Protein AF-A0A535FH75-F1 (afdb_monomer)

Solvent-accessible surface area (backbone atoms only — not comparable to full-atom values): 68038 Å² total; per-residue (Å²): 132,90,78,90,79,90,79,91,83,93,90,88,87,88,85,88,87,92,83,93,86,90,90,92,91,86,90,87,88,81,90,81,90,87,90,86,85,90,89,88,84,89,89,86,87,82,91,84,80,86,82,83,84,82,94,75,78,88,83,75,84,81,84,81,77,86,76,77,76,86,35,32,24,34,31,15,58,31,32,37,36,22,88,9,90,32,61,72,50,45,47,50,36,40,56,73,52,45,64,36,53,42,72,68,76,60,61,68,44,63,69,55,70,78,72,56,77,70,58,76,78,49,63,74,85,43,76,44,48,26,2,52,64,76,71,63,40,48,46,46,38,64,81,69,33,34,15,56,50,43,46,26,38,30,32,47,54,48,55,55,45,53,54,23,42,53,30,4,39,27,20,35,22,42,15,56,80,79,41,44,71,33,35,35,20,31,25,31,2,37,72,79,62,51,51,70,54,66,57,60,68,67,71,87,50,98,55,84,56,85,64,50,54,45,46,50,66,24,49,46,53,30,43,49,26,42,52,51,32,25,72,41,20,14,36,4,41,53,34,30,32,36,37,52,29,11,9,9,40,45,16,41,36,52,36,52,49,34,48,71,73,61,65,14,73,32,24,37,22,16,16,27,32,64,75,69,42,57,61,69,59,52,54,39,50,66,55,64,46,45,12,68,80,55,50,21,17,36,61,15,60,79,24,61,10,32,22,50,22,21,23,35,36,24,33,28,35,30,46,35,72,62,34,60,67,66,27,44,38,56,58,24,29,39,56,38,63,50,63,25,21,35,27,57,58,97,43,75,69,50,82,38,42,66,38,53,18,50,48,50,44,52,43,34,58,76,48,71,49,63,60,85,57,40,43,37,33,36,40,55,44,49,4,30,77,63,55,31,43,36,50,55,49,14,53,37,62,26,43,56,75,78,38,90,68,47,63,68,19,37,32,38,34,63,28,39,27,29,21,45,16,42,19,16,41,20,44,53,39,49,51,53,51,37,50,25,52,74,71,36,29,43,48,26,28,40,68,60,89,47,73,29,82,83,42,67,46,82,82,20,38,44,37,78,33,66,49,73,37,81,53,71,65,54,99,86,42,68,53,23,31,38,37,38,18,57,12,60,52,30,32,35,27,43,37,34,39,33,51,49,79,87,74,76,76,79,70,93,72,78,87,55,74,47,44,56,41,56,47,51,19,88,40,68,70,34,34,56,51,40,52,59,44,43,48,58,41,47,76,74,55,38,90,79,56,57,63,64,22,53,22,40,19,37,65,62,8,41,64,84,45,67,32,24,37,61,48,74,30,67,44,69,66,53,40,45,51,53,53,52,46,57,74,70,46,94,55,78,87,61,52,39,68,70,56,71,72,59,44,66,69,42,34,80,69,47,45,64,56,51,54,49,52,53,54,51,70,65,64,50,87,84,67,51,63,64,58,48,43,52,55,52,45,53,48,37,53,41,46,24,56,65,45,86,69,79,68,70,69,83,51,66,88,86,71,56,36,30,43,79,48,79,48,84,53,76,79,43,55,82,35,58,75,77,80,91,77,76,89,65,86,50,65,64,57,54,53,48,51,52,51,48,23,56,57,81,65,76,68,81,80,48,88,82,76,70,82,85,77,90,72,81,89,76,68,86,56,51,68,53,41,52,53,50,45,45,46,50,10,57,70,34,54,42,44,58,90,77,63,58,47,83,45,54,45,47,50,57,31,48,32,69,64,51,36,44,52,50,27,49,53,48,22,70,75,56,75,52,89,62,57,51,71,54,45,76,78,31,38,21,49,50,48,37,36,49,51,46,51,73,75,38,36,82,66,45,23,89,80,66,76,54,80,90,81,90,80,83,88,84,90,90,85,84,89,82,88,84,86,89,83,88,86,87,82,86,79,82,80,78,82,77,83,74,70,83,45,34,26,33,32,14,57,29,31,31,33,24,85,11,88,32,61,69,43,43,51,49,35,44,72,70,64,40,70,32,58,42,68,52,52,64,89,48,46,60,49,72,84,35,52,39,63,49,90,46,102,50,56,75,21,23,71,66,53,46,27,6,50,48,80,69,68,87,66,72,67,36,67,84,72,73,42,51,68,76,55,53,73,52,31,34,52,58,39,51,49,47,51,55,31,52,50,47,9,38,51,56,35,70,47,60,66,74,77,43,46,75,31,46,36,22,33,27,31,2,39,65,79,51,49,50,68,62,51,41,54,74,68,68,57,77,90,50,60,59,46,61,64,22,54,43,45,40,33,39,44,26,51,42,30,29,69,44,19,20,32,9,44,52,37,29,27,38,47,54,59,45,6,6,46,50,12,41,43,52,36,51,52,32,41,74,71,63,62,20,63,33,22,38,21,13,12,31,29,60,74,54,49,64,63,67,57,34,28,36,47,73,63,60,47,44,22,73,87,47,52,18,14,32,57,11,63,78,20,56,11,27,22,55,20,19,24,35,23,26,35,28,35,32,43,36,68,63,32,66,70,75,66,52,54,68,65,45,66,51,54,53,66,71,74,56,34,56,24,55,56,89,24,97,86,45,86,37,36,66,40,51,12,54,37,50,47,48,15,40,58,57,35,74,55,66,70,88,56,36,44,34,33,61,45,84,43,50,3,30,72,60,59,29,34,38,51,55,49,5,53,50,54,23,51,48,58,51,49,72,68,41,45,89,78,37,79,70,53,88,67,82,82,89,64,58,65,23,35,35,37,32,64,27,32,31,30,24,44,16,41,24,12,37,33,30,50,38,51,53,50,52,36,50,28,59,72,68,36,32,44,55,37,34,39,73,47,90,48,66,22,88,75,56,81,45,80,100,39,59,45,46,74,31,70,52,71,42,75,48,78,60,56,62,50,80,86,64,49,78,44,74,80,33,73,87

pLDDT: mean 81.41, std 21.82, range [22.55, 98.88]

Sequence (1262 aa):
MAEKSDKCHTIRKRGQPQDTSYVTRKESARMVEFLFPDQDSEQQGMETPMPATTEESSDNYEICRERRSSDVAIIGISGRFAGSANLSTFWSHLQAGESCIEEIQRESWKTSTLADPDLKCVNPTQAKWGGMLQNIDQFDPLFFNISPLEAARMDPQQRLFLEEVYKSVEDAGYATEQLAEKKVGVFVGARAGDYQEQILQRDGTRRLSETDAHLFLGNDMAMLAARISYFLNLKGASLTIDTASSSSLVAIHLACESLRSGESEMALAGGVFVMSSPQYYLMAAKTHMLSPDGTCRTFDKSANGIVLGEGVGALVLKPLDAAIEDGNHIYGIIKGSATNQDGRTKGITAPNMLSQKALLVSLYQKATIDPATVSYIEAHGTGSKLGDPIEVQALTAAFRAFTGKTQFCAIGSHKTNFGHTIMTAGIAGVFKVLLAMKYQQIPPTINVEEANPQIDWQNSPFFINTELREWKSRDGSPRRAGVSSFGLSGTNCHLILEEPPLNKKRADEQTKPAYFFPISAKTKAALSQKVGNLIRWLEKEGGTYSVEDISYTLVQGRSHFAVRSAVVARDIHELKQCLSTIMSQDRSEHEVEKEKGYASQMEPLLRPYGSWLLQELIKGASINQNEFKDRLSILADLYVKGCNLEWDQLFEKGRGHRVPLPTYPFIGESYWIAECGSHLSTREQSESLLKSYAGDLSGLTNPEYESERRQEGRDKLQPLREALTHTVSRLLKVRVGDIDVETELSEYGFDSITFTAFANDLNQAYQLDLTPALFFENSTLERLARYLHETYASVLAPYFSIVSLATDEVPPESSLSQQHSHMRRSAGSLIPEYAEPIAIIGMSGAFPQAPDVQSLWRNLLESRDCIGEIPASRWDWQTYFGNPTTSNPNKTNIKWAGVIESVELFDPLFFGISPREAEQMDPQQRLLMMYVWKAIEDAGYAASSLSGTNTALFVGTASSGYNERLFRANMAIEGHSSTGLTPSVGPNRMSYFLNLHGPSEAIETACSSSLVAIHRGVTAIESGACNMAIVGGVNTLISPELHISYSKAGMLCEDGRCKTFSSRANGYVRGEGVGMLVLKKLAEAEQDGDHIYGVIRGSAENHGGRAASLTAPNPKAQADLLITAYRKAGIDPRTVGYIEAHGTGTALGDPIEINGLKIAFSKLTETGARHSPYGEGAISQAWCGIGSVKSNIGHLELAAGVAGVIKALLQLQHKTLVKGLHCEQINPYIQLESSPFYIVRENQEWEALRDSAGNTLPRRAG

Structure (mmCIF, N/CA/C/O backbone):
data_AF-A0A535FH75-F1
#
_entry.id   AF-A0A535FH75-F1
#
loop_
_atom_site.group_PDB
_atom_site.id
_atom_site.type_symbol
_atom_site.label_atom_id
_atom_site.label_alt_id
_atom_site.label_comp_id
_atom_site.label_asym_id
_atom_site.label_entity_id
_atom_site.label_seq_id
_atom_site.pdbx_PDB_ins_code
_atom_site.Cartn_x
_atom_site.Cartn_y
_atom_site.Cartn_z
_atom_site.occupancy
_atom_site.B_iso_or_equiv
_atom_site.auth_seq_id
_atom_site.auth_comp_id
_atom_site.auth_asym_id
_atom_site.auth_atom_id
_atom_site.pdbx_PDB_model_num
ATOM 1 N N . MET A 1 1 ? -64.926 13.772 -16.533 1.00 30.61 1 MET A N 1
ATOM 2 C CA . MET A 1 1 ? -65.606 13.673 -17.848 1.00 30.61 1 MET A CA 1
ATOM 3 C C . MET A 1 1 ? -65.569 12.212 -18.306 1.00 30.61 1 MET A C 1
ATOM 5 O O . MET A 1 1 ? -64.924 11.421 -17.632 1.00 30.61 1 MET A O 1
ATOM 9 N N . ALA A 1 2 ? -66.320 11.869 -19.357 1.00 31.34 2 ALA A N 1
ATOM 10 C CA . ALA A 1 2 ? -66.490 10.537 -19.971 1.00 31.34 2 ALA A CA 1
ATOM 11 C C . ALA A 1 2 ? -65.196 9.706 -20.181 1.00 31.34 2 ALA A C 1
ATOM 13 O O . ALA A 1 2 ? -64.137 10.304 -20.334 1.00 31.34 2 ALA A O 1
ATOM 14 N N . GLU A 1 3 ? -65.206 8.371 -20.348 1.00 30.12 3 GLU A N 1
ATOM 15 C CA . GLU A 1 3 ? -66.093 7.243 -19.942 1.00 30.12 3 GLU A CA 1
ATOM 16 C C . GLU A 1 3 ? -65.508 5.932 -20.546 1.00 30.12 3 GLU A C 1
ATOM 18 O O . GLU A 1 3 ? -65.063 5.994 -21.686 1.00 30.12 3 GLU A O 1
ATOM 23 N N . LYS A 1 4 ? -65.668 4.760 -19.884 1.00 29.47 4 LYS A N 1
ATOM 24 C CA . LYS A 1 4 ? -65.609 3.374 -20.467 1.00 29.47 4 LYS A CA 1
ATOM 25 C C . LYS A 1 4 ? -64.256 2.919 -21.091 1.00 29.47 4 LYS A C 1
ATOM 27 O O . LYS A 1 4 ? -63.436 3.742 -21.462 1.00 29.47 4 LYS A O 1
ATOM 32 N N . SER A 1 5 ? -63.918 1.629 -21.250 1.00 28.20 5 SER A N 1
ATOM 33 C CA . SER A 1 5 ? -64.360 0.321 -20.689 1.00 28.20 5 SER A CA 1
ATOM 34 C C . SER A 1 5 ? -63.172 -0.681 -20.835 1.00 28.20 5 SER A C 1
ATOM 36 O O . SER A 1 5 ? -62.280 -0.423 -21.634 1.00 28.20 5 SER A O 1
ATOM 38 N N . ASP A 1 6 ? -62.964 -1.749 -20.048 1.00 30.17 6 ASP A N 1
ATOM 39 C CA . ASP A 1 6 ? -63.783 -2.969 -19.832 1.00 30.17 6 ASP A CA 1
ATOM 40 C C . ASP A 1 6 ? -64.131 -3.732 -21.144 1.00 30.17 6 ASP A C 1
ATOM 42 O O . ASP A 1 6 ? -64.517 -3.085 -22.113 1.00 30.17 6 ASP A O 1
ATOM 46 N N . LYS A 1 7 ? -64.096 -5.081 -21.269 1.00 28.39 7 LYS A N 1
ATOM 47 C CA . LYS A 1 7 ? -63.614 -6.223 -20.430 1.00 28.39 7 LYS A CA 1
ATOM 48 C C . LYS A 1 7 ? -63.782 -7.557 -21.236 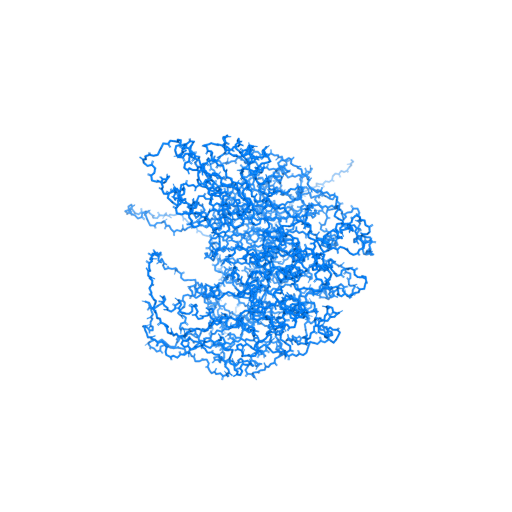1.00 28.39 7 LYS A C 1
ATOM 50 O O . LYS A 1 7 ? -64.666 -7.588 -22.080 1.00 28.39 7 LYS A O 1
ATOM 55 N N . CYS A 1 8 ? -63.124 -8.676 -20.851 1.00 22.94 8 CYS A N 1
ATOM 56 C CA . CYS A 1 8 ? -63.614 -10.092 -21.020 1.00 22.94 8 CYS A CA 1
ATOM 57 C C . CYS A 1 8 ? -63.811 -10.688 -22.462 1.00 22.94 8 CYS A C 1
ATOM 59 O O . CYS A 1 8 ? -63.819 -9.943 -23.429 1.00 22.94 8 CYS A O 1
ATOM 61 N N . HIS A 1 9 ? -64.035 -12.001 -22.737 1.00 25.28 9 HIS A N 1
ATOM 62 C CA . HIS A 1 9 ? -63.545 -13.301 -22.182 1.00 25.28 9 HIS A CA 1
ATOM 63 C C . HIS A 1 9 ? -63.903 -14.518 -23.123 1.00 25.28 9 HIS A C 1
ATOM 65 O O . HIS A 1 9 ? -65.063 -14.660 -23.488 1.00 25.28 9 HIS A O 1
ATOM 71 N N . THR A 1 10 ? -62.970 -15.471 -23.353 1.00 26.55 10 THR A N 1
ATOM 72 C CA . THR A 1 10 ? -63.175 -16.967 -23.443 1.00 26.55 10 THR A CA 1
ATOM 73 C C . THR A 1 10 ? -63.876 -17.675 -24.658 1.00 26.55 10 THR A C 1
ATOM 75 O O . THR A 1 10 ? -64.883 -17.202 -25.160 1.00 26.55 10 THR A O 1
ATOM 78 N N . ILE A 1 11 ? -63.415 -18.916 -25.002 1.00 25.58 11 ILE A N 1
ATOM 79 C CA . ILE A 1 11 ? -64.164 -20.186 -25.369 1.00 25.58 11 ILE A CA 1
ATOM 80 C C . ILE A 1 11 ? -63.634 -21.051 -26.580 1.00 25.58 11 ILE A C 1
ATOM 82 O O . ILE A 1 11 ? -63.986 -20.843 -27.730 1.00 25.58 11 ILE A O 1
ATOM 86 N N . ARG A 1 12 ? -62.883 -22.131 -26.248 1.00 27.84 12 ARG A N 1
ATOM 87 C CA . ARG A 1 12 ? -62.951 -23.590 -26.639 1.00 27.84 12 ARG A CA 1
ATOM 88 C C . ARG A 1 12 ? -63.019 -24.180 -28.101 1.00 27.84 12 ARG A C 1
ATOM 90 O O . ARG A 1 12 ? -64.096 -24.249 -28.676 1.00 27.84 12 ARG A O 1
ATOM 97 N N . LYS A 1 13 ? -61.995 -25.028 -28.397 1.00 30.70 13 LYS A N 1
ATOM 98 C CA . LYS A 1 13 ? -61.991 -26.512 -28.723 1.00 30.70 13 LYS A CA 1
ATOM 99 C C . LYS A 1 13 ? -62.123 -27.133 -30.159 1.00 30.70 13 LYS A C 1
ATOM 101 O O . LYS A 1 13 ? -63.059 -26.841 -30.885 1.00 30.70 13 LYS A O 1
ATOM 106 N N . ARG A 1 14 ? -61.342 -28.241 -30.333 1.00 29.80 14 ARG A N 1
ATOM 107 C CA . ARG A 1 14 ? -61.373 -29.401 -31.305 1.00 29.80 14 ARG A CA 1
ATOM 108 C C . ARG A 1 14 ? -60.830 -29.147 -32.739 1.00 29.80 14 ARG A C 1
ATOM 110 O O . ARG A 1 14 ? -61.016 -28.053 -33.239 1.00 29.80 14 ARG A O 1
ATOM 117 N N . GLY A 1 15 ? -60.169 -30.100 -33.439 1.00 25.89 15 GLY A N 1
ATOM 118 C CA . GLY A 1 15 ? -59.793 -31.509 -33.128 1.00 25.89 15 GLY A CA 1
ATOM 119 C C . GLY A 1 15 ? -58.800 -32.175 -34.141 1.00 25.89 15 GLY A C 1
ATOM 120 O O . GLY A 1 15 ? -58.366 -31.516 -35.075 1.00 25.89 15 GLY A O 1
ATOM 121 N N . GLN A 1 16 ? -58.432 -33.454 -33.915 1.00 28.62 16 GLN A N 1
ATOM 122 C CA . GLN A 1 16 ? -57.481 -34.355 -34.658 1.00 28.62 16 GLN A CA 1
ATOM 123 C C . GLN A 1 16 ? -58.161 -35.135 -35.845 1.00 28.62 16 GLN A C 1
ATOM 125 O O . GLN A 1 16 ? -59.351 -34.842 -36.005 1.00 28.62 16 GLN A O 1
ATOM 130 N N . PRO A 1 17 ? -57.565 -36.100 -36.645 1.00 49.75 17 PRO A N 1
ATOM 131 C CA . PRO A 1 17 ? -56.405 -37.032 -36.400 1.00 49.75 17 PRO A CA 1
ATOM 132 C C . PRO A 1 17 ? -55.494 -37.541 -37.607 1.00 49.75 17 PRO A C 1
ATOM 134 O O . PRO A 1 17 ? -55.788 -37.242 -38.756 1.00 49.75 17 PRO A O 1
ATOM 137 N N . GLN A 1 18 ? -54.476 -38.405 -37.315 1.00 34.06 18 GLN A N 1
ATOM 138 C CA . GLN A 1 18 ? -53.950 -39.615 -38.070 1.00 34.06 18 GLN A CA 1
ATOM 139 C C . GLN A 1 18 ? -53.274 -39.534 -39.495 1.00 34.06 18 GLN A C 1
ATOM 141 O O . GLN A 1 18 ? -53.603 -38.632 -40.251 1.00 34.06 18 GLN A O 1
ATOM 146 N N . ASP A 1 19 ? -52.392 -40.450 -40.005 1.00 36.34 19 ASP A N 1
ATOM 147 C CA . ASP A 1 19 ? -51.435 -41.486 -39.460 1.00 36.34 19 ASP A CA 1
ATOM 148 C C . ASP A 1 19 ? -50.508 -42.161 -40.558 1.00 36.34 19 ASP A C 1
ATOM 150 O O . ASP A 1 19 ? -50.863 -42.133 -41.733 1.00 36.34 19 ASP A O 1
ATOM 154 N N . THR A 1 20 ? -49.431 -42.898 -40.173 1.00 30.30 20 THR A N 1
ATOM 155 C CA . THR A 1 20 ? -48.651 -43.987 -40.897 1.00 30.30 20 THR A CA 1
ATOM 156 C C . THR A 1 20 ? -47.802 -43.709 -42.190 1.00 30.30 20 THR A C 1
ATOM 158 O O . THR A 1 20 ? -48.120 -42.782 -42.920 1.00 30.30 20 THR A O 1
ATOM 161 N N . SER A 1 21 ? -46.769 -44.488 -42.647 1.00 31.05 21 SER A N 1
ATOM 162 C CA . SER A 1 21 ? -45.746 -45.428 -42.053 1.00 31.05 21 SER A CA 1
ATOM 163 C C . SER A 1 21 ? -44.677 -45.984 -43.086 1.00 31.05 21 SER A C 1
ATOM 165 O O . SER A 1 21 ? -44.859 -45.799 -44.284 1.00 31.05 21 SER A O 1
ATOM 167 N N . TYR A 1 22 ? -43.634 -46.728 -42.619 1.00 27.50 22 TYR A N 1
ATOM 168 C CA . TYR A 1 22 ? -42.531 -47.510 -43.305 1.00 27.50 22 TYR A CA 1
ATOM 169 C C . TYR A 1 22 ? -41.322 -46.744 -43.955 1.00 27.50 22 TYR A C 1
ATOM 171 O O . TYR A 1 22 ? -41.559 -45.733 -44.599 1.00 27.50 22 TYR A O 1
ATOM 179 N N . VAL A 1 23 ? -39.993 -47.047 -43.839 1.00 29.11 23 VAL A N 1
ATOM 180 C CA . VAL A 1 23 ? -39.078 -48.202 -43.475 1.00 29.11 23 VAL A CA 1
ATOM 181 C C . VAL A 1 23 ? -38.391 -48.847 -44.720 1.00 29.11 23 VAL A C 1
ATOM 183 O O . VAL A 1 23 ? -39.079 -49.212 -45.663 1.00 29.11 23 VAL A O 1
ATOM 186 N N . THR A 1 24 ? -37.047 -48.983 -44.867 1.00 28.06 24 THR A N 1
ATOM 187 C CA . THR A 1 24 ? -36.109 -49.905 -44.140 1.00 28.06 24 THR A CA 1
ATOM 188 C C . THR A 1 24 ? -34.610 -49.424 -44.069 1.00 28.06 24 THR A C 1
ATOM 190 O O . THR A 1 24 ? -34.393 -48.250 -43.799 1.00 28.06 24 THR A O 1
ATOM 193 N N . ARG A 1 25 ? -33.571 -50.300 -44.185 1.00 30.66 25 ARG A N 1
ATOM 194 C CA . ARG A 1 25 ? -32.175 -50.134 -43.652 1.00 30.66 25 ARG A CA 1
ATOM 195 C C . ARG A 1 25 ? -31.128 -51.114 -44.267 1.00 30.66 25 ARG A C 1
ATOM 197 O O . ARG A 1 25 ? -31.529 -52.248 -44.516 1.00 30.66 25 ARG A O 1
ATOM 204 N N . LYS A 1 26 ? -29.833 -50.720 -44.428 1.00 28.23 26 LYS A N 1
ATOM 205 C CA . LYS A 1 26 ? -28.526 -51.484 -44.310 1.00 28.23 26 LYS A CA 1
ATOM 206 C C . LYS A 1 26 ? -27.324 -50.619 -44.813 1.00 28.23 26 LYS A C 1
ATOM 208 O O . LYS A 1 26 ? -27.531 -49.904 -45.783 1.00 28.23 26 LYS A O 1
ATOM 213 N N . GLU A 1 27 ? -26.122 -50.474 -44.213 1.00 30.83 27 GLU A N 1
ATOM 214 C CA . GLU A 1 27 ? -25.128 -51.341 -43.496 1.00 30.83 27 GLU A CA 1
ATOM 215 C C . GLU A 1 27 ? -24.107 -52.033 -44.428 1.00 30.83 27 GLU A C 1
ATOM 217 O O . GLU A 1 27 ? -24.524 -52.642 -45.408 1.00 30.83 27 GLU A O 1
ATOM 222 N N . SER A 1 28 ? -22.780 -52.055 -44.198 1.00 30.56 28 SER A N 1
ATOM 223 C CA . SER A 1 28 ? -21.846 -51.421 -43.216 1.00 30.56 28 SER A CA 1
ATOM 224 C C . SER A 1 28 ? -20.422 -51.403 -43.862 1.00 30.56 28 SER A C 1
ATOM 226 O O . SER A 1 28 ? -20.317 -51.783 -45.024 1.00 30.56 28 SER A O 1
ATOM 228 N N . ALA A 1 29 ? -19.264 -51.013 -43.295 1.00 28.91 29 ALA A N 1
ATOM 229 C CA . ALA A 1 29 ? -18.730 -50.777 -41.932 1.00 28.91 29 ALA A CA 1
ATOM 230 C C . ALA A 1 29 ? -17.530 -49.757 -42.030 1.00 28.91 29 ALA A C 1
ATOM 232 O O . ALA A 1 29 ? -17.438 -49.097 -43.058 1.00 28.91 29 ALA A O 1
ATOM 233 N N . ARG A 1 30 ? -16.564 -49.542 -41.105 1.00 27.69 30 ARG A N 1
ATOM 234 C CA . ARG A 1 30 ? -16.149 -50.205 -39.842 1.00 27.69 30 ARG A CA 1
ATOM 235 C C . ARG A 1 30 ? -15.340 -49.234 -38.933 1.00 27.69 30 ARG A C 1
ATOM 237 O O . ARG A 1 30 ? -14.280 -48.822 -39.374 1.00 27.69 30 ARG A O 1
ATOM 244 N N . MET A 1 31 ? -15.790 -49.017 -37.680 1.00 24.59 31 MET A N 1
ATOM 245 C CA . MET A 1 31 ? -15.009 -48.711 -36.439 1.00 24.59 31 MET A CA 1
ATOM 246 C C . MET A 1 31 ? -14.098 -47.448 -36.379 1.00 24.59 31 MET A C 1
ATOM 248 O O . MET A 1 31 ? -13.423 -47.137 -37.348 1.00 24.59 31 MET A O 1
ATOM 252 N N . VAL A 1 32 ? -13.941 -46.710 -35.262 1.00 25.64 32 VAL A N 1
ATOM 253 C CA . VAL A 1 32 ? -14.536 -46.696 -33.889 1.00 25.64 32 VAL A CA 1
ATOM 254 C C . VAL A 1 32 ? -14.204 -45.294 -33.291 1.00 25.64 32 VAL A C 1
ATOM 256 O O . VAL A 1 32 ? -13.108 -44.809 -33.553 1.00 25.64 32 VAL A O 1
ATOM 259 N N . GLU A 1 33 ? -15.155 -44.478 -32.799 1.00 26.72 33 GLU A N 1
ATOM 260 C CA . GLU A 1 33 ? -15.673 -44.384 -31.398 1.00 26.72 33 GLU A CA 1
ATOM 261 C C . GLU A 1 33 ? -14.640 -43.830 -30.377 1.00 26.72 33 GLU A C 1
ATOM 263 O O . GLU A 1 33 ? -13.455 -44.097 -30.527 1.00 26.72 33 GLU A O 1
ATOM 268 N N . PHE A 1 34 ? -14.958 -43.067 -29.313 1.00 25.45 34 PHE A N 1
ATOM 269 C CA . PHE A 1 34 ? -16.208 -42.503 -28.730 1.00 25.45 34 PHE A CA 1
ATOM 270 C C . PHE A 1 34 ? -15.808 -41.313 -27.773 1.00 25.45 34 PHE A C 1
ATOM 272 O O . PHE A 1 34 ? -14.643 -40.933 -27.812 1.00 25.45 34 PHE A O 1
ATOM 279 N N . LEU A 1 35 ? -16.600 -40.634 -26.909 1.00 23.31 35 LEU A N 1
ATOM 280 C CA . LEU A 1 35 ? -17.992 -40.748 -26.417 1.00 23.31 35 LEU A CA 1
ATOM 281 C C . LEU A 1 35 ? -18.541 -39.376 -25.907 1.00 23.31 35 LEU A C 1
ATOM 283 O O . LEU A 1 35 ? -17.898 -38.728 -25.092 1.00 23.31 35 LEU A O 1
ATOM 287 N N . PHE A 1 36 ? -19.766 -39.008 -26.295 1.00 31.72 36 PHE A N 1
ATOM 288 C CA . PHE A 1 36 ? -20.797 -38.276 -25.515 1.00 31.72 36 PHE A CA 1
ATOM 289 C C . PHE A 1 36 ? -22.144 -38.853 -26.012 1.00 31.72 36 PHE A C 1
ATOM 291 O O . PHE A 1 36 ? -22.240 -39.058 -27.230 1.00 31.72 36 PHE A O 1
ATOM 298 N N . PRO A 1 37 ? -23.135 -39.208 -25.156 1.00 39.03 37 PRO A N 1
ATOM 299 C CA . PRO A 1 37 ? -24.296 -38.306 -24.963 1.00 39.03 37 PRO A CA 1
ATOM 300 C C . PRO A 1 37 ? -25.152 -38.464 -23.660 1.00 39.03 37 PRO A C 1
ATOM 302 O O . PRO A 1 37 ? -25.445 -39.571 -23.227 1.00 39.03 37 PRO A O 1
ATOM 305 N N . ASP A 1 38 ? -25.595 -37.326 -23.104 1.00 27.61 38 ASP A N 1
ATOM 306 C CA . ASP A 1 38 ? -26.998 -36.818 -23.050 1.00 27.61 38 ASP A CA 1
ATOM 307 C C . ASP A 1 38 ? -28.208 -37.579 -22.397 1.00 27.61 38 ASP A C 1
ATOM 309 O O . ASP A 1 38 ? -28.321 -38.800 -22.456 1.00 27.61 38 ASP A O 1
ATOM 313 N N . GLN A 1 39 ? -29.191 -36.764 -21.947 1.00 30.25 39 GLN A N 1
ATOM 314 C CA . GLN A 1 39 ? -30.653 -36.989 -21.716 1.00 30.25 39 GLN A CA 1
ATOM 315 C C . GLN A 1 39 ? -31.281 -37.281 -20.323 1.00 30.25 39 GLN A C 1
ATOM 317 O O . GLN A 1 39 ? -30.702 -37.890 -19.427 1.00 30.25 39 GLN A O 1
ATOM 322 N N . ASP A 1 40 ? -32.527 -36.785 -20.185 1.00 26.78 40 ASP A N 1
ATOM 323 C CA . ASP A 1 40 ? -33.394 -36.698 -18.992 1.00 26.78 40 ASP A CA 1
ATOM 324 C C . ASP A 1 40 ? -34.248 -37.954 -18.683 1.00 26.78 40 ASP A C 1
ATOM 326 O O . ASP A 1 40 ? -34.559 -38.737 -19.581 1.00 26.78 40 ASP A O 1
ATOM 330 N N . SER A 1 41 ? -34.797 -38.072 -17.454 1.00 26.44 41 SER A N 1
ATOM 331 C CA . SER A 1 41 ? -36.259 -37.889 -17.202 1.00 26.44 41 SER A CA 1
ATOM 332 C C . SER A 1 41 ? -36.799 -38.334 -15.816 1.00 26.44 41 SER A C 1
ATOM 334 O O . SER A 1 41 ? -36.518 -39.420 -15.327 1.00 26.44 41 SER A O 1
ATOM 336 N N . GLU A 1 42 ? -37.667 -37.471 -15.264 1.00 26.89 42 GLU A N 1
ATOM 337 C CA . GLU A 1 42 ? -38.873 -37.704 -14.428 1.00 26.89 42 GLU A CA 1
ATOM 338 C C . GLU A 1 42 ? -38.891 -38.539 -13.114 1.00 26.89 42 GLU A C 1
ATOM 340 O O . GLU A 1 42 ? -37.952 -39.193 -12.677 1.00 26.89 42 GLU A O 1
ATOM 345 N N . GLN A 1 43 ? -40.013 -38.370 -12.399 1.00 29.20 43 GLN A N 1
ATOM 346 C CA . GLN A 1 43 ? -40.229 -38.644 -10.975 1.00 29.20 43 GLN A CA 1
ATOM 347 C C . GLN A 1 43 ? -40.837 -40.026 -10.681 1.00 29.20 43 GLN A C 1
ATOM 349 O O . GLN A 1 43 ? -41.819 -40.427 -11.309 1.00 29.20 43 GLN A O 1
ATOM 354 N N . GLN A 1 44 ? -40.417 -40.632 -9.567 1.00 25.36 44 GLN A N 1
ATOM 355 C CA . GLN A 1 44 ? -41.317 -41.233 -8.566 1.00 25.36 44 GLN A CA 1
ATOM 356 C C . GLN A 1 44 ? -40.552 -41.466 -7.253 1.00 25.36 44 GLN A C 1
ATOM 358 O O . GLN A 1 44 ? -39.327 -41.552 -7.263 1.00 25.36 44 GLN A O 1
ATOM 363 N N . GLY A 1 45 ? -41.245 -41.529 -6.112 1.00 23.17 45 GLY A N 1
ATOM 364 C CA . GLY A 1 45 ? -40.590 -41.639 -4.804 1.00 23.17 45 GLY A CA 1
ATOM 365 C C . GLY A 1 45 ? -41.418 -42.379 -3.758 1.00 23.17 45 GLY A C 1
ATOM 366 O O . GLY A 1 45 ? -42.612 -42.597 -3.949 1.00 23.17 45 GLY A O 1
ATOM 367 N N . MET A 1 46 ? -40.768 -42.741 -2.650 1.00 22.55 46 MET A N 1
ATOM 368 C CA . MET A 1 46 ? -41.385 -43.195 -1.399 1.00 22.55 46 MET A CA 1
ATOM 369 C C . MET A 1 46 ? -40.419 -42.985 -0.222 1.00 22.55 46 MET A C 1
ATOM 371 O O . MET A 1 46 ? -39.207 -42.898 -0.409 1.00 22.55 46 MET A O 1
ATOM 375 N N . GLU A 1 47 ? -40.968 -42.886 0.986 1.00 27.64 47 GLU A N 1
ATOM 376 C CA . GLU A 1 47 ? -40.228 -42.746 2.247 1.00 27.64 47 GLU A CA 1
ATOM 377 C C . GLU A 1 47 ? -39.634 -44.091 2.701 1.00 27.64 47 GLU A C 1
ATOM 379 O O . GLU A 1 47 ? -40.265 -45.122 2.478 1.00 27.64 47 GLU A O 1
ATOM 384 N N . THR A 1 48 ? -38.480 -44.091 3.387 1.00 24.78 48 THR A N 1
ATOM 385 C CA . THR A 1 48 ? -38.061 -44.997 4.500 1.00 24.78 48 THR A CA 1
ATOM 386 C C . THR A 1 48 ? -36.599 -44.681 4.915 1.00 24.78 48 THR A C 1
ATOM 388 O O . THR A 1 48 ? -35.956 -43.891 4.222 1.00 24.78 48 THR A O 1
ATOM 391 N N . PRO A 1 49 ? -36.096 -45.081 6.109 1.00 27.08 49 PRO A N 1
ATOM 392 C CA . PRO A 1 49 ? -35.536 -44.081 7.028 1.00 27.08 49 PRO A CA 1
ATOM 393 C C . PRO A 1 49 ? -34.007 -44.095 7.187 1.00 27.08 49 PRO A C 1
ATOM 395 O O . PRO A 1 49 ? -33.317 -45.025 6.775 1.00 27.08 49 PRO A O 1
ATOM 398 N N . MET A 1 50 ? -33.488 -43.073 7.881 1.00 24.77 50 MET A N 1
ATOM 399 C CA . MET A 1 50 ? -32.104 -43.049 8.368 1.00 24.77 50 MET A CA 1
ATOM 400 C C . MET A 1 50 ? -31.806 -44.247 9.295 1.00 24.77 50 MET A C 1
ATOM 402 O O . MET A 1 50 ? -32.606 -44.522 10.196 1.00 24.77 50 MET A O 1
ATOM 406 N N . PRO A 1 51 ? -30.648 -44.917 9.152 1.00 26.56 51 PRO A N 1
ATOM 407 C CA . PRO A 1 51 ? -30.156 -45.856 10.154 1.00 26.56 51 PRO A CA 1
ATOM 408 C C . PRO A 1 51 ? -29.676 -45.101 11.404 1.00 26.56 51 PRO A C 1
ATOM 410 O O . PRO A 1 51 ? -29.087 -44.025 11.307 1.00 26.56 51 PRO A O 1
ATOM 413 N N . ALA A 1 52 ? -29.921 -45.671 12.585 1.00 25.00 52 ALA A N 1
ATOM 414 C CA . ALA A 1 52 ? -29.492 -45.084 13.852 1.00 25.00 52 ALA A CA 1
ATOM 415 C C . ALA A 1 52 ? -27.980 -45.256 14.078 1.00 25.00 52 ALA A C 1
ATOM 417 O O . ALA A 1 52 ? -27.422 -46.324 13.824 1.00 25.00 52 ALA A O 1
ATOM 418 N N . THR A 1 53 ? -27.332 -44.219 14.607 1.00 26.50 53 THR A N 1
ATOM 419 C CA . THR A 1 53 ? -25.939 -44.263 15.071 1.00 26.50 53 THR A CA 1
ATOM 420 C C . THR A 1 53 ? -25.831 -45.031 16.387 1.00 26.50 53 THR A C 1
ATOM 422 O O . THR A 1 53 ? -26.538 -44.712 17.343 1.00 26.50 53 THR A O 1
ATOM 425 N N . THR A 1 54 ? -24.933 -46.012 16.453 1.00 26.42 54 THR A N 1
ATOM 426 C CA . THR A 1 54 ? -24.581 -46.730 17.687 1.00 26.42 54 THR A CA 1
ATOM 427 C C . THR A 1 54 ? -23.720 -45.875 18.618 1.00 26.42 54 THR A C 1
ATOM 429 O O . THR A 1 54 ? -22.901 -45.083 18.158 1.00 26.42 54 THR A O 1
ATOM 432 N N . GLU A 1 55 ? -23.890 -46.054 19.927 1.00 30.94 55 GLU A N 1
ATOM 433 C CA . GLU A 1 55 ? -23.121 -45.359 20.965 1.00 30.94 55 GLU A CA 1
ATOM 434 C C . GLU A 1 55 ? -21.713 -45.965 21.117 1.00 30.94 55 GLU A C 1
ATOM 436 O O . GLU A 1 55 ? -21.589 -47.115 21.535 1.00 30.94 55 GLU A O 1
ATOM 441 N N . GLU A 1 56 ? -20.649 -45.194 20.861 1.00 25.91 56 GLU A N 1
ATOM 442 C CA . GLU A 1 56 ? -19.278 -45.543 21.272 1.00 25.91 56 GLU A CA 1
ATOM 443 C C . GLU A 1 56 ? -18.519 -44.327 21.841 1.00 25.91 56 GLU A C 1
ATOM 445 O O . GLU A 1 56 ? -18.329 -43.325 21.160 1.00 25.91 56 GLU A O 1
ATOM 450 N N . SER A 1 57 ? -18.048 -44.465 23.089 1.00 25.45 57 SER A N 1
ATOM 451 C CA . SER A 1 57 ? -17.007 -43.675 23.791 1.00 25.45 57 SER A CA 1
ATOM 452 C C . SER A 1 57 ? -17.046 -42.131 23.731 1.00 25.45 57 SER A C 1
ATOM 454 O O . SER A 1 57 ? -16.756 -41.502 22.718 1.00 25.45 57 SER A O 1
ATOM 456 N N . SER A 1 58 ? -17.234 -41.505 24.896 1.00 27.05 58 SER A N 1
ATOM 457 C CA . SER A 1 58 ? -17.274 -40.048 25.122 1.00 27.05 58 SER A CA 1
ATOM 458 C C . SER A 1 58 ? -15.937 -39.291 25.015 1.00 27.05 58 SER A C 1
ATOM 460 O O . SER A 1 58 ? -15.913 -38.074 25.193 1.00 27.05 58 SER A O 1
ATOM 462 N N . ASP A 1 59 ? -14.823 -39.973 24.744 1.00 25.22 59 ASP A N 1
ATOM 463 C CA . ASP A 1 59 ? -13.504 -39.522 25.223 1.00 25.22 59 ASP A CA 1
ATOM 464 C C . ASP A 1 59 ? -12.632 -38.822 24.154 1.00 25.22 59 ASP A C 1
ATOM 466 O O . ASP A 1 59 ? -11.480 -38.485 24.410 1.00 25.22 59 ASP A O 1
ATOM 470 N N . ASN A 1 60 ? -13.175 -38.551 22.960 1.00 23.22 60 ASN A N 1
ATOM 471 C CA . ASN A 1 60 ? -12.451 -37.916 21.841 1.00 23.22 60 ASN A CA 1
ATOM 472 C C . ASN A 1 60 ? -12.653 -36.387 21.714 1.00 23.22 60 ASN A C 1
ATOM 474 O O . ASN A 1 60 ? -12.249 -35.789 20.717 1.00 23.22 60 ASN A O 1
ATOM 478 N N . TYR A 1 61 ? -13.267 -35.723 22.698 1.00 26.27 61 TYR A N 1
ATOM 479 C CA . TYR A 1 61 ? -13.689 -34.315 22.573 1.00 26.27 61 TYR A CA 1
ATOM 480 C C . TYR A 1 61 ? -12.592 -33.248 22.801 1.00 26.27 61 TYR A C 1
ATOM 482 O O . TYR A 1 61 ? -12.904 -32.057 22.826 1.00 26.27 61 TYR A O 1
ATOM 490 N N . GLU A 1 62 ? -11.317 -33.633 22.953 1.00 25.89 62 GLU A N 1
ATOM 491 C CA . GLU A 1 62 ? -10.238 -32.715 23.376 1.00 25.89 62 GLU A CA 1
ATOM 492 C C . GLU A 1 62 ? -9.121 -32.459 22.333 1.00 25.89 62 GLU A C 1
ATOM 494 O O . GLU A 1 62 ? -8.132 -31.797 22.640 1.00 25.89 62 GLU A O 1
ATOM 499 N N . ILE A 1 63 ? -9.290 -32.880 21.068 1.00 26.19 63 ILE A N 1
ATOM 500 C CA . ILE A 1 63 ? -8.359 -32.552 19.960 1.00 26.19 63 ILE A CA 1
ATOM 501 C C . ILE A 1 63 ? -9.056 -31.713 18.871 1.00 26.19 63 ILE A C 1
ATOM 503 O O . ILE A 1 63 ? -9.195 -32.120 17.721 1.00 26.19 63 ILE A O 1
ATOM 507 N N . CYS A 1 64 ? -9.521 -30.516 19.249 1.00 25.62 64 CYS A N 1
ATOM 508 C CA . CYS A 1 64 ? -10.066 -29.490 18.338 1.00 25.62 64 CYS A CA 1
ATOM 509 C C . CYS A 1 64 ? -9.727 -28.051 18.788 1.00 25.62 64 CYS A C 1
ATOM 511 O O . CYS A 1 64 ? -10.525 -27.124 18.648 1.00 25.62 64 CYS A O 1
ATOM 513 N N . ARG A 1 65 ? -8.526 -27.851 19.343 1.00 30.52 65 ARG A N 1
ATOM 514 C CA . ARG A 1 65 ? -7.912 -26.521 19.513 1.00 30.52 65 ARG A CA 1
ATOM 515 C C . ARG A 1 65 ? -6.851 -26.298 18.430 1.00 30.52 65 ARG A C 1
ATOM 517 O O . ARG A 1 65 ? -6.388 -27.252 17.820 1.00 30.52 65 ARG A O 1
ATOM 524 N N . GLU A 1 66 ? -6.485 -25.033 18.219 1.00 31.84 66 GLU A N 1
ATOM 525 C CA . GLU A 1 66 ? -5.441 -24.577 17.280 1.00 31.84 66 GLU A CA 1
ATOM 526 C C . GLU A 1 66 ? -5.789 -24.579 15.773 1.00 31.84 66 GLU A C 1
ATOM 528 O O . GLU A 1 66 ? -4.956 -24.857 14.915 1.00 31.84 66 GLU A O 1
ATOM 533 N N . ARG A 1 67 ? -6.968 -24.046 15.425 1.00 37.66 67 ARG A N 1
ATOM 534 C CA . ARG A 1 67 ? -6.978 -22.970 14.413 1.00 37.66 67 ARG A CA 1
ATOM 535 C C . ARG A 1 67 ? -6.947 -21.631 15.152 1.00 37.66 67 ARG A C 1
ATOM 537 O O . ARG A 1 67 ? -7.789 -21.406 16.018 1.00 37.66 67 ARG A O 1
ATOM 544 N N . ARG A 1 68 ? -5.974 -20.769 14.833 1.00 47.88 68 ARG A N 1
ATOM 545 C CA . ARG A 1 68 ? -5.972 -19.353 15.257 1.00 47.88 68 ARG A CA 1
ATOM 546 C C . ARG A 1 68 ? -7.167 -18.633 14.633 1.00 47.88 68 ARG A C 1
ATOM 548 O O . ARG A 1 68 ? -7.601 -19.033 13.549 1.00 47.88 68 ARG A O 1
ATOM 555 N N . SER A 1 69 ? -7.679 -17.584 15.274 1.00 58.62 69 SER A N 1
ATOM 556 C CA . SER A 1 69 ? -8.764 -16.815 14.662 1.00 58.62 69 SER A CA 1
ATOM 557 C C . SER A 1 69 ? -8.278 -16.079 13.407 1.00 58.62 69 SER A C 1
ATOM 559 O O . SER A 1 69 ? -7.184 -15.515 13.383 1.00 58.62 69 SER A O 1
ATOM 561 N N . SER A 1 70 ? -9.110 -16.057 12.364 1.00 80.44 70 SER A N 1
ATOM 562 C CA . SER A 1 70 ? -8.914 -15.235 11.159 1.00 80.44 70 SER A CA 1
ATOM 563 C C . SER A 1 70 ? -9.292 -13.760 11.362 1.00 80.44 70 SER A C 1
ATOM 565 O O . SER A 1 70 ? -9.170 -12.958 10.430 1.00 80.44 70 SER A O 1
ATOM 567 N N . ASP A 1 71 ? -9.787 -13.423 12.556 1.00 95.50 71 ASP A N 1
ATOM 568 C CA . ASP A 1 71 ? -10.196 -12.085 12.969 1.00 95.50 71 ASP A CA 1
ATOM 569 C C . ASP A 1 71 ? -9.003 -11.135 13.137 1.00 95.50 71 ASP A C 1
ATOM 571 O O . ASP A 1 71 ? -7.977 -11.476 13.735 1.00 95.50 71 ASP A O 1
ATOM 575 N N . VAL A 1 72 ? -9.176 -9.890 12.690 1.00 98.06 72 VAL A N 1
ATOM 576 C CA . VAL A 1 72 ? -8.182 -8.820 12.855 1.00 98.06 72 VAL A CA 1
ATOM 577 C C . VAL A 1 72 ? -8.744 -7.740 13.778 1.00 98.06 72 VAL A C 1
ATOM 579 O O . VAL A 1 72 ? -9.782 -7.149 13.495 1.00 98.06 72 VAL A O 1
ATOM 582 N N . ALA A 1 73 ? -8.052 -7.466 14.880 1.00 98.44 73 ALA A N 1
ATOM 583 C CA . ALA A 1 73 ? -8.357 -6.364 15.782 1.00 98.44 73 ALA A CA 1
ATOM 584 C C . ALA A 1 73 ? -7.854 -5.031 15.209 1.00 98.44 73 ALA A C 1
ATOM 586 O O . ALA A 1 73 ? -6.717 -4.935 14.738 1.00 98.44 73 ALA A O 1
ATOM 587 N N . ILE A 1 74 ? -8.684 -3.992 15.311 1.00 98.81 74 ILE A N 1
ATOM 588 C CA . ILE A 1 74 ? -8.299 -2.599 15.068 1.00 98.81 74 ILE A CA 1
ATOM 589 C C . ILE A 1 74 ? -7.897 -1.998 16.415 1.00 98.81 74 ILE A C 1
ATOM 591 O O . ILE A 1 74 ? -8.752 -1.813 17.284 1.00 98.81 74 ILE A O 1
ATOM 595 N N . ILE A 1 75 ? -6.602 -1.735 16.602 1.00 98.44 75 ILE A N 1
ATOM 596 C CA . ILE A 1 75 ? -6.025 -1.424 17.922 1.00 98.44 75 ILE A CA 1
ATOM 597 C C . ILE A 1 75 ? -5.613 0.040 18.114 1.00 98.44 75 ILE A C 1
ATOM 599 O O . ILE A 1 75 ? -5.467 0.472 19.251 1.00 98.44 75 ILE A O 1
ATOM 603 N N . GLY A 1 76 ? -5.473 0.812 17.033 1.00 98.56 76 GLY A N 1
ATOM 604 C CA . GLY A 1 76 ? -5.196 2.254 17.071 1.00 98.56 76 GLY A CA 1
ATOM 605 C C . GLY A 1 76 ? -5.738 2.961 15.834 1.00 98.56 76 GLY A C 1
ATOM 606 O O . GLY A 1 76 ? -5.780 2.356 14.759 1.00 98.56 76 GLY A O 1
ATOM 607 N N . ILE A 1 77 ? -6.169 4.215 15.979 1.00 98.75 77 ILE A N 1
ATOM 608 C CA . ILE A 1 77 ? -6.805 5.011 14.918 1.00 98.75 77 ILE A CA 1
ATOM 609 C C . ILE A 1 77 ? -6.317 6.468 14.910 1.00 98.75 77 ILE A C 1
ATOM 611 O O . ILE A 1 77 ? -6.017 7.052 15.949 1.00 98.75 77 ILE A O 1
ATOM 615 N N . SER A 1 78 ? -6.262 7.097 13.735 1.00 98.75 78 SER A N 1
ATOM 616 C CA . SER A 1 78 ? -6.114 8.558 13.592 1.00 98.75 78 SER A CA 1
ATOM 617 C C . SER A 1 78 ? -6.576 9.038 12.220 1.00 98.75 78 SER A C 1
ATOM 619 O O . SER A 1 78 ? -6.568 8.273 11.260 1.00 98.75 78 SER A O 1
ATOM 621 N N . GLY A 1 79 ? -7.000 10.297 12.120 1.00 98.19 79 GLY A N 1
ATOM 622 C CA . GLY A 1 79 ? -7.436 10.891 10.862 1.00 98.19 79 GLY A CA 1
ATOM 623 C C . GLY A 1 79 ? -7.952 12.327 10.982 1.00 98.19 79 GLY A C 1
ATOM 624 O O . GLY A 1 79 ? -8.400 12.764 12.049 1.00 98.19 79 GLY A O 1
ATOM 625 N N . ARG A 1 80 ? -7.925 13.037 9.847 1.00 97.94 80 ARG A N 1
ATOM 626 C CA . ARG A 1 80 ? -8.433 14.407 9.656 1.00 97.94 80 ARG A CA 1
ATOM 627 C C . ARG A 1 80 ? -9.369 14.448 8.448 1.00 97.94 80 ARG A C 1
ATOM 629 O O . ARG A 1 80 ? -9.098 13.803 7.436 1.00 97.94 80 ARG A O 1
ATOM 636 N N . PHE A 1 81 ? -10.424 15.249 8.540 1.00 98.00 81 PHE A N 1
ATOM 637 C CA . PHE A 1 81 ? -11.429 15.460 7.489 1.00 98.00 81 PHE A CA 1
ATOM 638 C C . PHE A 1 81 ? -11.867 16.930 7.464 1.00 98.00 81 PHE A C 1
ATOM 640 O O . PHE A 1 81 ? -11.429 17.717 8.305 1.00 98.00 81 PHE A O 1
ATOM 647 N N . ALA A 1 82 ? -12.750 17.307 6.536 1.00 95.94 82 ALA A N 1
ATOM 648 C CA . ALA A 1 82 ? -13.358 18.639 6.501 1.00 95.94 82 ALA A CA 1
ATOM 649 C C . ALA A 1 82 ? -13.931 19.051 7.876 1.00 95.94 82 ALA A C 1
ATOM 651 O O . ALA A 1 82 ? -14.556 18.237 8.563 1.00 95.94 82 ALA A O 1
ATOM 652 N N . GLY A 1 83 ? -13.634 20.278 8.323 1.00 94.50 83 GLY A N 1
ATOM 653 C CA . GLY A 1 83 ? -13.944 20.786 9.675 1.00 94.50 83 GLY A CA 1
ATOM 654 C C . GLY A 1 83 ? -13.269 20.048 10.851 1.00 94.50 83 GLY A C 1
ATOM 655 O O . GLY A 1 83 ? -13.312 20.504 11.991 1.00 94.50 83 GLY A O 1
ATOM 656 N N . SER A 1 84 ? -12.607 18.916 10.598 1.00 96.56 84 SER A N 1
ATOM 657 C CA . SER A 1 84 ? -12.335 17.872 11.585 1.00 96.56 84 SER A CA 1
ATOM 658 C C . SER A 1 84 ? -10.838 17.619 11.744 1.00 96.56 84 SER A C 1
ATOM 660 O O . SER A 1 84 ? -10.285 16.680 11.173 1.00 96.56 84 SER A O 1
ATOM 662 N N . ALA A 1 85 ? -10.177 18.416 12.585 1.00 93.56 85 ALA A N 1
ATOM 663 C CA . ALA A 1 85 ? -8.743 18.276 12.876 1.00 93.56 85 ALA A CA 1
ATOM 664 C C . ALA A 1 85 ? -8.353 16.968 13.611 1.00 93.56 85 ALA A C 1
ATOM 666 O O . ALA A 1 85 ? -7.169 16.709 13.814 1.00 93.56 85 ALA A O 1
ATOM 667 N N . ASN A 1 86 ? -9.331 16.176 14.066 1.00 95.25 86 ASN A N 1
ATOM 668 C CA . ASN A 1 86 ? -9.158 14.862 14.692 1.00 95.25 86 ASN A CA 1
ATOM 669 C C . ASN A 1 86 ? -10.493 14.083 14.709 1.00 95.25 86 ASN A C 1
ATOM 671 O O . ASN A 1 86 ? -11.572 14.663 14.536 1.00 95.25 86 ASN A O 1
ATOM 675 N N . LEU A 1 87 ? -10.430 12.785 15.022 1.00 97.44 87 LEU A N 1
ATOM 676 C CA . LEU A 1 87 ? -11.593 11.889 15.038 1.00 97.44 87 LEU A CA 1
ATOM 677 C C . LEU A 1 87 ? -12.655 12.200 16.117 1.00 97.44 87 LEU A C 1
ATOM 679 O O . LEU A 1 87 ? -13.814 11.826 15.942 1.00 97.44 87 LEU A O 1
ATOM 683 N N . SER A 1 88 ? -12.328 12.922 17.200 1.00 95.12 88 SER A N 1
ATOM 684 C CA . SER A 1 88 ? -13.357 13.375 18.154 1.00 95.12 88 SER A CA 1
ATOM 685 C C . SER A 1 88 ? -14.172 14.552 17.617 1.00 95.12 88 SER A C 1
ATOM 687 O O . SER A 1 88 ? -15.331 14.670 18.002 1.00 95.12 88 SER A O 1
ATOM 689 N N . THR A 1 89 ? -13.603 15.407 16.762 1.00 96.81 89 THR A N 1
ATOM 690 C CA . THR A 1 89 ? -14.350 16.479 16.078 1.00 96.81 89 THR A CA 1
ATOM 691 C C . THR A 1 89 ? -15.202 15.901 14.945 1.00 96.81 89 THR A C 1
ATOM 693 O O . THR A 1 89 ? -16.382 16.220 14.843 1.00 96.81 89 THR A O 1
ATOM 696 N N . PHE A 1 90 ? -14.643 14.957 14.178 1.00 98.25 90 PHE A N 1
ATOM 697 C CA . PHE A 1 90 ? -15.366 14.166 13.172 1.00 98.25 90 PHE A CA 1
ATOM 698 C C . PHE A 1 90 ? -16.607 13.473 13.764 1.00 98.25 90 PHE A C 1
ATOM 700 O O . PHE A 1 90 ? -17.689 13.539 13.180 1.00 98.25 90 PHE A O 1
ATOM 707 N N . TRP A 1 91 ? -16.483 12.866 14.955 1.00 98.31 91 TRP A N 1
ATOM 708 C CA . TRP A 1 91 ? -17.639 12.305 15.659 1.00 98.31 91 TRP A CA 1
ATOM 709 C C . TRP A 1 91 ? -18.681 13.364 16.031 1.00 98.31 91 TRP A C 1
ATOM 711 O O . TRP A 1 91 ? -19.863 13.116 15.822 1.00 98.31 91 TRP A O 1
ATOM 721 N N . SER A 1 92 ? -18.279 14.533 16.545 1.00 98.12 92 SER A N 1
ATOM 722 C CA . SER A 1 92 ? -19.228 15.595 16.914 1.00 98.12 92 SER A CA 1
ATOM 723 C C . SER A 1 92 ? -20.092 16.035 15.729 1.00 98.12 92 SER A C 1
ATOM 725 O O . SER A 1 92 ? -21.312 16.077 15.863 1.00 98.12 92 SER A O 1
ATOM 727 N N . HIS A 1 93 ? -19.490 16.287 14.559 1.00 98.38 93 HIS A N 1
ATOM 728 C CA . HIS A 1 93 ? -20.237 16.677 13.356 1.00 98.38 93 HIS A CA 1
ATOM 729 C C . HIS A 1 93 ? -21.186 15.567 12.874 1.00 98.38 93 HIS A C 1
ATOM 731 O O . HIS A 1 93 ? -22.342 15.837 12.546 1.00 98.38 93 HIS A O 1
ATOM 737 N N . LEU A 1 94 ? -20.742 14.302 12.897 1.00 98.50 94 LEU A N 1
ATOM 738 C CA . LEU A 1 94 ? -21.602 13.150 12.597 1.00 98.50 94 LEU A CA 1
ATOM 739 C C . LEU A 1 94 ? -22.774 13.037 13.581 1.00 98.50 94 LEU A C 1
ATOM 741 O O . LEU A 1 94 ? -23.911 12.855 13.158 1.00 98.50 94 LEU A O 1
ATOM 745 N N . GLN A 1 95 ? -22.506 13.151 14.881 1.00 98.06 95 GLN A N 1
ATOM 746 C CA . GLN A 1 95 ? -23.494 13.024 15.952 1.00 98.06 95 GLN A CA 1
ATOM 747 C C . GLN A 1 95 ? -24.545 14.144 15.903 1.00 98.06 95 GLN A C 1
ATOM 749 O O . GLN A 1 95 ? -25.721 13.883 16.153 1.00 98.06 95 GLN A O 1
ATOM 754 N N . ALA A 1 96 ? -24.132 15.365 15.553 1.00 98.12 96 ALA A N 1
ATOM 755 C CA . ALA A 1 96 ? -25.006 16.524 15.389 1.00 98.12 96 ALA A CA 1
ATOM 756 C C . ALA A 1 96 ? -25.788 16.533 14.060 1.00 98.12 96 ALA A C 1
ATOM 758 O O . ALA A 1 96 ? -26.800 17.224 13.957 1.00 98.12 96 ALA A O 1
ATOM 759 N N . GLY A 1 97 ? -25.352 15.769 13.050 1.00 97.31 97 GLY A N 1
ATOM 760 C CA . GLY A 1 97 ? -25.915 15.837 11.697 1.00 97.31 97 GLY A CA 1
ATOM 761 C C . GLY A 1 97 ? -25.482 17.091 10.933 1.00 97.31 97 GLY A C 1
ATOM 762 O O . GLY A 1 97 ? -26.258 17.656 10.168 1.00 97.31 97 GLY A O 1
ATOM 763 N N . GLU A 1 98 ? -24.249 17.543 11.147 1.00 97.31 98 GLU A N 1
ATOM 764 C CA . GLU A 1 98 ? -23.698 18.732 10.499 1.00 97.31 98 GLU A CA 1
ATOM 765 C C . GLU A 1 98 ? -23.043 18.390 9.153 1.00 97.31 98 GLU A C 1
ATOM 767 O O . GLU A 1 98 ? -22.482 17.305 8.966 1.00 97.31 98 GLU A O 1
ATOM 772 N N . SER A 1 99 ? -23.107 19.335 8.211 1.00 97.06 99 SER A N 1
ATOM 773 C CA . SER A 1 99 ? -22.356 19.288 6.955 1.00 97.06 99 SER A CA 1
ATOM 774 C C . SER A 1 99 ? -21.122 20.180 7.063 1.00 97.06 99 SER A C 1
ATOM 776 O O . SER A 1 99 ? -21.221 21.345 7.439 1.00 97.06 99 SER A O 1
ATOM 778 N N . CYS A 1 100 ? -19.969 19.626 6.703 1.00 96.81 100 CYS A N 1
ATOM 779 C CA . CYS A 1 100 ? -18.671 20.293 6.629 1.00 96.81 100 CYS A CA 1
ATOM 780 C C . CYS A 1 100 ? -18.281 20.614 5.172 1.00 96.81 100 CYS A C 1
ATOM 782 O O . CYS A 1 100 ? -17.102 20.781 4.866 1.00 96.81 100 CYS A O 1
ATOM 784 N N . ILE A 1 101 ? -19.260 20.646 4.261 1.00 95.25 101 ILE A N 1
ATOM 785 C CA . ILE A 1 101 ? -19.091 21.107 2.880 1.00 95.25 101 ILE A CA 1
ATOM 786 C C . ILE A 1 101 ? -19.232 22.633 2.857 1.00 95.25 101 ILE A C 1
ATOM 788 O O . ILE A 1 101 ? -20.252 23.170 3.287 1.00 95.25 101 ILE A O 1
ATOM 792 N N . GLU A 1 102 ? -18.233 23.325 2.313 1.00 92.50 102 GLU A N 1
ATOM 793 C CA . GLU A 1 102 ? -18.197 24.787 2.223 1.00 92.50 102 GLU A CA 1
ATOM 794 C C . GLU A 1 102 ? -17.793 25.278 0.820 1.00 92.50 102 GLU A C 1
ATOM 796 O O . GLU A 1 102 ? -17.501 24.492 -0.086 1.00 92.50 102 GLU A O 1
ATOM 801 N N . GLU A 1 103 ? -17.821 26.597 0.608 1.00 89.31 103 GLU A N 1
ATOM 802 C CA . GLU A 1 103 ? -17.338 27.216 -0.630 1.00 89.31 103 GLU A CA 1
ATOM 803 C C . GLU A 1 103 ? -15.808 27.321 -0.603 1.00 89.31 103 GLU A C 1
ATOM 805 O O . GLU A 1 103 ? -15.247 27.959 0.288 1.00 89.31 103 GLU A O 1
ATOM 810 N N . ILE A 1 104 ? -15.130 26.718 -1.583 1.00 87.62 104 ILE A N 1
ATOM 811 C CA . ILE A 1 104 ? -13.683 26.462 -1.557 1.00 87.62 104 ILE A CA 1
ATOM 812 C C . ILE A 1 104 ? -12.882 27.774 -1.528 1.00 87.62 104 ILE A C 1
ATOM 814 O O . ILE A 1 104 ? -12.758 28.477 -2.531 1.00 87.62 104 ILE A O 1
ATOM 818 N N . GLN A 1 105 ? -12.280 28.090 -0.376 1.00 81.69 105 GLN A N 1
ATOM 819 C CA . GLN A 1 105 ? -11.524 29.335 -0.173 1.00 81.69 105 GLN A CA 1
ATOM 820 C C . GLN A 1 105 ? -10.023 29.262 -0.504 1.00 81.69 105 GLN A C 1
ATOM 822 O O . GLN A 1 105 ? -9.344 30.284 -0.385 1.00 81.69 105 GLN A O 1
ATOM 827 N N . ARG A 1 106 ? -9.499 28.101 -0.918 1.00 81.50 106 ARG A N 1
ATOM 828 C CA . ARG A 1 106 ? -8.057 27.847 -1.102 1.00 81.50 106 ARG A CA 1
ATOM 829 C C . ARG A 1 106 ? -7.407 28.830 -2.090 1.00 81.50 106 ARG A C 1
ATOM 831 O O . ARG A 1 106 ? -7.847 28.965 -3.228 1.00 81.50 106 ARG A O 1
ATOM 838 N N . GLU A 1 107 ? -6.349 29.519 -1.662 1.00 68.44 107 GLU A N 1
ATOM 839 C CA . GLU A 1 107 ? -5.800 30.666 -2.406 1.00 68.44 107 GLU A CA 1
ATOM 840 C C . GLU A 1 107 ? -5.127 30.283 -3.733 1.00 68.44 107 GLU A C 1
ATOM 842 O O . GLU A 1 107 ? -5.343 30.969 -4.731 1.00 68.44 107 GLU A O 1
ATOM 847 N N . SER A 1 108 ? -4.453 29.128 -3.804 1.00 63.66 108 SER A N 1
ATOM 848 C CA . SER A 1 108 ? -3.874 28.588 -5.051 1.00 63.66 108 SER A CA 1
ATOM 849 C C . SER A 1 108 ? -4.916 28.305 -6.149 1.00 63.66 108 SER A C 1
ATOM 851 O O . SER A 1 108 ? -4.581 28.202 -7.332 1.00 63.66 108 SER A O 1
ATOM 853 N N . TRP A 1 109 ? -6.200 28.194 -5.788 1.00 71.88 109 TRP A N 1
ATOM 854 C CA . TRP A 1 109 ? -7.304 28.055 -6.742 1.00 71.88 109 TRP A CA 1
ATOM 855 C C . TRP A 1 109 ? -7.803 29.429 -7.223 1.00 71.88 109 TRP A C 1
ATOM 857 O O . TRP A 1 109 ? -8.304 29.550 -8.338 1.00 71.88 109 TRP A O 1
ATOM 867 N N . LYS A 1 110 ? -7.630 30.490 -6.424 1.00 58.75 110 LYS A N 1
ATOM 868 C CA . LYS A 1 110 ? -8.015 31.874 -6.766 1.00 58.75 110 LYS A CA 1
ATOM 869 C C . LYS A 1 110 ? -7.023 32.531 -7.734 1.00 58.75 110 LYS A C 1
ATOM 871 O O . LYS A 1 110 ? -7.438 33.332 -8.567 1.00 58.75 110 LYS A O 1
ATOM 876 N N . THR A 1 111 ? -5.738 32.172 -7.673 1.00 46.75 111 THR A N 1
ATOM 877 C CA . THR A 1 111 ? -4.720 32.622 -8.642 1.00 46.75 111 THR A CA 1
ATOM 878 C C . THR A 1 111 ? -4.843 31.909 -9.993 1.00 46.75 111 THR A C 1
ATOM 880 O O . THR A 1 111 ? -4.725 32.551 -11.036 1.00 46.75 111 THR A O 1
ATOM 883 N N . SER A 1 112 ? -5.158 30.610 -10.002 1.00 49.09 112 SER A N 1
ATOM 884 C CA . SER A 1 112 ? -5.287 29.806 -11.231 1.00 49.09 112 SER A CA 1
ATOM 885 C C . SER A 1 112 ? -6.607 30.012 -11.996 1.00 49.09 112 SER A C 1
ATOM 887 O O . SER A 1 112 ? -6.607 30.017 -13.228 1.00 49.09 112 SER A O 1
ATOM 889 N N . THR A 1 113 ? -7.732 30.260 -11.313 1.00 41.81 113 THR A N 1
ATOM 890 C CA . THR A 1 113 ? -9.060 30.427 -11.957 1.00 41.81 113 THR A CA 1
ATOM 891 C C . THR A 1 113 ? -9.230 31.693 -12.810 1.00 41.81 113 THR A C 1
ATOM 893 O O . THR A 1 113 ? -10.213 31.805 -13.542 1.00 41.81 113 THR A O 1
ATOM 896 N N . LEU A 1 114 ? -8.287 32.640 -12.766 1.00 36.53 114 LEU A N 1
ATOM 897 C CA . LEU A 1 114 ? -8.363 33.907 -13.508 1.00 36.53 114 LEU A CA 1
ATOM 898 C C . LEU A 1 114 ? -7.716 33.874 -14.907 1.00 36.53 114 LEU A C 1
ATOM 900 O O . LEU A 1 114 ? -7.850 34.851 -15.646 1.00 36.53 114 LEU A O 1
ATOM 904 N N . ALA A 1 115 ? -7.022 32.791 -15.279 1.00 37.47 115 ALA A N 1
ATOM 905 C CA . ALA A 1 115 ? -6.180 32.748 -16.482 1.00 37.47 115 ALA A CA 1
ATOM 906 C C . ALA A 1 115 ? -6.672 31.823 -17.617 1.00 37.47 115 ALA A C 1
ATOM 908 O O . ALA A 1 115 ? -6.324 32.061 -18.774 1.00 37.47 115 ALA A O 1
ATOM 909 N N . ASP A 1 116 ? -7.458 30.784 -17.320 1.00 44.78 116 ASP A N 1
ATOM 910 C CA . ASP A 1 116 ? -7.782 29.719 -18.284 1.00 44.78 116 ASP A CA 1
ATOM 911 C C . ASP A 1 116 ? -9.053 30.017 -19.127 1.00 44.78 116 ASP A C 1
ATOM 913 O O . ASP A 1 116 ? -10.145 30.173 -18.568 1.00 44.78 116 ASP A O 1
ATOM 917 N N . PRO A 1 117 ? -8.968 30.074 -20.476 1.00 42.69 117 PRO A N 1
ATOM 918 C CA . PRO A 1 117 ? -10.134 30.203 -21.351 1.00 42.69 117 PRO A CA 1
ATOM 919 C C . PRO A 1 117 ? -11.143 29.047 -21.261 1.00 42.69 117 PRO A C 1
ATOM 921 O O . PRO A 1 117 ? -12.333 29.288 -21.485 1.00 42.69 117 PRO A O 1
ATOM 924 N N . ASP A 1 118 ? -10.701 27.825 -20.944 1.00 44.19 118 ASP A N 1
ATOM 925 C CA . ASP A 1 118 ? -11.535 26.612 -20.930 1.00 44.19 118 ASP A CA 1
ATOM 926 C C . ASP A 1 118 ? -12.559 26.630 -19.779 1.00 44.19 118 ASP A C 1
ATOM 928 O O . ASP A 1 118 ? -13.648 26.056 -19.893 1.00 44.19 118 ASP A O 1
ATOM 932 N N . LEU A 1 119 ? -12.280 27.392 -18.711 1.00 45.69 119 LEU A N 1
ATOM 933 C CA . LEU A 1 119 ? -13.201 27.635 -17.592 1.00 45.69 119 LEU A CA 1
ATOM 934 C C . LEU A 1 119 ? -14.513 28.314 -18.014 1.00 45.69 119 LEU A C 1
ATOM 936 O O . LEU A 1 119 ? -15.496 28.233 -17.286 1.00 45.69 119 LEU A O 1
ATOM 940 N N . LYS A 1 120 ? -14.588 28.917 -19.209 1.00 42.31 120 LYS A N 1
ATOM 941 C CA . LYS A 1 120 ? -15.853 29.433 -19.769 1.00 42.31 120 LYS A CA 1
ATOM 942 C C . LYS A 1 120 ? -16.858 28.331 -20.126 1.00 42.31 120 LYS A C 1
ATOM 944 O O . LYS A 1 120 ? -18.029 28.640 -20.337 1.00 42.31 120 LYS A O 1
ATOM 949 N N . CYS A 1 121 ? -16.417 27.074 -20.214 1.00 41.28 121 CYS A N 1
ATOM 950 C CA . CYS A 1 121 ? -17.260 25.927 -20.558 1.00 41.28 121 CYS A CA 1
ATOM 951 C C . CYS A 1 121 ? -17.834 25.201 -19.328 1.00 41.28 121 CYS A C 1
ATOM 953 O O . CYS A 1 121 ? -18.783 24.430 -19.466 1.00 41.28 121 CYS A O 1
ATOM 955 N N . VAL A 1 122 ? -17.290 25.445 -18.131 1.00 47.81 122 VAL A N 1
ATOM 956 C CA . VAL A 1 122 ? -17.823 24.940 -16.856 1.00 47.81 122 VAL A CA 1
ATOM 957 C C . VAL A 1 122 ? -18.621 26.067 -16.207 1.00 47.81 122 VAL A C 1
ATOM 959 O O . VAL A 1 122 ? -18.134 27.187 -16.121 1.00 47.81 122 VAL A O 1
ATOM 962 N N . ASN A 1 123 ? -19.847 25.808 -15.745 1.00 46.72 123 ASN A N 1
ATOM 963 C CA . ASN A 1 123 ? -20.639 26.848 -15.086 1.00 46.72 123 ASN A CA 1
ATOM 964 C C . ASN A 1 123 ? -19.986 27.246 -13.739 1.00 46.72 123 ASN A C 1
ATOM 966 O O . ASN A 1 123 ? -19.982 26.417 -12.821 1.00 46.72 123 ASN A O 1
ATOM 970 N N . PRO A 1 124 ? -19.498 28.493 -13.559 1.00 46.62 124 PRO A N 1
ATOM 971 C CA . PRO A 1 124 ? -18.768 28.881 -12.350 1.00 46.62 124 PRO A CA 1
ATOM 972 C C . PRO A 1 124 ? -19.597 28.783 -11.062 1.00 46.62 124 PRO A C 1
ATOM 974 O O . PRO A 1 124 ? -19.034 28.671 -9.978 1.00 46.62 124 PRO A O 1
ATOM 977 N N . THR A 1 125 ? -20.934 28.786 -11.149 1.00 47.88 125 THR A N 1
ATOM 978 C CA . THR A 1 125 ? -21.797 28.641 -9.963 1.00 47.88 125 THR A CA 1
ATOM 979 C C . THR A 1 125 ? -21.894 27.204 -9.444 1.00 47.88 125 THR A C 1
ATOM 981 O O . THR A 1 125 ? -22.369 27.008 -8.329 1.00 47.88 125 THR A O 1
ATOM 984 N N . GLN A 1 126 ? -21.498 26.208 -10.244 1.00 51.62 126 GLN A N 1
ATOM 985 C CA . GLN A 1 126 ? -21.578 24.781 -9.900 1.00 51.62 126 GLN A CA 1
ATOM 986 C C . GLN A 1 126 ? -20.246 24.235 -9.369 1.00 51.62 126 GLN A C 1
ATOM 988 O O . GLN A 1 126 ? -20.239 23.294 -8.583 1.00 51.62 126 GLN A O 1
ATOM 993 N N . ALA A 1 127 ? -19.119 24.828 -9.773 1.00 60.81 127 ALA A N 1
ATOM 994 C CA . ALA A 1 127 ? -17.785 24.282 -9.536 1.00 60.81 127 ALA A CA 1
ATOM 995 C C . ALA A 1 127 ? -17.033 24.966 -8.375 1.00 60.81 127 ALA A C 1
ATOM 997 O O . ALA A 1 127 ? -15.911 25.436 -8.551 1.00 60.81 127 ALA A O 1
ATOM 998 N N . LYS A 1 128 ? -17.678 25.075 -7.204 1.00 78.38 128 LYS A N 1
ATOM 999 C CA . LYS A 1 128 ? -17.174 25.887 -6.076 1.00 78.38 128 LYS A CA 1
ATOM 1000 C C . LYS A 1 128 ? -17.308 25.276 -4.674 1.00 78.38 128 LYS A C 1
ATOM 1002 O O . LYS A 1 128 ? -16.920 25.919 -3.705 1.00 78.38 128 LYS A O 1
ATOM 1007 N N . TRP A 1 129 ? -17.872 24.076 -4.548 1.00 88.81 129 TRP A N 1
ATOM 1008 C CA . TRP A 1 129 ? -18.215 23.456 -3.259 1.00 88.81 129 TRP A CA 1
ATOM 1009 C C . TRP A 1 129 ? -17.308 22.267 -2.945 1.00 88.81 129 TRP A C 1
ATOM 1011 O O . TRP A 1 129 ? -17.079 21.436 -3.827 1.00 88.81 129 TRP A O 1
ATOM 1021 N N . GLY A 1 130 ? -16.829 22.150 -1.706 1.00 93.06 130 GLY A N 1
ATOM 1022 C CA . GLY A 1 130 ? -15.971 21.041 -1.291 1.00 93.06 130 GLY A CA 1
ATOM 1023 C C . GLY A 1 130 ? -15.868 20.872 0.223 1.00 93.06 130 GLY A C 1
ATOM 1024 O O . GLY A 1 130 ? -15.997 21.831 0.979 1.00 93.06 130 GLY A O 1
ATOM 1025 N N . GLY A 1 131 ? -15.623 19.639 0.667 1.00 95.81 131 GLY A N 1
ATOM 1026 C CA . GLY A 1 131 ? -15.232 19.342 2.047 1.00 95.81 131 GLY A CA 1
ATOM 1027 C C . GLY A 1 131 ? -13.712 19.410 2.187 1.00 95.81 131 GLY A C 1
ATOM 1028 O O . GLY A 1 131 ? -13.045 18.391 2.035 1.00 95.81 131 GLY A O 1
ATOM 1029 N N . MET A 1 132 ? -13.155 20.595 2.437 1.00 94.50 132 MET A N 1
ATOM 1030 C CA . MET A 1 132 ? -11.708 20.833 2.331 1.00 94.50 132 MET A CA 1
ATOM 1031 C C . MET A 1 132 ? -10.956 20.599 3.651 1.00 94.50 132 MET A C 1
ATOM 1033 O O . MET A 1 132 ? -11.446 20.921 4.734 1.00 94.50 132 MET A O 1
ATOM 1037 N N . LEU A 1 133 ? -9.721 20.100 3.562 1.00 95.31 133 LEU A N 1
ATOM 1038 C CA . LEU A 1 133 ? -8.758 20.129 4.659 1.00 95.31 133 LEU A CA 1
ATOM 1039 C C . LEU A 1 133 ? -8.130 21.526 4.786 1.00 95.31 133 LEU A C 1
ATOM 1041 O O . LEU A 1 133 ? -7.783 22.187 3.801 1.00 95.31 133 LEU A O 1
ATOM 1045 N N . GLN A 1 134 ? -7.948 21.948 6.034 1.00 90.00 134 GLN A N 1
ATOM 1046 C CA . GLN A 1 134 ? -7.207 23.152 6.404 1.00 90.00 134 GLN A CA 1
ATOM 1047 C C . GLN A 1 134 ? -5.734 22.803 6.660 1.00 90.00 134 GLN A C 1
ATOM 1049 O O . GLN A 1 134 ? -5.417 21.662 6.999 1.00 90.00 134 GLN A O 1
ATOM 1054 N N . ASN A 1 135 ? -4.849 23.792 6.516 1.00 89.88 135 ASN A N 1
ATOM 1055 C CA . ASN A 1 135 ? -3.422 23.703 6.845 1.00 89.88 135 ASN A CA 1
ATOM 1056 C C . ASN A 1 135 ? -2.668 22.542 6.152 1.00 89.88 135 ASN A C 1
ATOM 1058 O O . ASN A 1 135 ? -1.775 21.938 6.743 1.00 89.88 135 ASN A O 1
ATOM 1062 N N . ILE A 1 136 ? -3.024 22.209 4.903 1.00 92.44 136 ILE A N 1
ATOM 1063 C CA . ILE A 1 136 ? -2.369 21.133 4.124 1.00 92.44 136 ILE A CA 1
ATOM 1064 C C . ILE A 1 136 ? -0.895 21.428 3.784 1.00 92.44 136 ILE A C 1
ATOM 1066 O O . ILE A 1 136 ? -0.169 20.559 3.315 1.00 92.44 136 ILE A O 1
ATOM 1070 N N . ASP A 1 137 ? -0.464 22.665 4.005 1.00 90.19 137 ASP A N 1
ATOM 1071 C CA . ASP A 1 137 ? 0.904 23.149 3.896 1.00 90.19 137 ASP A CA 1
ATOM 1072 C C . ASP A 1 137 ? 1.754 22.868 5.148 1.00 90.19 137 ASP A C 1
ATOM 1074 O O . ASP A 1 137 ? 2.980 22.836 5.040 1.00 90.19 137 ASP A O 1
ATOM 1078 N N . GLN A 1 138 ? 1.137 22.648 6.315 1.00 92.44 138 GLN A N 1
ATOM 1079 C CA . GLN A 1 138 ? 1.845 22.494 7.590 1.00 92.44 138 GLN A CA 1
ATOM 1080 C C . GLN A 1 138 ? 2.378 21.072 7.798 1.00 92.44 138 GLN A C 1
ATOM 1082 O O . GLN A 1 138 ? 1.689 20.091 7.519 1.00 92.44 138 GLN A O 1
ATOM 1087 N N . PHE A 1 139 ? 3.611 20.964 8.302 1.00 94.94 139 PHE A N 1
ATOM 1088 C CA . PHE A 1 139 ? 4.276 19.691 8.615 1.00 94.94 139 PHE A CA 1
ATOM 1089 C C . PHE A 1 139 ? 5.425 19.903 9.615 1.00 94.94 139 PHE A C 1
ATOM 1091 O O . PHE A 1 139 ? 6.020 20.977 9.625 1.00 94.94 139 PHE A O 1
ATOM 1098 N N . ASP A 1 140 ? 5.762 18.902 10.432 1.00 93.06 140 ASP A N 1
ATOM 1099 C CA . ASP A 1 140 ? 6.885 18.929 11.396 1.00 93.06 140 ASP A CA 1
ATOM 1100 C C . ASP A 1 140 ? 8.073 18.065 10.892 1.00 93.06 140 ASP A C 1
ATOM 1102 O O . ASP A 1 140 ? 8.246 16.924 11.322 1.00 93.06 140 ASP A O 1
ATOM 1106 N N . PRO A 1 141 ? 8.886 18.532 9.918 1.00 89.25 141 PRO A N 1
ATOM 1107 C CA . PRO A 1 141 ? 9.808 17.660 9.182 1.00 89.25 141 PRO A CA 1
ATOM 1108 C C . PRO A 1 141 ? 10.999 17.165 10.013 1.00 89.25 141 PRO A C 1
ATOM 1110 O O . PRO A 1 141 ? 11.417 16.017 9.856 1.00 89.25 141 PRO A O 1
ATOM 1113 N N . LEU A 1 142 ? 11.501 17.975 10.952 1.00 86.25 142 LEU A N 1
ATOM 1114 C CA . LEU A 1 142 ? 12.610 17.599 11.843 1.00 86.25 142 LEU A CA 1
ATOM 1115 C C . LEU A 1 142 ? 12.198 16.558 12.904 1.00 86.25 142 LEU A C 1
ATOM 1117 O O . LEU A 1 142 ? 13.055 15.916 13.521 1.00 86.25 142 LEU A O 1
ATOM 1121 N N . PHE A 1 143 ? 10.894 16.337 13.107 1.00 91.38 143 PHE A N 1
ATOM 1122 C CA . PHE A 1 143 ? 10.412 15.162 13.827 1.00 91.38 143 PHE A CA 1
ATOM 1123 C C . PHE A 1 143 ? 10.663 13.869 13.034 1.00 91.38 143 PHE A C 1
ATOM 1125 O O . PHE A 1 143 ? 11.070 12.862 13.613 1.00 91.38 143 PHE A O 1
ATOM 1132 N N . PHE A 1 144 ? 10.450 13.909 11.715 1.00 91.94 144 PHE A N 1
ATOM 1133 C CA . PHE A 1 144 ? 10.549 12.762 10.805 1.00 91.94 144 PHE A CA 1
ATOM 1134 C C . PHE A 1 144 ? 11.948 12.543 10.206 1.00 91.94 144 PHE A C 1
ATOM 1136 O O . PHE A 1 144 ? 12.112 11.672 9.352 1.00 91.94 144 PHE A O 1
ATOM 1143 N N . ASN A 1 145 ? 12.952 13.305 10.655 1.00 87.62 145 ASN A N 1
ATOM 1144 C CA . ASN A 1 145 ? 14.301 13.357 10.078 1.00 87.62 145 ASN A CA 1
ATOM 1145 C C . ASN A 1 145 ? 14.283 13.728 8.577 1.00 87.62 145 ASN A C 1
ATOM 1147 O O . ASN A 1 145 ? 14.998 13.141 7.767 1.00 87.62 145 ASN A O 1
ATOM 1151 N N . ILE A 1 146 ? 13.426 14.683 8.212 1.00 87.50 146 ILE A N 1
ATOM 1152 C CA . ILE A 1 146 ? 13.255 15.234 6.861 1.00 87.50 146 ILE A CA 1
ATOM 1153 C C . ILE A 1 146 ? 13.738 16.687 6.876 1.00 87.50 146 ILE A C 1
ATOM 1155 O O . ILE A 1 146 ? 13.533 17.407 7.855 1.00 87.50 146 ILE A O 1
ATOM 1159 N N . SER A 1 147 ? 14.375 17.142 5.796 1.00 82.75 147 SER A N 1
ATOM 1160 C CA . SER A 1 147 ? 14.854 18.525 5.725 1.00 82.75 147 SER A CA 1
ATOM 1161 C C . SER A 1 147 ? 13.731 19.510 5.359 1.00 82.75 147 SER A C 1
ATOM 1163 O O . SER A 1 147 ? 12.825 19.154 4.602 1.00 82.75 147 SER A O 1
ATOM 1165 N N . PRO A 1 148 ? 13.786 20.775 5.814 1.00 83.06 148 PRO A N 1
ATOM 1166 C CA . PRO A 1 148 ? 12.883 21.839 5.362 1.00 83.06 148 PRO A CA 1
ATOM 1167 C C . PRO A 1 148 ? 12.817 22.006 3.832 1.00 83.06 148 PRO A C 1
ATOM 1169 O O . PRO A 1 148 ? 11.747 22.283 3.287 1.00 83.06 148 PRO A O 1
ATOM 1172 N N . LEU A 1 149 ? 13.938 21.795 3.125 1.00 80.06 149 LEU A N 1
ATOM 1173 C CA . LEU A 1 149 ? 13.976 21.781 1.659 1.00 80.06 149 LEU A CA 1
ATOM 1174 C C . LEU A 1 149 ? 13.160 20.622 1.067 1.00 80.06 149 LEU A C 1
ATOM 1176 O O . LEU A 1 149 ? 12.325 20.846 0.190 1.00 80.06 149 LEU A O 1
ATOM 1180 N N . GLU A 1 150 ? 13.381 19.395 1.543 1.00 83.69 150 GLU A N 1
ATOM 1181 C CA . GLU A 1 150 ? 12.645 18.216 1.077 1.00 83.69 150 GLU A CA 1
ATOM 1182 C C . GLU A 1 150 ? 11.149 18.332 1.406 1.00 83.69 150 GLU A C 1
ATOM 1184 O O . GLU A 1 150 ? 10.307 18.109 0.538 1.00 83.69 150 GLU A O 1
ATOM 1189 N N . ALA A 1 151 ? 10.807 18.782 2.616 1.00 87.81 151 ALA A N 1
ATOM 1190 C CA . ALA A 1 151 ? 9.432 18.991 3.064 1.00 87.81 151 ALA A CA 1
ATOM 1191 C C . ALA A 1 151 ? 8.637 19.936 2.148 1.00 87.81 151 ALA A C 1
ATOM 1193 O O . ALA A 1 151 ? 7.468 19.676 1.861 1.00 87.81 151 ALA A O 1
ATOM 1194 N N . ALA A 1 152 ? 9.269 20.997 1.635 1.00 85.38 152 ALA A N 1
ATOM 1195 C CA . ALA A 1 152 ? 8.647 21.902 0.669 1.00 85.38 152 ALA A CA 1
ATOM 1196 C C . ALA A 1 152 ? 8.421 21.249 -0.710 1.00 85.38 152 ALA A C 1
ATOM 1198 O O . ALA A 1 152 ? 7.509 21.655 -1.433 1.00 85.38 152 ALA A O 1
ATOM 1199 N N . ARG A 1 153 ? 9.213 20.233 -1.081 1.00 83.81 153 ARG A N 1
ATOM 1200 C CA . ARG A 1 153 ? 9.058 19.452 -2.322 1.00 83.81 153 ARG A CA 1
ATOM 1201 C C . ARG A 1 153 ? 8.088 18.270 -2.200 1.00 83.81 153 ARG A C 1
ATOM 1203 O O . ARG A 1 153 ? 7.570 17.830 -3.225 1.00 83.81 153 ARG A O 1
ATOM 1210 N N . MET A 1 154 ? 7.818 17.788 -0.987 1.00 89.38 154 MET A N 1
ATOM 1211 C CA . MET A 1 154 ? 6.895 16.679 -0.726 1.00 89.38 154 MET A CA 1
ATOM 1212 C C . MET A 1 154 ? 5.424 17.054 -0.935 1.00 89.38 154 MET A C 1
ATOM 1214 O O . MET A 1 154 ? 4.941 18.048 -0.382 1.00 89.38 154 MET A O 1
ATOM 1218 N N . ASP A 1 155 ? 4.699 16.184 -1.638 1.00 91.81 155 ASP A N 1
ATOM 1219 C CA . ASP A 1 155 ? 3.239 16.172 -1.719 1.00 91.81 155 ASP A CA 1
ATOM 1220 C C . ASP A 1 155 ? 2.635 16.211 -0.293 1.00 91.81 155 ASP A C 1
ATOM 1222 O O . ASP A 1 155 ? 2.996 15.376 0.552 1.00 91.81 155 ASP A O 1
ATOM 1226 N N . PRO A 1 156 ? 1.718 17.157 0.008 1.00 93.75 156 PRO A N 1
ATOM 1227 C CA . PRO A 1 156 ? 0.919 17.173 1.234 1.00 93.75 156 PRO A CA 1
ATOM 1228 C C . PRO A 1 156 ? 0.345 15.813 1.646 1.00 93.75 156 PRO A C 1
ATOM 1230 O O . PRO A 1 156 ? 0.265 15.520 2.839 1.00 93.75 156 PRO A O 1
ATOM 1233 N N . GLN A 1 157 ? -0.010 14.953 0.685 1.00 96.06 157 GLN A N 1
ATOM 1234 C CA . GLN A 1 157 ? -0.510 13.604 0.948 1.00 96.06 157 GLN A CA 1
ATOM 1235 C C . GLN A 1 157 ? 0.512 12.735 1.701 1.00 96.06 157 GLN A C 1
ATOM 1237 O O . GLN A 1 157 ? 0.135 12.057 2.658 1.00 96.06 157 GLN A O 1
ATOM 1242 N N . GLN A 1 158 ? 1.803 12.786 1.336 1.00 95.94 158 GLN A N 1
ATOM 1243 C CA . GLN A 1 158 ? 2.856 12.057 2.059 1.00 95.94 158 GLN A CA 1
ATOM 1244 C C . GLN A 1 158 ? 3.020 12.604 3.486 1.00 95.94 158 GLN A C 1
ATOM 1246 O O . GLN A 1 158 ? 3.073 11.839 4.449 1.00 95.94 158 GLN A O 1
ATOM 1251 N N . ARG A 1 159 ? 3.059 13.936 3.623 1.00 96.06 159 ARG A N 1
ATOM 1252 C CA . ARG A 1 159 ? 3.285 14.645 4.895 1.00 96.06 159 ARG A CA 1
ATOM 1253 C C . ARG A 1 159 ? 2.171 14.396 5.914 1.00 96.06 159 ARG A C 1
ATOM 1255 O O . ARG A 1 159 ? 2.436 13.964 7.034 1.00 96.06 159 ARG A O 1
ATOM 1262 N N . LEU A 1 160 ? 0.917 14.586 5.508 1.00 97.00 160 LEU A N 1
ATOM 1263 C CA . LEU A 1 160 ? -0.247 14.382 6.374 1.00 97.00 160 LEU A CA 1
ATOM 1264 C C . LEU A 1 160 ? -0.424 12.909 6.771 1.00 97.00 160 LEU A C 1
ATOM 1266 O O . LEU A 1 160 ? -0.811 12.625 7.906 1.00 97.00 160 LEU A O 1
ATOM 1270 N N . PHE A 1 161 ? -0.135 11.968 5.865 1.00 97.94 161 PHE A N 1
ATOM 1271 C CA . PHE A 1 161 ? -0.265 10.541 6.159 1.00 97.94 161 PHE A CA 1
ATOM 1272 C C . PHE A 1 161 ? 0.841 10.034 7.103 1.00 97.94 161 PHE A C 1
ATOM 1274 O O . PHE A 1 161 ? 0.538 9.253 8.004 1.00 97.94 161 PHE A O 1
ATOM 1281 N N . LEU A 1 162 ? 2.081 10.539 6.996 1.00 97.38 162 LEU A N 1
ATOM 1282 C CA . LEU A 1 162 ? 3.150 10.294 7.982 1.00 97.38 162 LEU A CA 1
ATOM 1283 C C . LEU A 1 162 ? 2.727 10.707 9.404 1.00 97.38 162 LEU A C 1
ATOM 1285 O O . LEU A 1 162 ? 2.887 9.928 10.349 1.00 97.38 162 LEU A O 1
ATOM 1289 N N . GLU A 1 163 ? 2.134 11.897 9.554 1.00 97.81 163 GLU A N 1
ATOM 1290 C CA . GLU A 1 163 ? 1.653 12.388 10.850 1.00 97.81 163 GLU A CA 1
ATOM 1291 C C . GLU A 1 163 ? 0.512 11.530 11.423 1.00 97.81 163 GLU A C 1
ATOM 1293 O O . GLU A 1 163 ? 0.565 11.148 12.593 1.00 97.81 163 GLU A O 1
ATOM 1298 N N . GLU A 1 164 ? -0.516 11.190 10.637 1.00 98.50 164 GLU A N 1
ATOM 1299 C CA . GLU A 1 164 ? -1.628 10.370 11.146 1.00 98.50 164 GLU A CA 1
ATOM 1300 C C . GLU A 1 164 ? -1.231 8.910 11.404 1.00 98.50 164 GLU A C 1
ATOM 1302 O O . GLU A 1 164 ? -1.742 8.306 12.347 1.00 98.50 164 GLU A O 1
ATOM 1307 N N . VAL A 1 165 ? -0.277 8.351 10.652 1.00 98.56 165 VAL A N 1
ATOM 1308 C CA . VAL A 1 165 ? 0.286 7.027 10.950 1.00 98.56 165 VAL A CA 1
ATOM 1309 C C . VAL A 1 165 ? 1.014 7.032 12.291 1.00 98.56 165 VAL A C 1
ATOM 1311 O O . VAL A 1 165 ? 0.709 6.183 13.132 1.00 98.56 165 VAL A O 1
ATOM 1314 N N . TYR A 1 166 ? 1.902 8.001 12.545 1.00 98.12 166 TYR A N 1
ATOM 1315 C CA . TYR A 1 166 ? 2.581 8.109 13.842 1.00 98.12 166 TYR A CA 1
ATOM 1316 C C . TYR A 1 166 ? 1.573 8.235 14.997 1.00 98.12 166 TYR A C 1
ATOM 1318 O O . TYR A 1 166 ? 1.692 7.545 16.012 1.00 98.12 166 TYR A O 1
ATOM 1326 N N . LYS A 1 167 ? 0.530 9.060 14.833 1.00 98.31 167 LYS A N 1
ATOM 1327 C CA . LYS A 1 167 ? -0.537 9.182 15.837 1.00 98.31 167 LYS A CA 1
ATOM 1328 C C . LYS A 1 167 ? -1.294 7.869 16.037 1.00 98.31 167 LYS A C 1
ATOM 1330 O O . LYS A 1 167 ? -1.530 7.510 17.182 1.00 98.31 167 LYS A O 1
ATOM 1335 N N . SER A 1 168 ? -1.617 7.121 14.979 1.00 98.62 168 SER A N 1
ATOM 1336 C CA . SER A 1 168 ? -2.287 5.817 15.118 1.00 98.62 168 SER A CA 1
ATOM 1337 C C . SER A 1 168 ? -1.443 4.793 15.899 1.00 98.62 168 SER A C 1
ATOM 1339 O O . SER A 1 168 ? -1.992 4.010 16.671 1.00 98.62 168 SER A O 1
ATOM 1341 N N . VAL A 1 169 ? -0.110 4.849 15.773 1.00 98.38 169 VAL A N 1
ATOM 1342 C CA . VAL A 1 169 ? 0.846 4.020 16.531 1.00 98.38 169 VAL A CA 1
ATOM 1343 C C . VAL A 1 169 ? 0.882 4.401 18.018 1.00 98.38 169 VAL A C 1
ATOM 1345 O O . VAL A 1 169 ? 0.818 3.517 18.876 1.00 98.38 169 VAL A O 1
ATOM 1348 N N . GLU A 1 170 ? 0.901 5.699 18.343 1.00 97.69 170 GLU A N 1
ATOM 1349 C CA . GLU A 1 170 ? 0.748 6.156 19.731 1.00 97.69 170 GLU A CA 1
ATOM 1350 C C . GLU A 1 170 ? -0.661 5.856 20.290 1.00 97.69 170 GLU A C 1
ATOM 1352 O O . GLU A 1 170 ? -0.790 5.509 21.464 1.00 97.69 170 GLU A O 1
ATOM 1357 N N . ASP A 1 171 ? -1.724 5.928 19.489 1.00 98.25 171 ASP A N 1
ATOM 1358 C CA . ASP A 1 171 ? -3.093 5.588 19.910 1.00 98.25 171 ASP A CA 1
ATOM 1359 C C . ASP A 1 171 ? -3.248 4.084 20.219 1.00 98.25 171 ASP A C 1
ATOM 1361 O O . ASP A 1 171 ? -3.817 3.721 21.247 1.00 98.25 171 ASP A O 1
ATOM 1365 N N . ALA A 1 172 ? -2.602 3.212 19.431 1.00 98.00 172 ALA A N 1
ATOM 1366 C CA . ALA A 1 172 ? -2.423 1.787 19.753 1.00 98.00 172 ALA A CA 1
ATOM 1367 C C . ALA A 1 172 ? -1.533 1.528 20.988 1.00 98.00 172 ALA A C 1
ATOM 1369 O O . ALA A 1 172 ? -1.406 0.387 21.450 1.00 98.00 172 ALA A O 1
ATOM 1370 N N . GLY A 1 173 ? -0.893 2.575 21.516 1.00 96.44 173 GLY A N 1
ATOM 1371 C CA . GLY A 1 173 ? -0.034 2.521 22.689 1.00 96.44 173 GLY A CA 1
ATOM 1372 C C . GLY A 1 173 ? 1.319 1.856 22.445 1.00 96.44 173 GLY A C 1
ATOM 1373 O O . GLY A 1 173 ? 1.834 1.241 23.377 1.00 96.44 173 GLY A O 1
ATOM 1374 N N . TYR A 1 174 ? 1.896 1.939 21.241 1.00 96.25 174 TYR A N 1
ATOM 1375 C CA . TYR A 1 174 ? 3.266 1.481 20.962 1.00 96.25 174 TYR A CA 1
ATOM 1376 C C . TYR A 1 174 ? 4.229 2.662 20.793 1.00 96.25 174 TYR A C 1
ATOM 1378 O O . TYR A 1 174 ? 3.918 3.649 20.132 1.00 96.25 174 TYR A O 1
ATOM 1386 N N . ALA A 1 175 ? 5.432 2.534 21.356 1.00 93.12 175 ALA A N 1
ATOM 1387 C CA . ALA A 1 175 ? 6.561 3.402 21.024 1.00 93.12 175 ALA A CA 1
ATOM 1388 C C . ALA A 1 175 ? 7.214 2.946 19.701 1.00 93.12 175 ALA A C 1
ATOM 1390 O O . ALA A 1 175 ? 7.170 1.756 19.371 1.00 93.12 175 ALA A O 1
ATOM 1391 N N . THR A 1 176 ? 7.848 3.850 18.946 1.00 88.38 176 THR A N 1
ATOM 1392 C CA . THR A 1 176 ? 8.460 3.507 17.639 1.00 88.38 176 THR A CA 1
ATOM 1393 C C . THR A 1 176 ? 9.548 2.434 17.765 1.00 88.38 176 THR A C 1
ATOM 1395 O O . THR A 1 176 ? 9.651 1.519 16.947 1.00 88.38 176 THR A O 1
ATOM 1398 N N . GLU A 1 177 ? 10.287 2.471 18.870 1.00 89.31 177 GLU A N 1
ATOM 1399 C CA . GLU A 1 177 ? 11.332 1.531 19.258 1.00 89.31 177 GLU A CA 1
ATOM 1400 C C . GLU A 1 177 ? 10.785 0.109 19.489 1.00 89.31 177 GLU A C 1
ATOM 1402 O O . GLU A 1 177 ? 11.521 -0.863 19.337 1.00 89.31 177 GLU A O 1
ATOM 1407 N N . GLN A 1 178 ? 9.487 -0.037 19.797 1.00 92.12 178 GLN A N 1
ATOM 1408 C CA . GLN A 1 178 ? 8.812 -1.337 19.917 1.00 92.12 178 GLN A CA 1
ATOM 1409 C C . GLN A 1 178 ? 8.365 -1.924 18.568 1.00 92.12 178 GLN A C 1
ATOM 1411 O O . GLN A 1 178 ? 7.962 -3.092 18.542 1.00 92.12 178 GLN A O 1
ATOM 1416 N N . LEU A 1 179 ? 8.404 -1.147 17.477 1.00 93.69 179 LEU A N 1
ATOM 1417 C CA . LEU A 1 179 ? 8.053 -1.576 16.112 1.00 93.69 179 LEU A CA 1
ATOM 1418 C C . LEU A 1 179 ? 9.279 -1.768 15.202 1.00 93.69 179 LEU A C 1
ATOM 1420 O O . LEU A 1 179 ? 9.196 -2.482 14.203 1.00 93.69 179 LEU A O 1
ATOM 1424 N N . ALA A 1 180 ? 10.422 -1.182 15.562 1.00 92.69 180 ALA A N 1
ATOM 1425 C CA . ALA A 1 180 ? 11.667 -1.307 14.816 1.00 92.69 180 ALA A CA 1
ATOM 1426 C C . ALA A 1 180 ? 12.086 -2.777 14.590 1.00 92.69 180 ALA A C 1
ATOM 1428 O O . ALA A 1 180 ? 12.029 -3.613 15.488 1.00 92.69 180 ALA A O 1
ATOM 1429 N N . GLU A 1 181 ? 12.531 -3.076 13.368 1.00 91.88 181 GLU A N 1
ATOM 1430 C CA . GLU A 1 181 ? 12.891 -4.408 12.853 1.00 91.88 181 GLU A CA 1
ATOM 1431 C C . GLU A 1 181 ? 11.775 -5.472 12.786 1.00 91.88 181 GLU A C 1
ATOM 1433 O O . GLU A 1 181 ? 12.029 -6.564 12.274 1.00 91.88 181 GLU A O 1
ATOM 1438 N N . LYS A 1 182 ? 10.540 -5.181 13.211 1.00 94.75 182 LYS A N 1
ATOM 1439 C CA . LYS A 1 182 ? 9.421 -6.137 13.130 1.00 94.75 182 LYS A CA 1
ATOM 1440 C C . LYS A 1 182 ? 8.805 -6.239 11.739 1.00 94.75 182 LYS A C 1
ATOM 1442 O O . LYS A 1 182 ? 8.890 -5.312 10.927 1.00 94.75 182 LYS A O 1
ATOM 1447 N N . LYS A 1 183 ? 8.090 -7.343 11.492 1.00 95.50 183 LYS A N 1
ATOM 1448 C CA . LYS A 1 183 ? 7.281 -7.555 10.281 1.00 95.50 183 LYS A CA 1
ATOM 1449 C C . LYS A 1 183 ? 5.968 -6.764 10.326 1.00 95.50 183 LYS A C 1
ATOM 1451 O O . LYS A 1 183 ? 4.883 -7.336 10.262 1.00 95.50 183 LYS A O 1
ATOM 1456 N N . VAL A 1 184 ? 6.055 -5.444 10.467 1.00 98.31 184 VAL A N 1
ATOM 1457 C CA . VAL A 1 184 ? 4.890 -4.561 10.343 1.00 98.31 184 VAL A CA 1
ATOM 1458 C C . VAL A 1 184 ? 4.713 -4.188 8.874 1.00 98.31 184 VAL A C 1
ATOM 1460 O O . VAL A 1 184 ? 5.635 -3.628 8.280 1.00 98.31 184 VAL A O 1
ATOM 1463 N N . GLY A 1 185 ? 3.569 -4.532 8.286 1.00 98.00 185 GLY A N 1
ATOM 1464 C CA . GLY A 1 185 ? 3.221 -4.140 6.917 1.00 98.00 185 GLY A CA 1
ATOM 1465 C C . GLY A 1 185 ? 2.661 -2.715 6.838 1.00 98.00 185 GLY A C 1
ATOM 1466 O O . GLY A 1 185 ? 2.118 -2.215 7.822 1.00 98.00 185 GLY A O 1
ATOM 1467 N N . VAL A 1 186 ? 2.760 -2.066 5.677 1.00 98.50 186 VAL A N 1
ATOM 1468 C CA . VAL A 1 186 ? 2.225 -0.720 5.404 1.00 98.50 186 VAL A CA 1
ATOM 1469 C C . VAL A 1 186 ? 1.432 -0.743 4.098 1.00 98.50 186 VAL A C 1
ATOM 1471 O O . VAL A 1 186 ? 1.976 -1.094 3.055 1.00 98.50 186 VAL A O 1
ATOM 1474 N N . PHE A 1 187 ? 0.155 -0.363 4.152 1.00 98.19 187 PHE A N 1
ATOM 1475 C CA . PHE A 1 187 ? -0.780 -0.421 3.024 1.00 98.19 187 PHE A CA 1
ATOM 1476 C C . PHE A 1 187 ? -1.573 0.886 2.935 1.00 98.19 187 PHE A C 1
ATOM 1478 O O . PHE A 1 187 ? -2.306 1.233 3.867 1.00 98.19 187 PHE A O 1
ATOM 1485 N N . VAL A 1 188 ? -1.449 1.625 1.828 1.00 97.88 188 VAL A N 1
ATOM 1486 C CA . VAL A 1 188 ? -2.033 2.975 1.721 1.00 97.88 188 VAL A CA 1
ATOM 1487 C C . VAL A 1 188 ? -2.846 3.166 0.451 1.00 97.88 188 VAL A C 1
ATOM 1489 O O . VAL A 1 188 ? -2.319 3.072 -0.651 1.00 97.88 188 VAL A O 1
ATOM 1492 N N . GLY A 1 189 ? -4.123 3.513 0.603 1.00 96.75 189 GLY A N 1
ATOM 1493 C CA . GLY A 1 189 ? -4.956 3.971 -0.502 1.00 96.75 189 GLY A CA 1
ATOM 1494 C C . GLY A 1 189 ? -4.675 5.432 -0.857 1.00 96.75 189 GLY A C 1
ATOM 1495 O O . GLY A 1 189 ? -5.049 6.320 -0.091 1.00 96.75 189 GLY A O 1
ATOM 1496 N N . ALA A 1 190 ? -4.050 5.691 -2.005 1.00 93.94 190 ALA A N 1
ATOM 1497 C CA . ALA A 1 190 ? -3.675 7.035 -2.456 1.00 93.94 190 ALA A CA 1
ATOM 1498 C C . ALA A 1 190 ? -3.623 7.121 -3.996 1.00 93.94 190 ALA A C 1
ATOM 1500 O O . ALA A 1 190 ? -3.843 6.134 -4.694 1.00 93.94 190 ALA A O 1
ATOM 1501 N N . ARG A 1 191 ? -3.334 8.310 -4.532 1.00 88.94 191 ARG A N 1
ATOM 1502 C CA . ARG A 1 191 ? -2.949 8.526 -5.939 1.00 88.94 191 ARG A CA 1
ATOM 1503 C C . ARG A 1 191 ? -1.909 9.628 -6.036 1.00 88.94 191 ARG A C 1
ATOM 1505 O O . ARG A 1 191 ? -1.869 10.494 -5.163 1.00 88.94 191 ARG A O 1
ATOM 1512 N N . ALA A 1 192 ? -1.183 9.656 -7.154 1.00 82.56 192 ALA A N 1
ATOM 1513 C CA . ALA A 1 192 ? -0.371 10.803 -7.540 1.00 82.56 192 ALA A CA 1
ATOM 1514 C C . ALA A 1 192 ? -1.186 12.104 -7.414 1.00 82.56 192 ALA A C 1
ATOM 1516 O O . ALA A 1 192 ? -2.279 12.229 -7.993 1.00 82.56 192 ALA A O 1
ATOM 1517 N N . GLY A 1 193 ? -0.668 13.020 -6.593 1.00 80.56 193 GLY A N 1
ATOM 1518 C CA . GLY A 1 193 ? -1.228 14.344 -6.365 1.00 80.56 193 GLY A CA 1
ATOM 1519 C C . GLY A 1 193 ? -0.846 15.330 -7.467 1.00 80.56 193 GLY A C 1
ATOM 1520 O O . GLY A 1 193 ? 0.076 15.114 -8.248 1.00 80.56 193 GLY A O 1
ATOM 1521 N N . ASP A 1 194 ? -1.547 16.456 -7.500 1.00 78.31 194 ASP A N 1
ATOM 1522 C CA . ASP A 1 194 ? -1.354 17.557 -8.451 1.00 78.31 194 ASP A CA 1
ATOM 1523 C C . ASP A 1 194 ? -0.399 18.651 -7.922 1.00 78.31 194 ASP A C 1
ATOM 1525 O O . ASP A 1 194 ? -0.369 19.782 -8.413 1.00 78.31 194 ASP A O 1
ATOM 1529 N N . TYR A 1 195 ? 0.396 18.321 -6.899 1.00 82.94 195 TYR A N 1
ATOM 1530 C CA . TYR A 1 195 ? 1.341 19.231 -6.246 1.00 82.94 195 TYR A CA 1
ATOM 1531 C C . TYR A 1 195 ? 2.533 19.572 -7.160 1.00 82.94 195 TYR A C 1
ATOM 1533 O O . TYR A 1 195 ? 2.846 20.747 -7.365 1.00 82.94 195 TYR A O 1
ATOM 1541 N N . GLN A 1 196 ? 3.133 18.563 -7.804 1.00 71.94 196 GLN A N 1
ATOM 1542 C CA . GLN A 1 196 ? 4.208 18.740 -8.790 1.00 71.94 196 GLN A CA 1
ATOM 1543 C C . GLN A 1 196 ? 3.776 19.582 -10.007 1.00 71.94 196 GLN A C 1
ATOM 1545 O O . GLN A 1 196 ? 4.582 20.321 -10.574 1.00 71.94 196 GLN A O 1
ATOM 1550 N N . GLU A 1 197 ? 2.505 19.538 -10.405 1.00 64.56 197 GLU A N 1
ATOM 1551 C CA . GLU A 1 197 ? 2.013 20.273 -11.579 1.00 64.56 197 GLU A CA 1
ATOM 1552 C C . GLU A 1 197 ? 2.031 21.803 -11.356 1.00 64.56 197 GLU A C 1
ATOM 1554 O O . GLU A 1 197 ? 2.223 22.570 -12.305 1.00 64.56 197 GLU A O 1
ATOM 1559 N N . GLN A 1 198 ? 1.998 22.263 -10.095 1.00 63.38 198 GLN A N 1
ATOM 1560 C CA . GLN A 1 198 ? 2.173 23.679 -9.721 1.00 63.38 198 GLN A CA 1
ATOM 1561 C C . GLN A 1 198 ? 3.580 24.230 -9.996 1.00 63.38 198 GLN A C 1
ATOM 1563 O O . GLN A 1 198 ? 3.792 25.443 -9.926 1.00 63.38 198 GLN A O 1
ATOM 1568 N N . ILE A 1 199 ? 4.561 23.372 -10.292 1.00 56.50 199 ILE A N 1
ATOM 1569 C CA . ILE A 1 199 ? 5.905 23.770 -10.738 1.00 56.50 199 ILE A CA 1
ATOM 1570 C C . ILE A 1 199 ? 5.935 24.011 -12.252 1.00 56.50 199 ILE A C 1
ATOM 1572 O O . ILE A 1 199 ? 6.647 24.907 -12.710 1.00 56.50 199 ILE A O 1
ATOM 1576 N N . LEU A 1 200 ? 5.112 23.285 -13.017 1.00 50.00 200 LEU A N 1
ATOM 1577 C CA . LEU A 1 200 ? 5.069 23.328 -14.483 1.00 50.00 200 LEU A CA 1
ATOM 1578 C C . LEU A 1 200 ? 4.243 24.499 -15.043 1.00 50.00 200 LEU A C 1
ATOM 1580 O O . LEU A 1 200 ? 4.526 24.974 -16.140 1.00 50.00 200 LEU A O 1
ATOM 1584 N N . GLN A 1 201 ? 3.245 24.992 -14.303 1.00 48.34 201 GLN A N 1
ATOM 1585 C CA . GLN A 1 201 ? 2.350 26.072 -14.759 1.00 48.34 201 GLN A CA 1
ATOM 1586 C C . GLN A 1 201 ? 2.941 27.498 -14.630 1.00 48.34 201 GLN A C 1
ATOM 1588 O O . GLN A 1 201 ? 2.318 28.463 -15.066 1.00 48.34 201 GLN A O 1
ATOM 1593 N N . ARG A 1 202 ? 4.131 27.655 -14.032 1.00 52.03 202 ARG A N 1
ATOM 1594 C CA . ARG A 1 202 ? 4.635 28.941 -13.497 1.00 52.03 202 ARG A CA 1
ATOM 1595 C C . ARG A 1 202 ? 5.066 29.981 -14.524 1.00 52.03 202 ARG A C 1
ATOM 1597 O O . ARG A 1 202 ? 4.770 31.159 -14.363 1.00 52.03 202 ARG A O 1
ATOM 1604 N N . ASP A 1 203 ? 5.820 29.563 -15.534 1.00 37.19 203 ASP A N 1
ATOM 1605 C CA . ASP A 1 203 ? 6.680 30.487 -16.286 1.00 37.19 203 ASP A CA 1
ATOM 1606 C C . ASP A 1 203 ? 5.953 31.273 -17.391 1.00 37.19 203 ASP A C 1
ATOM 1608 O O . ASP A 1 203 ? 6.529 32.202 -17.962 1.00 37.19 203 ASP A O 1
ATOM 1612 N N . GLY A 1 204 ? 4.748 30.854 -17.796 1.00 39.66 204 GLY A N 1
ATOM 1613 C CA . GLY A 1 204 ? 4.064 31.310 -19.022 1.00 39.66 204 GLY A CA 1
ATOM 1614 C C . GLY A 1 204 ? 4.774 30.896 -20.326 1.00 39.66 204 GLY A C 1
ATOM 1615 O O . GLY A 1 204 ? 4.135 30.608 -21.337 1.00 39.66 204 GLY A O 1
ATOM 1616 N N . THR A 1 205 ? 6.103 30.782 -20.301 1.00 39.34 205 THR A N 1
ATOM 1617 C CA . THR A 1 205 ? 6.895 30.009 -21.257 1.00 39.34 205 THR A CA 1
ATOM 1618 C C . THR A 1 205 ? 6.861 28.528 -20.872 1.00 39.34 205 THR A C 1
ATOM 1620 O O . THR A 1 205 ? 6.859 28.187 -19.693 1.00 39.34 205 THR A O 1
ATOM 1623 N N . ARG A 1 206 ? 6.877 27.620 -21.856 1.00 44.66 206 ARG A N 1
ATOM 1624 C CA . ARG A 1 206 ? 6.888 26.158 -21.636 1.00 44.66 206 ARG A CA 1
ATOM 1625 C C . ARG A 1 206 ? 8.267 25.634 -21.193 1.00 44.66 206 ARG A C 1
ATOM 1627 O O . ARG A 1 206 ? 8.778 24.673 -21.768 1.00 44.66 206 ARG A O 1
ATOM 1634 N N . ARG A 1 207 ? 8.919 26.303 -20.243 1.00 40.50 207 ARG A N 1
ATOM 1635 C CA . ARG A 1 207 ? 10.223 25.894 -19.713 1.00 40.50 207 ARG A CA 1
ATOM 1636 C C . ARG A 1 207 ? 10.048 25.007 -18.492 1.00 40.50 207 ARG A C 1
ATOM 1638 O O . ARG A 1 207 ? 9.152 25.206 -17.683 1.00 40.50 207 ARG A O 1
ATOM 1645 N N . LEU A 1 208 ? 10.944 24.032 -18.374 1.00 46.72 208 LEU A N 1
ATOM 1646 C CA . LEU A 1 208 ? 11.171 23.353 -17.110 1.00 46.72 208 LEU A CA 1
ATOM 1647 C C . LEU A 1 208 ? 11.756 24.381 -16.138 1.00 46.72 208 LEU A C 1
ATOM 1649 O O . LEU A 1 208 ? 12.838 24.920 -16.385 1.00 46.72 208 LEU A O 1
ATOM 1653 N N . SER A 1 209 ? 11.043 24.621 -15.047 1.00 49.03 209 SER A N 1
ATOM 1654 C CA . SER A 1 209 ? 11.575 25.148 -13.793 1.00 49.03 209 SER A CA 1
ATOM 1655 C C . SER A 1 209 ? 12.452 24.076 -13.119 1.00 49.03 209 SER A C 1
ATOM 1657 O O . SER A 1 209 ? 12.504 22.927 -13.565 1.00 49.03 209 SER A O 1
ATOM 1659 N N . GLU A 1 210 ? 13.257 24.453 -12.125 1.00 55.59 210 GLU A N 1
ATOM 1660 C CA . GLU A 1 210 ? 14.329 23.602 -11.582 1.00 55.59 210 GLU A CA 1
ATOM 1661 C C . GLU A 1 210 ? 13.827 22.234 -11.082 1.00 55.59 210 GLU A C 1
ATOM 1663 O O . GLU A 1 210 ? 13.156 22.134 -10.057 1.00 55.59 210 GLU A O 1
ATOM 1668 N N . THR A 1 211 ? 14.163 21.175 -11.826 1.00 58.31 211 THR A N 1
ATOM 1669 C CA . THR A 1 211 ? 13.770 19.796 -11.512 1.00 58.31 211 THR A CA 1
ATOM 1670 C C . THR A 1 211 ? 14.851 19.168 -10.634 1.00 58.31 211 THR A C 1
ATOM 1672 O O . THR A 1 211 ? 15.902 18.773 -11.141 1.00 58.31 211 THR A O 1
ATOM 1675 N N . ASP A 1 212 ? 14.649 19.139 -9.317 1.00 66.69 212 ASP A N 1
ATOM 1676 C CA . ASP A 1 212 ? 15.559 18.493 -8.358 1.00 66.69 212 ASP A CA 1
ATOM 1677 C C . ASP A 1 212 ? 15.090 17.084 -7.945 1.00 66.69 212 ASP A C 1
ATOM 1679 O O . ASP A 1 212 ? 13.976 16.656 -8.251 1.00 66.69 212 ASP A O 1
ATOM 1683 N N . ALA A 1 213 ? 15.970 16.329 -7.283 1.00 69.81 213 ALA A N 1
ATOM 1684 C CA . ALA A 1 213 ? 15.702 14.937 -6.928 1.00 69.81 213 ALA A CA 1
ATOM 1685 C C . ALA A 1 213 ? 14.770 14.777 -5.706 1.00 69.81 213 ALA A C 1
ATOM 1687 O O . ALA A 1 213 ? 14.100 13.748 -5.596 1.00 69.81 213 ALA A O 1
ATOM 1688 N N . HIS A 1 214 ? 14.649 15.791 -4.837 1.00 75.06 214 HIS A N 1
ATOM 1689 C CA . HIS A 1 214 ? 13.652 15.782 -3.759 1.00 75.06 214 HIS A CA 1
ATOM 1690 C C . HIS A 1 214 ? 12.235 15.956 -4.316 1.00 75.06 214 HIS A C 1
ATOM 1692 O O . HIS A 1 214 ? 11.299 15.375 -3.776 1.00 75.06 214 HIS A O 1
ATOM 1698 N N . LEU A 1 215 ? 12.061 16.683 -5.428 1.00 76.44 215 LEU A N 1
ATOM 1699 C CA . LEU A 1 215 ? 10.775 16.760 -6.123 1.00 76.44 215 LEU A CA 1
ATOM 1700 C C . LEU A 1 215 ? 10.310 15.387 -6.628 1.00 76.44 215 LEU A C 1
ATOM 1702 O O . LEU A 1 215 ? 9.139 15.056 -6.465 1.00 76.44 215 LEU A O 1
ATOM 1706 N N . PHE A 1 216 ? 11.217 14.561 -7.160 1.00 77.31 216 PHE A N 1
ATOM 1707 C CA . PHE A 1 216 ? 10.898 13.175 -7.523 1.00 77.31 216 PHE A CA 1
ATOM 1708 C C . PHE A 1 216 ? 10.507 12.344 -6.285 1.00 77.31 216 PHE A C 1
ATOM 1710 O O . PHE A 1 216 ? 9.374 11.869 -6.194 1.00 77.31 216 PHE A O 1
ATOM 1717 N N . LEU A 1 217 ? 11.395 12.237 -5.288 1.00 82.81 217 LEU A N 1
ATOM 1718 C CA . LEU A 1 217 ? 11.149 11.426 -4.081 1.00 82.81 217 LEU A CA 1
ATOM 1719 C C . LEU A 1 217 ? 9.979 11.937 -3.217 1.00 82.81 217 LEU A C 1
ATOM 1721 O O . LEU A 1 217 ? 9.484 11.217 -2.346 1.00 82.81 217 LEU A O 1
ATOM 1725 N N . GLY A 1 218 ? 9.561 13.187 -3.404 1.00 85.19 218 GLY A N 1
ATOM 1726 C CA . GLY A 1 218 ? 8.450 13.816 -2.698 1.00 85.19 218 GLY A CA 1
ATOM 1727 C C . GLY A 1 218 ? 7.077 13.637 -3.354 1.00 85.19 218 GLY A C 1
ATOM 1728 O O . GLY A 1 218 ? 6.084 13.931 -2.695 1.00 85.19 218 GLY A O 1
ATOM 1729 N N . ASN A 1 219 ? 7.001 13.178 -4.610 1.00 85.62 219 ASN A N 1
ATOM 1730 C CA . ASN A 1 219 ? 5.738 13.052 -5.362 1.00 85.62 219 ASN A CA 1
ATOM 1731 C C . ASN A 1 219 ? 5.510 11.641 -5.950 1.00 85.62 219 ASN A C 1
ATOM 1733 O O . ASN A 1 219 ? 4.374 11.301 -6.277 1.00 85.62 219 ASN A O 1
ATOM 1737 N N . ASP A 1 220 ? 6.547 10.798 -6.024 1.00 84.06 220 ASP A N 1
ATOM 1738 C CA . ASP A 1 220 ? 6.432 9.354 -6.286 1.00 84.06 220 ASP A CA 1
ATOM 1739 C C . ASP A 1 220 ? 5.509 8.661 -5.256 1.00 84.06 220 ASP A C 1
ATOM 1741 O O . ASP A 1 220 ? 5.544 8.967 -4.057 1.00 84.06 220 ASP A O 1
ATOM 1745 N N . MET A 1 221 ? 4.658 7.734 -5.711 1.00 82.50 221 MET A N 1
ATOM 1746 C CA . MET A 1 221 ? 3.657 7.090 -4.852 1.00 82.50 221 MET A CA 1
ATOM 1747 C C . MET A 1 221 ? 4.185 5.894 -4.061 1.00 82.50 221 MET A C 1
ATOM 1749 O O . MET A 1 221 ? 3.713 5.669 -2.943 1.00 82.50 221 MET A O 1
ATOM 1753 N N . ALA A 1 222 ? 5.194 5.170 -4.549 1.00 87.38 222 ALA A N 1
ATOM 1754 C CA . ALA A 1 222 ? 5.849 4.120 -3.768 1.00 87.38 222 ALA A CA 1
ATOM 1755 C C . ALA A 1 222 ? 6.576 4.713 -2.544 1.00 87.38 222 ALA A C 1
ATOM 1757 O O . ALA A 1 222 ? 6.610 4.098 -1.472 1.00 87.38 222 ALA A O 1
ATOM 1758 N N . MET A 1 223 ? 7.094 5.943 -2.665 1.00 90.31 223 MET A N 1
ATOM 1759 C CA . MET A 1 223 ? 7.746 6.654 -1.558 1.00 90.31 223 MET A CA 1
ATOM 1760 C C . MET A 1 223 ? 6.815 6.933 -0.369 1.00 90.31 223 MET A C 1
ATOM 1762 O O . MET A 1 223 ? 7.295 6.992 0.763 1.00 90.31 223 MET A O 1
ATOM 1766 N N . LEU A 1 224 ? 5.497 7.041 -0.577 1.00 92.25 224 LEU A N 1
ATOM 1767 C CA . LEU A 1 224 ? 4.537 7.321 0.497 1.00 92.25 224 LEU A CA 1
ATOM 1768 C C . LEU A 1 224 ? 4.536 6.210 1.564 1.00 92.25 224 LEU A C 1
ATOM 1770 O O . LEU A 1 224 ? 4.713 6.491 2.751 1.00 92.25 224 LEU A O 1
ATOM 1774 N N . ALA A 1 225 ? 4.414 4.945 1.149 1.00 94.12 225 ALA A N 1
ATOM 1775 C CA . ALA A 1 225 ? 4.526 3.801 2.055 1.00 94.12 225 ALA A CA 1
ATOM 1776 C C . ALA A 1 225 ? 5.982 3.570 2.513 1.00 94.12 225 ALA A C 1
ATOM 1778 O O . ALA A 1 225 ? 6.230 3.317 3.696 1.00 94.12 225 ALA A O 1
ATOM 1779 N N . ALA A 1 226 ? 6.960 3.706 1.607 1.00 93.44 226 ALA A N 1
ATOM 1780 C CA . ALA A 1 226 ? 8.369 3.447 1.914 1.00 93.44 226 ALA A CA 1
ATOM 1781 C C . ALA A 1 226 ? 8.936 4.381 3.000 1.00 93.44 226 ALA A C 1
ATOM 1783 O O . ALA A 1 226 ? 9.689 3.921 3.860 1.00 93.44 226 ALA A O 1
ATOM 1784 N N . ARG A 1 227 ? 8.542 5.666 3.034 1.00 93.50 227 ARG A N 1
ATOM 1785 C CA . ARG A 1 227 ? 8.970 6.625 4.075 1.00 93.50 227 ARG A CA 1
ATOM 1786 C C . ARG A 1 227 ? 8.537 6.207 5.481 1.00 93.50 227 ARG A C 1
ATOM 1788 O O . ARG A 1 227 ? 9.336 6.320 6.407 1.00 93.50 227 ARG A O 1
ATOM 1795 N N . ILE A 1 228 ? 7.325 5.670 5.644 1.00 96.31 228 ILE A N 1
ATOM 1796 C CA . ILE A 1 228 ? 6.844 5.125 6.929 1.00 96.31 228 ILE A CA 1
ATOM 1797 C C . ILE A 1 228 ? 7.696 3.927 7.339 1.00 96.31 228 ILE A C 1
ATOM 1799 O O . ILE A 1 228 ? 8.222 3.877 8.453 1.00 96.31 228 ILE A O 1
ATOM 1803 N N . SER A 1 229 ? 7.865 2.980 6.416 1.00 95.94 229 SER A N 1
ATOM 1804 C CA . SER A 1 229 ? 8.640 1.762 6.635 1.00 95.94 229 SER A CA 1
ATOM 1805 C C . SER A 1 229 ? 10.120 2.061 6.922 1.00 95.94 229 SER A C 1
ATOM 1807 O O . SER A 1 229 ? 10.750 1.352 7.704 1.00 95.94 229 SER A O 1
ATOM 1809 N N . TYR A 1 230 ? 10.679 3.130 6.351 1.00 92.75 230 TYR A N 1
ATOM 1810 C CA . TYR A 1 230 ? 12.019 3.639 6.647 1.00 92.75 230 TYR A CA 1
ATOM 1811 C C . TYR A 1 230 ? 12.098 4.295 8.034 1.00 92.75 230 TYR A C 1
ATOM 1813 O O . TYR A 1 230 ? 12.900 3.860 8.862 1.00 92.75 230 TYR A O 1
ATOM 1821 N N . PHE A 1 231 ? 11.244 5.287 8.318 1.00 93.94 231 PHE A N 1
ATOM 1822 C CA . PHE A 1 231 ? 11.263 6.058 9.568 1.00 93.94 231 PHE A CA 1
ATOM 1823 C C . PHE A 1 231 ? 11.038 5.171 10.801 1.00 93.94 231 PHE A C 1
ATOM 1825 O O . PHE A 1 231 ? 11.837 5.188 11.737 1.00 93.94 231 PHE A O 1
ATOM 1832 N N . LEU A 1 232 ? 10.009 4.317 10.766 1.00 95.19 232 LEU A N 1
ATOM 1833 C CA . LEU A 1 232 ? 9.696 3.372 11.844 1.00 95.19 232 LEU A CA 1
ATOM 1834 C C . LEU A 1 232 ? 10.550 2.082 11.790 1.00 95.19 232 LEU A C 1
ATOM 1836 O O . LEU A 1 232 ? 10.406 1.211 12.645 1.00 95.19 232 LEU A O 1
ATOM 1840 N N . ASN A 1 233 ? 11.462 1.950 10.816 1.00 94.44 233 ASN A N 1
ATOM 1841 C CA . ASN A 1 233 ? 12.341 0.790 10.604 1.00 94.44 233 ASN A CA 1
ATOM 1842 C C . ASN A 1 233 ? 11.597 -0.562 10.466 1.00 94.44 233 ASN A C 1
ATOM 1844 O O . ASN A 1 233 ? 12.046 -1.589 10.983 1.00 94.44 233 ASN A O 1
ATOM 1848 N N . LEU A 1 234 ? 10.468 -0.568 9.760 1.00 96.69 234 LEU A N 1
ATOM 1849 C CA . LEU A 1 234 ? 9.595 -1.731 9.570 1.00 96.69 234 LEU A CA 1
ATOM 1850 C C . LEU A 1 234 ? 10.116 -2.664 8.466 1.00 96.69 234 LEU A C 1
ATOM 1852 O O . LEU A 1 234 ? 10.797 -2.227 7.535 1.00 96.69 234 LEU A O 1
ATOM 1856 N N . LYS A 1 235 ? 9.791 -3.957 8.577 1.00 94.44 235 LYS A N 1
ATOM 1857 C CA . LYS A 1 235 ? 10.275 -5.043 7.702 1.00 94.44 235 LYS A CA 1
ATOM 1858 C C . LYS A 1 235 ? 9.145 -5.918 7.128 1.00 94.44 235 LYS A C 1
ATOM 1860 O O . LYS A 1 235 ? 9.418 -7.032 6.689 1.00 94.44 235 LYS A O 1
ATOM 1865 N N . GLY A 1 236 ? 7.887 -5.472 7.180 1.00 95.06 236 GLY A N 1
ATOM 1866 C CA . GLY A 1 236 ? 6.773 -6.122 6.473 1.00 95.06 236 GLY A CA 1
ATOM 1867 C C . GLY A 1 236 ? 6.656 -5.649 5.020 1.00 95.06 236 GLY A C 1
ATOM 1868 O O . GLY A 1 236 ? 7.581 -5.032 4.487 1.00 95.06 236 GLY A O 1
ATOM 1869 N N . ALA A 1 237 ? 5.513 -5.928 4.390 1.00 94.44 237 ALA A N 1
ATOM 1870 C CA . ALA A 1 237 ? 5.125 -5.357 3.097 1.00 94.44 237 ALA A CA 1
ATOM 1871 C C . ALA A 1 237 ? 5.040 -3.816 3.148 1.00 94.44 237 ALA A C 1
ATOM 1873 O O . ALA A 1 237 ? 4.855 -3.242 4.219 1.00 94.44 237 ALA A O 1
ATOM 1874 N N . SER A 1 238 ? 5.155 -3.129 2.008 1.00 95.19 238 SER A N 1
ATOM 1875 C CA . SER A 1 238 ? 5.102 -1.659 1.956 1.00 95.19 238 SER A CA 1
ATOM 1876 C C . SER A 1 238 ? 4.557 -1.188 0.605 1.00 95.19 238 SER A C 1
ATOM 1878 O O . SER A 1 238 ? 5.322 -1.041 -0.346 1.00 95.19 238 SER A O 1
ATOM 1880 N N . LEU A 1 239 ? 3.238 -0.991 0.520 1.00 94.06 239 LEU A N 1
ATOM 1881 C CA . LEU A 1 239 ? 2.482 -0.809 -0.725 1.00 94.06 239 LEU A CA 1
ATOM 1882 C C . LEU A 1 239 ? 1.626 0.470 -0.718 1.00 94.06 239 LEU A C 1
ATOM 1884 O O . LEU A 1 239 ? 0.899 0.739 0.244 1.00 94.06 239 LEU A O 1
ATOM 1888 N N . THR A 1 240 ? 1.629 1.188 -1.842 1.00 93.56 240 THR A N 1
ATOM 1889 C CA . THR A 1 240 ? 0.629 2.217 -2.174 1.00 93.56 240 THR A CA 1
ATOM 1890 C C . THR A 1 240 ? -0.320 1.664 -3.242 1.00 93.56 240 THR A C 1
ATOM 1892 O O . THR A 1 240 ? 0.100 0.907 -4.116 1.00 93.56 240 THR A O 1
ATOM 1895 N N . ILE A 1 241 ? -1.613 1.975 -3.129 1.00 92.31 241 ILE A N 1
ATOM 1896 C CA . ILE A 1 241 ? -2.710 1.282 -3.819 1.00 92.31 241 ILE A CA 1
ATOM 1897 C C . ILE A 1 241 ? -3.664 2.312 -4.437 1.00 92.31 241 ILE A C 1
ATOM 1899 O O . ILE A 1 241 ? -4.255 3.118 -3.713 1.00 92.31 241 ILE A O 1
ATOM 1903 N N . ASP A 1 242 ? -3.868 2.235 -5.756 1.00 92.12 242 ASP A N 1
ATOM 1904 C CA . ASP A 1 242 ? -4.945 2.933 -6.468 1.00 92.12 242 ASP A CA 1
ATOM 1905 C C . ASP A 1 242 ? -5.971 1.923 -7.012 1.00 92.12 242 ASP A C 1
ATOM 1907 O O . ASP A 1 242 ? -5.693 1.137 -7.918 1.00 92.12 242 ASP A O 1
ATOM 1911 N N . THR A 1 243 ? -7.187 1.985 -6.477 1.00 92.94 243 THR A N 1
ATOM 1912 C CA . THR A 1 243 ? -8.406 1.358 -7.009 1.00 92.94 243 THR A CA 1
ATOM 1913 C C . THR A 1 243 ? -9.559 2.378 -7.036 1.00 92.94 243 THR A C 1
ATOM 1915 O O . THR A 1 243 ? -10.734 2.052 -6.804 1.00 92.94 243 THR A O 1
ATOM 1918 N N . ALA A 1 244 ? -9.225 3.650 -7.294 1.00 91.62 244 ALA A N 1
ATOM 1919 C CA . ALA A 1 244 ? -10.103 4.810 -7.165 1.00 91.62 244 ALA A CA 1
ATOM 1920 C C . ALA A 1 244 ? -10.823 4.837 -5.798 1.00 91.62 244 ALA A C 1
ATOM 1922 O O . ALA A 1 244 ? -10.230 4.587 -4.756 1.00 91.62 244 ALA A O 1
ATOM 1923 N N . SER A 1 245 ? -12.123 5.119 -5.753 1.00 94.94 245 SER A N 1
ATOM 1924 C CA . SER A 1 245 ? -12.867 5.307 -4.500 1.00 94.94 245 SER A CA 1
ATOM 1925 C C . SER A 1 245 ? -12.921 4.103 -3.535 1.00 94.94 245 SER A C 1
ATOM 1927 O O . SER A 1 245 ? -13.473 4.228 -2.439 1.00 94.94 245 SER A O 1
ATOM 1929 N N . SER A 1 246 ? -12.359 2.943 -3.896 1.00 96.94 246 SER A N 1
ATOM 1930 C CA . SER A 1 246 ? -12.198 1.794 -2.993 1.00 96.94 246 SER A CA 1
ATOM 1931 C C . SER A 1 246 ? -10.829 1.726 -2.286 1.00 96.94 246 SER A C 1
ATOM 1933 O O . SER A 1 246 ? -10.710 0.962 -1.329 1.00 96.94 246 SER A O 1
ATOM 1935 N N . SER A 1 247 ? -9.835 2.544 -2.667 1.00 97.00 247 SER A N 1
ATOM 1936 C CA . SER A 1 247 ? -8.413 2.373 -2.305 1.00 97.00 247 SER A CA 1
ATOM 1937 C C . SER A 1 247 ? -8.128 2.149 -0.816 1.00 97.00 247 SER A C 1
ATOM 1939 O O . SER A 1 247 ? -7.470 1.172 -0.473 1.00 97.00 247 SER A O 1
ATOM 1941 N N . SER A 1 248 ? -8.634 2.986 0.102 1.00 98.25 248 SER A N 1
ATOM 1942 C CA . SER A 1 248 ? -8.398 2.770 1.548 1.00 98.25 248 SER A CA 1
ATOM 1943 C C . SER A 1 248 ? -9.063 1.507 2.105 1.00 98.25 248 SER A C 1
ATOM 1945 O O . SER A 1 248 ? -8.571 0.934 3.073 1.00 98.25 248 SER A O 1
ATOM 1947 N N . LEU A 1 249 ? -10.160 1.041 1.502 1.00 98.25 249 LEU A N 1
ATOM 1948 C CA . LEU A 1 249 ? -10.828 -0.194 1.915 1.00 98.25 249 LEU A CA 1
ATOM 1949 C C . LEU A 1 249 ? -10.088 -1.430 1.375 1.00 98.25 249 LEU A C 1
ATOM 1951 O O . LEU A 1 249 ? -9.932 -2.409 2.104 1.00 98.25 249 LEU A O 1
ATOM 1955 N N . VAL A 1 250 ? -9.555 -1.343 0.150 1.00 97.94 250 VAL A N 1
ATOM 1956 C CA . VAL A 1 250 ? -8.645 -2.350 -0.423 1.00 97.94 250 VAL A CA 1
ATOM 1957 C C . VAL A 1 250 ? -7.347 -2.420 0.387 1.00 97.94 250 VAL A C 1
ATOM 1959 O O . VAL A 1 250 ? -6.927 -3.513 0.745 1.00 97.94 250 VAL A O 1
ATOM 1962 N N . ALA A 1 251 ? -6.766 -1.286 0.789 1.00 98.31 251 ALA A N 1
ATOM 1963 C CA . ALA A 1 251 ? -5.591 -1.246 1.663 1.00 98.31 251 ALA A CA 1
ATOM 1964 C C . ALA A 1 251 ? -5.820 -1.967 3.005 1.00 98.31 251 ALA A C 1
ATOM 1966 O O . ALA A 1 251 ? -4.970 -2.739 3.446 1.00 98.31 251 ALA A O 1
ATOM 1967 N N . ILE A 1 252 ? -6.994 -1.786 3.623 1.00 98.75 252 ILE A N 1
ATOM 1968 C CA . ILE A 1 252 ? -7.389 -2.525 4.832 1.00 98.75 252 ILE A CA 1
ATOM 1969 C C . ILE A 1 252 ? -7.578 -4.023 4.532 1.00 98.75 252 ILE A C 1
ATOM 1971 O O . ILE A 1 252 ? -7.151 -4.858 5.327 1.00 98.75 252 ILE A O 1
ATOM 1975 N N . HIS A 1 253 ? -8.155 -4.393 3.384 1.00 97.88 253 HIS A N 1
ATOM 1976 C CA . HIS A 1 253 ? -8.259 -5.795 2.968 1.00 97.88 253 HIS A CA 1
ATOM 1977 C C . HIS A 1 253 ? -6.881 -6.454 2.770 1.00 97.88 253 HIS A C 1
ATOM 1979 O O . HIS A 1 253 ? -6.658 -7.525 3.335 1.00 97.88 253 HIS A O 1
ATOM 1985 N N . LEU A 1 254 ? -5.945 -5.810 2.061 1.00 97.25 254 LEU A N 1
ATOM 1986 C CA . LEU A 1 254 ? -4.592 -6.341 1.835 1.00 97.25 254 LEU A CA 1
ATOM 1987 C C . LEU A 1 254 ? -3.795 -6.461 3.139 1.00 97.25 254 LEU A C 1
ATOM 1989 O O . LEU A 1 254 ? -3.121 -7.467 3.359 1.00 97.25 254 LEU A O 1
ATOM 1993 N N . ALA A 1 255 ? -3.943 -5.494 4.047 1.00 98.31 255 ALA A N 1
ATOM 1994 C CA . ALA A 1 255 ? -3.386 -5.584 5.389 1.00 98.31 255 ALA A CA 1
ATOM 1995 C C . ALA A 1 255 ? -3.936 -6.795 6.165 1.00 98.31 255 ALA A C 1
ATOM 1997 O O . ALA A 1 255 ? -3.171 -7.514 6.806 1.00 98.31 255 ALA A O 1
ATOM 1998 N N . CYS A 1 256 ? -5.241 -7.076 6.073 1.00 97.50 256 CYS A N 1
ATOM 1999 C CA . CYS A 1 256 ? -5.824 -8.280 6.666 1.00 97.50 256 CYS A CA 1
ATOM 2000 C C . CYS A 1 256 ? -5.324 -9.580 6.015 1.00 97.50 256 CYS A C 1
ATOM 2002 O O . CYS A 1 256 ? -5.093 -10.545 6.740 1.00 97.50 256 CYS A O 1
ATOM 2004 N N . GLU A 1 257 ? -5.140 -9.627 4.691 1.00 94.25 257 GLU A N 1
ATOM 2005 C CA . GLU A 1 257 ? -4.560 -10.799 4.015 1.00 94.25 257 GLU A CA 1
ATOM 2006 C C . GLU A 1 257 ? -3.113 -11.046 4.468 1.00 94.25 257 GLU A C 1
ATOM 2008 O O . GLU A 1 257 ? -2.789 -12.169 4.841 1.00 94.25 257 GLU A O 1
ATOM 2013 N N . SER A 1 258 ? -2.274 -10.005 4.549 1.00 95.06 258 SER A N 1
ATOM 2014 C CA . SER A 1 258 ? -0.874 -10.123 4.999 1.00 95.06 258 SER A CA 1
ATOM 2015 C C . SER A 1 258 ? -0.739 -10.555 6.471 1.00 95.06 258 SER A C 1
ATOM 2017 O O . SER A 1 258 ? 0.228 -11.218 6.850 1.00 95.06 258 SER A O 1
ATOM 2019 N N . LEU A 1 259 ? -1.728 -10.223 7.311 1.00 95.56 259 LEU A N 1
ATOM 2020 C CA . LEU A 1 259 ? -1.840 -10.751 8.676 1.00 95.56 259 LEU A CA 1
ATOM 2021 C C . LEU A 1 259 ? -2.304 -12.218 8.707 1.00 95.56 259 LEU A C 1
ATOM 2023 O O . LEU A 1 259 ? -1.848 -12.981 9.558 1.00 95.56 259 LEU A O 1
ATOM 2027 N N . ARG A 1 260 ? -3.196 -12.627 7.794 1.00 90.12 260 ARG A N 1
ATOM 2028 C CA . ARG A 1 260 ? -3.690 -14.013 7.686 1.00 90.12 260 ARG A CA 1
ATOM 2029 C C . ARG A 1 260 ? -2.658 -14.972 7.087 1.00 90.12 260 ARG A C 1
ATOM 2031 O O . ARG A 1 260 ? -2.592 -16.117 7.524 1.00 90.12 260 ARG A O 1
ATOM 2038 N N . SER A 1 261 ? -1.841 -14.514 6.140 1.00 86.69 261 SER A N 1
ATOM 2039 C CA . SER A 1 261 ? -0.733 -15.282 5.551 1.00 86.69 261 SER A CA 1
ATOM 2040 C C . SER A 1 261 ? 0.478 -15.419 6.486 1.00 86.69 261 SER A C 1
ATOM 2042 O O . SER A 1 261 ? 1.320 -16.294 6.284 1.00 86.69 261 SER A O 1
ATOM 2044 N N . GLY A 1 262 ? 0.586 -14.560 7.508 1.00 89.00 262 GLY A N 1
ATOM 2045 C CA . GLY A 1 262 ? 1.761 -14.470 8.379 1.00 89.00 262 GLY A CA 1
ATOM 2046 C C . GLY A 1 262 ? 2.964 -13.771 7.731 1.00 89.00 262 GLY A C 1
ATOM 2047 O O . GLY A 1 262 ? 4.082 -13.851 8.250 1.00 89.00 262 GLY A O 1
ATOM 2048 N N . GLU A 1 263 ? 2.759 -13.080 6.605 1.00 90.00 263 GLU A N 1
ATOM 2049 C CA . GLU A 1 263 ? 3.761 -12.193 6.003 1.00 90.00 263 GLU A CA 1
ATOM 2050 C C . GLU A 1 263 ? 4.016 -10.966 6.898 1.00 90.00 263 GLU A C 1
ATOM 2052 O O . GLU A 1 263 ? 5.169 -10.543 7.029 1.00 90.00 263 GLU A O 1
ATOM 2057 N N . SER A 1 264 ? 2.976 -10.488 7.596 1.00 95.00 264 SER A N 1
ATOM 2058 C CA . SER A 1 264 ? 3.030 -9.434 8.616 1.00 95.00 264 SER A CA 1
ATOM 2059 C C . SER A 1 264 ? 2.553 -9.926 9.998 1.00 95.00 264 SER A C 1
ATOM 2061 O O . SER A 1 264 ? 1.628 -10.728 10.098 1.00 95.00 264 SER A O 1
ATOM 2063 N N . GLU A 1 265 ? 3.148 -9.419 11.085 1.00 96.25 265 GLU A N 1
ATOM 2064 C CA . GLU A 1 265 ? 2.723 -9.671 12.484 1.00 96.25 265 GLU A CA 1
ATOM 2065 C C . GLU A 1 265 ? 1.794 -8.570 13.044 1.00 96.25 265 GLU A C 1
ATOM 2067 O O . GLU A 1 265 ? 1.048 -8.777 14.002 1.00 96.25 265 GLU A O 1
ATOM 2072 N N . MET A 1 266 ? 1.842 -7.394 12.417 1.00 97.94 266 MET A N 1
ATOM 2073 C CA . MET A 1 266 ? 1.019 -6.203 12.637 1.00 97.94 266 MET A CA 1
ATOM 2074 C C . MET A 1 266 ? 0.942 -5.463 11.290 1.00 97.94 266 MET A C 1
ATOM 2076 O O . MET A 1 266 ? 1.823 -5.643 10.450 1.00 97.94 266 MET A O 1
ATOM 2080 N N . ALA A 1 267 ? -0.068 -4.635 11.044 1.00 98.56 267 ALA A N 1
ATOM 2081 C CA . ALA A 1 267 ? -0.135 -3.841 9.818 1.00 98.56 267 ALA A CA 1
ATOM 2082 C C . ALA A 1 267 ? -0.648 -2.420 10.068 1.00 98.56 267 ALA A C 1
ATOM 2084 O O . ALA A 1 267 ? -1.520 -2.195 10.904 1.00 98.56 267 ALA A O 1
ATOM 2085 N N . LEU A 1 268 ? -0.108 -1.470 9.312 1.00 98.75 268 LEU A N 1
ATOM 2086 C CA . LEU A 1 268 ? -0.563 -0.091 9.208 1.00 98.75 268 LEU A CA 1
ATOM 2087 C C . LEU A 1 268 ? -1.373 0.024 7.915 1.00 98.75 268 LEU A C 1
ATOM 2089 O O . LEU A 1 268 ? -0.863 -0.292 6.840 1.00 98.75 268 LEU A O 1
ATOM 2093 N N . ALA A 1 269 ? -2.635 0.437 8.013 1.00 98.75 269 ALA A N 1
ATOM 2094 C CA . ALA A 1 269 ? -3.555 0.471 6.876 1.00 98.75 269 ALA A CA 1
ATOM 2095 C C . ALA A 1 269 ? -4.336 1.785 6.833 1.00 98.75 269 ALA A C 1
ATOM 2097 O O . ALA A 1 269 ? -4.815 2.249 7.866 1.00 98.75 269 ALA A O 1
ATOM 2098 N N . GLY A 1 270 ? -4.511 2.387 5.658 1.00 98.25 270 GLY A N 1
ATOM 2099 C CA . GLY A 1 270 ? -5.247 3.647 5.579 1.00 98.25 270 GLY A CA 1
ATOM 2100 C C . GLY A 1 270 ? -5.401 4.231 4.186 1.00 98.25 270 GLY A C 1
ATOM 2101 O O . GLY A 1 270 ? -5.353 3.521 3.184 1.00 98.25 270 GLY A O 1
ATOM 2102 N N . GLY A 1 271 ? -5.599 5.545 4.125 1.00 98.00 271 GLY A N 1
ATOM 2103 C CA . GLY A 1 271 ? -5.572 6.290 2.874 1.00 98.00 271 GLY A CA 1
ATOM 2104 C C . GLY A 1 271 ? -5.550 7.802 3.055 1.00 98.00 271 GLY A C 1
ATOM 2105 O O . GLY A 1 271 ? -5.775 8.325 4.151 1.00 98.00 271 GLY A O 1
ATOM 2106 N N . VAL A 1 272 ? -5.260 8.493 1.957 1.00 98.12 272 VAL A N 1
ATOM 2107 C CA . VAL A 1 272 ? -5.147 9.951 1.895 1.00 98.12 272 VAL A CA 1
ATOM 2108 C C . VAL A 1 272 ? -5.598 10.472 0.530 1.00 98.12 272 VAL A C 1
ATOM 2110 O O . VAL A 1 272 ? -5.365 9.836 -0.498 1.00 98.12 272 VAL A O 1
ATOM 2113 N N . PHE A 1 273 ? -6.260 11.630 0.527 1.00 97.00 273 PHE A N 1
ATOM 2114 C CA . PHE A 1 273 ? -6.612 12.369 -0.681 1.00 97.00 273 PHE A CA 1
ATOM 2115 C C . PHE A 1 273 ? -6.653 13.879 -0.405 1.00 97.00 273 PHE A C 1
ATOM 2117 O O . PHE A 1 273 ? -7.360 14.328 0.505 1.00 97.00 273 PHE A O 1
ATOM 2124 N N . VAL A 1 274 ? -5.900 14.642 -1.204 1.00 94.75 274 VAL A N 1
ATOM 2125 C CA . VAL A 1 274 ? -5.782 16.112 -1.159 1.00 94.75 274 VAL A CA 1
ATOM 2126 C C . VAL A 1 274 ? -5.724 16.655 -2.594 1.00 94.75 274 VAL A C 1
ATOM 2128 O O . VAL A 1 274 ? -5.098 16.050 -3.460 1.00 94.75 274 VAL A O 1
ATOM 2131 N N . MET A 1 275 ? -6.364 17.798 -2.846 1.00 90.69 275 MET A N 1
ATOM 2132 C CA . MET A 1 275 ? -6.417 18.499 -4.134 1.00 90.69 275 MET A CA 1
ATOM 2133 C C . MET A 1 275 ? -5.643 19.823 -4.036 1.00 90.69 275 MET A C 1
ATOM 2135 O O . MET A 1 275 ? -6.188 20.875 -3.678 1.00 90.69 275 MET A O 1
ATOM 2139 N N . SER A 1 276 ? -4.342 19.790 -4.319 1.00 86.75 276 SER A N 1
ATOM 2140 C CA . SER A 1 276 ? -3.480 20.972 -4.191 1.00 86.75 276 SER A CA 1
ATOM 2141 C C . SER A 1 276 ? -3.846 22.049 -5.223 1.00 86.75 276 SER A C 1
ATOM 2143 O O . SER A 1 276 ? -3.751 23.245 -4.926 1.00 86.75 276 SER A O 1
ATOM 2145 N N . SER A 1 277 ? -4.307 21.639 -6.410 1.00 78.94 277 SER A N 1
ATOM 2146 C CA . SER A 1 277 ? -4.776 22.477 -7.524 1.00 78.94 277 SER A CA 1
ATOM 2147 C C . SER A 1 277 ? -6.259 22.188 -7.859 1.00 78.94 277 SER A C 1
ATOM 2149 O O . SER A 1 277 ? -6.828 21.213 -7.364 1.00 78.94 277 SER A O 1
ATOM 2151 N N . PRO A 1 278 ? -6.921 22.991 -8.716 1.00 78.44 278 PRO A N 1
ATOM 2152 C CA . PRO A 1 278 ? -8.294 22.715 -9.144 1.00 78.44 278 PRO A CA 1
ATOM 2153 C C . PRO A 1 278 ? -8.421 21.584 -10.186 1.00 78.44 278 PRO A C 1
ATOM 2155 O O . PRO A 1 278 ? -9.540 21.240 -10.565 1.00 78.44 278 PRO A O 1
ATOM 2158 N N . GLN A 1 279 ? -7.329 20.999 -10.698 1.00 76.44 279 GLN A N 1
ATOM 2159 C CA . GLN A 1 279 ? -7.381 20.136 -11.891 1.00 76.44 279 GLN A CA 1
ATOM 2160 C C . GLN A 1 279 ? -8.258 18.887 -11.724 1.00 76.44 279 GLN A C 1
ATOM 2162 O O . GLN A 1 279 ? -9.129 18.643 -12.561 1.00 76.44 279 GLN A O 1
ATOM 2167 N N . TYR A 1 280 ? -8.110 18.136 -10.626 1.00 81.56 280 TYR A N 1
ATOM 2168 C CA . TYR A 1 280 ? -8.958 16.962 -10.371 1.00 81.56 280 TYR A CA 1
ATOM 2169 C C . TYR A 1 280 ? -10.447 17.342 -10.271 1.00 81.56 280 TYR A C 1
ATOM 2171 O O . TYR A 1 280 ? -11.322 16.641 -10.785 1.00 81.56 280 TYR A O 1
ATOM 2179 N N . TYR A 1 281 ? -10.735 18.504 -9.681 1.00 83.69 281 TYR A N 1
ATOM 2180 C CA . TYR A 1 281 ? -12.084 19.052 -9.567 1.00 83.69 281 TYR A CA 1
ATOM 2181 C C . TYR A 1 281 ? -12.678 19.391 -10.948 1.00 83.69 281 TYR A C 1
ATOM 2183 O O . TYR A 1 281 ? -13.827 19.054 -11.238 1.00 83.69 281 TYR A O 1
ATOM 2191 N N . LEU A 1 282 ? -11.884 19.987 -11.844 1.00 77.25 282 LEU A N 1
ATOM 2192 C CA . LEU A 1 282 ? -12.290 20.283 -13.223 1.00 77.25 282 LEU A CA 1
ATOM 2193 C C . LEU A 1 282 ? -12.517 19.008 -14.053 1.00 77.25 282 LEU A C 1
ATOM 2195 O O . LEU A 1 282 ? -13.461 18.955 -14.844 1.00 77.25 282 LEU A O 1
ATOM 2199 N N . MET A 1 283 ? -11.724 17.954 -13.838 1.00 76.88 283 MET A N 1
ATOM 2200 C CA . MET A 1 283 ? -11.949 16.637 -14.452 1.00 76.88 283 MET A CA 1
ATOM 2201 C C . MET A 1 283 ? -13.263 15.998 -13.965 1.00 76.88 283 MET A C 1
ATOM 2203 O O . MET A 1 283 ? -14.028 15.468 -14.775 1.00 76.88 283 MET A O 1
ATOM 2207 N N . ALA A 1 284 ? -13.579 16.103 -12.669 1.00 81.75 284 ALA A N 1
ATOM 2208 C CA . ALA A 1 284 ? -14.853 15.646 -12.103 1.00 81.75 284 ALA A CA 1
ATOM 2209 C C . ALA A 1 284 ? -16.064 16.460 -12.614 1.00 81.75 284 ALA A C 1
ATOM 2211 O O . ALA A 1 284 ? -17.148 15.911 -12.830 1.00 81.75 284 ALA A O 1
ATOM 2212 N N . ALA A 1 285 ? -15.879 17.760 -12.873 1.00 79.50 285 ALA A N 1
ATOM 2213 C CA . ALA A 1 285 ? -16.894 18.617 -13.486 1.00 79.50 285 ALA A CA 1
ATOM 2214 C C . ALA A 1 285 ? -17.155 18.244 -14.960 1.00 79.50 285 ALA A C 1
ATOM 2216 O O . ALA A 1 285 ? -18.308 18.050 -15.352 1.00 79.50 285 ALA A O 1
ATOM 2217 N N . LYS A 1 286 ? -16.095 18.077 -15.769 1.00 75.75 286 LYS A N 1
ATOM 2218 C CA . LYS A 1 286 ? -16.183 17.691 -17.195 1.00 75.75 286 LYS A CA 1
ATOM 2219 C C . LYS A 1 286 ? -16.715 16.265 -17.425 1.00 75.75 286 LYS A C 1
ATOM 2221 O O . LYS A 1 286 ? -17.142 15.950 -18.530 1.00 75.75 286 LYS A O 1
ATOM 2226 N N . THR A 1 287 ? -16.732 15.419 -16.394 1.00 75.50 287 THR A N 1
ATOM 2227 C CA . THR A 1 287 ? -17.353 14.078 -16.405 1.00 75.50 287 THR A CA 1
ATOM 2228 C C . THR A 1 287 ? -18.780 14.055 -15.837 1.00 75.50 287 THR A C 1
ATOM 2230 O O . THR A 1 287 ? -19.382 12.988 -15.748 1.00 75.50 287 THR A O 1
ATOM 2233 N N . HIS A 1 288 ? -19.343 15.217 -15.477 1.00 79.56 288 HIS A N 1
ATOM 2234 C CA . HIS A 1 288 ? -20.685 15.370 -14.897 1.00 79.56 288 HIS A CA 1
ATOM 2235 C C . HIS A 1 288 ? -20.931 14.552 -13.613 1.00 79.56 288 HIS A C 1
ATOM 2237 O O . HIS A 1 288 ? -22.071 14.205 -13.308 1.00 79.56 288 HIS A O 1
ATOM 2243 N N . MET A 1 289 ? -19.879 14.260 -12.839 1.00 85.50 289 MET A N 1
ATOM 2244 C CA . MET A 1 289 ? -20.015 13.561 -11.555 1.00 85.50 289 MET A CA 1
ATOM 2245 C C . MET A 1 289 ? -20.475 14.488 -10.419 1.00 85.50 289 MET A C 1
ATOM 2247 O O . MET A 1 289 ? -21.060 14.015 -9.445 1.00 85.50 289 MET A O 1
ATOM 2251 N N . LEU A 1 290 ? -20.213 15.795 -10.527 1.00 88.94 290 LEU A N 1
ATOM 2252 C CA . LEU A 1 290 ? -20.466 16.760 -9.455 1.00 88.94 290 LEU A CA 1
ATOM 2253 C C . LEU A 1 290 ? -21.943 17.159 -9.317 1.00 88.94 290 LEU A C 1
ATOM 2255 O O . LEU A 1 290 ? -22.630 17.413 -10.306 1.00 88.94 290 LEU A O 1
ATOM 2259 N N . SER A 1 291 ? -22.395 17.295 -8.070 1.00 90.38 291 SER A N 1
ATOM 2260 C CA . SER A 1 291 ? -23.701 17.842 -7.712 1.00 90.38 291 SER A CA 1
ATOM 2261 C C . SER A 1 291 ? -23.776 19.353 -8.009 1.00 90.38 291 SER A C 1
ATOM 2263 O O . SER A 1 291 ? -22.976 20.120 -7.464 1.00 90.38 291 SER A O 1
ATOM 2265 N N . PRO A 1 292 ? -24.750 19.826 -8.816 1.00 84.19 292 PRO A N 1
ATOM 2266 C CA . PRO A 1 292 ? -24.896 21.247 -9.143 1.00 84.19 292 PRO A CA 1
ATOM 2267 C C . PRO A 1 292 ? -25.233 22.178 -7.971 1.00 84.19 292 PRO A C 1
ATOM 2269 O O . PRO A 1 292 ? -25.068 23.388 -8.117 1.00 84.19 292 PRO A O 1
ATOM 2272 N N . ASP A 1 293 ? -25.757 21.647 -6.859 1.00 86.56 293 ASP A N 1
ATOM 2273 C CA . ASP A 1 293 ? -26.196 22.426 -5.689 1.00 86.56 293 ASP A CA 1
ATOM 2274 C C . ASP A 1 293 ? -25.231 22.337 -4.496 1.00 86.56 293 ASP A C 1
ATOM 2276 O O . ASP A 1 293 ? -25.548 22.832 -3.417 1.00 86.56 293 ASP A O 1
ATOM 2280 N N . GLY A 1 294 ? -24.060 21.715 -4.674 1.00 88.62 294 GLY A N 1
ATOM 2281 C CA . GLY A 1 294 ? -23.081 21.565 -3.597 1.00 88.62 294 GLY A CA 1
ATOM 2282 C C . GLY A 1 294 ? -23.525 20.624 -2.477 1.00 88.62 294 GLY A C 1
ATOM 2283 O O . GLY A 1 294 ? -22.961 20.687 -1.389 1.00 88.62 294 GLY A O 1
ATOM 2284 N N . THR A 1 295 ? -24.512 19.753 -2.717 1.00 92.69 295 THR A N 1
ATOM 2285 C CA . THR A 1 295 ? -25.037 18.825 -1.705 1.00 92.69 295 THR A CA 1
ATOM 2286 C C . THR A 1 295 ? -24.878 17.369 -2.147 1.00 92.69 295 THR A C 1
ATOM 2288 O O . THR A 1 295 ? -25.348 16.981 -3.215 1.00 92.69 295 THR A O 1
ATOM 2291 N N . CYS A 1 296 ? -24.261 16.533 -1.303 1.00 94.81 296 CYS A N 1
ATOM 2292 C CA . CYS A 1 296 ? -24.343 15.073 -1.421 1.00 94.81 296 CYS A CA 1
ATOM 2293 C C . CYS A 1 296 ? -25.709 14.609 -0.897 1.00 94.81 296 CYS A C 1
ATOM 2295 O O . CYS A 1 296 ? -25.960 14.692 0.307 1.00 94.81 296 CYS A O 1
ATOM 2297 N N . ARG A 1 297 ? -26.578 14.119 -1.783 1.00 96.62 297 ARG A N 1
ATOM 2298 C CA . ARG A 1 297 ? -27.971 13.736 -1.478 1.00 96.62 297 ARG A CA 1
ATOM 2299 C C . ARG A 1 297 ? -28.168 12.214 -1.496 1.00 96.62 297 ARG A C 1
ATOM 2301 O O . ARG A 1 297 ? -28.963 11.676 -2.266 1.00 96.62 297 ARG A O 1
ATOM 2308 N N . THR A 1 298 ? -27.369 11.509 -0.695 1.00 96.81 298 THR A N 1
ATOM 2309 C CA . THR A 1 298 ? -27.343 10.038 -0.619 1.00 96.81 298 THR A CA 1
ATOM 2310 C C . THR A 1 298 ? -28.710 9.464 -0.237 1.00 96.81 298 THR A C 1
ATOM 2312 O O . THR A 1 298 ? -29.290 9.867 0.764 1.00 96.81 298 THR A O 1
ATOM 2315 N N . PHE A 1 299 ? -29.209 8.503 -1.019 1.00 97.69 299 PHE A N 1
ATOM 2316 C CA . PHE A 1 299 ? -30.533 7.868 -0.888 1.00 97.69 299 PHE A CA 1
ATOM 2317 C C . PHE A 1 299 ? -31.767 8.774 -1.050 1.00 97.69 299 PHE A C 1
ATOM 2319 O O . PHE A 1 299 ? -32.892 8.277 -0.950 1.00 97.69 299 PHE A O 1
ATOM 2326 N N . ASP A 1 300 ? -31.600 10.058 -1.364 1.00 97.81 300 ASP A N 1
ATOM 2327 C CA . ASP A 1 300 ? -32.706 10.977 -1.630 1.00 97.81 300 ASP A CA 1
ATOM 2328 C C . ASP A 1 300 ? -33.197 10.890 -3.090 1.00 97.81 300 ASP A C 1
ATOM 2330 O O . ASP A 1 300 ? -32.452 10.581 -4.022 1.00 97.81 300 ASP A O 1
ATOM 2334 N N . LYS A 1 301 ? -34.475 11.188 -3.317 1.00 96.44 301 LYS A N 1
ATOM 2335 C CA . LYS A 1 301 ? -35.129 11.266 -4.634 1.00 96.44 301 LYS A CA 1
ATOM 2336 C C . LYS A 1 301 ? -34.517 12.319 -5.564 1.00 96.44 301 LYS A C 1
ATOM 2338 O O . LYS A 1 301 ? -34.594 12.172 -6.785 1.00 96.44 301 LYS A O 1
ATOM 2343 N N . SER A 1 302 ? -33.932 13.375 -5.007 1.00 95.62 302 SER A N 1
ATOM 2344 C CA . SER A 1 302 ? -33.263 14.461 -5.728 1.00 95.62 302 SER A CA 1
ATOM 2345 C C . SER A 1 302 ? -31.753 14.253 -5.915 1.00 95.62 302 SER A C 1
ATOM 2347 O O . SER A 1 302 ? -31.108 15.129 -6.493 1.00 95.62 302 SER A O 1
ATOM 2349 N N . ALA A 1 303 ? -31.215 13.083 -5.525 1.00 94.69 303 ALA A N 1
ATOM 2350 C CA . ALA A 1 303 ? -29.866 12.601 -5.848 1.00 94.69 303 ALA A CA 1
ATOM 2351 C C . ALA A 1 303 ? -29.411 13.047 -7.250 1.00 94.69 303 ALA A C 1
ATOM 2353 O O . ALA A 1 303 ? -30.103 12.823 -8.246 1.00 94.69 303 ALA A O 1
ATOM 2354 N N . ASN A 1 304 ? -28.269 13.725 -7.334 1.00 91.62 304 ASN A N 1
ATOM 2355 C CA . ASN A 1 304 ? -27.854 14.506 -8.502 1.00 91.62 304 ASN A CA 1
ATOM 2356 C C . ASN A 1 304 ? -26.343 14.465 -8.799 1.00 91.62 304 ASN A C 1
ATOM 2358 O O . ASN A 1 304 ? -25.969 14.876 -9.895 1.00 91.62 304 ASN A O 1
ATOM 2362 N N . GLY A 1 305 ? -25.506 13.949 -7.894 1.00 91.31 305 GLY A N 1
ATOM 2363 C CA . GLY A 1 305 ? -24.049 13.896 -8.032 1.00 91.31 305 GLY A CA 1
ATOM 2364 C C . GLY A 1 305 ? -23.332 13.897 -6.677 1.00 91.31 305 GLY A C 1
ATOM 2365 O O . GLY A 1 305 ? -23.969 13.949 -5.626 1.00 91.31 305 GLY A O 1
ATOM 2366 N N . ILE A 1 306 ? -21.999 13.864 -6.710 1.00 93.56 306 ILE A N 1
ATOM 2367 C CA . ILE A 1 306 ? -21.139 13.983 -5.521 1.00 93.56 306 ILE A CA 1
ATOM 2368 C C . ILE A 1 306 ? -20.691 15.428 -5.290 1.00 93.56 306 ILE A C 1
ATOM 2370 O O . ILE A 1 306 ? -20.590 16.227 -6.216 1.00 93.56 306 ILE A O 1
ATOM 2374 N N . VAL A 1 307 ? -20.302 15.739 -4.062 1.00 94.81 307 VAL A N 1
ATOM 2375 C CA . VAL A 1 307 ? -19.375 16.838 -3.762 1.00 94.81 307 VAL A CA 1
ATOM 2376 C C . VAL A 1 307 ? -18.020 16.216 -3.458 1.00 94.81 307 VAL A C 1
ATOM 2378 O O . VAL A 1 307 ? -17.972 15.166 -2.820 1.00 94.81 307 VAL A O 1
ATOM 2381 N N . LEU A 1 308 ? -16.919 16.821 -3.900 1.00 95.00 308 LEU A N 1
ATOM 2382 C CA . LEU A 1 308 ? -15.583 16.329 -3.555 1.00 95.00 308 LEU A CA 1
ATOM 2383 C C . LEU A 1 308 ? -15.214 16.721 -2.122 1.00 95.00 308 LEU A C 1
ATOM 2385 O O . LEU A 1 308 ? -15.494 17.833 -1.676 1.00 95.00 308 LEU A O 1
ATOM 2389 N N . GLY A 1 309 ? -14.582 15.797 -1.407 1.00 95.81 309 GLY A N 1
ATOM 2390 C CA . GLY A 1 309 ? -14.011 16.034 -0.086 1.00 95.81 309 GLY A CA 1
ATOM 2391 C C . GLY A 1 309 ? -12.539 15.645 -0.043 1.00 95.81 309 GLY A C 1
ATOM 2392 O O . GLY A 1 309 ? -12.047 14.932 -0.915 1.00 95.81 309 GLY A O 1
ATOM 2393 N N . GLU A 1 310 ? -11.852 16.076 1.003 1.00 97.69 310 GLU A N 1
ATOM 2394 C CA . GLU A 1 310 ? -10.476 15.714 1.329 1.00 97.69 310 GLU A CA 1
ATOM 2395 C C . GLU A 1 310 ? -10.429 14.985 2.674 1.00 97.69 310 GLU A C 1
ATOM 2397 O O . GLU A 1 310 ? -11.308 15.137 3.530 1.00 97.69 310 GLU A O 1
ATOM 2402 N N . GLY A 1 311 ? -9.394 14.178 2.881 1.00 98.12 311 GLY A N 1
ATOM 2403 C CA . GLY A 1 311 ? -9.232 13.479 4.147 1.00 98.12 311 GLY A CA 1
ATOM 2404 C C . GLY A 1 311 ? -8.002 12.594 4.197 1.00 98.12 311 GLY A C 1
ATOM 2405 O O . GLY A 1 311 ? -7.510 12.120 3.174 1.00 98.12 311 GLY A O 1
ATOM 2406 N N . VAL A 1 312 ? -7.552 12.324 5.415 1.00 98.69 312 VAL A N 1
ATOM 2407 C CA . VAL A 1 312 ? -6.429 11.438 5.731 1.00 98.69 312 VAL A CA 1
ATOM 2408 C C . VAL A 1 312 ? -6.821 10.544 6.904 1.00 98.69 312 VAL A C 1
ATOM 2410 O O . VAL A 1 312 ? -7.471 11.009 7.840 1.00 98.69 312 VAL A O 1
ATOM 2413 N N . GLY A 1 313 ? -6.455 9.263 6.870 1.00 98.50 313 GLY A N 1
ATOM 2414 C CA . GLY A 1 313 ? -6.768 8.334 7.954 1.00 98.50 313 GLY A CA 1
ATOM 2415 C C . GLY A 1 313 ? -5.882 7.097 7.975 1.00 98.50 313 GLY A C 1
ATOM 2416 O O . GLY A 1 313 ? -5.584 6.546 6.918 1.00 98.50 313 GLY A O 1
ATOM 2417 N N . ALA A 1 314 ? -5.517 6.640 9.173 1.00 98.81 314 ALA A N 1
ATOM 2418 C CA . ALA A 1 314 ? -4.697 5.457 9.424 1.00 98.81 314 ALA A CA 1
ATOM 2419 C C . ALA A 1 314 ? -5.269 4.579 10.557 1.00 98.81 314 ALA A C 1
ATOM 2421 O O . ALA A 1 314 ? -5.852 5.079 11.524 1.00 98.81 314 ALA A O 1
ATOM 2422 N N . LEU A 1 315 ? -5.065 3.266 10.427 1.00 98.75 315 LEU A N 1
ATOM 2423 C CA . LEU A 1 315 ? -5.355 2.216 11.403 1.00 98.75 315 LEU A CA 1
ATOM 2424 C C . LEU A 1 315 ? -4.078 1.446 11.745 1.00 98.75 315 LEU A C 1
ATOM 2426 O O . LEU A 1 315 ? -3.263 1.171 10.861 1.00 98.75 315 LEU A O 1
ATOM 2430 N N . VAL A 1 316 ? -3.994 0.973 12.986 1.00 98.81 316 VAL A N 1
ATOM 2431 C CA . VAL A 1 316 ? -3.104 -0.123 13.388 1.00 98.81 316 VAL A CA 1
ATOM 2432 C C . VAL A 1 316 ? -3.934 -1.398 13.532 1.00 98.81 316 VAL A C 1
ATOM 2434 O O . VAL A 1 316 ? -4.936 -1.422 14.251 1.00 98.81 316 VAL A O 1
ATOM 2437 N N . LEU A 1 317 ? -3.513 -2.456 12.842 1.00 98.81 317 LEU A N 1
ATOM 2438 C CA . LEU A 1 317 ? -4.190 -3.746 12.729 1.00 98.81 317 LEU A CA 1
ATOM 2439 C C . LEU A 1 317 ? -3.308 -4.876 13.272 1.00 98.81 317 LEU A C 1
ATOM 2441 O O . LEU A 1 317 ? -2.098 -4.892 13.038 1.00 98.81 317 LEU A O 1
ATOM 2445 N N . LYS A 1 318 ? -3.908 -5.851 13.959 1.00 97.94 318 LYS A N 1
ATOM 2446 C CA . LYS A 1 318 ? -3.200 -7.012 14.529 1.00 97.94 318 LYS A CA 1
ATOM 2447 C C . LYS A 1 318 ? -4.124 -8.241 14.595 1.00 97.94 318 LYS A C 1
ATOM 2449 O O . LYS A 1 318 ? -5.327 -8.047 14.765 1.00 97.94 318 LYS A O 1
ATOM 2454 N N . PRO A 1 319 ? -3.634 -9.492 14.487 1.00 97.81 319 PRO A N 1
ATOM 2455 C CA . PRO A 1 319 ? -4.471 -10.677 14.697 1.00 97.81 319 PRO A CA 1
ATOM 2456 C C . PRO A 1 319 ? -5.122 -10.644 16.087 1.00 97.81 319 PRO A C 1
ATOM 2458 O O . PRO A 1 319 ? -4.444 -10.328 17.067 1.00 97.81 319 PRO A O 1
ATOM 2461 N N . LEU A 1 320 ? -6.423 -10.945 16.178 1.00 96.19 320 LEU A N 1
ATOM 2462 C CA . LEU A 1 320 ? -7.226 -10.712 17.389 1.00 96.19 320 LEU A CA 1
ATOM 2463 C C . LEU A 1 320 ? -6.641 -11.388 18.638 1.00 96.19 320 LEU A C 1
ATOM 2465 O O . LEU A 1 320 ? -6.484 -10.734 19.668 1.00 96.19 320 LEU A O 1
ATOM 2469 N N . ASP A 1 321 ? -6.257 -12.660 18.524 1.00 93.75 321 ASP A N 1
ATOM 2470 C CA . ASP A 1 321 ? -5.689 -13.446 19.627 1.00 93.75 321 ASP A CA 1
ATOM 2471 C C . ASP A 1 321 ? -4.433 -12.762 20.211 1.00 93.75 321 ASP A C 1
ATOM 2473 O O . ASP A 1 321 ? -4.296 -12.604 21.424 1.00 93.75 321 ASP A O 1
ATOM 2477 N N . ALA A 1 322 ? -3.557 -12.255 19.335 1.00 94.31 322 ALA A N 1
ATOM 2478 C CA . ALA A 1 322 ? -2.331 -11.554 19.714 1.00 94.31 322 ALA A CA 1
ATOM 2479 C C . ALA A 1 322 ? -2.580 -10.111 20.195 1.00 94.31 322 ALA A C 1
ATOM 2481 O O . ALA A 1 322 ? -1.751 -9.550 20.910 1.00 94.31 322 ALA A O 1
ATOM 2482 N N . ALA A 1 323 ? -3.691 -9.477 19.809 1.00 94.75 323 ALA A N 1
ATOM 2483 C CA . ALA A 1 323 ? -4.094 -8.179 20.354 1.00 94.75 323 ALA A CA 1
ATOM 2484 C C . ALA A 1 323 ? -4.582 -8.299 21.807 1.00 94.75 323 ALA A C 1
ATOM 2486 O O . ALA A 1 323 ? -4.271 -7.451 22.643 1.00 94.75 323 ALA A O 1
ATOM 2487 N N . ILE A 1 324 ? -5.292 -9.388 22.114 1.00 92.00 324 ILE A N 1
ATOM 2488 C CA . ILE A 1 324 ? -5.721 -9.725 23.475 1.00 92.00 324 ILE A CA 1
ATOM 2489 C C . ILE A 1 324 ? -4.503 -10.088 24.346 1.00 92.00 324 ILE A C 1
ATOM 2491 O O . ILE A 1 324 ? -4.408 -9.609 25.473 1.00 92.00 324 ILE A O 1
ATOM 2495 N N . GLU A 1 325 ? -3.542 -10.864 23.826 1.00 90.94 325 GLU A N 1
ATOM 2496 C CA . GLU A 1 325 ? -2.318 -11.253 24.555 1.00 90.94 325 GLU A CA 1
ATOM 2497 C C . GLU A 1 325 ? -1.416 -10.057 24.934 1.00 90.94 325 GLU A C 1
ATOM 2499 O O . GLU A 1 325 ? -0.903 -9.998 26.050 1.00 90.94 325 GLU A O 1
ATOM 2504 N N . ASP A 1 326 ? -1.261 -9.064 24.048 1.00 90.88 326 ASP A N 1
ATOM 2505 C CA . ASP A 1 326 ? -0.495 -7.827 24.311 1.00 90.88 326 ASP A CA 1
ATOM 2506 C C . ASP A 1 326 ? -1.223 -6.815 25.220 1.00 90.88 326 ASP A C 1
ATOM 2508 O O . ASP A 1 326 ? -0.671 -5.745 25.501 1.00 90.88 326 ASP A O 1
ATOM 2512 N N . GLY A 1 327 ? -2.470 -7.092 25.620 1.00 91.00 327 GLY A N 1
ATOM 2513 C CA . GLY A 1 327 ? -3.310 -6.149 26.360 1.00 91.00 327 GLY A CA 1
ATOM 2514 C C . GLY A 1 327 ? -3.652 -4.883 25.564 1.00 91.00 327 GLY A C 1
ATOM 2515 O O . GLY A 1 327 ? -3.744 -3.800 26.146 1.00 91.00 327 GLY A O 1
ATOM 2516 N N . ASN A 1 328 ? -3.792 -4.976 24.235 1.00 94.19 328 ASN A N 1
ATOM 2517 C CA . ASN A 1 328 ? -4.133 -3.826 23.396 1.00 94.19 328 ASN A CA 1
ATOM 2518 C C . ASN A 1 328 ? -5.553 -3.303 23.694 1.00 94.19 328 ASN A C 1
ATOM 2520 O O . ASN A 1 328 ? -6.474 -4.075 23.970 1.00 94.19 328 ASN A O 1
ATOM 2524 N N . HIS A 1 329 ? -5.760 -1.991 23.543 1.00 94.56 329 HIS A N 1
ATOM 2525 C CA . HIS A 1 329 ? -7.103 -1.471 23.288 1.00 94.56 329 HIS A CA 1
ATOM 2526 C C . HIS A 1 329 ? -7.606 -2.023 21.944 1.00 94.56 329 HIS A C 1
ATOM 2528 O O . HIS A 1 329 ? -6.817 -2.216 21.022 1.00 94.56 329 HIS A O 1
ATOM 2534 N N . ILE A 1 330 ? -8.908 -2.284 21.827 1.00 96.75 330 ILE A N 1
ATOM 2535 C CA . ILE A 1 330 ? -9.531 -2.765 20.589 1.00 96.75 330 ILE A CA 1
ATOM 2536 C C . ILE A 1 330 ? -10.759 -1.894 20.330 1.00 96.75 330 ILE A C 1
ATOM 2538 O O . ILE A 1 330 ? -11.701 -1.904 21.119 1.00 96.75 330 ILE A O 1
ATOM 2542 N N . TYR A 1 331 ? -10.750 -1.155 19.221 1.00 97.31 331 TYR A N 1
ATOM 2543 C CA . TYR A 1 331 ? -11.876 -0.329 18.774 1.00 97.31 331 TYR A CA 1
ATOM 2544 C C . TYR A 1 331 ? -12.984 -1.155 18.110 1.00 97.31 331 TYR A C 1
ATOM 2546 O O . TYR A 1 331 ? -14.151 -0.772 18.140 1.00 97.31 331 TYR A O 1
ATOM 2554 N N . GLY A 1 332 ? -12.611 -2.276 17.493 1.00 97.88 332 GLY A N 1
ATOM 2555 C CA . GLY A 1 332 ? -13.499 -3.196 16.789 1.00 97.88 332 GLY A CA 1
ATOM 2556 C C . GLY A 1 332 ? -12.719 -4.320 16.111 1.00 97.88 332 GLY A C 1
ATOM 2557 O O . GLY A 1 332 ? -11.485 -4.310 16.076 1.00 97.88 332 GLY A O 1
ATOM 2558 N N . ILE A 1 333 ? -13.450 -5.296 15.582 1.00 98.31 333 ILE A N 1
ATOM 2559 C CA . ILE A 1 333 ? -12.920 -6.511 14.960 1.00 98.31 333 ILE A CA 1
ATOM 2560 C C . ILE A 1 333 ? -13.343 -6.545 13.490 1.00 98.31 333 ILE A C 1
ATOM 2562 O O . ILE A 1 333 ? -14.529 -6.435 13.180 1.00 98.31 333 ILE A O 1
ATOM 2566 N N . ILE A 1 334 ? -12.395 -6.756 12.579 1.00 98.56 334 ILE A N 1
ATOM 2567 C CA . ILE A 1 334 ? -12.667 -7.103 11.182 1.00 98.56 334 ILE A CA 1
ATOM 2568 C C . ILE A 1 334 ? -12.904 -8.617 11.125 1.00 98.56 334 ILE A C 1
ATOM 2570 O O . ILE A 1 334 ? -11.957 -9.402 11.215 1.00 98.56 334 ILE A O 1
ATOM 2574 N N . LYS A 1 335 ? -14.172 -9.015 10.976 1.00 97.06 335 LYS A N 1
ATOM 2575 C CA . LYS A 1 335 ? -14.618 -10.420 10.861 1.00 97.06 335 LYS A CA 1
ATOM 2576 C C . LYS A 1 335 ? -14.413 -10.996 9.459 1.00 97.06 335 LYS A C 1
ATOM 2578 O O . LYS A 1 335 ? -14.392 -12.207 9.275 1.00 97.06 335 LYS A O 1
ATOM 2583 N N . GLY A 1 336 ? -14.285 -10.129 8.457 1.00 96.00 336 GLY A N 1
ATOM 2584 C CA . GLY A 1 336 ? -14.057 -10.519 7.071 1.00 96.00 336 GLY A CA 1
ATOM 2585 C C . GLY A 1 336 ? -13.837 -9.313 6.163 1.00 96.00 336 GLY A C 1
ATOM 2586 O O . GLY A 1 336 ? -14.330 -8.217 6.434 1.00 96.00 336 GLY A O 1
ATOM 2587 N N . SER A 1 337 ? -13.095 -9.529 5.078 1.00 97.12 337 SER A N 1
ATOM 2588 C CA . SER A 1 337 ? -12.826 -8.541 4.032 1.00 97.12 337 SER A CA 1
ATOM 2589 C C . SER A 1 337 ? -12.688 -9.237 2.677 1.00 97.12 337 SER A C 1
ATOM 2591 O O . SER A 1 337 ? -12.143 -10.338 2.621 1.00 97.12 337 SER A O 1
ATOM 2593 N N . ALA A 1 338 ? -13.184 -8.623 1.601 1.00 96.06 338 ALA A N 1
ATOM 2594 C CA . ALA A 1 338 ? -13.053 -9.153 0.240 1.00 96.06 338 ALA A CA 1
ATOM 2595 C C . ALA A 1 338 ? -13.106 -8.046 -0.826 1.00 96.06 338 ALA A C 1
ATOM 2597 O O . ALA A 1 338 ? -13.722 -6.997 -0.605 1.00 96.06 338 ALA A O 1
ATOM 2598 N N . THR A 1 339 ? -12.536 -8.334 -2.000 1.00 96.69 339 THR A N 1
ATOM 2599 C CA . THR A 1 339 ? -12.589 -7.511 -3.220 1.00 96.69 339 THR A CA 1
ATOM 2600 C C . THR A 1 339 ? -13.038 -8.323 -4.441 1.00 96.69 339 THR A C 1
ATOM 2602 O O . THR A 1 339 ? -12.909 -9.548 -4.454 1.00 96.69 339 THR A O 1
ATOM 2605 N N . ASN A 1 340 ? -13.597 -7.659 -5.463 1.00 96.50 340 ASN A N 1
ATOM 2606 C CA . ASN A 1 340 ? -13.863 -8.243 -6.790 1.00 96.50 340 ASN A CA 1
ATOM 2607 C C . ASN A 1 340 ? -13.991 -7.159 -7.886 1.00 96.50 340 ASN A C 1
ATOM 2609 O O . ASN A 1 340 ? -13.841 -5.970 -7.594 1.00 96.50 340 ASN A O 1
ATOM 2613 N N . GLN A 1 341 ? -14.283 -7.561 -9.129 1.00 95.12 341 GLN A N 1
ATOM 2614 C CA . GLN A 1 341 ? -14.542 -6.659 -10.261 1.00 95.12 341 GLN A CA 1
ATOM 2615 C C . GLN A 1 341 ? -15.983 -6.708 -10.793 1.00 95.12 341 GLN A C 1
ATOM 2617 O O . GLN A 1 341 ? -16.605 -7.767 -10.933 1.00 95.12 341 GLN A O 1
ATOM 2622 N N . ASP A 1 342 ? -16.477 -5.545 -11.208 1.00 95.25 342 ASP A N 1
ATOM 2623 C CA . ASP A 1 342 ? -17.720 -5.377 -11.962 1.00 95.25 342 ASP A CA 1
ATOM 2624 C C . ASP A 1 342 ? -17.688 -6.031 -13.351 1.00 95.25 342 ASP A C 1
ATOM 2626 O O . ASP A 1 342 ? -18.743 -6.411 -13.868 1.00 95.25 342 ASP A O 1
ATOM 2630 N N . GLY A 1 343 ? -16.501 -6.215 -13.937 1.00 93.25 343 GLY A N 1
ATOM 2631 C CA . GLY A 1 343 ? -16.341 -6.819 -15.259 1.00 93.25 343 GLY A CA 1
ATOM 2632 C C . GLY A 1 343 ? -16.970 -5.955 -16.354 1.00 93.25 343 GLY A C 1
ATOM 2633 O O . GLY A 1 343 ? -16.820 -4.732 -16.366 1.00 93.25 343 GLY A O 1
ATOM 2634 N N . ARG A 1 344 ? -17.665 -6.574 -17.314 1.00 92.25 344 ARG A N 1
ATOM 2635 C CA . ARG A 1 344 ? -18.211 -5.869 -18.479 1.00 92.25 344 ARG A CA 1
ATOM 2636 C C . ARG A 1 344 ? -19.607 -5.316 -18.211 1.00 92.25 344 ARG A C 1
ATOM 2638 O O . ARG A 1 344 ? -20.593 -6.047 -18.153 1.00 92.25 344 ARG A O 1
ATOM 2645 N N . THR A 1 345 ? -19.697 -3.994 -18.134 1.00 90.12 345 THR A N 1
ATOM 2646 C CA . THR A 1 345 ? -20.950 -3.260 -17.903 1.00 90.12 345 THR A CA 1
ATOM 2647 C C . THR A 1 345 ? -21.346 -2.436 -19.141 1.00 90.12 345 THR A C 1
ATOM 2649 O O . THR A 1 345 ? -20.910 -2.724 -20.255 1.00 90.12 345 THR A O 1
ATOM 2652 N N . LYS A 1 346 ? -22.206 -1.414 -18.995 1.00 83.06 346 LYS A N 1
ATOM 2653 C CA . LYS A 1 346 ? -22.614 -0.527 -20.110 1.00 83.06 346 LYS A CA 1
ATOM 2654 C C . LYS A 1 346 ? -21.566 0.534 -20.487 1.00 83.06 346 LYS A C 1
ATOM 2656 O O . LYS A 1 346 ? -21.778 1.279 -21.439 1.00 83.06 346 LYS A O 1
ATOM 2661 N N . GLY A 1 347 ? -20.475 0.613 -19.735 1.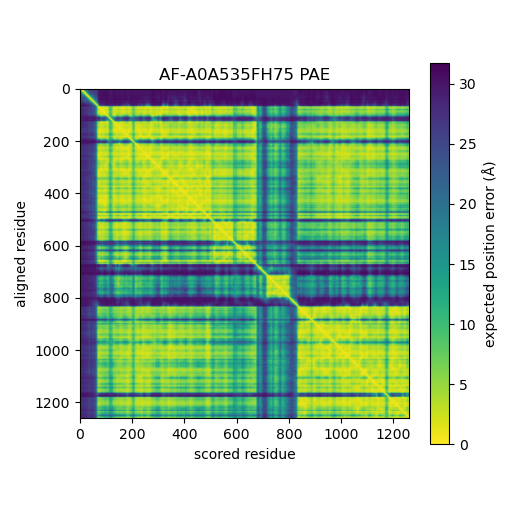00 84.00 347 GLY A N 1
ATOM 2662 C CA . GLY A 1 347 ? -19.359 1.539 -19.907 1.00 84.00 347 GLY A CA 1
ATOM 2663 C C . GLY A 1 347 ? -18.504 1.501 -18.645 1.00 84.00 347 GLY A C 1
ATOM 2664 O O . GLY A 1 347 ? -19.048 1.277 -17.570 1.00 84.00 347 GLY A O 1
ATOM 2665 N N . ILE A 1 348 ? -17.191 1.715 -18.756 1.00 83.69 348 ILE A N 1
ATOM 2666 C CA . ILE A 1 348 ? -16.204 1.417 -17.694 1.00 83.69 348 ILE A CA 1
ATOM 2667 C C . ILE A 1 348 ? -16.473 2.066 -16.316 1.00 83.69 348 ILE A C 1
ATOM 2669 O O . ILE A 1 348 ? -15.925 1.611 -15.320 1.00 83.69 348 ILE A O 1
ATOM 2673 N N . THR A 1 349 ? -17.324 3.097 -16.249 1.00 86.00 349 THR A N 1
ATOM 2674 C CA . THR A 1 349 ? -17.725 3.800 -15.016 1.00 86.00 349 THR A CA 1
ATOM 2675 C C . THR A 1 349 ? -19.127 3.457 -14.489 1.00 86.00 349 THR A C 1
ATOM 2677 O O . THR A 1 349 ? -19.584 4.058 -13.517 1.00 86.00 349 THR A O 1
ATOM 2680 N N . ALA A 1 350 ? -19.844 2.521 -15.119 1.00 86.62 350 ALA A N 1
ATOM 2681 C CA . ALA A 1 350 ? -21.181 2.098 -14.703 1.00 86.62 350 ALA A CA 1
ATOM 2682 C C . ALA A 1 350 ? -21.106 0.850 -13.795 1.00 86.62 350 ALA A C 1
ATOM 2684 O O . ALA A 1 350 ? -20.596 -0.169 -14.266 1.00 86.62 350 ALA A O 1
ATOM 2685 N N . PRO A 1 351 ? -21.639 0.890 -12.555 1.00 91.12 351 PRO A N 1
ATOM 2686 C CA . PRO A 1 351 ? -21.453 -0.181 -11.574 1.00 91.12 351 PRO A CA 1
ATOM 2687 C C . PRO A 1 351 ? -22.296 -1.440 -11.848 1.00 91.12 351 PRO A C 1
ATOM 2689 O O . PRO A 1 351 ? -23.362 -1.358 -12.470 1.00 91.12 351 PRO A O 1
ATOM 2692 N N . ASN A 1 352 ? -21.865 -2.601 -11.338 1.00 92.81 352 ASN A N 1
ATOM 2693 C CA . ASN A 1 352 ? -22.537 -3.891 -11.540 1.00 92.81 352 ASN A CA 1
ATOM 2694 C C . ASN A 1 352 ? -23.184 -4.466 -10.262 1.00 92.81 352 ASN A C 1
ATOM 2696 O O . ASN A 1 352 ? -22.531 -5.046 -9.394 1.00 92.81 352 ASN A O 1
ATOM 2700 N N . MET A 1 353 ? -24.521 -4.419 -10.213 1.00 94.69 353 MET A N 1
ATOM 2701 C CA . MET A 1 353 ? -25.338 -5.012 -9.140 1.00 94.69 353 MET A CA 1
ATOM 2702 C C . MET A 1 353 ? -25.018 -6.498 -8.890 1.00 94.69 353 MET A C 1
ATOM 2704 O O . MET A 1 353 ? -25.003 -6.941 -7.741 1.00 94.69 353 MET A O 1
ATOM 2708 N N . LEU A 1 354 ? -24.742 -7.275 -9.946 1.00 95.38 354 LEU A N 1
ATOM 2709 C CA . LEU A 1 354 ? -24.475 -8.711 -9.826 1.00 95.38 354 LEU A CA 1
ATOM 2710 C C . LEU A 1 354 ? -23.099 -8.990 -9.213 1.00 95.38 354 LEU A C 1
ATOM 2712 O O . LEU A 1 354 ? -23.001 -9.868 -8.358 1.00 95.38 354 LEU A O 1
ATOM 2716 N N . SER A 1 355 ? -22.071 -8.221 -9.579 1.00 95.19 355 SER A N 1
ATOM 2717 C CA . SER A 1 355 ? -20.733 -8.344 -8.988 1.00 95.19 355 SER A CA 1
ATOM 2718 C C . SER A 1 355 ? -20.718 -7.903 -7.529 1.00 95.19 355 SER A C 1
ATOM 2720 O O . SER A 1 355 ? -20.183 -8.624 -6.688 1.00 95.19 355 SER A O 1
ATOM 2722 N N . GLN A 1 356 ? -21.388 -6.796 -7.195 1.00 97.06 356 GLN A N 1
ATOM 2723 C CA . GLN A 1 356 ? -21.563 -6.356 -5.807 1.00 97.06 356 GLN A CA 1
ATOM 2724 C C . GLN A 1 356 ? -22.328 -7.399 -4.976 1.00 97.06 356 GLN A C 1
ATOM 2726 O O . GLN A 1 356 ? -21.911 -7.741 -3.869 1.00 97.06 356 GLN A O 1
ATOM 2731 N N . LYS A 1 357 ? -23.400 -7.995 -5.522 1.00 97.69 357 LYS A N 1
ATOM 2732 C CA . LYS A 1 357 ? -24.107 -9.114 -4.878 1.00 97.69 357 LYS A CA 1
ATOM 2733 C C . LYS A 1 357 ? -23.185 -10.324 -4.672 1.00 97.69 357 LYS A C 1
ATOM 2735 O O . LYS A 1 357 ? -23.198 -10.908 -3.590 1.00 97.69 357 LYS A O 1
ATOM 2740 N N . ALA A 1 358 ? -22.411 -10.715 -5.686 1.00 95.94 358 ALA A N 1
ATOM 2741 C CA . ALA A 1 358 ? -21.512 -11.867 -5.620 1.00 95.94 358 ALA A CA 1
ATOM 2742 C C . ALA A 1 358 ? -20.420 -11.681 -4.554 1.00 95.94 358 ALA A C 1
ATOM 2744 O O . ALA A 1 358 ? -20.184 -12.597 -3.765 1.00 95.94 358 ALA A O 1
ATOM 2745 N N . LEU A 1 359 ? -19.834 -10.479 -4.472 1.00 96.94 359 LEU A N 1
ATOM 2746 C CA . LEU A 1 359 ? -18.886 -10.090 -3.427 1.00 96.94 359 LEU A CA 1
ATOM 2747 C C . LEU A 1 359 ? -19.483 -10.290 -2.031 1.00 96.94 359 LEU A C 1
ATOM 2749 O O . LEU A 1 359 ? -18.902 -10.984 -1.199 1.00 96.94 359 LEU A O 1
ATOM 2753 N N . LEU A 1 360 ? -20.663 -9.712 -1.793 1.00 97.69 360 LEU A N 1
ATOM 2754 C CA . LEU A 1 360 ? -21.345 -9.762 -0.501 1.00 97.69 360 LEU A CA 1
ATOM 2755 C C . LEU A 1 360 ? -21.706 -11.199 -0.099 1.00 97.69 360 LEU A C 1
ATOM 2757 O O . LEU A 1 360 ? -21.404 -11.613 1.017 1.00 97.69 360 LEU A O 1
ATOM 2761 N N . VAL A 1 361 ? -22.320 -11.979 -0.997 1.00 97.25 361 VAL A N 1
ATOM 2762 C CA . VAL A 1 361 ? -22.716 -13.373 -0.712 1.00 97.25 361 VAL A CA 1
ATOM 2763 C C . VAL A 1 361 ? -21.493 -14.243 -0.406 1.00 97.25 361 VAL A C 1
ATOM 2765 O O . VAL A 1 361 ? -21.500 -14.952 0.600 1.00 97.25 361 VAL A O 1
ATOM 2768 N N . SER A 1 362 ? -20.434 -14.139 -1.219 1.00 94.31 362 SER A N 1
ATOM 2769 C CA . SER A 1 362 ? -19.166 -14.851 -1.010 1.00 94.31 362 SER A CA 1
ATOM 2770 C C . SER A 1 362 ? -18.523 -14.479 0.329 1.00 94.31 362 SER A C 1
ATOM 2772 O O . SER A 1 362 ? -18.119 -15.358 1.089 1.00 94.31 362 SER A O 1
ATOM 2774 N N . LEU A 1 363 ? -18.491 -13.188 0.674 1.00 95.62 363 LEU A N 1
ATOM 2775 C CA . LEU A 1 363 ? -17.907 -12.705 1.923 1.00 95.62 363 LEU A CA 1
ATOM 2776 C C . LEU A 1 363 ? -18.692 -13.166 3.162 1.00 95.62 363 LEU A C 1
ATOM 2778 O O . LEU A 1 363 ? -18.078 -13.678 4.095 1.00 95.62 363 LEU A O 1
ATOM 2782 N N . TYR A 1 364 ? -20.025 -13.051 3.180 1.00 96.12 364 TYR A N 1
ATOM 2783 C CA . TYR A 1 364 ? -20.830 -13.526 4.317 1.00 96.12 364 TYR A CA 1
ATOM 2784 C C . TYR A 1 364 ? -20.739 -15.051 4.504 1.00 96.12 364 TYR A C 1
ATOM 2786 O O . TYR A 1 364 ? -20.696 -15.523 5.641 1.00 96.12 364 TYR A O 1
ATOM 2794 N N . GLN A 1 365 ? -20.614 -15.817 3.412 1.00 94.12 365 GLN A N 1
ATOM 2795 C CA . GLN A 1 365 ? -20.332 -17.256 3.461 1.00 94.12 365 GLN A CA 1
ATOM 2796 C C . GLN A 1 365 ? -18.928 -17.551 4.013 1.00 94.12 365 GLN A C 1
ATOM 2798 O O . GLN A 1 365 ? -18.810 -18.288 4.991 1.00 94.12 365 GLN A O 1
ATOM 2803 N N . LYS A 1 366 ? -17.872 -16.952 3.440 1.00 90.00 366 LYS A N 1
ATOM 2804 C CA . LYS A 1 366 ? -16.473 -17.155 3.869 1.00 90.00 366 LYS A CA 1
ATOM 2805 C C . LYS A 1 366 ? -16.232 -16.735 5.326 1.00 90.00 366 LYS A C 1
ATOM 2807 O O . LYS A 1 366 ? -15.482 -17.406 6.026 1.00 90.00 366 LYS A O 1
ATOM 2812 N N . ALA A 1 367 ? -16.875 -15.661 5.788 1.00 91.44 367 ALA A N 1
ATOM 2813 C CA . ALA A 1 367 ? -16.773 -15.162 7.162 1.00 91.44 367 ALA A CA 1
ATOM 2814 C C . ALA A 1 367 ? -17.712 -15.868 8.164 1.00 91.44 367 ALA A C 1
ATOM 2816 O O . ALA A 1 367 ? -17.677 -15.535 9.345 1.00 91.44 367 ALA A O 1
ATOM 2817 N N . THR A 1 368 ? -18.575 -16.783 7.700 1.00 93.38 368 THR A N 1
ATOM 2818 C CA . THR A 1 368 ? -19.600 -17.496 8.494 1.00 93.38 368 THR A CA 1
ATOM 2819 C C . THR A 1 368 ? -20.541 -16.592 9.316 1.00 93.38 368 THR A C 1
ATOM 2821 O O . THR A 1 368 ? -21.063 -16.988 10.360 1.00 93.38 368 THR A O 1
ATOM 2824 N N . ILE A 1 369 ? -20.825 -15.381 8.817 1.00 93.19 369 ILE A N 1
ATOM 2825 C CA . ILE A 1 369 ? -21.718 -14.399 9.456 1.00 93.19 369 ILE A CA 1
ATOM 2826 C C . ILE A 1 369 ? -23.094 -14.402 8.780 1.00 93.19 369 ILE A C 1
ATOM 2828 O O . ILE A 1 369 ? -23.208 -14.072 7.603 1.00 93.19 369 ILE A O 1
ATOM 2832 N N . ASP A 1 370 ? -24.157 -14.673 9.546 1.00 94.06 370 ASP A N 1
ATOM 2833 C CA . ASP A 1 370 ? -25.546 -14.463 9.111 1.00 94.06 370 ASP A CA 1
ATOM 2834 C C . ASP A 1 370 ? -25.854 -12.952 8.967 1.00 94.06 370 ASP A C 1
ATOM 2836 O O . ASP A 1 370 ? -25.825 -12.226 9.975 1.00 94.06 370 ASP A O 1
ATOM 2840 N N . PRO A 1 371 ? -26.214 -12.454 7.763 1.00 95.56 371 PRO A N 1
ATOM 2841 C CA . PRO A 1 371 ? -26.614 -11.063 7.545 1.00 95.56 371 PRO A CA 1
ATOM 2842 C C . PRO A 1 371 ? -27.812 -10.604 8.386 1.00 95.56 371 PRO A C 1
ATOM 2844 O O . PRO A 1 371 ? -27.955 -9.408 8.629 1.00 95.56 371 PRO A O 1
ATOM 2847 N N . ALA A 1 372 ? -28.650 -11.511 8.903 1.00 94.56 372 ALA A N 1
ATOM 2848 C CA . ALA A 1 372 ? -29.724 -11.162 9.836 1.00 94.56 372 ALA A CA 1
ATOM 2849 C C . ALA A 1 372 ? -29.219 -10.642 11.199 1.00 94.56 372 ALA A C 1
ATOM 2851 O O . ALA A 1 372 ? -30.021 -10.111 11.974 1.00 94.56 372 ALA A O 1
ATOM 2852 N N . THR A 1 373 ? -27.917 -10.790 11.486 1.00 94.88 373 THR A N 1
ATOM 2853 C CA . THR A 1 373 ? -27.228 -10.194 12.646 1.00 94.88 373 THR A CA 1
ATOM 2854 C C . THR A 1 373 ? -26.564 -8.848 12.338 1.00 94.88 373 THR A C 1
ATOM 2856 O O . THR A 1 373 ? -26.241 -8.102 13.262 1.00 94.88 373 THR A O 1
ATOM 2859 N N . VAL A 1 374 ? -26.394 -8.490 11.059 1.00 96.75 374 VAL A N 1
ATOM 2860 C CA . VAL A 1 374 ? -25.873 -7.177 10.655 1.00 96.75 374 VAL A CA 1
ATOM 2861 C C . VAL A 1 374 ? -26.964 -6.132 10.869 1.00 96.75 374 VAL A C 1
ATOM 2863 O O . VAL A 1 374 ? -28.105 -6.293 10.440 1.00 96.75 374 VAL A O 1
ATOM 2866 N N . SER A 1 375 ? -26.620 -5.066 11.585 1.00 96.88 375 SER A N 1
ATOM 2867 C CA . SER A 1 375 ? -27.588 -4.089 12.106 1.00 96.88 375 SER A CA 1
ATOM 2868 C C . SER A 1 375 ? -27.382 -2.670 11.577 1.00 96.88 375 SER A C 1
ATOM 2870 O O . SER A 1 375 ? -28.291 -1.845 11.701 1.00 96.88 375 SER A O 1
ATOM 2872 N N . TYR A 1 376 ? -26.237 -2.414 10.941 1.00 98.56 376 TYR A N 1
ATOM 2873 C CA . TYR A 1 376 ? -25.936 -1.183 10.219 1.00 98.56 376 TYR A CA 1
ATOM 2874 C C . TYR A 1 376 ? -25.154 -1.475 8.924 1.00 98.56 376 TYR A C 1
ATOM 2876 O O . TYR A 1 376 ? -24.337 -2.393 8.886 1.00 98.56 376 TYR A O 1
ATOM 2884 N N . ILE A 1 377 ? -25.379 -0.693 7.871 1.00 98.75 377 ILE A N 1
ATOM 2885 C CA . ILE A 1 377 ? -24.524 -0.618 6.682 1.00 98.75 377 ILE A CA 1
ATOM 2886 C C . ILE A 1 377 ? -24.083 0.834 6.493 1.00 98.75 377 ILE A C 1
ATOM 2888 O O . ILE A 1 377 ? -24.910 1.729 6.300 1.00 98.75 377 ILE A O 1
ATOM 2892 N N . GLU A 1 378 ? -22.772 1.050 6.496 1.00 98.81 378 GLU A N 1
ATOM 2893 C CA . GLU A 1 378 ? -22.157 2.263 5.969 1.00 98.81 378 GLU A CA 1
ATOM 2894 C C . GLU A 1 378 ? -21.875 2.031 4.478 1.00 98.81 378 GLU A C 1
ATOM 2896 O O . GLU A 1 378 ? -20.988 1.271 4.085 1.00 98.81 378 GLU A O 1
ATOM 2901 N N . ALA A 1 379 ? -22.715 2.636 3.648 1.00 98.50 379 ALA A N 1
ATOM 2902 C CA . ALA A 1 379 ? -22.770 2.421 2.214 1.00 98.50 379 ALA A CA 1
ATOM 2903 C C . ALA A 1 379 ? -21.768 3.294 1.452 1.00 98.50 379 ALA A C 1
ATOM 2905 O O . ALA A 1 379 ? -21.370 4.382 1.902 1.00 98.50 379 ALA A O 1
ATOM 2906 N N . HIS A 1 380 ? -21.438 2.865 0.233 1.00 97.81 380 HIS A N 1
ATOM 2907 C CA . HIS A 1 380 ? -20.684 3.694 -0.692 1.00 97.81 380 HIS A CA 1
ATOM 2908 C C . HIS A 1 380 ? -21.480 4.966 -1.036 1.00 97.81 380 HIS A C 1
ATOM 2910 O O . HIS A 1 380 ? -20.915 6.052 -0.935 1.00 97.81 380 HIS A O 1
ATOM 2916 N N . GLY A 1 381 ? -22.783 4.852 -1.321 1.00 94.69 381 GLY A N 1
ATOM 2917 C CA . GLY A 1 381 ? -23.804 5.894 -1.151 1.00 94.69 381 GLY A CA 1
ATOM 2918 C C . GLY A 1 381 ? -23.414 7.285 -1.653 1.00 94.69 381 GLY A C 1
ATOM 2919 O O . GLY A 1 381 ? -23.238 8.207 -0.854 1.00 94.69 381 GLY A O 1
ATOM 2920 N N . THR A 1 382 ? -23.258 7.450 -2.964 1.00 91.50 382 THR A N 1
ATOM 2921 C CA . THR A 1 382 ? -22.724 8.683 -3.565 1.00 91.50 382 THR A CA 1
ATOM 2922 C C . THR A 1 382 ? -23.747 9.799 -3.765 1.00 91.50 382 THR A C 1
ATOM 2924 O O . THR A 1 382 ? -23.340 10.908 -4.098 1.00 91.50 382 THR A O 1
ATOM 2927 N N . GLY A 1 383 ? -25.049 9.558 -3.582 1.00 90.38 383 GLY A N 1
ATOM 2928 C CA . GLY A 1 383 ? -26.074 10.523 -3.994 1.00 90.38 383 GLY A CA 1
ATOM 2929 C C . GLY A 1 383 ? -26.210 10.585 -5.513 1.00 90.38 383 GLY A C 1
ATOM 2930 O O . GLY A 1 383 ? -26.543 11.629 -6.076 1.00 90.38 383 GLY A O 1
ATOM 2931 N N . SER A 1 384 ? -25.936 9.466 -6.193 1.00 88.81 384 SER A N 1
ATOM 2932 C CA . SER A 1 384 ? -26.013 9.356 -7.648 1.00 88.81 384 SER A CA 1
ATOM 2933 C C . SER A 1 384 ? -27.289 8.628 -8.081 1.00 88.81 384 SER A C 1
ATOM 2935 O O . SER A 1 384 ? -27.675 7.606 -7.517 1.00 88.81 384 SER A O 1
ATOM 2937 N N . LYS A 1 385 ? -27.938 9.126 -9.143 1.00 87.50 385 LYS A N 1
ATOM 2938 C CA . LYS A 1 385 ? -29.226 8.599 -9.652 1.00 87.50 385 LYS A CA 1
ATOM 2939 C C . LYS A 1 385 ? -29.201 7.119 -10.040 1.00 87.50 385 LYS A C 1
ATOM 2941 O O . LYS A 1 385 ? -30.254 6.500 -10.117 1.00 87.50 385 LYS A O 1
ATOM 2946 N N . LEU A 1 386 ? -28.021 6.578 -10.343 1.00 87.06 386 LEU A N 1
ATOM 2947 C CA . LEU A 1 386 ? -27.841 5.202 -10.803 1.00 87.06 386 LEU A CA 1
ATOM 2948 C C . LEU A 1 386 ? -27.111 4.325 -9.776 1.00 87.06 386 LEU A C 1
ATOM 2950 O O . LEU A 1 386 ? -27.469 3.159 -9.637 1.00 87.06 386 LEU A O 1
ATOM 2954 N N . GLY A 1 387 ? -26.123 4.867 -9.056 1.00 91.56 387 GLY A N 1
ATOM 2955 C CA . GLY A 1 387 ? -25.329 4.107 -8.090 1.00 91.56 387 GLY A CA 1
ATOM 2956 C C . GLY A 1 387 ? -26.118 3.745 -6.836 1.00 91.56 387 GLY A C 1
ATOM 2957 O O . GLY A 1 387 ? -26.153 2.574 -6.469 1.00 91.56 387 GLY A O 1
ATOM 2958 N N . ASP A 1 388 ? -26.812 4.712 -6.228 1.00 95.56 388 ASP A N 1
ATOM 2959 C CA . ASP A 1 388 ? -27.547 4.491 -4.977 1.00 95.56 388 ASP A CA 1
ATOM 2960 C C . ASP A 1 388 ? -28.633 3.392 -5.120 1.00 95.56 388 ASP A C 1
ATOM 2962 O O . ASP A 1 388 ? -28.685 2.503 -4.265 1.00 95.56 388 ASP A O 1
ATOM 2966 N N . PRO A 1 389 ? -29.448 3.338 -6.203 1.00 95.69 389 PRO A N 1
ATOM 2967 C CA . PRO A 1 389 ? -30.356 2.212 -6.425 1.00 95.69 389 PRO A CA 1
ATOM 2968 C C . PRO A 1 389 ? -29.655 0.877 -6.692 1.00 95.69 389 PRO A C 1
ATOM 2970 O O . PRO A 1 389 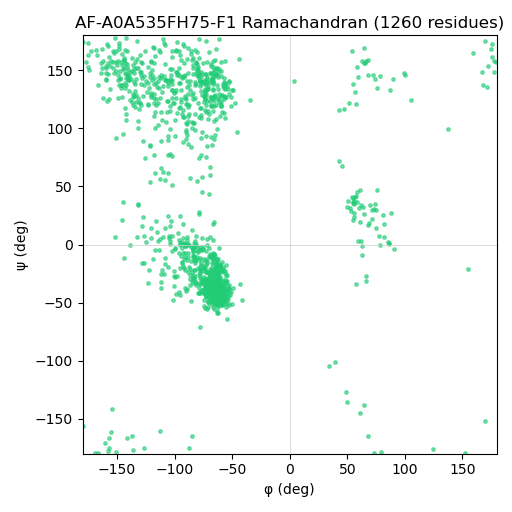? -30.138 -0.152 -6.223 1.00 95.69 389 PRO A O 1
ATOM 2973 N N . ILE A 1 390 ? -28.528 0.871 -7.415 1.00 94.81 390 ILE A N 1
ATOM 2974 C CA . ILE A 1 390 ? -27.764 -0.353 -7.707 1.00 94.81 390 ILE A CA 1
ATOM 2975 C C . ILE A 1 390 ? -27.178 -0.957 -6.425 1.00 94.81 390 ILE A C 1
ATOM 2977 O O . ILE A 1 390 ? -27.342 -2.157 -6.204 1.00 94.81 390 ILE A O 1
ATOM 2981 N N . GLU A 1 391 ? -26.582 -0.140 -5.553 1.00 97.62 391 GLU A N 1
ATOM 2982 C CA . GLU A 1 391 ? -26.004 -0.598 -4.285 1.00 97.62 391 GLU A CA 1
ATOM 2983 C C . GLU A 1 391 ? -27.076 -1.188 -3.357 1.00 97.62 391 GLU A C 1
ATOM 2985 O O . GLU A 1 391 ? -26.915 -2.302 -2.856 1.00 97.62 391 GLU A O 1
ATOM 2990 N N . VAL A 1 392 ? -28.204 -0.495 -3.149 1.00 97.94 392 VAL A N 1
ATOM 2991 C CA . VAL A 1 392 ? -29.250 -0.999 -2.239 1.00 97.94 392 VAL A CA 1
ATOM 2992 C C . VAL A 1 392 ? -29.958 -2.227 -2.824 1.00 97.94 392 VAL A C 1
ATOM 2994 O O . VAL A 1 392 ? -30.349 -3.122 -2.068 1.00 97.94 392 VAL A O 1
ATOM 2997 N N . GLN A 1 393 ? -30.060 -2.347 -4.154 1.00 97.38 393 GLN A N 1
ATOM 2998 C CA . GLN A 1 393 ? -30.521 -3.577 -4.809 1.00 97.38 393 GLN A CA 1
ATOM 2999 C C . GLN A 1 393 ? -29.517 -4.731 -4.648 1.00 97.38 393 GLN A C 1
ATOM 3001 O O . GLN A 1 393 ? -29.945 -5.842 -4.335 1.00 97.38 393 GLN A O 1
ATOM 3006 N N . ALA A 1 394 ? -28.206 -4.489 -4.777 1.00 97.56 394 ALA A N 1
ATOM 3007 C CA . ALA A 1 394 ? -27.163 -5.497 -4.560 1.00 97.56 394 ALA A CA 1
ATOM 3008 C C . ALA A 1 394 ? -27.139 -5.995 -3.105 1.00 97.56 394 ALA A C 1
ATOM 3010 O O . ALA A 1 394 ? -27.212 -7.202 -2.862 1.00 97.56 394 ALA A O 1
ATOM 3011 N N . LEU A 1 395 ? -27.131 -5.069 -2.138 1.00 98.19 395 LEU A N 1
ATOM 3012 C CA . LEU A 1 395 ? -27.234 -5.353 -0.703 1.00 98.19 395 LEU A CA 1
ATOM 3013 C C . LEU A 1 395 ? -28.507 -6.145 -0.380 1.00 98.19 395 LEU A C 1
ATOM 3015 O O . LEU A 1 395 ? -28.451 -7.155 0.322 1.00 98.19 395 LEU A O 1
ATOM 3019 N N . THR A 1 396 ? -29.654 -5.735 -0.933 1.00 98.19 396 THR A N 1
ATOM 3020 C CA . THR A 1 396 ? -30.933 -6.437 -0.744 1.00 98.19 396 THR A CA 1
ATOM 3021 C C . THR A 1 396 ? -30.874 -7.846 -1.324 1.00 98.19 396 THR A C 1
ATOM 3023 O O . THR A 1 396 ? -31.216 -8.802 -0.632 1.00 98.19 396 THR A O 1
ATOM 3026 N N . ALA A 1 397 ? -30.398 -8.009 -2.559 1.00 97.69 397 ALA A N 1
ATOM 3027 C CA . ALA A 1 397 ? -30.300 -9.307 -3.218 1.00 97.69 397 ALA A CA 1
ATOM 3028 C C . ALA A 1 397 ? -29.283 -10.248 -2.548 1.00 97.69 397 ALA A C 1
ATOM 3030 O O . ALA A 1 397 ? -29.459 -11.465 -2.616 1.00 97.69 397 ALA A O 1
ATOM 3031 N N . ALA A 1 398 ? -28.247 -9.708 -1.899 1.00 97.75 398 ALA A N 1
ATOM 3032 C CA . ALA A 1 398 ? -27.302 -10.474 -1.095 1.00 97.75 398 ALA A CA 1
ATOM 3033 C C . ALA A 1 398 ? -27.933 -10.926 0.230 1.00 97.75 398 ALA A C 1
ATOM 3035 O O . ALA A 1 398 ? -28.000 -12.122 0.492 1.00 97.75 398 ALA A O 1
ATOM 3036 N N . PHE A 1 399 ? -28.486 -10.005 1.027 1.00 98.06 399 PHE A N 1
ATOM 3037 C CA . PHE A 1 399 ? -29.133 -10.326 2.308 1.00 98.06 399 PHE A CA 1
ATOM 3038 C C . PHE A 1 399 ? -30.318 -11.293 2.133 1.00 98.06 399 PHE A C 1
ATOM 3040 O O . PHE A 1 399 ? -30.509 -12.201 2.944 1.00 98.06 399 PHE A O 1
ATOM 3047 N N . ARG A 1 400 ? -31.082 -11.163 1.038 1.00 96.88 400 ARG A N 1
ATOM 3048 C CA . ARG A 1 400 ? -32.188 -12.070 0.684 1.00 96.88 400 ARG A CA 1
ATOM 3049 C C . ARG A 1 400 ? -31.764 -13.510 0.381 1.00 96.88 400 ARG A C 1
ATOM 3051 O O . ARG A 1 400 ? -32.629 -14.378 0.407 1.00 96.88 400 ARG A O 1
ATOM 3058 N N . ALA A 1 401 ? -30.479 -13.786 0.147 1.00 95.50 401 ALA A N 1
ATOM 3059 C CA . ALA A 1 401 ? -29.974 -15.158 0.045 1.00 95.50 401 ALA A CA 1
ATOM 3060 C C . ALA A 1 401 ? -29.897 -15.877 1.409 1.00 95.50 401 ALA A C 1
ATOM 3062 O O . ALA A 1 401 ? -29.766 -17.097 1.438 1.00 95.50 401 ALA A O 1
ATOM 3063 N N . PHE A 1 402 ? -30.003 -15.138 2.523 1.00 96.38 402 PHE A N 1
ATOM 3064 C CA . PHE A 1 402 ? -29.870 -15.666 3.885 1.00 96.38 402 PHE A CA 1
ATOM 3065 C C . PHE A 1 402 ? -31.100 -15.388 4.764 1.00 96.38 402 PHE A C 1
ATOM 3067 O O . PHE A 1 402 ? -31.424 -16.202 5.624 1.00 96.38 402 PHE A O 1
ATOM 3074 N N . THR A 1 403 ? -31.804 -14.257 4.582 1.00 95.62 403 THR A N 1
ATOM 3075 C CA . THR A 1 403 ? -32.872 -13.850 5.514 1.00 95.62 403 THR A CA 1
ATOM 3076 C C . THR A 1 403 ? -34.154 -13.293 4.885 1.00 95.62 403 THR A C 1
ATOM 3078 O O . THR A 1 403 ? -34.165 -12.523 3.920 1.00 95.62 403 THR A O 1
ATOM 3081 N N . GLY A 1 404 ? -35.280 -13.661 5.506 1.00 96.44 404 GLY A N 1
ATOM 3082 C CA . GLY A 1 404 ? -36.620 -13.158 5.197 1.00 96.44 404 GLY A CA 1
ATOM 3083 C C . GLY A 1 404 ? -36.954 -11.794 5.820 1.00 96.44 404 GLY A C 1
ATOM 3084 O O . GLY A 1 404 ? -37.949 -11.186 5.422 1.00 96.44 404 GLY A O 1
ATOM 3085 N N . LYS A 1 405 ? -36.146 -11.293 6.765 1.00 95.88 405 LYS A N 1
ATOM 3086 C CA . LYS A 1 405 ? -36.427 -10.057 7.520 1.00 95.88 405 LYS A CA 1
ATOM 3087 C C . LYS A 1 405 ? -36.374 -8.799 6.629 1.00 95.88 405 LYS A C 1
ATOM 3089 O O . LYS A 1 405 ? -35.522 -8.686 5.751 1.00 95.88 405 LYS A O 1
ATOM 3094 N N . THR A 1 406 ? -37.254 -7.835 6.900 1.00 97.38 406 THR A N 1
ATOM 3095 C CA . THR A 1 406 ? -37.271 -6.479 6.312 1.00 97.38 406 THR A CA 1
ATOM 3096 C C . THR A 1 406 ? -37.053 -5.422 7.392 1.00 97.38 406 THR A C 1
ATOM 3098 O O . THR A 1 406 ? -37.213 -5.718 8.575 1.00 97.38 406 THR A O 1
ATOM 3101 N N . GLN A 1 407 ? -36.688 -4.199 6.988 1.00 97.00 407 GLN A N 1
ATOM 3102 C CA . GLN A 1 407 ? -36.657 -2.998 7.844 1.00 97.00 407 GLN A CA 1
ATOM 3103 C C . GLN A 1 407 ? -35.929 -3.167 9.194 1.00 97.00 407 GLN A C 1
ATOM 3105 O O . GLN A 1 407 ? -36.285 -2.540 10.192 1.00 97.00 407 GLN A O 1
ATOM 3110 N N . PHE A 1 408 ? -34.897 -4.013 9.241 1.00 95.94 408 PHE A N 1
ATOM 3111 C CA . PHE A 1 408 ? -34.187 -4.354 10.475 1.00 95.94 408 PHE A CA 1
ATOM 3112 C C . PHE A 1 408 ? -32.776 -3.768 10.535 1.00 95.94 408 PHE A C 1
ATOM 3114 O O . PHE A 1 408 ? -32.259 -3.573 11.636 1.00 95.94 408 PHE A O 1
ATOM 3121 N N . CYS A 1 409 ? -32.148 -3.490 9.397 1.00 97.50 409 CYS A N 1
ATOM 3122 C CA . CYS A 1 409 ? -30.800 -2.944 9.316 1.00 97.50 409 CYS A CA 1
ATOM 3123 C C . CYS A 1 409 ? -30.870 -1.440 9.012 1.00 97.50 409 CYS A C 1
ATOM 3125 O O . CYS A 1 409 ? -31.617 -1.018 8.130 1.00 97.50 409 CYS A O 1
ATOM 3127 N N . ALA A 1 410 ? -30.117 -0.621 9.741 1.00 98.31 410 ALA A N 1
ATOM 3128 C CA . ALA A 1 410 ? -29.938 0.782 9.380 1.00 98.31 410 ALA A CA 1
ATOM 3129 C C . ALA A 1 410 ? -29.014 0.888 8.153 1.00 98.31 410 ALA A C 1
ATOM 3131 O O . ALA A 1 410 ? -28.074 0.106 8.028 1.00 98.31 410 ALA A O 1
ATOM 3132 N N . ILE A 1 411 ? -29.219 1.875 7.284 1.00 98.69 411 ILE A N 1
ATOM 3133 C CA . ILE A 1 411 ? -28.261 2.238 6.229 1.00 98.69 411 ILE A CA 1
ATOM 3134 C C . ILE A 1 411 ? -27.968 3.741 6.251 1.00 98.69 411 ILE A C 1
ATOM 3136 O O . ILE A 1 411 ? -28.823 4.546 6.632 1.00 98.69 411 ILE A O 1
ATOM 3140 N N . GLY A 1 412 ? -26.748 4.114 5.866 1.00 98.50 412 GLY A N 1
ATOM 3141 C CA . GLY A 1 412 ? -26.313 5.504 5.768 1.00 98.50 412 GLY A CA 1
ATOM 3142 C C . GLY A 1 412 ? -24.997 5.678 5.012 1.00 98.50 412 GLY A C 1
ATOM 3143 O O . GLY A 1 412 ? -24.417 4.698 4.557 1.00 98.50 412 GLY A O 1
ATOM 3144 N N . SER A 1 413 ? -24.516 6.917 4.895 1.00 98.50 413 SER A N 1
ATOM 3145 C CA . SER A 1 413 ? -23.151 7.224 4.429 1.00 98.50 413 SER A CA 1
ATOM 3146 C C . SER A 1 413 ? -22.604 8.471 5.137 1.00 98.50 413 SER A C 1
ATOM 3148 O O . SER A 1 413 ? -23.375 9.258 5.676 1.00 98.50 413 SER A O 1
ATOM 3150 N N . HIS A 1 414 ? -21.286 8.649 5.223 1.00 97.88 414 HIS A N 1
ATOM 3151 C CA . HIS A 1 414 ? -20.632 9.878 5.714 1.00 97.88 414 HIS A CA 1
ATOM 3152 C C . HIS A 1 414 ? -20.528 10.976 4.641 1.00 97.88 414 HIS A C 1
ATOM 3154 O O . HIS A 1 414 ? -20.213 12.126 4.954 1.00 97.88 414 HIS A O 1
ATOM 3160 N N . LYS A 1 415 ? -20.753 10.635 3.363 1.00 97.88 415 LYS A N 1
ATOM 3161 C CA . LYS A 1 415 ? -20.544 11.555 2.228 1.00 97.88 415 LYS A CA 1
ATOM 3162 C C . LYS A 1 415 ? -21.500 12.745 2.240 1.00 97.88 415 LYS A C 1
ATOM 3164 O O . LYS A 1 415 ? -21.164 13.797 1.707 1.00 97.88 415 LYS A O 1
ATOM 3169 N N . THR A 1 416 ? -22.644 12.595 2.905 1.00 97.38 416 THR A N 1
ATOM 3170 C CA . THR A 1 416 ? -23.615 13.657 3.200 1.00 97.38 416 THR A CA 1
ATOM 3171 C C . THR A 1 416 ? -23.050 14.761 4.096 1.00 97.38 416 THR A C 1
ATOM 3173 O O . THR A 1 416 ? -23.539 15.885 4.036 1.00 97.38 416 THR A O 1
ATOM 3176 N N . ASN A 1 417 ? -22.022 14.452 4.897 1.00 98.19 417 ASN A N 1
ATOM 3177 C CA . ASN A 1 417 ? -21.409 15.354 5.871 1.00 98.19 417 ASN A CA 1
ATOM 3178 C C . ASN A 1 417 ? -20.085 15.947 5.358 1.00 98.19 417 ASN A C 1
ATOM 3180 O O . ASN A 1 417 ? -19.890 17.152 5.437 1.00 98.19 417 ASN A O 1
ATOM 3184 N N . PHE A 1 418 ? -19.178 15.125 4.817 1.00 97.31 418 PHE A N 1
ATOM 3185 C CA . PHE A 1 418 ? -17.803 15.550 4.474 1.00 97.31 418 PHE A CA 1
ATOM 3186 C C . PHE A 1 418 ? -17.502 15.578 2.965 1.00 97.31 418 PHE A C 1
ATOM 3188 O O . PHE A 1 418 ? -16.358 15.789 2.564 1.00 97.31 418 PHE A O 1
ATOM 3195 N N . GLY A 1 419 ? -18.504 15.3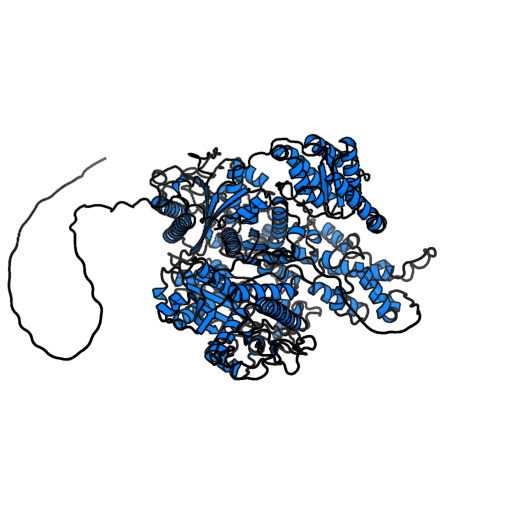27 2.117 1.00 96.69 419 GLY A N 1
ATOM 3196 C CA . GLY A 1 419 ? -18.293 15.051 0.697 1.00 96.69 419 GLY A CA 1
ATOM 3197 C C . GLY A 1 419 ? -17.706 13.656 0.447 1.00 96.69 419 GLY A C 1
ATOM 3198 O O . GLY A 1 419 ? -17.466 12.863 1.361 1.00 96.69 419 GLY A O 1
ATOM 3199 N N . HIS A 1 420 ? -17.477 13.327 -0.821 1.00 97.50 420 HIS A N 1
ATOM 3200 C CA . HIS A 1 420 ? -16.794 12.109 -1.225 1.00 97.50 420 HIS A CA 1
ATOM 3201 C C . HIS A 1 420 ? -15.274 12.314 -1.185 1.00 97.50 420 HIS A C 1
ATOM 3203 O O . HIS A 1 420 ? -14.687 12.903 -2.089 1.00 97.50 420 HIS A O 1
ATOM 3209 N N . THR A 1 421 ? -14.626 11.752 -0.165 1.00 96.62 421 THR A N 1
ATOM 3210 C CA . THR A 1 421 ? -13.176 11.868 0.097 1.00 96.62 421 THR A CA 1
ATOM 3211 C C . THR A 1 421 ? -12.287 10.953 -0.764 1.00 96.62 421 THR A C 1
ATOM 3213 O O . THR A 1 421 ? -11.201 10.559 -0.344 1.00 96.62 421 THR A O 1
ATOM 3216 N N . ILE A 1 422 ? -12.769 10.582 -1.959 1.00 95.25 422 ILE A N 1
ATOM 3217 C CA . ILE A 1 422 ? -12.131 9.708 -2.963 1.00 95.25 422 ILE A CA 1
ATOM 3218 C C . ILE A 1 422 ? -11.388 8.516 -2.335 1.00 95.25 422 ILE A C 1
ATOM 3220 O O . ILE A 1 422 ? -12.051 7.563 -1.921 1.00 95.25 422 ILE A O 1
ATOM 3224 N N . MET A 1 423 ? -10.056 8.559 -2.215 1.00 95.38 423 MET A N 1
ATOM 3225 C CA . MET A 1 423 ? -9.258 7.428 -1.721 1.00 95.38 423 MET A CA 1
ATOM 3226 C C . MET A 1 423 ? -9.537 7.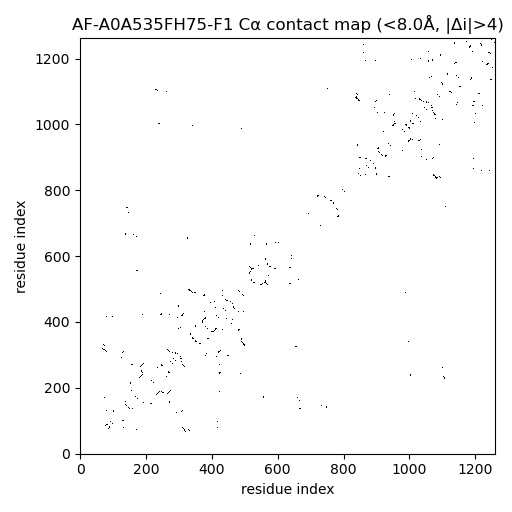104 -0.255 1.00 95.38 423 MET A C 1
ATOM 3228 O O . MET A 1 423 ? -9.540 5.934 0.125 1.00 95.38 423 MET A O 1
ATOM 3232 N N . THR A 1 424 ? -9.846 8.116 0.555 1.00 97.50 424 THR A N 1
ATOM 3233 C CA . THR A 1 424 ? -10.084 8.016 2.005 1.00 97.50 424 THR A CA 1
ATOM 3234 C C . THR A 1 424 ? -11.539 7.642 2.337 1.00 97.50 424 THR A C 1
ATOM 3236 O O . THR A 1 424 ? -11.884 7.437 3.500 1.00 97.50 424 THR A O 1
ATOM 3239 N N . ALA A 1 425 ? -12.413 7.495 1.333 1.00 97.75 425 ALA A N 1
ATOM 3240 C CA . ALA A 1 425 ? -13.841 7.245 1.544 1.00 97.75 425 ALA A CA 1
ATOM 3241 C C . ALA A 1 425 ? -14.143 5.901 2.232 1.00 97.75 425 ALA A C 1
ATOM 3243 O O . ALA A 1 425 ? -15.114 5.801 2.978 1.00 97.75 425 ALA A O 1
ATOM 3244 N N . GLY A 1 426 ? -13.316 4.873 2.021 1.00 98.25 426 GLY A N 1
ATOM 3245 C CA . GLY A 1 426 ? -13.450 3.591 2.718 1.00 98.25 426 GLY A CA 1
ATOM 3246 C C . GLY A 1 426 ? -13.183 3.724 4.218 1.00 98.25 426 GLY A C 1
ATOM 3247 O O . GLY A 1 426 ? -14.041 3.407 5.043 1.00 98.25 426 GLY A O 1
ATOM 3248 N N . ILE A 1 427 ? -12.010 4.250 4.580 1.00 98.69 427 ILE A N 1
ATOM 3249 C CA . ILE A 1 427 ? -11.610 4.401 5.985 1.00 98.69 427 ILE A CA 1
ATOM 3250 C C . ILE A 1 427 ? -12.436 5.453 6.748 1.00 98.69 427 ILE A C 1
ATOM 3252 O O . ILE A 1 427 ? -12.706 5.258 7.931 1.00 98.69 427 ILE A O 1
ATOM 3256 N N . ALA A 1 428 ? -12.942 6.501 6.087 1.00 98.69 428 ALA A N 1
ATOM 3257 C CA . ALA A 1 428 ? -13.916 7.422 6.687 1.00 98.69 428 ALA A CA 1
ATOM 3258 C C . ALA A 1 428 ? -15.189 6.689 7.160 1.00 98.69 428 ALA A C 1
ATOM 3260 O O . ALA A 1 428 ? -15.687 6.941 8.261 1.00 98.69 428 ALA A O 1
ATOM 3261 N N . GLY A 1 429 ? -15.671 5.725 6.365 1.00 98.69 429 GLY A N 1
ATOM 3262 C CA . GLY A 1 429 ? -16.770 4.841 6.749 1.00 98.69 429 GLY A CA 1
ATOM 3263 C C . GLY A 1 429 ? -16.413 3.914 7.917 1.00 98.69 429 GLY A C 1
ATOM 3264 O O . GLY A 1 429 ? -17.194 3.780 8.859 1.00 98.69 429 GLY A O 1
ATOM 3265 N N . VAL A 1 430 ? -15.202 3.342 7.917 1.00 98.88 430 VAL A N 1
ATOM 3266 C CA . VAL A 1 430 ? -14.692 2.527 9.037 1.00 98.88 430 VAL A CA 1
ATOM 3267 C C . VAL A 1 430 ? -14.643 3.334 10.339 1.00 98.88 430 VAL A C 1
ATOM 3269 O O . VAL A 1 430 ? -15.178 2.874 11.345 1.00 98.88 430 VAL A O 1
ATOM 3272 N N . PHE A 1 431 ? -14.096 4.555 10.339 1.00 98.88 431 PHE A N 1
ATOM 3273 C CA . PHE A 1 431 ? -14.090 5.410 11.533 1.00 98.88 431 PHE A CA 1
ATOM 3274 C C . PHE A 1 431 ? -15.500 5.717 12.032 1.00 98.88 431 PHE A C 1
ATOM 3276 O O . PHE A 1 431 ? -15.755 5.606 13.230 1.00 98.88 431 PHE A O 1
ATOM 3283 N N . LYS A 1 432 ? -16.433 6.057 11.132 1.00 98.75 432 LYS A N 1
ATOM 3284 C CA . LYS A 1 432 ? -17.837 6.295 11.489 1.00 98.75 432 LYS A CA 1
ATOM 3285 C C . LYS A 1 432 ? -18.456 5.078 12.185 1.00 98.75 432 LYS A C 1
ATOM 3287 O O . LYS A 1 432 ? -19.126 5.256 13.197 1.00 98.75 432 LYS A O 1
ATOM 3292 N N . VAL A 1 433 ? -18.185 3.859 11.708 1.00 98.81 433 VAL A N 1
ATOM 3293 C CA . VAL A 1 433 ? -18.650 2.616 12.350 1.00 98.81 433 VAL A CA 1
ATOM 3294 C C . VAL A 1 433 ? -17.979 2.369 13.705 1.00 98.81 433 VAL A C 1
ATOM 3296 O O . VAL A 1 433 ? -18.679 2.067 14.668 1.00 98.81 433 VAL A O 1
ATOM 3299 N N . LEU A 1 434 ? -16.658 2.529 13.826 1.00 98.69 434 LEU A N 1
ATOM 3300 C CA . LEU A 1 434 ? -15.941 2.300 15.091 1.00 98.69 434 LEU A CA 1
ATOM 3301 C C . LEU A 1 434 ? -16.343 3.303 16.180 1.00 98.69 434 LEU A C 1
ATOM 3303 O O . LEU A 1 434 ? -16.523 2.936 17.340 1.00 98.69 434 LEU A O 1
ATOM 3307 N N . LEU A 1 435 ? -16.551 4.567 15.810 1.00 98.38 435 LEU A N 1
ATOM 3308 C CA . LEU A 1 435 ? -17.045 5.597 16.723 1.00 98.38 435 LEU A CA 1
ATOM 3309 C C . LEU A 1 435 ? -18.520 5.346 17.086 1.00 98.38 435 LEU A C 1
ATOM 3311 O O . LEU A 1 435 ? -18.886 5.472 18.254 1.00 98.38 435 LEU A O 1
ATOM 3315 N N . ALA A 1 436 ? -19.339 4.884 16.134 1.00 98.44 436 ALA A N 1
ATOM 3316 C CA . ALA A 1 436 ? -20.710 4.441 16.389 1.00 98.44 436 ALA A CA 1
ATOM 3317 C C . ALA A 1 436 ? -20.783 3.229 17.342 1.00 98.44 436 ALA A C 1
ATOM 3319 O O . ALA A 1 436 ? -21.684 3.165 18.180 1.00 98.44 436 ALA A O 1
ATOM 3320 N N . MET A 1 437 ? -19.818 2.303 17.276 1.00 96.62 437 MET A N 1
ATOM 3321 C CA . MET A 1 437 ? -19.659 1.218 18.253 1.00 96.62 437 MET A CA 1
ATOM 3322 C C . MET A 1 437 ? -19.233 1.766 19.623 1.00 96.62 437 MET A C 1
ATOM 3324 O O . MET A 1 437 ? -19.915 1.495 20.611 1.00 96.62 437 MET A O 1
ATOM 3328 N N . LYS A 1 438 ? -18.181 2.603 19.688 1.00 94.06 438 LYS A N 1
ATOM 3329 C CA . LYS A 1 438 ? -17.685 3.218 20.938 1.00 94.06 438 LYS A CA 1
ATOM 3330 C C . LYS A 1 438 ? -18.795 3.951 21.700 1.00 94.06 438 LYS A C 1
ATOM 3332 O O . LYS A 1 438 ? -18.968 3.733 22.897 1.00 94.06 438 LYS A O 1
ATOM 3337 N N . TYR A 1 439 ? -19.538 4.819 21.014 1.00 95.38 439 TYR A N 1
ATOM 3338 C CA . TYR A 1 439 ? -20.606 5.627 21.612 1.00 95.38 439 TYR A CA 1
ATOM 3339 C C . TYR A 1 439 ? -21.982 4.945 21.592 1.00 95.38 439 TYR A C 1
ATOM 3341 O O . TYR A 1 439 ? -22.946 5.515 22.096 1.00 95.38 439 TYR A O 1
ATOM 3349 N N . GLN A 1 440 ? -22.075 3.723 21.053 1.00 96.31 440 GLN A N 1
ATOM 3350 C CA . GLN A 1 440 ? -23.295 2.911 20.978 1.00 96.31 440 GLN A CA 1
ATOM 3351 C C . GLN A 1 440 ? -24.470 3.660 20.317 1.00 96.31 440 GLN A C 1
ATOM 3353 O O . GLN A 1 440 ? -25.619 3.574 20.754 1.00 96.31 440 GLN A O 1
ATOM 3358 N N . GLN A 1 441 ? -24.180 4.409 19.250 1.00 97.94 441 GLN A N 1
ATOM 3359 C CA . GLN A 1 441 ? -25.108 5.304 18.552 1.00 97.94 441 GLN A CA 1
ATOM 3360 C C . GLN A 1 441 ? -24.883 5.261 17.039 1.00 97.94 441 GLN A C 1
ATOM 3362 O O . GLN A 1 441 ? -23.746 5.315 16.589 1.00 97.94 441 GLN A O 1
ATOM 3367 N N . ILE A 1 442 ? -25.956 5.229 16.248 1.00 98.50 442 ILE A N 1
ATOM 3368 C CA . ILE A 1 442 ? -25.908 5.399 14.791 1.00 98.50 442 ILE A CA 1
ATOM 3369 C C . ILE A 1 442 ? -26.202 6.878 14.477 1.00 98.50 442 ILE A C 1
ATOM 3371 O O . ILE A 1 442 ? -27.295 7.348 14.811 1.00 98.50 442 ILE A O 1
ATOM 3375 N N . PRO A 1 443 ? -25.262 7.629 13.874 1.00 98.31 443 PRO A N 1
ATOM 3376 C CA . PRO A 1 443 ? -25.481 9.027 13.507 1.00 98.31 443 PRO A CA 1
ATOM 3377 C C . PRO A 1 443 ? -26.442 9.177 12.309 1.00 98.31 443 PRO A C 1
ATOM 3379 O O . PRO A 1 443 ? -26.583 8.246 11.503 1.00 98.31 443 PRO A O 1
ATOM 3382 N N . PRO A 1 444 ? -27.095 10.344 12.158 1.00 98.19 444 PRO A N 1
ATOM 3383 C CA . PRO A 1 444 ? -27.946 10.645 11.012 1.00 98.19 444 PRO A CA 1
ATOM 3384 C C . PRO A 1 444 ? -27.172 10.652 9.684 1.00 98.19 444 PRO A C 1
ATOM 3386 O O . PRO A 1 444 ? -26.034 11.108 9.592 1.00 98.19 444 PRO A O 1
ATOM 3389 N N . THR A 1 445 ? -27.839 10.193 8.629 1.00 98.19 445 THR A N 1
ATOM 3390 C CA . THR A 1 445 ? -27.507 10.472 7.227 1.00 98.19 445 THR A CA 1
ATOM 3391 C C . THR A 1 445 ? -28.370 11.647 6.795 1.00 98.19 445 THR A C 1
ATOM 3393 O O . THR A 1 445 ? -29.597 11.570 6.870 1.00 98.19 445 THR A O 1
ATOM 3396 N N . ILE A 1 446 ? -27.725 12.750 6.425 1.00 97.62 446 ILE A N 1
ATOM 3397 C CA . ILE A 1 446 ? -28.382 14.047 6.218 1.00 97.62 446 ILE A CA 1
ATOM 3398 C C . ILE A 1 446 ? -28.684 14.302 4.735 1.00 97.62 446 ILE A C 1
ATOM 3400 O O . ILE A 1 446 ? -28.306 13.512 3.875 1.00 97.62 446 ILE A O 1
ATOM 3404 N N . ASN A 1 447 ? -29.381 15.400 4.433 1.00 96.69 447 ASN A N 1
ATOM 3405 C CA . ASN A 1 447 ? -29.809 15.778 3.075 1.00 96.69 447 ASN A CA 1
ATOM 3406 C C . ASN A 1 447 ? -30.815 14.797 2.426 1.00 96.69 447 ASN A C 1
ATOM 3408 O O . ASN A 1 447 ? -30.885 14.705 1.200 1.00 96.69 447 ASN A O 1
ATOM 3412 N N . VAL A 1 448 ? -31.593 14.080 3.250 1.00 97.12 448 VAL A N 1
ATOM 3413 C CA . VAL A 1 448 ? -32.694 13.200 2.826 1.00 97.12 448 VAL A CA 1
ATOM 3414 C C . VAL A 1 448 ? -34.030 13.849 3.193 1.00 97.12 448 VAL A C 1
ATOM 3416 O O . VAL A 1 448 ? -34.416 13.878 4.360 1.00 97.12 448 VAL A O 1
ATOM 3419 N N . GLU A 1 449 ? -34.721 14.376 2.187 1.00 95.31 449 GLU A N 1
ATOM 3420 C CA . GLU A 1 449 ? -36.037 15.018 2.274 1.00 95.31 449 GLU A CA 1
ATOM 3421 C C . GLU A 1 449 ? -37.150 14.036 1.860 1.00 95.31 449 GLU A C 1
ATOM 3423 O O . GLU A 1 449 ? -38.182 13.936 2.524 1.00 95.31 449 GLU A O 1
ATOM 3428 N N . GLU A 1 450 ? -36.928 13.261 0.791 1.00 96.75 450 GLU A N 1
ATOM 3429 C CA . GLU A 1 450 ? -37.835 12.217 0.309 1.00 96.75 450 GLU A CA 1
ATOM 3430 C C . GLU A 1 450 ? -37.018 11.023 -0.208 1.00 96.75 450 GLU A C 1
ATOM 3432 O O . GLU A 1 450 ? -36.263 11.141 -1.172 1.00 96.75 450 GLU A O 1
ATOM 3437 N N . ALA A 1 451 ? -37.168 9.850 0.413 1.00 96.38 451 ALA A N 1
ATOM 3438 C CA . ALA A 1 451 ? -36.393 8.658 0.060 1.00 96.38 451 ALA A CA 1
ATOM 3439 C C . ALA A 1 451 ? -36.567 8.258 -1.421 1.00 96.38 451 ALA A C 1
ATOM 3441 O O . ALA A 1 451 ? -37.677 8.273 -1.957 1.00 96.38 451 ALA A O 1
ATOM 3442 N N . ASN A 1 452 ? -35.471 7.870 -2.083 1.00 95.88 452 ASN A N 1
ATOM 3443 C CA . ASN A 1 452 ? -35.453 7.618 -3.524 1.00 95.88 452 ASN A CA 1
ATOM 3444 C C . ASN A 1 452 ? -36.452 6.503 -3.924 1.00 95.88 452 ASN A C 1
ATOM 3446 O O . ASN A 1 452 ? -36.274 5.357 -3.497 1.00 95.88 452 ASN A O 1
ATOM 3450 N N . PRO A 1 453 ? -37.463 6.789 -4.774 1.00 95.12 453 PRO A N 1
ATOM 3451 C CA . PRO A 1 453 ? -38.516 5.838 -5.139 1.00 95.12 453 PRO A CA 1
ATOM 3452 C C . PRO A 1 453 ? -38.074 4.749 -6.132 1.00 95.12 453 PRO A C 1
ATOM 3454 O O . PRO A 1 453 ? -38.873 3.885 -6.482 1.00 95.12 453 PRO A O 1
ATOM 3457 N N . GLN A 1 454 ? -36.823 4.769 -6.607 1.00 95.06 454 GLN A N 1
ATOM 3458 C CA . GLN A 1 454 ? -36.231 3.685 -7.407 1.00 95.06 454 GLN A CA 1
ATOM 3459 C C . GLN A 1 454 ? -35.698 2.525 -6.543 1.00 95.06 454 GLN A C 1
ATOM 3461 O O . GLN A 1 454 ? -35.207 1.527 -7.074 1.00 95.06 454 GLN A O 1
ATOM 3466 N N . ILE A 1 455 ? -35.793 2.653 -5.217 1.00 95.50 455 ILE A N 1
ATOM 3467 C CA . ILE A 1 455 ? -35.436 1.632 -4.235 1.00 95.50 455 ILE A CA 1
ATOM 3468 C C . ILE A 1 455 ? -36.721 1.165 -3.545 1.00 95.50 455 ILE A C 1
ATOM 3470 O O . ILE A 1 455 ? -37.470 1.970 -2.991 1.00 95.50 455 ILE A O 1
ATOM 3474 N N . ASP A 1 456 ? -36.973 -0.146 -3.548 1.00 95.19 456 ASP A N 1
ATOM 3475 C CA . ASP A 1 456 ? -38.057 -0.747 -2.764 1.00 95.19 456 ASP A CA 1
ATOM 3476 C C . ASP A 1 456 ? -37.644 -0.833 -1.289 1.00 95.19 456 ASP A C 1
ATOM 3478 O O . ASP A 1 456 ? -37.247 -1.883 -0.781 1.00 95.19 456 ASP A O 1
ATOM 3482 N N . TRP A 1 457 ? -37.705 0.311 -0.606 1.00 96.19 457 TRP A N 1
ATOM 3483 C CA . TRP A 1 457 ? -37.373 0.409 0.810 1.00 96.19 457 TRP A CA 1
ATOM 3484 C C . TRP A 1 457 ? -38.209 -0.565 1.642 1.00 96.19 457 TRP A C 1
ATOM 3486 O O . TRP A 1 457 ? -37.639 -1.346 2.400 1.00 96.19 457 TRP A O 1
ATOM 3496 N N . GLN A 1 458 ? -39.532 -0.590 1.449 1.00 94.56 458 GLN A N 1
ATOM 3497 C CA . GLN A 1 458 ? -40.473 -1.347 2.285 1.00 94.56 458 GLN A CA 1
ATOM 3498 C C . GLN A 1 458 ? -40.178 -2.854 2.303 1.00 94.56 458 GLN A C 1
ATOM 3500 O O . GLN A 1 458 ? -40.204 -3.467 3.373 1.00 94.56 458 GLN A O 1
ATOM 3505 N N . ASN A 1 459 ? -39.843 -3.446 1.150 1.00 94.88 459 ASN A N 1
ATOM 3506 C CA . ASN A 1 459 ? -39.506 -4.869 1.057 1.00 94.88 459 ASN A CA 1
ATOM 3507 C C . ASN A 1 459 ? -38.000 -5.162 1.200 1.00 94.88 459 ASN A C 1
ATOM 3509 O O . ASN A 1 459 ? -37.598 -6.331 1.139 1.00 94.88 459 ASN A O 1
ATOM 3513 N N . SER A 1 460 ? -37.161 -4.146 1.420 1.00 97.12 460 SER A N 1
ATOM 3514 C CA . SER A 1 460 ? -35.731 -4.319 1.696 1.00 97.12 460 SER A CA 1
ATOM 3515 C C . SER A 1 460 ? -35.438 -4.615 3.182 1.00 97.12 460 SER A C 1
ATOM 3517 O O . SER A 1 460 ? -36.236 -4.284 4.071 1.00 97.12 460 SER A O 1
ATOM 3519 N N . PRO A 1 461 ? -34.256 -5.179 3.495 1.00 98.19 461 PRO A N 1
ATOM 3520 C CA . PRO A 1 461 ? -33.706 -5.222 4.851 1.00 98.19 461 PRO A CA 1
ATOM 3521 C C . PRO A 1 461 ? -33.507 -3.849 5.516 1.00 98.19 461 PRO A C 1
ATOM 3523 O O . PRO A 1 461 ? -33.371 -3.807 6.740 1.00 98.19 461 PRO A O 1
ATOM 3526 N N . PHE A 1 462 ? -33.459 -2.757 4.740 1.00 98.44 462 PHE A N 1
ATOM 3527 C CA . PHE A 1 462 ? -32.790 -1.511 5.119 1.00 98.44 462 PHE A CA 1
ATOM 3528 C C . PHE A 1 462 ? -33.742 -0.328 5.318 1.00 98.44 462 PHE A C 1
ATOM 3530 O O . PHE A 1 462 ? -34.585 -0.048 4.467 1.00 98.44 462 PHE A O 1
ATOM 3537 N N . PHE A 1 463 ? -33.551 0.424 6.401 1.00 97.94 463 PHE A N 1
ATOM 3538 C CA . PHE A 1 463 ? -34.149 1.750 6.585 1.00 97.94 463 PHE A CA 1
ATOM 3539 C C . PHE A 1 463 ? -33.052 2.821 6.618 1.00 97.94 463 PHE A C 1
ATOM 3541 O O . PHE A 1 463 ? -31.994 2.613 7.215 1.00 97.94 463 PHE A O 1
ATOM 3548 N N . ILE A 1 464 ? -33.298 3.980 6.002 1.00 97.69 464 ILE A N 1
ATOM 3549 C CA . ILE A 1 464 ? -32.376 5.123 6.073 1.00 97.69 464 ILE A CA 1
ATOM 3550 C C . ILE A 1 464 ? -32.378 5.655 7.511 1.00 97.69 464 ILE A C 1
ATOM 3552 O O . ILE A 1 464 ? -33.440 5.947 8.063 1.00 97.69 464 ILE A O 1
ATOM 3556 N N . ASN A 1 465 ? -31.206 5.783 8.133 1.00 97.56 465 ASN A N 1
ATOM 3557 C CA . ASN A 1 465 ? -31.096 6.351 9.476 1.00 97.56 465 ASN A CA 1
ATOM 3558 C C . ASN A 1 465 ? -30.909 7.876 9.399 1.00 97.56 465 ASN A C 1
ATOM 3560 O O . ASN A 1 465 ? -29.786 8.343 9.241 1.00 97.56 465 ASN A O 1
ATOM 3564 N N . THR A 1 466 ? -31.997 8.645 9.489 1.00 97.06 466 THR A N 1
ATOM 3565 C CA . THR A 1 466 ? -32.010 10.122 9.358 1.00 97.06 466 THR A CA 1
ATOM 3566 C C . THR A 1 466 ? -31.933 10.884 10.690 1.00 97.06 466 THR A C 1
ATOM 3568 O O . THR A 1 466 ? -31.956 12.111 10.701 1.00 97.06 466 THR A O 1
ATOM 3571 N N . GLU A 1 467 ? -31.812 10.181 11.819 1.00 97.06 467 GLU A N 1
ATOM 3572 C CA . GLU A 1 467 ? -31.756 10.742 13.179 1.00 97.06 467 GLU A CA 1
ATOM 3573 C C . GLU A 1 467 ? -30.599 10.123 13.985 1.00 97.06 467 GLU A C 1
ATOM 3575 O O . GLU A 1 467 ? -30.138 9.023 13.670 1.00 97.06 467 GLU A O 1
ATOM 3580 N N . LEU A 1 468 ? -30.145 10.779 15.058 1.00 98.25 468 LEU A N 1
ATOM 3581 C CA . LEU A 1 468 ? -29.210 10.156 16.001 1.00 98.25 468 LEU A CA 1
ATOM 3582 C C . LEU A 1 468 ? -29.943 9.078 16.813 1.00 98.25 468 LEU A C 1
ATOM 3584 O O . LEU A 1 468 ? -30.840 9.388 17.598 1.00 98.25 468 LEU A O 1
ATOM 3588 N N . ARG A 1 469 ? -29.557 7.810 16.640 1.00 97.12 469 ARG A N 1
ATOM 3589 C CA . ARG A 1 469 ? -30.289 6.654 17.179 1.00 97.12 469 ARG A CA 1
ATOM 3590 C C . ARG A 1 469 ? -29.418 5.787 18.085 1.00 97.12 469 ARG A C 1
ATOM 3592 O O . ARG A 1 469 ? -28.275 5.493 17.760 1.00 97.12 469 ARG A O 1
ATOM 3599 N N . GLU A 1 470 ? -29.967 5.317 19.202 1.00 97.19 470 GLU A N 1
ATOM 3600 C CA . GLU A 1 470 ? -29.294 4.364 20.097 1.00 97.19 470 GLU A CA 1
ATOM 3601 C C . GLU A 1 470 ? -29.057 3.015 19.384 1.00 97.19 470 GLU A C 1
ATOM 3603 O O . GLU A 1 470 ? -30.005 2.340 18.967 1.00 97.19 470 GLU A O 1
ATOM 3608 N N . TRP A 1 471 ? -27.797 2.595 19.252 1.00 95.75 471 TRP A N 1
ATOM 3609 C CA . TRP A 1 471 ? -27.440 1.319 18.634 1.00 95.75 471 TRP A CA 1
ATOM 3610 C C . TRP A 1 471 ? -27.522 0.206 19.679 1.00 95.75 471 TRP A C 1
ATOM 3612 O O . TRP A 1 471 ? -26.608 0.015 20.481 1.00 95.75 471 TRP A O 1
ATOM 3622 N N . LYS A 1 472 ? -28.617 -0.554 19.679 1.00 90.00 472 LYS A N 1
ATOM 3623 C CA . LYS A 1 472 ? -28.816 -1.688 20.598 1.00 90.00 472 LYS A CA 1
ATOM 3624 C C . LYS A 1 472 ? -28.209 -2.973 20.042 1.00 90.00 472 LYS A C 1
ATOM 3626 O O . LYS A 1 472 ? -28.487 -3.330 18.898 1.00 90.00 472 LYS A O 1
ATOM 3631 N N . SER A 1 473 ? -27.458 -3.694 20.880 1.00 84.75 473 SER A N 1
ATOM 3632 C CA . SER A 1 473 ? -27.276 -5.143 20.710 1.00 84.75 473 SER A CA 1
ATOM 3633 C C . SER A 1 473 ? -28.657 -5.815 20.715 1.00 84.75 473 SER A C 1
ATOM 3635 O O . SER A 1 473 ? -29.572 -5.366 21.412 1.00 84.75 473 SER A O 1
ATOM 3637 N N . ARG A 1 474 ? -28.829 -6.859 19.901 1.00 78.62 474 ARG A N 1
ATOM 3638 C CA . ARG A 1 474 ? -30.095 -7.588 19.746 1.00 78.62 474 ARG A CA 1
ATOM 3639 C C . ARG A 1 474 ? -29.891 -9.041 20.117 1.00 78.62 474 ARG A C 1
ATOM 3641 O O . ARG A 1 474 ? -28.962 -9.664 19.616 1.00 78.62 474 ARG A O 1
ATOM 3648 N N . ASP A 1 475 ? -30.762 -9.569 20.970 1.00 74.06 475 ASP A N 1
ATOM 3649 C CA . ASP A 1 475 ? -30.826 -10.997 21.306 1.00 74.06 475 ASP A CA 1
ATOM 3650 C C . ASP A 1 475 ? -29.477 -11.591 21.781 1.00 74.06 475 ASP A C 1
ATOM 3652 O O . ASP A 1 475 ? -29.185 -12.763 21.565 1.00 74.06 475 ASP A O 1
ATOM 3656 N N . GLY A 1 476 ? -28.623 -10.764 22.401 1.00 74.12 476 GLY A N 1
ATOM 3657 C CA . GLY A 1 476 ? -27.264 -11.126 22.830 1.00 74.12 476 GLY A CA 1
ATOM 3658 C C . GLY A 1 476 ? -26.201 -11.144 21.721 1.00 74.12 476 GLY A C 1
ATOM 3659 O O . GLY A 1 476 ? -25.035 -11.398 22.010 1.00 74.12 476 GLY A O 1
ATOM 3660 N N . SER A 1 477 ? -26.565 -10.853 20.469 1.00 84.75 477 SER A N 1
ATOM 3661 C CA . SER A 1 477 ? -25.621 -10.726 19.351 1.00 84.75 477 SER A CA 1
ATOM 3662 C C . SER A 1 477 ? -24.819 -9.420 19.440 1.00 84.75 477 SER A C 1
ATOM 3664 O O . SER A 1 477 ? -25.398 -8.379 19.782 1.00 84.75 477 SER A O 1
ATOM 3666 N N . PRO A 1 478 ? -23.519 -9.428 19.090 1.00 92.56 478 PRO A N 1
ATOM 3667 C CA . PRO A 1 478 ? -22.714 -8.213 19.049 1.00 92.56 478 PRO A CA 1
ATOM 3668 C C . PRO A 1 478 ? -23.199 -7.263 17.947 1.00 92.56 478 PRO A C 1
ATOM 3670 O O . PRO A 1 478 ? -23.744 -7.687 16.922 1.00 92.56 478 PRO A O 1
ATOM 3673 N N . ARG A 1 479 ? -22.973 -5.962 18.136 1.00 96.25 479 ARG A N 1
ATOM 3674 C CA . ARG A 1 479 ? -23.161 -4.937 17.104 1.00 96.25 479 ARG A CA 1
ATOM 3675 C C . ARG A 1 479 ? -22.276 -5.264 15.905 1.00 96.25 479 ARG A C 1
ATOM 3677 O O . ARG A 1 479 ? -21.052 -5.213 15.991 1.00 96.25 479 ARG A O 1
ATOM 3684 N N . ARG A 1 480 ? -22.919 -5.579 14.781 1.00 97.50 480 ARG A N 1
ATOM 3685 C CA . ARG A 1 480 ? -22.276 -5.843 13.489 1.00 97.50 480 ARG A CA 1
ATOM 3686 C C . ARG A 1 480 ? -22.685 -4.816 12.453 1.00 97.50 480 ARG A C 1
ATOM 3688 O O . ARG A 1 480 ? -23.875 -4.482 12.356 1.00 97.50 480 ARG A O 1
ATOM 3695 N N . ALA A 1 481 ? -21.715 -4.386 11.654 1.00 98.56 481 ALA A N 1
ATOM 3696 C CA . ALA A 1 481 ? -21.924 -3.505 10.519 1.00 98.56 481 ALA A CA 1
ATOM 3697 C C . ALA A 1 481 ? -21.127 -3.940 9.284 1.00 98.56 481 ALA A C 1
ATOM 3699 O O . ALA A 1 481 ? -20.042 -4.504 9.401 1.00 98.56 481 ALA A O 1
ATOM 3700 N N . GLY A 1 482 ? -21.670 -3.653 8.103 1.00 98.62 482 GLY A N 1
ATOM 3701 C CA . GLY A 1 482 ? -20.933 -3.719 6.841 1.00 98.62 482 GLY A CA 1
ATOM 3702 C C . GLY A 1 482 ? -20.432 -2.336 6.421 1.00 98.62 482 GLY A C 1
ATOM 3703 O O . GLY A 1 482 ? -21.120 -1.341 6.659 1.00 98.62 482 GLY A O 1
ATOM 3704 N N . VAL A 1 483 ? -19.263 -2.271 5.780 1.00 98.81 483 VAL A N 1
ATOM 3705 C CA . VAL A 1 483 ? -18.734 -1.054 5.138 1.00 98.81 483 VAL A CA 1
ATOM 3706 C C . VAL A 1 483 ? -18.454 -1.355 3.669 1.00 98.81 483 VAL A C 1
ATOM 3708 O O . VAL A 1 483 ? -17.639 -2.229 3.377 1.00 98.81 483 VAL A O 1
ATOM 3711 N N . SER A 1 484 ? -19.104 -0.635 2.754 1.00 98.62 484 SER A N 1
ATOM 3712 C CA . SER A 1 484 ? -18.903 -0.754 1.301 1.00 98.62 484 SER A CA 1
ATOM 3713 C C . SER A 1 484 ? -18.049 0.386 0.749 1.00 98.62 484 SER A C 1
ATOM 3715 O O . SER A 1 484 ? -18.253 1.548 1.103 1.00 98.62 484 SER A O 1
ATOM 3717 N N . SER A 1 485 ? -17.171 0.096 -0.214 1.00 97.88 485 SER A N 1
ATOM 3718 C CA . SER A 1 485 ? -16.739 1.121 -1.168 1.00 97.88 485 SER A CA 1
ATOM 3719 C C . SER A 1 485 ? -16.422 0.542 -2.542 1.00 97.88 485 SER A C 1
ATOM 3721 O O . SER A 1 485 ? -15.777 -0.500 -2.659 1.00 97.88 485 SER A O 1
ATOM 3723 N N . PHE A 1 486 ? -16.864 1.244 -3.582 1.00 95.44 486 PHE A N 1
ATOM 3724 C CA . PHE A 1 486 ? -16.780 0.820 -4.975 1.00 95.44 486 PHE A CA 1
ATOM 3725 C C . PHE A 1 486 ? -15.965 1.849 -5.766 1.00 95.44 486 PHE A C 1
ATOM 3727 O O . PHE A 1 486 ? -16.194 3.053 -5.659 1.00 95.44 486 PHE A O 1
ATOM 3734 N N . GLY A 1 487 ? -14.955 1.390 -6.498 1.00 91.62 487 GLY A N 1
ATOM 3735 C CA . GLY A 1 487 ? -14.086 2.225 -7.320 1.00 91.62 487 GLY A CA 1
ATOM 3736 C C . GLY A 1 487 ? -14.749 2.610 -8.640 1.00 91.62 487 GLY A C 1
ATOM 3737 O O . GLY A 1 487 ? -15.472 1.816 -9.235 1.00 91.62 487 GLY A O 1
ATOM 3738 N N . LEU A 1 488 ? -14.445 3.812 -9.142 1.00 85.81 488 LEU A N 1
ATOM 3739 C CA . LEU A 1 488 ? -14.988 4.339 -10.403 1.00 85.81 488 LEU A CA 1
ATOM 3740 C C . LEU A 1 488 ? -14.718 3.431 -11.621 1.00 85.81 488 LEU A C 1
ATOM 3742 O O . LEU A 1 488 ? -15.435 3.522 -12.606 1.00 85.81 488 LEU A O 1
ATOM 3746 N N . SER A 1 489 ? -13.700 2.571 -11.562 1.00 83.56 489 SER A N 1
ATOM 3747 C CA . SER A 1 489 ? -13.331 1.608 -12.607 1.00 83.56 489 SER A CA 1
ATOM 3748 C C . SER A 1 489 ? -13.710 0.154 -12.264 1.00 83.56 489 SER A C 1
ATOM 3750 O O . SER A 1 489 ? -13.081 -0.780 -12.754 1.00 83.56 489 SER A O 1
ATOM 3752 N N . GLY A 1 490 ? -14.714 -0.057 -11.406 1.00 90.38 490 GLY A N 1
ATOM 3753 C CA . GLY A 1 490 ? -15.348 -1.364 -11.177 1.00 90.38 490 GLY A CA 1
ATOM 3754 C C . GLY A 1 490 ? -14.748 -2.245 -10.074 1.00 90.38 490 GLY A C 1
ATOM 3755 O O . GLY A 1 490 ? -15.303 -3.303 -9.788 1.00 90.38 490 GLY A O 1
ATOM 3756 N N . THR A 1 491 ? -13.646 -1.846 -9.428 1.00 95.00 491 THR A N 1
ATOM 3757 C CA . THR A 1 491 ? -13.102 -2.590 -8.274 1.00 95.00 491 THR A CA 1
ATOM 3758 C C . THR A 1 491 ? -13.991 -2.366 -7.047 1.00 95.00 491 THR A C 1
ATOM 3760 O O . THR A 1 491 ? -14.078 -1.248 -6.538 1.00 95.00 491 THR A O 1
ATOM 3763 N N . ASN A 1 492 ? -14.635 -3.416 -6.542 1.00 97.25 492 ASN A N 1
ATOM 3764 C CA . ASN A 1 492 ? -15.470 -3.362 -5.342 1.00 97.25 492 ASN A CA 1
ATOM 3765 C C . ASN A 1 492 ? -14.708 -3.865 -4.110 1.00 97.25 492 ASN A C 1
ATOM 3767 O O . ASN A 1 492 ? -13.906 -4.791 -4.216 1.00 97.25 492 ASN A O 1
ATOM 3771 N N . CYS A 1 493 ? -15.019 -3.326 -2.928 1.00 98.12 493 CYS A N 1
ATOM 3772 C CA . CYS A 1 493 ? -14.544 -3.836 -1.642 1.00 98.12 493 CYS A CA 1
ATOM 3773 C C . CYS A 1 493 ? -15.649 -3.764 -0.573 1.00 98.12 493 CYS A C 1
ATOM 3775 O O . CYS A 1 493 ? -16.427 -2.805 -0.538 1.00 98.12 493 CYS A O 1
ATOM 3777 N N . HIS A 1 494 ? -15.695 -4.749 0.331 1.00 98.69 494 HIS A N 1
ATOM 3778 C CA . HIS A 1 494 ? -16.573 -4.732 1.508 1.00 98.69 494 HIS A CA 1
ATOM 3779 C C . HIS A 1 494 ? -15.864 -5.299 2.750 1.00 98.69 494 HIS A C 1
ATOM 3781 O O . HIS A 1 494 ? -15.104 -6.266 2.649 1.00 98.69 494 HIS A O 1
ATOM 3787 N N . LEU A 1 495 ? -16.126 -4.707 3.921 1.00 98.50 495 LEU A N 1
ATOM 3788 C CA . LEU A 1 495 ? -15.663 -5.184 5.232 1.00 98.50 495 LEU A CA 1
ATOM 3789 C C . LEU A 1 495 ? -16.851 -5.534 6.131 1.00 98.50 495 LEU A C 1
ATOM 3791 O O . LEU A 1 495 ? -17.839 -4.803 6.148 1.00 98.50 495 LEU A O 1
ATOM 3795 N N . ILE A 1 496 ? -16.711 -6.582 6.945 1.00 98.50 496 ILE A N 1
ATOM 3796 C CA . ILE A 1 496 ? -17.616 -6.869 8.068 1.00 98.50 496 ILE A CA 1
ATOM 3797 C C . ILE A 1 496 ? -16.906 -6.482 9.368 1.00 98.50 496 ILE A C 1
ATOM 3799 O O . ILE A 1 496 ? -15.861 -7.049 9.697 1.00 98.50 496 ILE A O 1
ATOM 3803 N N . LEU A 1 497 ? -17.489 -5.538 10.107 1.00 98.56 497 LEU A N 1
ATOM 3804 C CA . LEU A 1 497 ? -17.013 -5.061 11.405 1.00 98.56 497 LEU A CA 1
ATOM 3805 C C . LEU A 1 497 ? -17.926 -5.546 12.539 1.00 98.56 497 LEU A C 1
ATOM 3807 O O . LEU A 1 497 ? -19.152 -5.545 12.411 1.00 98.56 497 LEU A O 1
ATOM 3811 N N . GLU A 1 498 ? -17.323 -5.909 13.667 1.00 97.56 498 GLU A N 1
ATOM 3812 C CA . GLU A 1 498 ? -17.973 -6.332 14.912 1.00 97.56 498 GLU A CA 1
ATOM 3813 C C . GLU A 1 498 ? -17.406 -5.530 16.098 1.00 97.56 498 GLU A C 1
ATOM 3815 O O . GLU A 1 498 ? -16.230 -5.160 16.093 1.00 97.56 498 GLU A O 1
ATOM 3820 N N . GLU A 1 499 ? -18.236 -5.221 17.097 1.00 95.56 499 GLU A N 1
ATOM 3821 C CA . GLU A 1 499 ? -17.782 -4.518 18.307 1.00 95.56 499 GLU A CA 1
ATOM 3822 C C . GLU A 1 499 ? -16.761 -5.349 19.118 1.00 95.56 499 GLU A C 1
ATOM 3824 O O . GLU A 1 499 ? -16.778 -6.581 19.049 1.00 95.56 499 GLU A O 1
ATOM 3829 N N . PRO A 1 500 ? -15.847 -4.711 19.876 1.00 92.00 500 PRO A N 1
ATOM 3830 C CA . PRO A 1 500 ? -14.834 -5.431 20.644 1.00 92.00 500 PRO A CA 1
ATOM 3831 C C . PRO A 1 500 ? -15.455 -6.297 21.758 1.00 92.00 500 PRO A C 1
ATOM 3833 O O . PRO A 1 500 ? -16.567 -6.015 22.219 1.00 92.00 500 PRO A O 1
ATOM 3836 N N . PRO A 1 501 ? -14.739 -7.325 22.255 1.00 83.06 501 PRO A N 1
ATOM 3837 C CA . PRO A 1 501 ? -15.231 -8.160 23.345 1.00 83.06 501 PRO A CA 1
ATOM 3838 C C . PRO A 1 501 ? -15.496 -7.329 24.608 1.00 83.06 501 PRO A C 1
ATOM 3840 O O . PRO A 1 501 ? -14.802 -6.347 24.878 1.00 83.06 501 PRO A O 1
ATOM 3843 N N . LEU A 1 502 ? -16.470 -7.747 25.423 1.00 71.38 502 LEU A N 1
ATOM 3844 C CA . LEU A 1 502 ? -16.782 -7.083 26.692 1.00 71.38 502 LEU A CA 1
ATOM 3845 C C . LEU A 1 502 ? -15.619 -7.216 27.688 1.00 71.38 502 LEU A C 1
ATOM 3847 O O . LEU A 1 502 ? -15.567 -8.153 28.489 1.00 71.38 502 LEU A O 1
ATOM 3851 N N . ASN A 1 503 ? -14.710 -6.239 27.669 1.00 64.94 503 ASN A N 1
ATOM 3852 C CA . ASN A 1 503 ? -13.665 -6.095 28.672 1.00 64.94 503 ASN A CA 1
ATOM 3853 C C . ASN A 1 503 ? -14.303 -5.988 30.061 1.00 64.94 503 ASN A C 1
ATOM 3855 O O . ASN A 1 503 ? -14.965 -5.002 30.398 1.00 64.94 503 ASN A O 1
ATOM 3859 N N . LYS A 1 504 ? -14.075 -7.010 30.892 1.00 58.06 504 LYS A N 1
ATOM 3860 C CA . LYS A 1 504 ? -14.384 -6.947 32.320 1.00 58.06 504 LYS A CA 1
ATOM 3861 C C . LYS A 1 504 ? -13.550 -5.818 32.911 1.00 58.06 504 LYS A C 1
ATOM 3863 O O . LYS A 1 504 ? -12.333 -5.957 33.004 1.00 58.06 504 LYS A O 1
ATOM 3868 N N . LYS A 1 505 ? -14.194 -4.717 33.318 1.00 55.53 505 LYS A N 1
ATOM 3869 C CA . LYS A 1 505 ? -13.518 -3.665 34.084 1.00 55.53 505 LYS A CA 1
ATOM 3870 C C . LYS A 1 505 ? -12.794 -4.314 35.261 1.00 55.53 505 LYS A C 1
ATOM 3872 O O . LYS A 1 505 ? -13.437 -4.915 36.123 1.00 55.53 505 LYS A O 1
ATOM 3877 N N . ARG A 1 506 ? -11.469 -4.172 35.303 1.00 60.38 506 ARG A N 1
ATOM 3878 C CA . ARG A 1 506 ? -10.720 -4.336 36.547 1.00 60.38 506 ARG A CA 1
ATOM 3879 C C . ARG A 1 506 ? -11.258 -3.255 37.486 1.00 60.38 506 ARG A C 1
ATOM 3881 O O . ARG A 1 506 ? -11.310 -2.093 37.091 1.00 60.38 506 ARG A O 1
ATOM 3888 N N . ALA A 1 507 ? -11.762 -3.653 38.651 1.00 49.97 507 ALA A N 1
ATOM 3889 C CA . ALA A 1 507 ? -12.238 -2.698 39.648 1.00 49.97 507 ALA A CA 1
ATOM 3890 C C . ALA A 1 507 ? -11.066 -1.841 40.159 1.00 49.97 507 ALA A C 1
ATOM 3892 O O . ALA A 1 507 ? -9.908 -2.177 39.908 1.00 49.97 507 ALA A O 1
ATOM 3893 N N . ASP A 1 508 ? -11.369 -0.771 40.896 1.00 54.25 508 ASP A N 1
ATOM 3894 C CA . ASP A 1 508 ? -10.409 0.211 41.427 1.00 54.25 508 ASP A CA 1
ATOM 3895 C C . ASP A 1 508 ? -9.498 -0.335 42.557 1.00 54.25 508 ASP A C 1
ATOM 3897 O O . ASP A 1 508 ? -9.253 0.320 43.571 1.00 54.25 508 ASP A O 1
ATOM 3901 N N . GLU A 1 509 ? -8.975 -1.553 42.397 1.00 60.47 509 GLU A N 1
ATOM 3902 C CA . GLU A 1 509 ? -7.879 -2.094 43.195 1.00 60.47 509 GLU A CA 1
ATOM 3903 C C . GLU A 1 509 ? -6.613 -1.276 42.920 1.00 60.47 509 GLU A C 1
ATOM 3905 O O . GLU A 1 509 ? -5.869 -1.541 41.975 1.00 60.47 509 GLU A O 1
ATOM 3910 N N . GLN A 1 510 ? -6.356 -0.269 43.756 1.00 68.06 510 GLN A N 1
ATOM 3911 C CA . GLN A 1 510 ? -5.103 0.476 43.727 1.00 68.06 510 GLN A CA 1
ATOM 3912 C C . GLN A 1 510 ? -3.938 -0.470 44.078 1.00 68.06 510 GLN A C 1
ATOM 3914 O O . GLN A 1 510 ? -3.685 -0.772 45.243 1.00 68.06 510 GLN A O 1
ATOM 3919 N N . THR A 1 511 ? -3.230 -0.942 43.051 1.00 75.31 511 THR A N 1
ATOM 3920 C CA . THR A 1 511 ? -2.202 -1.989 43.147 1.00 75.31 511 THR A CA 1
ATOM 3921 C C . THR A 1 511 ? -0.908 -1.502 43.800 1.00 75.31 511 THR A C 1
ATOM 3923 O O . THR A 1 511 ? -0.207 -2.290 44.435 1.00 75.31 511 THR A O 1
ATOM 3926 N N . LYS A 1 512 ? -0.590 -0.207 43.654 1.00 83.94 512 LYS A N 1
ATOM 3927 C CA . LYS A 1 512 ? 0.638 0.443 44.142 1.00 83.94 512 LYS A CA 1
ATOM 3928 C C . LYS A 1 512 ? 0.329 1.774 44.853 1.00 83.94 512 LYS A C 1
ATOM 3930 O O . LYS A 1 512 ? -0.639 2.447 44.491 1.00 83.94 512 LYS A O 1
ATOM 3935 N N . PRO A 1 513 ? 1.158 2.214 45.825 1.00 87.50 513 PRO A N 1
ATOM 3936 C CA . PRO A 1 513 ? 0.942 3.477 46.545 1.00 87.50 513 PRO A CA 1
ATOM 3937 C C . PRO A 1 513 ? 0.946 4.722 45.646 1.00 87.50 513 PRO A C 1
ATOM 3939 O O . PRO A 1 513 ? 0.236 5.686 45.924 1.00 87.50 513 PRO A O 1
ATOM 3942 N N . ALA A 1 514 ? 1.738 4.694 44.571 1.00 91.38 514 ALA A N 1
ATOM 3943 C CA . ALA A 1 514 ? 1.821 5.730 43.548 1.00 91.38 514 ALA A CA 1
ATOM 3944 C C . ALA A 1 514 ? 2.251 5.124 42.200 1.00 91.38 514 ALA A C 1
ATOM 3946 O O . ALA A 1 514 ? 2.768 4.007 42.151 1.00 91.38 514 ALA A O 1
ATOM 3947 N N . TYR A 1 515 ? 2.066 5.885 41.124 1.00 92.62 515 TYR A N 1
ATOM 3948 C CA . TYR A 1 515 ? 2.427 5.536 39.750 1.00 92.62 515 TYR A CA 1
ATOM 3949 C C . TYR A 1 515 ? 3.228 6.677 39.101 1.00 92.62 515 TYR A C 1
ATOM 3951 O O . TYR A 1 515 ? 3.245 7.800 39.613 1.00 92.62 515 TYR A O 1
ATOM 3959 N N . PHE A 1 516 ? 3.910 6.380 37.994 1.00 94.12 516 PHE A N 1
ATOM 3960 C CA . PHE A 1 516 ? 4.868 7.271 37.334 1.00 94.12 516 PHE A CA 1
ATOM 3961 C C . PHE A 1 516 ? 4.399 7.610 35.918 1.00 94.12 516 PHE A C 1
ATOM 3963 O O . PHE A 1 516 ? 4.130 6.724 35.110 1.00 94.12 516 PHE A O 1
ATOM 3970 N N . PHE A 1 517 ? 4.312 8.906 35.626 1.00 95.81 517 PHE A N 1
ATOM 3971 C CA . PHE A 1 517 ? 3.749 9.439 34.390 1.00 95.81 517 PHE A CA 1
ATOM 3972 C C . PHE A 1 517 ? 4.811 10.283 33.669 1.00 95.81 517 PHE A C 1
ATOM 3974 O O . PHE A 1 517 ? 4.874 11.497 33.889 1.00 95.81 517 PHE A O 1
ATOM 3981 N N . PRO A 1 518 ? 5.680 9.664 32.848 1.00 95.00 518 PRO A N 1
ATOM 3982 C CA . PRO A 1 518 ? 6.629 10.390 32.014 1.00 95.00 518 PRO A CA 1
ATOM 3983 C C . PRO A 1 518 ? 5.905 11.089 30.860 1.00 95.00 518 PRO A C 1
ATOM 3985 O O . PRO A 1 518 ? 5.016 10.522 30.225 1.00 95.00 518 PRO A O 1
ATOM 3988 N N . ILE A 1 519 ? 6.312 12.318 30.547 1.00 94.94 519 ILE A N 1
ATOM 3989 C CA . ILE A 1 519 ? 5.816 13.077 29.396 1.00 94.94 519 ILE A CA 1
ATOM 3990 C C . ILE A 1 519 ? 7.016 13.702 28.685 1.00 94.94 519 ILE A C 1
ATOM 3992 O O . ILE A 1 519 ? 7.888 14.294 29.315 1.00 94.94 519 ILE A O 1
ATOM 3996 N N . SER A 1 520 ? 7.080 13.562 27.362 1.00 94.00 520 SER A N 1
ATOM 3997 C CA . SER A 1 520 ? 8.189 14.099 26.569 1.00 94.00 520 SER A CA 1
ATOM 3998 C C . SER A 1 520 ? 7.791 14.498 25.150 1.00 94.00 520 SER A C 1
ATOM 4000 O O . SER A 1 520 ? 6.822 13.969 24.580 1.00 94.00 520 SER A O 1
ATOM 4002 N N . ALA A 1 521 ? 8.560 15.439 24.595 1.00 92.00 521 ALA A N 1
ATOM 4003 C CA . ALA A 1 521 ? 8.462 15.928 23.221 1.00 92.00 521 ALA A CA 1
ATOM 4004 C C . ALA A 1 521 ? 9.833 16.370 22.656 1.00 92.00 521 ALA A C 1
ATOM 4006 O O . ALA A 1 521 ? 10.804 16.490 23.410 1.00 92.00 521 ALA A O 1
ATOM 4007 N N . LYS A 1 522 ? 9.938 16.614 21.336 1.00 86.56 522 LYS A N 1
ATOM 4008 C CA . LYS A 1 522 ? 11.160 17.198 20.736 1.00 86.56 522 LYS A CA 1
ATOM 4009 C C . LYS A 1 522 ? 11.321 18.695 21.070 1.00 86.56 522 LYS A C 1
ATOM 4011 O O . LYS A 1 522 ? 12.450 19.170 21.078 1.00 86.56 522 LYS A O 1
ATOM 4016 N N . THR A 1 523 ? 10.243 19.423 21.393 1.00 85.81 523 THR A N 1
ATOM 4017 C CA . THR A 1 523 ? 10.271 20.863 21.739 1.00 85.81 523 THR A CA 1
ATOM 4018 C C . THR A 1 523 ? 9.434 21.186 22.985 1.00 85.81 523 THR A C 1
ATOM 4020 O O . THR A 1 523 ? 8.489 20.464 23.313 1.00 85.81 523 THR A O 1
ATOM 4023 N N . LYS A 1 524 ? 9.740 22.303 23.668 1.00 86.25 524 LYS A N 1
ATOM 4024 C CA . LYS A 1 524 ? 8.971 22.797 24.832 1.00 86.25 524 LYS A CA 1
ATOM 4025 C C . LYS A 1 524 ? 7.512 23.104 24.491 1.00 86.25 524 LYS A C 1
ATOM 4027 O O . LYS A 1 524 ? 6.611 22.671 25.200 1.00 86.25 524 LYS A O 1
ATOM 4032 N N . ALA A 1 525 ? 7.261 23.767 23.360 1.00 86.94 525 ALA A N 1
ATOM 4033 C CA . ALA A 1 525 ? 5.902 24.062 22.904 1.00 86.94 525 ALA A CA 1
ATOM 4034 C C . ALA A 1 525 ? 5.066 22.779 22.713 1.00 86.94 525 ALA A C 1
ATOM 4036 O O . ALA A 1 525 ? 3.922 22.710 23.171 1.00 86.94 525 ALA A O 1
ATOM 4037 N N . ALA A 1 526 ? 5.658 21.732 22.124 1.00 90.62 526 ALA A N 1
ATOM 4038 C CA . ALA A 1 526 ? 4.999 20.439 21.964 1.00 90.62 526 ALA A CA 1
ATOM 4039 C C . ALA A 1 526 ? 4.788 19.724 23.311 1.00 90.62 526 ALA A C 1
ATOM 4041 O O . ALA A 1 526 ? 3.752 19.087 23.498 1.00 90.62 526 ALA A O 1
ATOM 4042 N N . LEU A 1 527 ? 5.700 19.869 24.282 1.00 91.75 527 LEU A N 1
ATOM 4043 C CA . LEU A 1 527 ? 5.503 19.355 25.643 1.00 91.75 527 LEU A CA 1
ATOM 4044 C C . LEU A 1 527 ? 4.297 20.024 26.324 1.00 91.75 527 LEU A C 1
ATOM 4046 O O . LEU A 1 527 ? 3.387 19.321 26.769 1.00 91.75 527 LEU A O 1
ATOM 4050 N N . SER A 1 528 ? 4.230 21.357 26.336 1.00 91.38 528 SER A N 1
ATOM 4051 C CA . SER A 1 528 ? 3.124 22.110 26.947 1.00 91.38 528 SER A CA 1
ATOM 4052 C C . SER A 1 528 ? 1.775 21.800 26.290 1.00 91.38 528 SER A C 1
ATOM 4054 O O . SER A 1 528 ? 0.772 21.591 26.981 1.00 91.38 528 SER A O 1
ATOM 4056 N N . GLN A 1 529 ? 1.740 21.666 24.959 1.00 92.81 529 GLN A N 1
ATOM 4057 C CA . GLN A 1 529 ? 0.537 21.239 24.240 1.00 92.81 529 GLN A CA 1
ATOM 4058 C C . GLN A 1 529 ? 0.160 19.778 24.553 1.00 92.81 529 GLN A C 1
ATOM 4060 O O . GLN A 1 529 ? -1.026 19.470 24.683 1.00 92.81 529 GLN A O 1
ATOM 4065 N N . LYS A 1 530 ? 1.134 18.876 24.743 1.00 94.25 530 LYS A N 1
ATOM 4066 C CA . LYS A 1 530 ? 0.902 17.466 25.111 1.00 94.25 530 LYS A CA 1
ATOM 4067 C C . LYS A 1 530 ? 0.331 17.341 26.528 1.00 94.25 530 LYS A C 1
ATOM 4069 O O . LYS A 1 530 ? -0.617 16.581 26.723 1.00 94.25 530 LYS A O 1
ATOM 4074 N N . VAL A 1 531 ? 0.807 18.147 27.482 1.00 94.56 531 VAL A N 1
ATOM 4075 C CA . VAL A 1 531 ? 0.222 18.254 28.834 1.00 94.56 531 VAL A CA 1
ATOM 4076 C C . VAL A 1 531 ? -1.215 18.795 28.771 1.00 94.56 531 VAL A C 1
ATOM 4078 O O . VAL A 1 531 ? -2.125 18.178 29.327 1.00 94.56 531 VAL A O 1
ATOM 4081 N N . GLY A 1 532 ? -1.463 19.878 28.025 1.00 94.50 532 GLY A N 1
ATOM 4082 C CA . GLY A 1 532 ? -2.810 20.441 27.845 1.00 94.50 532 GLY A CA 1
ATOM 4083 C C . GLY A 1 532 ? -3.789 19.525 27.094 1.00 94.50 532 GLY A C 1
ATOM 4084 O O . GLY A 1 532 ? -5.002 19.579 27.316 1.00 94.50 532 GLY A O 1
ATOM 4085 N N . ASN A 1 533 ? -3.291 18.641 26.230 1.00 94.75 533 ASN A N 1
ATOM 4086 C CA . ASN A 1 533 ? -4.084 17.572 25.622 1.00 94.75 533 ASN A CA 1
ATOM 4087 C C . ASN A 1 533 ? -4.413 16.470 26.641 1.00 94.75 533 ASN A C 1
ATOM 4089 O O . ASN A 1 533 ? -5.565 16.038 26.714 1.00 94.75 533 ASN A O 1
ATOM 4093 N N . LEU A 1 534 ? -3.437 16.050 27.454 1.00 96.00 534 LEU A N 1
ATOM 4094 C CA . LEU A 1 534 ? -3.619 15.013 28.472 1.00 96.00 534 LEU A CA 1
ATOM 4095 C C . LEU A 1 534 ? -4.622 15.430 29.557 1.00 96.00 534 LEU A C 1
ATOM 4097 O O . LEU A 1 534 ? -5.492 14.634 29.896 1.00 96.00 534 LEU A O 1
ATOM 4101 N N . ILE A 1 535 ? -4.579 16.676 30.044 1.00 95.62 535 ILE A N 1
ATOM 4102 C CA . ILE A 1 535 ? -5.561 17.188 31.021 1.00 95.62 535 ILE A CA 1
ATOM 4103 C C . ILE A 1 535 ? -6.988 17.102 30.460 1.00 95.62 535 ILE A C 1
ATOM 4105 O O . ILE A 1 535 ? -7.858 16.511 31.097 1.00 95.62 535 ILE A O 1
ATOM 4109 N N . ARG A 1 536 ? -7.220 17.610 29.240 1.00 94.88 536 ARG A N 1
ATOM 4110 C CA . ARG A 1 536 ? -8.549 17.585 28.596 1.00 94.88 536 ARG A CA 1
ATOM 4111 C C . ARG A 1 536 ? -9.060 16.163 28.338 1.00 94.88 536 ARG A C 1
ATOM 4113 O O . ARG A 1 536 ? -10.263 15.918 28.395 1.00 94.88 536 ARG A O 1
ATOM 4120 N N . TRP A 1 537 ? -8.161 15.213 28.077 1.00 95.19 537 TRP A N 1
ATOM 4121 C CA . TRP A 1 537 ? -8.507 13.795 27.952 1.00 95.19 537 TRP A CA 1
ATOM 4122 C C . TRP A 1 537 ? -8.838 13.155 29.306 1.00 95.19 537 TRP A C 1
ATOM 4124 O O . TRP A 1 537 ? -9.840 12.449 29.411 1.00 95.19 537 TRP A O 1
ATOM 4134 N N . LEU A 1 538 ? -8.068 13.449 30.362 1.00 94.38 538 LEU A N 1
ATOM 4135 C CA . LEU A 1 538 ? -8.337 12.958 31.721 1.00 94.38 538 LEU A CA 1
ATOM 4136 C C . LEU A 1 538 ? -9.713 13.421 32.228 1.00 94.38 538 LEU A C 1
ATOM 4138 O O . LEU A 1 538 ? -10.392 12.665 32.919 1.00 94.38 538 LEU A O 1
ATOM 4142 N N . GLU A 1 539 ? -10.146 14.625 31.845 1.00 93.25 539 GLU A N 1
ATOM 4143 C CA . GLU A 1 539 ? -11.464 15.181 32.180 1.00 93.25 539 GLU A CA 1
ATOM 4144 C C . GLU A 1 539 ? -12.634 14.536 31.421 1.00 93.25 539 GLU A C 1
ATOM 4146 O O . GLU A 1 539 ? -13.731 14.456 31.971 1.00 93.25 539 GLU A O 1
ATOM 4151 N N . LYS A 1 540 ? -12.421 14.079 30.178 1.00 89.75 540 LYS A N 1
ATOM 4152 C CA . LYS A 1 540 ? -13.478 13.513 29.318 1.00 89.75 540 LYS A CA 1
ATOM 4153 C C . LYS A 1 540 ? -13.565 11.984 29.378 1.00 89.75 540 LYS A C 1
ATOM 4155 O O . LYS A 1 540 ? -14.660 11.434 29.404 1.00 89.75 540 LYS A O 1
ATOM 4160 N N . GLU A 1 541 ? -12.423 11.305 29.343 1.00 87.12 541 GLU A N 1
ATOM 4161 C CA . GLU A 1 541 ? -12.316 9.854 29.125 1.00 87.12 541 GLU A CA 1
ATOM 4162 C C . GLU A 1 541 ? -11.582 9.147 30.281 1.00 87.12 541 GLU A C 1
ATOM 4164 O O . GLU A 1 541 ? -11.778 7.948 30.480 1.00 87.12 541 GLU A O 1
ATOM 4169 N N . GLY A 1 542 ? -10.763 9.866 31.066 1.00 85.44 542 GLY A N 1
ATOM 4170 C CA . GLY A 1 542 ? -9.801 9.281 32.013 1.00 85.44 542 GLY A CA 1
ATOM 4171 C C . GLY A 1 542 ? -10.400 8.307 33.030 1.00 85.44 542 GLY A C 1
ATOM 4172 O O . GLY A 1 542 ? -9.855 7.226 33.227 1.00 85.44 542 GLY A O 1
ATOM 4173 N N . GLY A 1 543 ? -11.568 8.630 33.598 1.00 85.62 543 GLY A N 1
ATOM 4174 C CA . GLY A 1 543 ? -12.306 7.767 34.540 1.00 85.62 543 GLY A CA 1
ATOM 4175 C C . GLY A 1 543 ? -12.869 6.460 33.950 1.00 85.62 543 GLY A C 1
ATOM 4176 O O . GLY A 1 543 ? -13.577 5.722 34.635 1.00 85.62 543 GLY A O 1
ATOM 4177 N N . THR A 1 544 ? -12.590 6.164 32.679 1.00 86.94 544 THR A N 1
ATOM 4178 C CA . THR A 1 544 ? -12.920 4.881 32.033 1.00 86.94 544 THR A CA 1
ATOM 4179 C C . THR A 1 544 ? -11.836 3.822 32.280 1.00 86.94 544 THR A C 1
ATOM 4181 O O . THR A 1 544 ? -12.140 2.630 32.220 1.00 86.94 544 THR A O 1
ATOM 4184 N N . TYR A 1 545 ? -10.601 4.244 32.576 1.00 88.88 545 TYR A N 1
ATOM 4185 C CA . TYR A 1 545 ? -9.391 3.413 32.576 1.00 88.88 545 TYR A CA 1
ATOM 4186 C C . TYR A 1 545 ? -8.698 3.375 33.946 1.00 88.88 545 TYR A C 1
ATOM 4188 O O . TYR A 1 545 ? -8.834 4.298 34.747 1.00 88.88 545 TYR A O 1
ATOM 4196 N N . SER A 1 546 ? -7.903 2.329 34.201 1.00 89.19 546 SER A N 1
ATOM 4197 C CA . SER A 1 546 ? -7.061 2.272 35.401 1.00 89.19 546 SER A CA 1
ATOM 4198 C C . SER A 1 546 ? -5.933 3.299 35.334 1.00 89.19 546 SER A C 1
ATOM 4200 O O . SER A 1 546 ? -5.269 3.464 34.307 1.00 89.19 546 SER A O 1
ATOM 4202 N N . VAL A 1 547 ? -5.639 3.915 36.477 1.00 91.25 547 VAL A N 1
ATOM 4203 C CA . VAL A 1 547 ? -4.459 4.764 36.666 1.00 91.25 547 VAL A CA 1
ATOM 4204 C C . VAL A 1 547 ? -3.140 3.997 36.434 1.00 91.25 547 VAL A C 1
ATOM 4206 O O . VAL A 1 547 ? -2.181 4.587 35.933 1.00 91.25 547 VAL A O 1
ATOM 4209 N N . GLU A 1 548 ? -3.102 2.677 36.686 1.00 91.44 548 GLU A N 1
ATOM 4210 C CA . GLU A 1 548 ? -1.938 1.833 36.356 1.00 91.44 548 GLU A CA 1
ATOM 4211 C C . GLU A 1 548 ? -1.778 1.641 34.836 1.00 91.44 548 GLU A C 1
ATOM 4213 O O . GLU A 1 548 ? -0.652 1.671 34.348 1.00 91.44 548 GLU A O 1
ATOM 4218 N N . ASP A 1 549 ? -2.872 1.520 34.074 1.00 92.06 549 ASP A N 1
ATOM 4219 C CA . ASP A 1 549 ? -2.836 1.331 32.612 1.00 92.06 549 ASP A CA 1
ATOM 4220 C C . ASP A 1 549 ? -2.476 2.642 31.870 1.00 92.06 549 ASP A C 1
ATOM 4222 O O . ASP A 1 549 ? -1.762 2.632 30.863 1.00 92.06 549 ASP A O 1
ATOM 4226 N N . ILE A 1 550 ? -2.884 3.801 32.410 1.00 94.62 550 ILE A N 1
ATOM 4227 C CA . ILE A 1 550 ? -2.437 5.130 31.944 1.00 94.62 550 ILE A CA 1
ATOM 4228 C C . ILE A 1 550 ? -0.921 5.289 32.170 1.00 94.62 550 ILE A C 1
ATOM 4230 O O . ILE A 1 550 ? -0.193 5.675 31.254 1.00 94.62 550 ILE A O 1
ATOM 4234 N N . SER A 1 551 ? -0.441 4.942 33.370 1.00 94.50 551 SER A N 1
ATOM 4235 C CA . SER A 1 551 ? 0.986 4.911 33.730 1.00 94.50 551 SER A CA 1
ATOM 4236 C C . SER A 1 551 ? 1.773 3.963 32.812 1.00 94.50 551 SER A C 1
ATOM 4238 O O . SER A 1 551 ? 2.776 4.358 32.219 1.00 94.50 551 SER A O 1
ATOM 4240 N N . TYR A 1 552 ? 1.284 2.733 32.621 1.00 94.38 552 TYR A N 1
ATOM 4241 C CA . TYR A 1 552 ? 1.859 1.738 31.711 1.00 94.38 552 TYR A CA 1
ATOM 4242 C C . TYR A 1 552 ? 1.982 2.279 30.285 1.00 94.38 552 TYR A C 1
ATOM 4244 O O . TYR A 1 552 ? 3.056 2.207 29.692 1.00 94.38 552 TYR A O 1
ATOM 4252 N N . THR A 1 553 ? 0.922 2.888 29.750 1.00 95.62 553 THR A N 1
ATOM 4253 C CA . THR A 1 553 ? 0.917 3.401 28.374 1.00 95.62 553 THR A CA 1
ATOM 4254 C C . THR A 1 553 ? 1.871 4.583 28.181 1.00 95.62 553 THR A C 1
ATOM 4256 O O . THR A 1 553 ? 2.518 4.663 27.139 1.00 95.62 553 THR A O 1
ATOM 4259 N N . LEU A 1 554 ? 2.021 5.481 29.162 1.00 96.06 554 LEU A N 1
ATOM 4260 C CA . LEU A 1 554 ? 3.000 6.571 29.059 1.00 96.06 554 LEU A CA 1
ATOM 4261 C C . LEU A 1 554 ? 4.451 6.078 29.133 1.00 96.06 554 LEU A C 1
ATOM 4263 O O . LEU A 1 554 ? 5.293 6.629 28.433 1.00 96.06 554 LEU A O 1
ATOM 4267 N N . VAL A 1 555 ? 4.742 5.047 29.933 1.00 93.81 555 VAL A N 1
ATOM 4268 C CA . VAL A 1 555 ? 6.097 4.474 30.065 1.00 93.81 555 VAL A CA 1
ATOM 4269 C C . VAL A 1 555 ? 6.469 3.562 28.888 1.00 93.81 555 VAL A C 1
ATOM 4271 O O . VAL A 1 555 ? 7.595 3.596 28.408 1.00 93.81 555 VAL A O 1
ATOM 4274 N N . GLN A 1 556 ? 5.542 2.720 28.429 1.00 90.88 556 GLN A N 1
ATOM 4275 C CA . GLN A 1 556 ? 5.810 1.662 27.442 1.00 90.88 556 GLN A CA 1
ATOM 4276 C C . GLN A 1 556 ? 5.387 2.042 26.021 1.00 90.88 556 GLN A C 1
ATOM 4278 O O . GLN A 1 556 ? 5.904 1.498 25.050 1.00 90.88 556 GLN A O 1
ATOM 4283 N N . GLY A 1 557 ? 4.402 2.927 25.887 1.00 92.19 557 GLY A N 1
ATOM 4284 C CA . GLY A 1 557 ? 3.714 3.217 24.632 1.00 92.19 557 GLY A CA 1
ATOM 4285 C C . GLY A 1 557 ? 4.043 4.572 24.019 1.00 92.19 557 GLY A C 1
ATOM 4286 O O . GLY A 1 557 ? 3.294 5.033 23.161 1.00 92.19 557 GLY A O 1
ATOM 4287 N N . ARG A 1 558 ? 5.098 5.251 24.479 1.00 94.75 558 ARG A N 1
ATOM 4288 C CA . ARG A 1 558 ? 5.525 6.570 23.991 1.00 94.75 558 ARG A CA 1
ATOM 4289 C C . ARG A 1 558 ? 7.050 6.622 23.894 1.00 94.75 558 ARG A C 1
ATOM 4291 O O . ARG A 1 558 ? 7.731 6.281 24.855 1.00 94.75 558 ARG A O 1
ATOM 4298 N N . SER A 1 559 ? 7.582 7.102 22.772 1.00 92.94 559 SER A N 1
ATOM 4299 C CA . SER A 1 559 ? 9.023 7.348 22.613 1.00 92.94 559 SER A CA 1
ATOM 4300 C C . SER A 1 559 ? 9.485 8.489 23.540 1.00 92.94 559 SER A C 1
ATOM 4302 O O . SER A 1 559 ? 8.744 9.446 23.782 1.00 92.94 559 SER A O 1
ATOM 4304 N N . HIS A 1 560 ? 10.686 8.378 24.120 1.00 91.88 560 HIS A N 1
ATOM 4305 C CA . HIS A 1 560 ? 11.147 9.235 25.228 1.00 91.88 560 HIS A CA 1
ATOM 4306 C C . HIS A 1 560 ? 12.157 10.308 24.793 1.00 91.88 560 HIS A C 1
ATOM 4308 O O . HIS A 1 560 ? 13.364 10.203 25.035 1.00 91.88 560 HIS A O 1
ATOM 4314 N N . PHE A 1 561 ? 11.622 11.366 24.178 1.00 90.50 561 PHE A N 1
ATOM 4315 C CA . PHE A 1 561 ? 12.355 12.501 23.605 1.00 90.50 561 PHE A CA 1
ATOM 4316 C C . PHE A 1 561 ? 13.183 13.320 24.620 1.00 90.50 561 PHE A C 1
ATOM 4318 O O . PHE A 1 561 ? 13.181 13.052 25.822 1.00 90.50 561 PHE A O 1
ATOM 4325 N N . ALA A 1 562 ? 13.914 14.322 24.117 1.00 84.25 562 ALA A N 1
ATOM 4326 C CA . ALA A 1 562 ? 14.886 15.103 24.883 1.00 84.25 562 ALA A CA 1
ATOM 4327 C C . ALA A 1 562 ? 14.274 16.134 25.849 1.00 84.25 562 ALA A C 1
ATOM 4329 O O . ALA A 1 562 ? 14.855 16.354 26.908 1.00 84.25 562 ALA A O 1
ATOM 4330 N N . VAL A 1 563 ? 13.130 16.752 25.522 1.00 87.56 563 VAL A N 1
ATOM 4331 C CA . VAL A 1 563 ? 12.425 17.644 26.458 1.00 87.56 563 VAL A CA 1
ATOM 4332 C C . VAL A 1 563 ? 11.489 16.779 27.295 1.00 87.56 563 VAL A C 1
ATOM 4334 O O . VAL A 1 563 ? 10.555 16.179 26.756 1.00 87.56 563 VAL A O 1
ATOM 4337 N N . ARG A 1 564 ? 11.775 16.661 28.596 1.00 88.88 564 ARG A N 1
ATOM 4338 C CA . ARG A 1 564 ? 11.140 15.702 29.512 1.00 88.88 564 ARG A CA 1
ATOM 4339 C C . ARG A 1 564 ? 10.529 16.397 30.725 1.00 88.88 564 ARG A C 1
ATOM 4341 O O . ARG A 1 564 ? 11.134 17.288 31.307 1.00 88.88 564 ARG A O 1
ATOM 4348 N N . SER A 1 565 ? 9.364 15.911 31.137 1.00 90.94 565 SER A N 1
ATOM 4349 C CA . SER A 1 565 ? 8.708 16.198 32.412 1.00 90.94 565 SER A CA 1
ATOM 4350 C C . SER A 1 565 ? 8.154 14.890 32.992 1.00 90.94 565 SER A C 1
ATOM 4352 O O . SER A 1 565 ? 8.000 13.898 32.274 1.00 90.94 565 SER A O 1
ATOM 4354 N N . ALA A 1 566 ? 7.873 14.855 34.291 1.00 92.19 566 ALA A N 1
ATOM 4355 C CA . ALA A 1 566 ? 7.337 13.674 34.954 1.00 92.19 566 ALA A CA 1
ATOM 4356 C C . ALA A 1 566 ? 6.441 14.038 36.140 1.00 92.19 566 ALA A C 1
ATOM 4358 O O . ALA A 1 566 ? 6.707 14.991 36.869 1.00 92.19 566 ALA A O 1
ATOM 4359 N N . VAL A 1 567 ? 5.405 13.228 36.361 1.00 93.69 567 VAL A N 1
ATOM 4360 C CA . VAL A 1 567 ? 4.531 13.304 37.539 1.00 93.69 567 VAL A CA 1
ATOM 4361 C C . VAL A 1 567 ? 4.561 11.976 38.293 1.00 93.69 567 VAL A C 1
ATOM 4363 O O . VAL A 1 567 ? 4.593 10.907 37.682 1.00 93.69 567 VAL A O 1
ATOM 4366 N N . VAL A 1 568 ? 4.499 12.044 39.626 1.00 94.12 568 VAL A N 1
ATOM 4367 C CA . VAL A 1 568 ? 4.237 10.892 40.499 1.00 94.12 568 VAL A CA 1
ATOM 4368 C C . VAL A 1 568 ? 2.925 11.122 41.242 1.00 94.12 568 VAL A C 1
ATOM 4370 O O . VAL A 1 568 ? 2.824 12.023 42.073 1.00 94.12 568 VAL A O 1
ATOM 4373 N N . ALA A 1 569 ? 1.920 10.299 40.945 1.00 92.88 569 ALA A N 1
ATOM 4374 C CA . ALA A 1 569 ? 0.564 10.445 41.471 1.00 92.88 569 ALA A CA 1
ATOM 4375 C C . ALA A 1 569 ? -0.060 9.088 41.822 1.00 92.88 569 ALA A C 1
ATOM 4377 O O . ALA A 1 569 ? 0.251 8.068 41.209 1.00 92.88 569 ALA A O 1
ATOM 4378 N N . ARG A 1 570 ? -0.946 9.070 42.818 1.00 91.06 570 ARG A N 1
ATOM 4379 C CA . ARG A 1 570 ? -1.654 7.866 43.289 1.00 91.06 570 ARG A CA 1
ATOM 4380 C C . ARG A 1 570 ? -2.949 7.574 42.518 1.00 91.06 570 ARG A C 1
ATOM 4382 O O . ARG A 1 570 ? -3.354 6.422 42.415 1.00 91.06 570 ARG A O 1
ATOM 4389 N N . ASP A 1 571 ? -3.597 8.620 42.005 1.00 90.50 571 ASP A N 1
ATOM 4390 C CA . ASP A 1 571 ? -4.920 8.588 41.380 1.00 90.50 571 ASP A CA 1
ATOM 4391 C C . ASP A 1 571 ? -5.038 9.654 40.266 1.00 90.50 571 ASP A C 1
ATOM 4393 O O . ASP A 1 571 ? -4.163 10.508 40.097 1.00 90.50 571 ASP A O 1
ATOM 4397 N N . ILE A 1 572 ? -6.130 9.601 39.494 1.00 92.19 572 ILE A N 1
ATOM 4398 C CA . ILE A 1 572 ? -6.400 10.508 38.361 1.00 92.19 572 ILE A CA 1
ATOM 4399 C C . ILE A 1 572 ? -6.564 11.977 38.806 1.00 92.19 572 ILE A C 1
ATOM 4401 O O . ILE A 1 572 ? -6.236 12.889 38.045 1.00 92.19 572 ILE A O 1
ATOM 4405 N N . HIS A 1 573 ? -7.042 12.232 40.028 1.00 92.19 573 HIS A N 1
ATOM 4406 C CA . HIS A 1 573 ? -7.230 13.586 40.551 1.00 92.19 573 HIS A CA 1
ATOM 4407 C C . HIS A 1 573 ? -5.885 14.226 40.923 1.00 92.19 573 HIS A C 1
ATOM 4409 O O . HIS A 1 573 ? -5.617 15.357 40.517 1.00 92.19 573 HIS A O 1
ATOM 4415 N N . GLU A 1 574 ? -5.023 13.509 41.651 1.00 93.06 574 GLU A N 1
ATOM 4416 C CA . GLU A 1 574 ? -3.654 13.948 41.947 1.00 93.06 574 GLU A CA 1
ATOM 4417 C C . GLU A 1 574 ? -2.858 14.149 40.648 1.00 93.06 574 GLU A C 1
ATOM 4419 O O . GLU A 1 574 ? -2.230 15.193 40.478 1.00 93.06 574 GLU A O 1
ATOM 4424 N N . LEU A 1 575 ? -2.974 13.226 39.682 1.00 94.06 575 LEU A N 1
ATOM 4425 C CA . LEU A 1 575 ? -2.356 13.370 38.361 1.00 94.06 575 LEU A CA 1
ATOM 4426 C C . LEU A 1 575 ? -2.803 14.665 37.669 1.00 94.06 575 LEU A C 1
ATOM 4428 O O . LEU A 1 575 ? -1.955 15.454 37.249 1.00 94.06 575 LEU A O 1
ATOM 4432 N N . LYS A 1 576 ? -4.116 14.931 37.587 1.00 93.88 576 LYS A N 1
ATOM 4433 C CA . LYS A 1 576 ? -4.614 16.164 36.960 1.00 93.88 576 LYS A CA 1
ATOM 4434 C C . LYS A 1 576 ? -4.116 17.410 37.698 1.00 93.88 576 LYS A C 1
ATOM 4436 O O . LYS A 1 576 ? -3.690 18.356 37.046 1.00 93.88 576 LYS A O 1
ATOM 4441 N N . GLN A 1 577 ? -4.109 17.406 39.033 1.00 92.06 577 GLN A N 1
ATOM 4442 C CA . GLN A 1 577 ? -3.631 18.533 39.841 1.00 92.06 577 GLN A CA 1
ATOM 4443 C C . GLN A 1 577 ? -2.136 18.827 39.620 1.00 92.06 577 GLN A C 1
ATOM 4445 O O . GLN A 1 577 ? -1.759 19.994 39.483 1.00 92.06 577 GLN A O 1
ATOM 4450 N N . CYS A 1 578 ? -1.290 17.800 39.528 1.00 91.12 578 CYS A N 1
ATOM 4451 C CA . CYS A 1 578 ? 0.128 17.963 39.204 1.00 91.12 578 CYS A CA 1
ATOM 4452 C C . CYS A 1 578 ? 0.325 18.513 37.781 1.00 91.12 578 CYS A C 1
ATOM 4454 O O . CYS A 1 578 ? 1.065 19.478 37.599 1.00 91.12 578 CYS A O 1
ATOM 4456 N N . LEU A 1 579 ? -0.389 17.980 36.783 1.00 92.19 579 LEU A N 1
ATOM 4457 C CA . LEU A 1 579 ? -0.316 18.467 35.398 1.00 92.19 579 LEU A CA 1
ATOM 4458 C C . LEU A 1 579 ? -0.824 19.913 35.255 1.00 92.19 579 LEU A C 1
ATOM 4460 O O . LEU A 1 579 ? -0.215 20.714 34.549 1.00 92.19 579 LEU A O 1
ATOM 4464 N N . SER A 1 580 ? -1.900 20.282 35.959 1.00 90.69 580 SER A N 1
ATOM 4465 C CA . SER A 1 580 ? -2.377 21.670 36.017 1.00 90.69 580 SER A CA 1
ATOM 4466 C C . SER A 1 580 ? -1.370 22.601 36.694 1.00 90.69 580 SER A C 1
ATOM 4468 O O . SER A 1 580 ? -1.208 23.730 36.240 1.00 90.69 580 SER A O 1
ATOM 4470 N N . THR A 1 581 ? -0.660 22.131 37.727 1.00 86.62 581 THR A N 1
ATOM 4471 C CA . THR A 1 581 ? 0.435 22.890 38.359 1.00 86.62 581 THR A CA 1
ATOM 4472 C C . THR A 1 581 ? 1.558 23.170 37.359 1.00 86.62 581 THR A C 1
ATOM 4474 O O . THR A 1 581 ? 1.983 24.317 37.246 1.00 86.62 581 THR A O 1
ATOM 4477 N N . ILE A 1 582 ? 1.978 22.158 36.586 1.00 81.38 582 ILE A N 1
ATOM 4478 C CA . ILE A 1 582 ? 2.998 22.292 35.529 1.00 81.38 582 ILE A CA 1
ATOM 4479 C C . ILE A 1 582 ? 2.567 23.320 34.469 1.00 81.38 582 ILE A C 1
ATOM 4481 O O . ILE A 1 582 ? 3.366 24.163 34.084 1.00 81.38 582 ILE A O 1
ATOM 4485 N N . MET A 1 583 ? 1.298 23.330 34.045 1.00 82.38 583 MET A N 1
ATOM 4486 C CA . MET A 1 583 ? 0.802 24.348 33.101 1.00 82.38 583 MET A CA 1
ATOM 4487 C C . MET A 1 583 ? 0.654 25.756 33.697 1.00 82.38 583 MET A C 1
ATOM 4489 O O . MET A 1 583 ? 0.628 26.726 32.944 1.00 82.38 583 MET A O 1
ATOM 4493 N N . SER A 1 584 ? 0.496 25.890 35.019 1.00 77.62 584 SER A N 1
ATOM 4494 C CA . SER A 1 584 ? 0.321 27.193 35.679 1.00 77.62 584 SER A CA 1
ATOM 4495 C C . SER A 1 584 ? 1.633 27.821 36.151 1.00 77.62 584 SER A C 1
ATOM 4497 O O . SER A 1 584 ? 1.680 29.018 36.428 1.00 77.62 584 SER A O 1
ATOM 4499 N N . GLN A 1 585 ? 2.679 27.008 36.310 1.00 66.25 585 GLN A N 1
ATOM 4500 C CA . GLN A 1 585 ? 4.006 27.428 36.740 1.00 66.25 585 GLN A CA 1
ATOM 4501 C C . GLN A 1 585 ? 4.945 27.414 35.535 1.00 66.25 585 GLN A C 1
ATOM 4503 O O . GLN A 1 585 ? 5.608 26.419 35.269 1.00 66.25 585 GLN A O 1
ATOM 4508 N N . ASP A 1 586 ? 5.014 28.551 34.845 1.00 51.34 586 ASP A N 1
ATOM 4509 C CA . ASP A 1 586 ? 5.970 28.843 33.768 1.00 51.34 586 ASP A CA 1
ATOM 4510 C C . ASP A 1 586 ? 7.395 28.974 34.360 1.00 51.34 586 ASP A C 1
ATOM 4512 O O . ASP A 1 586 ? 7.945 30.066 34.519 1.00 51.34 586 ASP A O 1
ATOM 4516 N N . ARG A 1 587 ? 7.928 27.852 34.873 1.00 47.38 587 ARG A N 1
ATOM 4517 C CA . ARG A 1 587 ? 9.105 27.781 35.751 1.00 47.38 587 ARG A CA 1
ATOM 4518 C C . ARG A 1 587 ? 10.062 26.655 35.372 1.00 47.38 587 ARG A C 1
ATOM 4520 O O . ARG A 1 587 ? 9.734 25.473 35.412 1.00 47.38 587 ARG A O 1
ATOM 4527 N N . SER A 1 588 ? 11.318 27.047 35.200 1.00 43.88 588 SER A N 1
ATOM 4528 C CA . SER A 1 588 ? 12.491 26.219 34.899 1.00 43.88 588 SER A CA 1
ATOM 4529 C C . SER A 1 588 ? 12.939 25.243 36.007 1.00 43.88 588 SER A C 1
ATOM 4531 O O . SER A 1 588 ? 14.084 24.806 35.999 1.00 43.88 588 SER A O 1
ATOM 4533 N N . GLU A 1 589 ? 12.096 24.918 36.991 1.00 40.84 589 GLU A N 1
ATOM 4534 C CA . GLU A 1 589 ? 12.447 24.018 38.110 1.00 40.84 589 GLU A CA 1
ATOM 4535 C C . GLU A 1 589 ? 12.096 22.542 37.819 1.00 40.84 589 GLU A C 1
ATOM 4537 O O . GLU A 1 589 ? 12.572 21.641 38.511 1.00 40.84 589 GLU A O 1
ATOM 4542 N N . HIS A 1 590 ? 11.316 22.279 36.762 1.00 46.34 590 HIS A N 1
ATOM 4543 C CA . HIS A 1 590 ? 10.958 20.932 36.289 1.00 46.34 590 HIS A CA 1
ATOM 4544 C C . HIS A 1 590 ? 11.258 20.689 34.798 1.00 46.34 590 HIS A C 1
ATOM 4546 O O . HIS A 1 590 ? 10.903 19.637 34.267 1.00 46.34 590 HIS A O 1
ATOM 4552 N N . GLU A 1 591 ? 11.934 21.628 34.130 1.00 47.34 591 GLU A N 1
ATOM 4553 C CA . GLU A 1 591 ? 12.368 21.501 32.736 1.00 47.34 591 GLU A CA 1
ATOM 4554 C C . GLU A 1 591 ? 13.895 21.460 32.640 1.00 47.34 591 GLU A C 1
ATOM 4556 O O . GLU A 1 591 ? 14.555 22.498 32.679 1.00 47.34 591 GLU A O 1
ATOM 4561 N N . VAL A 1 592 ? 14.466 20.270 32.433 1.00 44.59 592 VAL A N 1
ATOM 4562 C CA . VAL A 1 592 ? 15.837 20.162 31.914 1.00 44.59 592 VAL A CA 1
ATOM 4563 C C . VAL A 1 592 ? 15.753 20.045 30.397 1.00 44.59 592 VAL A C 1
ATOM 4565 O O . VAL A 1 592 ? 15.729 18.957 29.822 1.00 44.59 592 VAL A O 1
ATOM 4568 N N . GLU A 1 593 ? 15.734 21.196 29.729 1.00 44.66 593 GLU A N 1
ATOM 4569 C CA . GLU A 1 593 ? 16.271 21.258 28.374 1.00 44.66 593 GLU A CA 1
ATOM 4570 C C . GLU A 1 593 ? 17.738 20.838 28.460 1.00 44.66 593 GLU A C 1
ATOM 4572 O O . GLU A 1 593 ? 18.501 21.420 29.226 1.00 44.66 593 GLU A O 1
ATOM 4577 N N . LYS A 1 594 ? 18.088 19.757 27.756 1.00 43.38 594 LYS A N 1
ATOM 4578 C CA . LYS A 1 594 ? 19.338 18.999 27.907 1.00 43.38 594 LYS A CA 1
ATOM 4579 C C . LYS A 1 594 ? 20.563 19.930 27.990 1.00 43.38 594 LYS A C 1
ATOM 4581 O O . LYS A 1 594 ? 21.106 20.302 26.954 1.00 43.38 594 LYS A O 1
ATOM 4586 N N . GLU A 1 595 ? 21.044 20.248 29.198 1.00 43.53 595 GLU A N 1
ATOM 4587 C CA . GLU A 1 595 ? 22.341 20.909 29.412 1.00 43.53 595 GLU A CA 1
ATOM 4588 C C . GLU A 1 595 ? 23.436 19.912 29.010 1.00 43.53 595 GLU A C 1
ATOM 4590 O O . GLU A 1 595 ? 23.898 19.095 29.814 1.00 43.53 595 GLU A O 1
ATOM 4595 N N . LYS A 1 596 ? 23.767 19.896 27.708 1.00 46.56 596 LYS A N 1
ATOM 4596 C CA . LYS A 1 596 ? 24.303 18.704 27.023 1.00 46.56 596 LYS A CA 1
ATOM 4597 C C . LYS A 1 596 ? 25.631 18.194 27.593 1.00 46.56 596 LYS A C 1
ATOM 4599 O O . LYS A 1 596 ? 25.918 17.009 27.435 1.00 46.56 596 LYS A O 1
ATOM 4604 N N . GLY A 1 597 ? 26.388 19.040 28.296 1.00 42.81 597 GLY A N 1
ATOM 4605 C CA . GLY A 1 597 ? 27.617 18.666 29.000 1.00 42.81 597 GLY A CA 1
ATOM 4606 C C . GLY A 1 597 ? 27.424 18.013 30.378 1.00 42.81 597 GLY A C 1
ATOM 4607 O O . GLY A 1 597 ? 28.199 17.129 30.720 1.00 42.81 597 GLY A O 1
ATOM 4608 N N . TYR A 1 598 ? 26.418 18.398 31.174 1.00 44.31 598 TYR A N 1
ATOM 4609 C CA . TYR A 1 598 ? 26.316 17.937 32.571 1.00 44.31 598 TYR A CA 1
ATOM 4610 C C . TYR A 1 598 ? 25.597 16.585 32.688 1.00 44.31 598 TYR A C 1
ATOM 4612 O O . TYR A 1 598 ? 26.108 15.643 33.296 1.00 44.31 598 TYR A O 1
ATOM 4620 N N . ALA A 1 599 ? 24.436 16.450 32.039 1.00 51.00 599 ALA A N 1
ATOM 4621 C CA . ALA A 1 599 ? 23.631 15.227 32.096 1.00 51.00 599 ALA A CA 1
ATOM 4622 C C . ALA A 1 599 ? 24.349 14.007 31.481 1.00 51.00 599 ALA A C 1
ATOM 4624 O O . ALA A 1 599 ? 24.307 12.913 32.041 1.00 51.00 599 ALA A O 1
ATOM 4625 N N . SER A 1 600 ? 25.055 14.204 30.363 1.00 55.41 600 SER A N 1
ATOM 4626 C CA . SER A 1 600 ? 25.794 13.147 29.654 1.00 55.41 600 SER A CA 1
ATOM 4627 C C . SER A 1 600 ? 26.988 12.612 30.452 1.00 55.41 600 SER A C 1
ATOM 4629 O O . SER A 1 600 ? 27.245 11.410 30.443 1.00 55.41 600 SER A O 1
ATOM 4631 N N . GLN A 1 601 ? 27.682 13.480 31.195 1.00 60.91 601 GLN A N 1
ATOM 4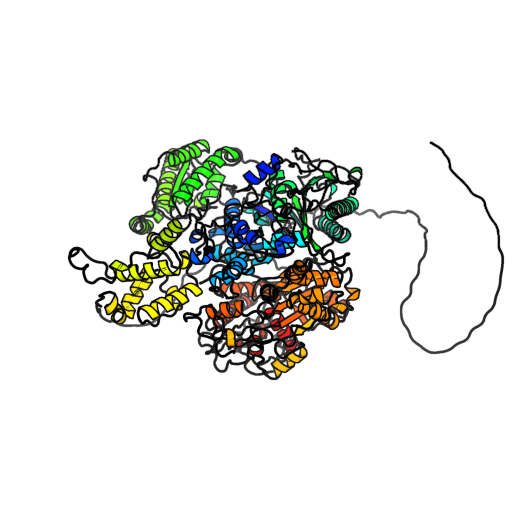632 C CA . GLN A 1 601 ? 28.784 13.092 32.079 1.00 60.91 601 GLN A CA 1
ATOM 4633 C C . GLN A 1 601 ? 28.293 12.374 33.346 1.00 60.91 601 GLN A C 1
ATOM 4635 O O . GLN A 1 601 ? 28.994 11.507 33.869 1.00 60.91 601 GLN A O 1
ATOM 4640 N N . MET A 1 602 ? 27.089 12.697 33.836 1.00 65.88 602 MET A N 1
ATOM 4641 C CA . MET A 1 602 ? 26.519 12.067 35.032 1.00 65.88 602 MET A CA 1
ATOM 4642 C C . MET A 1 602 ? 25.716 10.787 34.764 1.00 65.88 602 MET A C 1
ATOM 4644 O O . MET A 1 602 ? 25.609 9.962 35.672 1.00 65.88 602 MET A O 1
ATOM 4648 N N . GLU A 1 603 ? 25.176 10.562 33.561 1.00 71.81 603 GLU A N 1
ATOM 4649 C CA . GLU A 1 603 ? 24.378 9.360 33.258 1.00 71.81 603 GLU A CA 1
ATOM 4650 C C . GLU A 1 603 ? 25.082 8.030 33.625 1.00 71.81 603 GLU A C 1
ATOM 4652 O O . GLU A 1 603 ? 24.435 7.203 34.275 1.00 71.81 603 GLU A O 1
ATOM 4657 N N . PRO A 1 604 ? 26.385 7.808 33.342 1.00 76.38 604 PRO A N 1
ATOM 4658 C CA . PRO A 1 604 ? 27.084 6.582 33.748 1.00 76.38 604 PRO A CA 1
ATOM 4659 C C . PRO A 1 604 ? 27.161 6.365 35.268 1.00 76.38 604 PRO A C 1
ATOM 4661 O O . PRO A 1 604 ? 27.250 5.223 35.718 1.00 76.38 604 PRO A O 1
ATOM 4664 N N . LEU A 1 605 ? 27.113 7.441 36.062 1.00 78.25 605 LEU A N 1
ATOM 4665 C CA . LEU A 1 605 ? 27.136 7.400 37.530 1.00 78.25 605 LEU A CA 1
ATOM 4666 C C . LEU A 1 605 ? 25.730 7.224 38.123 1.00 78.25 605 LEU A C 1
ATOM 4668 O O . LEU A 1 605 ? 25.562 6.552 39.139 1.00 78.25 605 LEU A O 1
ATOM 4672 N N . LEU A 1 606 ? 24.716 7.815 37.486 1.00 82.50 606 LEU A N 1
ATOM 4673 C CA . LEU A 1 606 ? 23.327 7.798 37.950 1.00 82.50 606 LEU A CA 1
ATOM 4674 C C . LEU A 1 606 ? 22.568 6.532 37.523 1.00 82.50 606 LEU A C 1
ATOM 4676 O O . LEU A 1 606 ? 21.738 6.030 38.284 1.00 82.50 606 LEU A O 1
ATOM 4680 N N . ARG A 1 607 ? 22.873 5.970 36.346 1.00 84.50 607 ARG A N 1
ATOM 4681 C CA . ARG A 1 607 ? 22.195 4.781 35.801 1.00 84.50 607 ARG A CA 1
ATOM 4682 C C . ARG A 1 607 ? 22.255 3.555 36.732 1.00 84.50 607 ARG A C 1
ATOM 4684 O O . ARG A 1 607 ? 21.205 2.947 36.930 1.00 84.50 607 ARG A O 1
ATOM 4691 N N . PRO A 1 608 ? 23.389 3.199 37.376 1.00 87.62 608 PRO A N 1
ATOM 4692 C CA . PRO A 1 608 ? 23.426 2.101 38.349 1.00 87.62 608 PRO A CA 1
ATOM 4693 C C . PRO A 1 608 ? 22.502 2.320 39.557 1.00 87.62 608 PRO A C 1
ATOM 4695 O O . PRO A 1 608 ? 21.870 1.375 40.026 1.00 87.62 608 PRO A O 1
ATOM 4698 N N . TYR A 1 609 ? 22.387 3.563 40.038 1.00 88.62 609 TYR A N 1
ATOM 4699 C CA . TYR A 1 609 ? 21.521 3.918 41.165 1.00 88.62 609 TYR A CA 1
ATOM 4700 C C . TYR A 1 609 ? 20.033 3.871 40.783 1.00 88.62 609 TYR A C 1
ATOM 4702 O O . TYR A 1 609 ? 19.230 3.297 41.518 1.00 88.62 609 TYR A O 1
ATOM 4710 N N . GLY A 1 610 ? 19.674 4.368 39.594 1.00 88.75 610 GLY A N 1
ATOM 4711 C CA . GLY A 1 610 ? 18.327 4.225 39.034 1.00 88.75 610 GLY A CA 1
ATOM 4712 C C . GLY A 1 610 ? 17.916 2.759 38.844 1.00 88.75 610 GLY A C 1
ATOM 4713 O O . GLY A 1 610 ? 16.832 2.359 39.268 1.00 88.75 610 GLY A O 1
ATOM 4714 N N . SER A 1 611 ? 18.805 1.921 38.300 1.00 88.69 611 SER A N 1
ATOM 4715 C CA . SER A 1 611 ? 18.570 0.475 38.170 1.00 88.69 611 SER A CA 1
ATOM 4716 C C . SER A 1 611 ? 18.408 -0.234 39.522 1.00 88.69 611 SER A C 1
ATOM 4718 O O . SER A 1 611 ? 17.616 -1.170 39.632 1.00 88.69 611 SER A O 1
ATOM 4720 N N . TRP A 1 612 ? 19.116 0.206 40.568 1.00 88.81 612 TRP A N 1
ATOM 4721 C CA . TRP A 1 612 ? 18.911 -0.301 41.928 1.00 88.81 612 TRP A CA 1
ATOM 4722 C C . TRP A 1 612 ? 17.537 0.105 42.489 1.00 88.81 612 TRP A C 1
ATOM 4724 O O . TRP A 1 612 ? 16.811 -0.760 42.979 1.00 88.81 612 TRP A O 1
ATOM 4734 N N . LEU A 1 613 ? 17.136 1.376 42.346 1.00 88.94 613 LEU A N 1
ATOM 4735 C CA . LEU A 1 613 ? 15.814 1.865 42.769 1.00 88.94 613 LEU A CA 1
ATOM 4736 C C . LEU A 1 613 ? 14.662 1.105 42.092 1.00 88.94 613 LEU A C 1
ATOM 4738 O O . LEU A 1 613 ? 13.699 0.740 42.767 1.00 88.94 613 LEU A O 1
ATOM 4742 N N . LEU A 1 614 ? 14.775 0.816 40.790 1.00 88.12 614 LEU A N 1
ATOM 4743 C CA . LEU A 1 614 ? 13.803 -0.007 40.061 1.00 88.12 614 LEU A CA 1
ATOM 4744 C C . LEU A 1 614 ? 13.673 -1.404 40.682 1.00 88.12 614 LEU A C 1
ATOM 4746 O O . LEU A 1 614 ? 12.571 -1.820 41.039 1.00 88.12 614 LEU A O 1
ATOM 4750 N N . GLN A 1 615 ? 14.791 -2.107 40.893 1.00 84.69 615 GLN A N 1
ATOM 4751 C CA . GLN A 1 615 ? 14.767 -3.437 41.508 1.00 84.69 615 GLN A CA 1
ATOM 4752 C C . GLN A 1 615 ? 14.180 -3.448 42.924 1.00 84.69 615 GLN A C 1
ATOM 4754 O O . GLN A 1 615 ? 13.537 -4.422 43.308 1.00 84.69 615 GLN A O 1
ATOM 4759 N N . GLU A 1 616 ? 14.417 -2.405 43.715 1.00 85.81 616 GLU A N 1
ATOM 4760 C CA . GLU A 1 616 ? 13.872 -2.281 45.069 1.00 85.81 616 GLU A CA 1
ATOM 4761 C C . GLU A 1 616 ? 12.343 -2.146 45.071 1.00 85.81 616 GLU A C 1
ATOM 4763 O O . GLU A 1 616 ? 11.662 -2.859 45.811 1.00 85.81 616 GLU A O 1
ATOM 4768 N N . LEU A 1 617 ? 11.800 -1.279 44.208 1.00 85.31 617 LEU A N 1
ATOM 4769 C CA . LEU A 1 617 ? 10.352 -1.078 44.062 1.00 85.31 617 LEU A CA 1
ATOM 4770 C C . LEU A 1 617 ? 9.628 -2.360 43.616 1.00 85.31 617 LEU A C 1
ATOM 4772 O O . LEU A 1 617 ? 8.484 -2.578 44.008 1.00 85.31 617 LEU A O 1
ATOM 4776 N N . ILE A 1 618 ? 10.304 -3.222 42.849 1.00 78.75 618 ILE A N 1
ATOM 4777 C CA . ILE A 1 618 ? 9.793 -4.531 42.407 1.00 78.75 618 ILE A CA 1
ATOM 4778 C C . ILE A 1 618 ? 9.868 -5.577 43.528 1.00 78.75 618 ILE A C 1
ATOM 4780 O O . ILE A 1 618 ? 8.951 -6.379 43.686 1.00 78.75 618 ILE A O 1
ATOM 4784 N N . LYS A 1 619 ? 10.950 -5.588 44.322 1.00 73.94 619 LYS A N 1
ATOM 4785 C CA . LYS A 1 619 ? 11.137 -6.561 45.417 1.00 73.94 619 LYS A CA 1
ATOM 4786 C C . LYS A 1 619 ? 10.143 -6.347 46.561 1.00 73.94 619 LYS A C 1
ATOM 4788 O O . LYS A 1 619 ? 9.768 -7.326 47.202 1.00 73.94 619 LYS A O 1
ATOM 4793 N N . GLY A 1 620 ? 9.715 -5.103 46.805 1.00 62.12 620 GLY A N 1
ATOM 4794 C CA . GLY A 1 620 ? 8.463 -4.712 47.481 1.00 62.12 620 GLY A CA 1
ATOM 4795 C C . GLY A 1 620 ? 8.271 -5.055 48.971 1.00 62.12 620 GLY A C 1
ATOM 4796 O O . GLY A 1 620 ? 7.565 -4.336 49.672 1.00 62.12 620 GLY A O 1
ATOM 4797 N N . ALA A 1 621 ? 8.904 -6.104 49.497 1.00 54.03 621 ALA A N 1
ATOM 4798 C CA . ALA A 1 621 ? 8.536 -6.767 50.753 1.00 54.03 621 ALA A CA 1
ATOM 4799 C C . ALA A 1 621 ? 8.837 -5.995 52.059 1.00 54.03 621 ALA A C 1
ATOM 4801 O O . ALA A 1 621 ? 8.689 -6.553 53.147 1.00 54.03 621 ALA A O 1
ATOM 4802 N N . SER A 1 622 ? 9.320 -4.750 51.998 1.00 59.09 622 SER A N 1
ATOM 4803 C CA . SER A 1 622 ? 9.719 -3.975 53.191 1.00 59.09 622 SER A CA 1
ATOM 4804 C C . SER A 1 622 ? 9.592 -2.449 53.057 1.00 59.09 622 SER A C 1
ATOM 4806 O O . SER A 1 622 ? 10.010 -1.736 53.963 1.00 59.09 622 SER A O 1
ATOM 4808 N N . ILE A 1 623 ? 9.030 -1.935 51.957 1.00 75.75 623 ILE A N 1
ATOM 4809 C CA . ILE A 1 623 ? 8.964 -0.491 51.667 1.00 75.75 623 ILE A CA 1
ATOM 4810 C C . ILE A 1 623 ? 7.577 0.045 52.049 1.00 75.75 623 ILE A C 1
ATOM 4812 O O . ILE A 1 623 ? 6.559 -0.549 51.695 1.00 75.75 623 ILE A O 1
ATOM 4816 N N . ASN A 1 624 ? 7.519 1.171 52.765 1.00 82.44 624 ASN A N 1
ATOM 4817 C CA . ASN A 1 624 ? 6.247 1.793 53.160 1.00 82.44 624 ASN A CA 1
ATOM 4818 C C . ASN A 1 624 ? 5.678 2.730 52.068 1.00 82.44 624 ASN A C 1
ATOM 4820 O O . ASN A 1 624 ? 6.379 3.099 51.131 1.00 82.44 624 ASN A O 1
ATOM 4824 N N . GLN A 1 625 ? 4.406 3.139 52.183 1.00 81.38 625 GLN A N 1
ATOM 4825 C CA . GLN A 1 625 ? 3.718 3.920 51.136 1.00 81.38 625 GLN A CA 1
ATOM 4826 C C . GLN A 1 625 ? 4.403 5.253 50.784 1.00 81.38 625 GLN A C 1
ATOM 4828 O O . GLN A 1 625 ? 4.467 5.597 49.603 1.00 81.38 625 GLN A O 1
ATOM 4833 N N . ASN A 1 626 ? 4.930 5.978 51.777 1.00 83.06 626 ASN A N 1
ATOM 4834 C CA . ASN A 1 626 ? 5.624 7.246 51.540 1.00 83.06 626 ASN A CA 1
ATOM 4835 C C . ASN A 1 626 ? 6.973 6.984 50.871 1.00 83.06 626 ASN A C 1
ATOM 4837 O O . ASN A 1 626 ? 7.246 7.520 49.807 1.00 83.06 626 ASN A O 1
ATOM 4841 N N . GLU A 1 627 ? 7.757 6.062 51.427 1.00 85.38 627 GLU A N 1
ATOM 4842 C CA . GLU A 1 627 ? 9.073 5.691 50.903 1.00 85.38 627 GLU A CA 1
ATOM 4843 C C . GLU A 1 627 ? 9.010 5.124 49.471 1.00 85.38 627 GLU A C 1
ATOM 4845 O O . GLU A 1 627 ? 9.914 5.357 48.670 1.00 85.38 627 GLU A O 1
ATOM 4850 N N . PHE A 1 628 ? 7.924 4.433 49.110 1.00 88.00 628 PHE A N 1
ATOM 4851 C CA . PHE A 1 628 ? 7.647 4.028 47.730 1.00 88.00 628 PHE A CA 1
ATOM 4852 C C . PHE A 1 628 ? 7.469 5.254 46.819 1.00 88.00 628 PHE A C 1
ATOM 4854 O O . PHE A 1 628 ? 8.074 5.316 45.748 1.00 88.00 628 PHE A O 1
ATOM 4861 N N . LYS A 1 629 ? 6.679 6.250 47.248 1.00 86.50 629 LYS A N 1
ATOM 4862 C CA . LYS A 1 629 ? 6.467 7.502 46.503 1.00 86.50 629 LYS A CA 1
ATOM 4863 C C . LYS A 1 629 ? 7.746 8.342 46.419 1.00 86.50 629 LYS A C 1
ATOM 4865 O O . LYS A 1 629 ? 8.020 8.894 45.356 1.00 86.50 629 LYS A O 1
ATOM 4870 N N . ASP A 1 630 ? 8.557 8.380 47.473 1.00 87.50 630 ASP A N 1
ATOM 4871 C CA . ASP A 1 630 ? 9.844 9.084 47.508 1.00 87.50 630 ASP A CA 1
ATOM 4872 C C . ASP A 1 630 ? 10.843 8.451 46.526 1.00 87.50 630 ASP A C 1
ATOM 4874 O O . ASP A 1 630 ? 11.374 9.134 45.649 1.00 87.50 630 ASP A O 1
ATOM 4878 N N . ARG A 1 631 ? 11.032 7.122 46.587 1.00 90.56 631 ARG A N 1
ATOM 4879 C CA . ARG A 1 631 ? 11.883 6.364 45.645 1.00 90.56 631 ARG A CA 1
ATOM 4880 C C . ARG A 1 631 ? 11.417 6.533 44.190 1.00 90.56 631 ARG A C 1
ATOM 4882 O O . ARG A 1 631 ? 12.251 6.689 43.298 1.00 90.56 631 ARG A O 1
ATOM 4889 N N . LEU A 1 632 ? 10.104 6.562 43.943 1.00 90.44 632 LEU A N 1
ATOM 4890 C CA . LEU A 1 632 ? 9.535 6.803 42.612 1.00 90.44 632 LEU A CA 1
ATOM 4891 C C . LEU A 1 632 ? 9.695 8.266 42.147 1.00 90.44 632 LEU A C 1
ATOM 4893 O O . LEU A 1 632 ? 9.854 8.517 40.955 1.00 90.44 632 LEU A O 1
ATOM 4897 N N . SER A 1 633 ? 9.727 9.226 43.075 1.00 90.56 633 SER A N 1
ATOM 4898 C CA . SER A 1 633 ? 9.995 10.644 42.782 1.00 90.56 633 SER A CA 1
ATOM 4899 C C . SER A 1 633 ? 11.469 10.892 42.439 1.00 90.56 633 SER A C 1
ATOM 4901 O O . SER A 1 633 ? 11.762 11.679 41.543 1.00 90.56 633 SER A O 1
ATOM 4903 N N . ILE A 1 634 ? 12.398 10.160 43.065 1.00 90.50 634 ILE A N 1
ATOM 4904 C CA . ILE A 1 634 ? 13.819 10.155 42.669 1.00 90.50 634 ILE A CA 1
ATOM 4905 C C . ILE A 1 634 ? 13.979 9.585 41.250 1.00 90.50 634 ILE A C 1
ATOM 4907 O O . ILE A 1 634 ? 14.720 10.137 40.442 1.00 90.50 634 ILE A O 1
ATOM 4911 N N . LEU A 1 635 ? 13.247 8.521 40.903 1.00 91.12 635 LEU A N 1
ATOM 4912 C CA . LEU A 1 635 ? 13.222 8.011 39.528 1.00 91.12 635 LEU A CA 1
ATOM 4913 C C . LEU A 1 635 ? 12.660 9.041 38.529 1.00 91.12 635 LEU A C 1
ATOM 4915 O O . LEU A 1 635 ? 13.196 9.169 37.430 1.00 91.12 635 LEU A O 1
ATOM 4919 N N . ALA A 1 636 ? 11.638 9.814 38.905 1.00 90.44 636 ALA A N 1
ATOM 4920 C CA . ALA A 1 636 ? 11.106 10.886 38.063 1.00 90.44 636 ALA A CA 1
ATOM 4921 C C . ALA A 1 636 ? 12.129 12.014 37.809 1.00 90.44 636 ALA A C 1
ATOM 4923 O O . ALA A 1 636 ? 12.275 12.460 36.672 1.00 90.44 636 ALA A O 1
ATOM 4924 N N . ASP A 1 637 ? 12.894 12.414 38.828 1.00 88.19 637 ASP A N 1
ATOM 4925 C CA . ASP A 1 637 ? 14.018 13.354 38.695 1.00 88.19 637 ASP A CA 1
ATOM 4926 C C . ASP A 1 637 ? 15.116 12.820 37.751 1.00 88.19 637 ASP A C 1
ATOM 4928 O O . ASP A 1 637 ? 15.569 13.531 36.850 1.00 88.19 637 ASP A O 1
ATOM 4932 N N . LEU A 1 638 ? 15.483 11.538 37.876 1.00 88.94 638 LEU A N 1
ATOM 4933 C CA . LEU A 1 638 ? 16.433 10.881 36.969 1.00 88.94 638 LEU A CA 1
ATOM 4934 C C . LEU A 1 638 ? 15.929 10.833 35.515 1.00 88.94 638 LEU A C 1
ATOM 4936 O O . LEU A 1 638 ? 16.722 11.040 34.593 1.00 88.94 638 LEU A O 1
ATOM 4940 N N . TYR A 1 639 ? 14.628 10.603 35.297 1.00 89.75 639 TYR A N 1
ATOM 4941 C CA . TYR A 1 639 ? 14.017 10.641 33.964 1.00 89.75 639 TYR A CA 1
ATOM 4942 C C . TYR A 1 639 ? 14.131 12.028 33.322 1.00 89.75 639 TYR A C 1
ATOM 4944 O O . TYR A 1 639 ? 14.578 12.128 32.175 1.00 89.75 639 TYR A O 1
ATOM 4952 N N . VAL A 1 640 ? 13.764 13.084 34.063 1.00 86.56 640 VAL A N 1
ATOM 4953 C CA . VAL A 1 640 ? 13.826 14.485 33.603 1.00 86.56 640 VAL A CA 1
ATOM 4954 C C . VAL A 1 640 ? 15.265 14.898 33.295 1.00 86.56 640 VAL A C 1
ATOM 4956 O O . VAL A 1 640 ? 15.514 15.504 32.258 1.00 86.56 640 VAL A O 1
ATOM 4959 N N . LYS A 1 641 ? 16.237 14.458 34.104 1.00 82.31 641 LYS A N 1
ATOM 4960 C CA . LYS A 1 641 ? 17.683 14.624 33.852 1.00 82.31 641 LYS A CA 1
ATOM 4961 C C . LYS A 1 641 ? 18.226 13.800 32.674 1.00 82.31 641 LYS A C 1
ATOM 4963 O O . LYS A 1 641 ? 19.432 13.779 32.444 1.00 82.31 641 LYS A O 1
ATOM 4968 N N . GLY A 1 642 ? 17.362 13.129 31.912 1.00 77.44 642 GLY A N 1
ATOM 4969 C CA . GLY A 1 642 ? 17.717 12.439 30.675 1.00 77.44 642 GLY A CA 1
ATOM 4970 C C . GLY A 1 642 ? 18.225 11.007 30.847 1.00 77.44 642 GLY A C 1
ATOM 4971 O O . GLY A 1 642 ? 18.517 10.373 29.837 1.00 77.44 642 GLY A O 1
ATOM 4972 N N . CYS A 1 643 ? 18.301 10.473 32.072 1.00 83.25 643 CYS A N 1
ATOM 4973 C CA . CYS A 1 643 ? 18.848 9.140 32.333 1.00 83.25 643 CYS A CA 1
ATOM 4974 C C . CYS A 1 643 ? 17.966 8.034 31.726 1.00 83.25 643 CYS A C 1
ATOM 4976 O O . CYS A 1 643 ? 16.740 8.032 31.880 1.00 83.25 643 CYS A O 1
ATOM 4978 N N . ASN A 1 644 ? 18.590 7.084 31.030 1.00 81.50 644 ASN A N 1
ATOM 4979 C CA . ASN A 1 644 ? 17.904 6.026 30.297 1.00 81.50 644 ASN A CA 1
ATOM 4980 C C . ASN A 1 644 ? 18.001 4.697 31.065 1.00 81.50 644 ASN A C 1
ATOM 4982 O O . ASN A 1 644 ? 19.017 3.993 31.053 1.00 81.50 644 ASN A O 1
ATOM 4986 N N . LEU A 1 645 ? 16.915 4.376 31.772 1.00 85.31 645 LEU A N 1
ATOM 4987 C CA . LEU A 1 645 ? 16.744 3.152 32.553 1.00 85.31 645 LEU A CA 1
ATOM 4988 C C . LEU A 1 645 ? 15.863 2.132 31.812 1.00 85.31 645 LEU A C 1
ATOM 4990 O O . LEU A 1 645 ? 15.165 2.463 30.855 1.00 85.31 645 LEU A O 1
ATOM 4994 N N . GLU A 1 646 ? 15.860 0.891 32.296 1.00 84.75 646 GLU A N 1
ATOM 4995 C CA . GLU A 1 646 ? 14.918 -0.151 31.868 1.00 84.75 646 GLU A CA 1
ATOM 4996 C C . GLU A 1 646 ? 13.562 0.069 32.559 1.00 84.75 646 GLU A C 1
ATOM 4998 O O . GLU A 1 646 ? 13.195 -0.594 33.529 1.00 84.75 646 GLU A O 1
ATOM 5003 N N . TRP A 1 647 ? 12.836 1.086 32.086 1.00 85.81 647 TRP A N 1
ATOM 5004 C CA . TRP A 1 647 ? 11.553 1.516 32.650 1.00 85.81 647 TRP A CA 1
ATOM 5005 C C . TRP A 1 647 ? 10.448 0.451 32.555 1.00 85.81 647 TRP A C 1
ATOM 5007 O O . TRP A 1 647 ? 9.468 0.518 33.298 1.00 85.81 647 TRP A O 1
ATOM 5017 N N . ASP A 1 648 ? 10.610 -0.556 31.689 1.00 78.25 648 ASP A N 1
ATOM 5018 C CA . ASP A 1 648 ? 9.675 -1.674 31.558 1.00 78.25 648 ASP A CA 1
ATOM 5019 C C . ASP A 1 648 ? 9.572 -2.509 32.840 1.00 78.25 648 ASP A C 1
ATOM 5021 O O . ASP A 1 648 ? 8.506 -3.058 33.130 1.00 78.25 648 ASP A O 1
ATOM 5025 N N . GLN A 1 649 ? 10.641 -2.537 33.645 1.00 85.19 649 GLN A N 1
ATOM 5026 C CA . GLN A 1 649 ? 10.694 -3.268 34.909 1.00 85.19 649 GLN A CA 1
ATOM 5027 C C . GLN A 1 649 ? 9.683 -2.753 35.961 1.00 85.19 649 GLN A C 1
ATOM 5029 O O . GLN A 1 649 ? 9.347 -3.493 36.882 1.00 85.19 649 GLN A O 1
ATOM 5034 N N . LEU A 1 650 ? 9.133 -1.535 35.822 1.00 85.56 650 LEU A N 1
ATOM 5035 C CA . LEU A 1 650 ? 8.099 -0.985 36.725 1.00 85.56 650 LEU A CA 1
ATOM 5036 C C . LEU A 1 650 ? 6.768 -1.773 36.723 1.00 85.56 650 LEU A C 1
ATOM 5038 O O . LEU A 1 650 ? 5.908 -1.543 37.586 1.00 85.56 650 LEU A O 1
ATOM 5042 N N . PHE A 1 651 ? 6.567 -2.679 35.761 1.00 85.75 651 PHE A N 1
ATOM 5043 C CA . PHE A 1 651 ? 5.304 -3.382 35.543 1.00 85.75 651 PHE A CA 1
ATOM 5044 C C . PHE A 1 651 ? 5.494 -4.898 35.448 1.00 85.75 651 PHE A C 1
ATOM 5046 O O . PHE A 1 651 ? 6.391 -5.405 34.777 1.00 85.75 651 PHE A O 1
ATOM 5053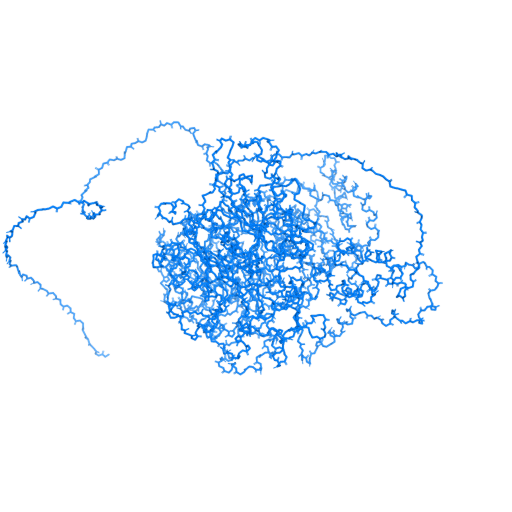 N N . GLU A 1 652 ? 4.592 -5.642 36.086 1.00 79.94 652 GLU A N 1
ATOM 5054 C CA . GLU A 1 652 ? 4.524 -7.095 35.933 1.00 79.94 652 GLU A CA 1
ATOM 5055 C C . GLU A 1 652 ? 4.106 -7.452 34.497 1.00 79.94 652 GLU A C 1
ATOM 5057 O O . GLU A 1 652 ? 3.167 -6.874 33.937 1.00 79.94 652 GLU A O 1
ATOM 5062 N N . LYS A 1 653 ? 4.804 -8.413 33.879 1.00 75.12 653 LYS A N 1
ATOM 5063 C CA . LYS A 1 653 ? 4.556 -8.794 32.481 1.00 75.12 653 LYS A CA 1
ATOM 5064 C C . LYS A 1 653 ? 3.159 -9.405 32.334 1.00 75.12 653 LYS A C 1
ATOM 5066 O O . LYS A 1 653 ? 2.796 -10.300 33.088 1.00 75.12 653 LYS A O 1
ATOM 5071 N N . GLY A 1 654 ? 2.385 -8.892 31.375 1.00 70.50 654 GLY A N 1
ATOM 5072 C CA . GLY A 1 654 ? 0.980 -9.263 31.163 1.00 70.50 654 GLY A CA 1
ATOM 5073 C C . GLY A 1 654 ? -0.026 -8.626 32.136 1.00 70.50 654 GLY A C 1
ATOM 5074 O O . GLY A 1 654 ? -1.192 -9.009 32.117 1.00 70.50 654 GLY A O 1
ATOM 5075 N N . ARG A 1 655 ? 0.380 -7.680 33.004 1.00 76.94 655 ARG A N 1
ATOM 5076 C CA . ARG A 1 655 ? -0.543 -7.018 33.951 1.00 76.94 655 ARG A CA 1
ATOM 5077 C C . ARG A 1 655 ? -1.202 -5.751 33.404 1.00 76.94 655 ARG A C 1
ATOM 5079 O O . ARG A 1 655 ? -2.366 -5.522 33.735 1.00 76.94 655 ARG A O 1
ATOM 5086 N N . GLY A 1 656 ? -0.449 -4.924 32.677 1.00 79.88 656 GLY A N 1
ATOM 5087 C CA . GLY A 1 656 ? -0.882 -3.611 32.185 1.00 79.88 656 GLY A CA 1
ATOM 5088 C C . GLY A 1 656 ? -1.461 -3.668 30.773 1.00 79.88 656 GLY A C 1
ATOM 5089 O O . GLY A 1 656 ? -0.972 -4.425 29.937 1.00 79.88 656 GLY A O 1
ATOM 5090 N N . HIS A 1 657 ? -2.482 -2.852 30.524 1.00 89.69 657 HIS A N 1
ATOM 5091 C CA . HIS A 1 657 ? -3.161 -2.709 29.238 1.00 89.69 657 HIS A CA 1
ATOM 5092 C C . HIS A 1 657 ? -2.808 -1.367 28.591 1.00 89.69 657 HIS A C 1
ATOM 5094 O O . HIS A 1 657 ? -2.470 -0.395 29.271 1.00 89.69 657 HIS A O 1
ATOM 5100 N N . ARG A 1 658 ? -2.909 -1.299 27.263 1.00 93.25 658 ARG A N 1
ATOM 5101 C CA . ARG A 1 658 ? -2.667 -0.074 26.491 1.00 93.25 658 ARG A CA 1
ATOM 5102 C C . ARG A 1 658 ? -3.951 0.751 26.393 1.00 93.25 658 ARG A C 1
ATOM 5104 O O . ARG A 1 658 ? -5.032 0.207 26.174 1.00 93.25 658 ARG A O 1
ATOM 5111 N N . VAL A 1 659 ? -3.827 2.065 26.559 1.00 93.88 659 VAL A N 1
ATOM 5112 C CA . VAL A 1 659 ? -4.940 3.027 26.614 1.00 93.88 659 VAL A CA 1
ATOM 5113 C C . VAL A 1 659 ? -4.826 4.022 25.449 1.00 93.88 659 VAL A C 1
ATOM 5115 O O . VAL A 1 659 ? -3.723 4.510 25.207 1.00 93.88 659 VAL A O 1
ATOM 5118 N N . PRO A 1 660 ? -5.924 4.399 24.762 1.00 93.69 660 PRO A N 1
ATOM 5119 C CA . PRO A 1 660 ? -5.905 5.437 23.727 1.00 93.69 660 PRO A CA 1
ATOM 5120 C C . PRO A 1 660 ? -5.739 6.836 24.351 1.00 93.69 660 PRO A C 1
ATOM 5122 O O . PRO A 1 660 ? -6.691 7.603 24.524 1.00 93.69 660 PRO A O 1
ATOM 5125 N N . LEU A 1 661 ? -4.507 7.133 24.775 1.00 96.00 661 LEU A N 1
ATOM 5126 C CA . LEU A 1 661 ? -4.068 8.418 25.319 1.00 96.00 661 LEU A CA 1
ATOM 5127 C C . LEU A 1 661 ? -3.775 9.419 24.190 1.00 96.00 661 LEU A C 1
ATOM 5129 O O . LEU A 1 661 ? -3.371 9.003 23.103 1.00 96.00 661 LEU A O 1
ATOM 5133 N N . PRO A 1 662 ? -3.855 10.740 24.445 1.00 95.94 662 PRO A N 1
ATOM 5134 C CA . PRO A 1 662 ? -3.530 11.748 23.446 1.00 95.94 662 PRO A CA 1
ATOM 5135 C C . PRO A 1 662 ? -2.154 11.547 22.810 1.00 95.94 662 PRO A C 1
ATOM 5137 O O . PRO A 1 662 ? -1.172 11.169 23.461 1.00 95.94 662 PRO A O 1
ATOM 5140 N N . THR A 1 663 ? -2.123 11.799 21.510 1.00 96.25 663 THR A N 1
ATOM 5141 C CA . THR A 1 663 ? -0.973 11.592 20.638 1.00 96.25 663 THR A CA 1
ATOM 5142 C C . THR A 1 663 ? -0.115 12.855 20.541 1.00 96.25 663 THR A C 1
ATOM 5144 O O . THR A 1 663 ? -0.480 13.927 21.043 1.00 96.25 663 THR A O 1
ATOM 5147 N N . TYR A 1 664 ? 1.059 12.723 19.929 1.00 96.00 664 TYR A N 1
ATOM 5148 C CA . TYR A 1 664 ? 2.018 13.804 19.755 1.00 96.00 664 TYR A CA 1
ATOM 5149 C C . TYR A 1 664 ? 1.402 15.021 19.030 1.00 96.00 664 TYR A C 1
ATOM 5151 O O . TYR A 1 664 ? 0.851 14.878 17.932 1.00 96.00 664 TYR A O 1
ATOM 5159 N N . PRO A 1 665 ? 1.500 16.233 19.609 1.00 94.06 665 PRO A N 1
ATOM 5160 C CA . PRO A 1 665 ? 1.143 17.463 18.921 1.00 94.06 665 PRO A CA 1
ATOM 5161 C C . PRO A 1 665 ? 2.311 17.913 18.037 1.00 94.06 665 PRO A C 1
ATOM 5163 O O . PRO A 1 665 ? 3.262 18.525 18.520 1.00 94.06 665 PRO A O 1
ATOM 5166 N N . PHE A 1 666 ? 2.238 17.601 16.744 1.00 93.50 666 PHE A N 1
ATOM 5167 C CA . PHE A 1 666 ? 3.139 18.179 15.745 1.00 93.50 666 PHE A CA 1
ATOM 5168 C C . PHE A 1 666 ? 2.944 19.695 15.690 1.00 93.50 666 PHE A C 1
ATOM 5170 O O . PHE A 1 666 ? 1.804 20.170 15.665 1.00 93.50 666 PHE A O 1
ATOM 5177 N N . ILE A 1 667 ? 4.047 20.443 15.684 1.00 81.38 667 ILE A N 1
ATOM 5178 C CA . ILE A 1 667 ? 4.038 21.909 15.585 1.00 81.38 667 ILE A CA 1
ATOM 5179 C C . ILE A 1 667 ? 4.765 22.270 14.296 1.00 81.38 667 ILE A C 1
ATOM 5181 O O . ILE A 1 667 ? 5.943 22.615 14.291 1.00 81.38 667 ILE A O 1
ATOM 5185 N N . GLY A 1 668 ? 4.044 22.097 13.190 1.00 76.19 668 GLY A N 1
ATOM 5186 C CA . GLY A 1 668 ? 4.582 22.295 11.855 1.00 76.19 668 GLY A CA 1
ATOM 5187 C C . GLY A 1 668 ? 4.643 23.757 11.422 1.00 76.19 668 GLY A C 1
ATOM 5188 O O . GLY A 1 668 ? 3.746 24.549 11.718 1.00 76.19 668 GLY A O 1
ATOM 5189 N N . GLU A 1 669 ? 5.682 24.092 10.662 1.00 85.19 669 GLU A N 1
ATOM 5190 C CA . GLU A 1 669 ? 5.752 25.330 9.879 1.00 85.19 669 GLU A CA 1
ATOM 5191 C C . GLU A 1 669 ? 5.135 25.106 8.484 1.00 85.19 669 GLU A C 1
ATOM 5193 O O . GLU A 1 669 ? 4.825 23.976 8.100 1.00 85.19 669 GLU A O 1
ATOM 5198 N N . SER A 1 670 ? 4.914 26.186 7.728 1.00 87.81 670 SER A N 1
ATOM 5199 C CA . SER A 1 670 ? 4.359 26.109 6.371 1.00 87.81 670 SER A CA 1
ATOM 5200 C C . SER A 1 670 ? 5.431 25.684 5.365 1.00 87.81 670 SER A C 1
ATOM 5202 O O . SER A 1 670 ? 6.409 26.401 5.144 1.00 87.81 670 SER A O 1
ATOM 5204 N N . TYR A 1 671 ? 5.227 24.534 4.724 1.00 86.25 671 TYR A N 1
ATOM 5205 C CA . TYR A 1 671 ? 6.086 24.002 3.671 1.00 86.25 671 TYR A CA 1
ATOM 5206 C C . TYR A 1 671 ? 5.296 23.903 2.363 1.00 86.25 671 TYR A C 1
ATOM 5208 O O . TYR A 1 671 ? 4.522 22.968 2.134 1.00 86.25 671 TYR A O 1
ATOM 5216 N N . TRP A 1 672 ? 5.501 24.892 1.492 1.00 84.81 672 TRP A N 1
ATOM 5217 C CA . TRP A 1 672 ? 4.875 24.973 0.172 1.00 84.81 672 TRP A CA 1
ATOM 5218 C C . TRP A 1 672 ? 5.880 25.395 -0.899 1.00 84.81 672 TRP A C 1
ATOM 5220 O O . TRP A 1 672 ? 6.851 26.106 -0.626 1.00 84.81 672 TRP A O 1
ATOM 5230 N N . ILE A 1 673 ? 5.626 25.018 -2.152 1.00 73.38 673 ILE A N 1
ATOM 5231 C CA . ILE A 1 673 ? 6.404 25.499 -3.297 1.00 73.38 673 ILE A CA 1
ATOM 5232 C C . ILE A 1 673 ? 6.019 26.971 -3.545 1.00 73.38 673 ILE A C 1
ATOM 5234 O O . ILE A 1 673 ? 5.051 27.259 -4.247 1.00 73.38 673 ILE A O 1
ATOM 5238 N N . ALA A 1 674 ? 6.767 27.914 -2.966 1.00 55.50 674 ALA A N 1
ATOM 5239 C CA . ALA A 1 674 ? 6.431 29.345 -2.942 1.00 55.50 674 ALA A CA 1
ATOM 5240 C C . ALA A 1 674 ? 6.072 29.935 -4.325 1.00 55.50 674 ALA A C 1
ATOM 5242 O O . ALA A 1 674 ? 6.781 29.701 -5.306 1.00 55.50 674 ALA A O 1
ATOM 5243 N N . GLU A 1 675 ? 4.975 30.695 -4.417 1.00 44.06 675 GLU A N 1
ATOM 5244 C CA . GLU A 1 675 ? 4.551 31.385 -5.645 1.00 44.06 675 GLU A CA 1
ATOM 5245 C C . GLU A 1 675 ? 5.543 32.486 -6.063 1.00 44.06 675 GLU A C 1
ATOM 5247 O O . GLU A 1 675 ? 6.088 33.204 -5.226 1.00 44.06 675 GLU A O 1
ATOM 5252 N N . CYS A 1 676 ? 5.729 32.685 -7.373 1.00 29.41 676 CYS A N 1
ATOM 5253 C CA . CYS A 1 676 ? 6.460 33.837 -7.901 1.00 29.41 676 CYS A CA 1
ATOM 5254 C C . CYS A 1 676 ? 5.473 34.847 -8.505 1.00 29.41 676 CYS A C 1
ATOM 5256 O O . CYS A 1 676 ? 5.099 34.729 -9.668 1.00 29.41 676 CYS A O 1
ATOM 5258 N N . GLY A 1 677 ? 5.034 35.833 -7.713 1.00 35.00 677 GLY A N 1
ATOM 5259 C CA . GLY A 1 677 ? 4.229 36.953 -8.227 1.00 35.00 677 GLY A CA 1
ATOM 5260 C C . GLY A 1 677 ? 3.314 37.657 -7.221 1.00 35.00 677 GLY A C 1
ATOM 5261 O O . GLY A 1 677 ? 2.953 38.812 -7.449 1.00 35.00 677 GLY A O 1
ATOM 5262 N N . SER A 1 678 ? 2.960 37.014 -6.105 1.00 28.98 678 SER A N 1
ATOM 5263 C CA . SER A 1 678 ? 2.019 37.538 -5.105 1.00 28.98 678 SER A CA 1
ATOM 5264 C C . SER A 1 678 ? 2.612 38.701 -4.291 1.00 28.98 678 SER A C 1
ATOM 5266 O O . SER A 1 678 ? 3.130 38.560 -3.186 1.00 28.98 678 SER A O 1
ATOM 5268 N N . HIS A 1 679 ? 2.495 39.904 -4.853 1.00 33.44 679 HIS A N 1
ATOM 5269 C CA . HIS A 1 679 ? 2.779 41.193 -4.219 1.00 33.44 679 HIS A CA 1
ATOM 5270 C C . HIS A 1 679 ? 1.735 41.534 -3.125 1.00 33.44 679 HIS A C 1
ATOM 5272 O O . HIS A 1 679 ? 1.051 42.548 -3.221 1.00 33.44 679 HIS A O 1
ATOM 5278 N N . LEU A 1 680 ? 1.603 40.702 -2.082 1.00 33.03 680 LEU A N 1
ATOM 5279 C CA . LEU A 1 680 ? 0.799 40.949 -0.872 1.00 33.03 680 LEU A CA 1
ATOM 5280 C C . LEU A 1 680 ? 1.328 40.100 0.308 1.00 33.03 680 LEU A C 1
ATOM 5282 O O . LEU A 1 680 ? 1.426 38.882 0.212 1.00 33.03 680 LEU A O 1
ATOM 5286 N N . SER A 1 681 ? 1.655 40.759 1.428 1.00 31.06 681 SER A N 1
ATOM 5287 C CA . SER A 1 681 ? 2.053 40.210 2.752 1.00 31.06 681 SER A CA 1
ATOM 5288 C C . SER A 1 681 ? 3.264 39.259 2.885 1.00 31.06 681 SER A C 1
ATOM 5290 O O . SER A 1 681 ? 3.962 39.350 3.889 1.00 31.06 681 SER A O 1
ATOM 5292 N N . THR A 1 682 ? 3.584 38.381 1.932 1.00 37.81 682 THR A N 1
ATOM 5293 C CA . THR A 1 682 ? 4.593 37.310 2.136 1.00 37.81 682 THR A CA 1
ATOM 5294 C C . THR A 1 682 ? 6.049 37.785 2.187 1.00 37.81 682 THR A C 1
ATOM 5296 O O . THR A 1 682 ? 6.898 37.115 2.777 1.00 37.81 682 THR A O 1
ATOM 5299 N N . ARG A 1 683 ? 6.366 38.950 1.605 1.00 31.30 683 ARG A N 1
ATOM 5300 C CA . ARG A 1 683 ? 7.754 39.397 1.379 1.00 31.30 683 ARG A CA 1
ATOM 5301 C C . ARG A 1 683 ? 8.584 39.538 2.660 1.00 31.30 683 ARG A C 1
ATOM 5303 O O . ARG A 1 683 ? 9.753 39.165 2.656 1.00 31.30 683 ARG A O 1
ATOM 5310 N N . GLU A 1 684 ? 7.996 40.026 3.753 1.00 32.88 684 GLU A N 1
ATOM 5311 C CA . GLU A 1 684 ? 8.708 40.177 5.032 1.00 32.88 684 GLU A CA 1
ATOM 5312 C C . GLU A 1 684 ? 9.001 38.821 5.691 1.00 32.88 684 GLU A C 1
ATOM 5314 O O . GLU A 1 684 ? 10.092 38.625 6.224 1.00 32.88 684 GLU A O 1
ATOM 5319 N N . GLN A 1 685 ? 8.085 37.850 5.586 1.00 39.28 685 GLN A N 1
ATOM 5320 C CA . GLN A 1 685 ? 8.326 36.481 6.054 1.00 39.28 685 GLN A CA 1
ATOM 5321 C C . GLN A 1 685 ? 9.381 35.772 5.200 1.00 39.28 685 GLN A C 1
ATOM 5323 O O . GLN A 1 685 ? 10.308 35.190 5.757 1.00 39.28 685 GLN A O 1
ATOM 5328 N N . SER A 1 686 ? 9.305 35.863 3.867 1.00 38.38 686 SER A N 1
ATOM 5329 C CA . SER A 1 686 ? 10.310 35.258 2.983 1.00 38.38 686 SER A CA 1
ATOM 5330 C C . SER A 1 686 ? 11.697 35.874 3.173 1.00 38.38 686 SER A C 1
ATOM 5332 O O . SER A 1 686 ? 12.678 35.139 3.237 1.00 38.38 686 SER A O 1
ATOM 5334 N N . GLU A 1 687 ? 11.810 37.198 3.326 1.00 35.12 687 GLU A N 1
ATOM 5335 C CA . GLU A 1 687 ? 13.097 37.830 3.636 1.00 35.12 687 GLU A CA 1
ATOM 5336 C C . GLU A 1 687 ? 13.595 37.505 5.054 1.00 35.12 687 GLU A C 1
ATOM 5338 O O . GLU A 1 687 ? 14.803 37.398 5.245 1.00 35.12 687 GLU A O 1
ATOM 5343 N N . SER A 1 688 ? 12.707 37.316 6.037 1.00 39.50 688 SER A N 1
ATOM 5344 C CA . SER A 1 688 ? 13.065 36.874 7.395 1.00 39.50 688 SER A CA 1
ATOM 5345 C C . SER A 1 688 ? 13.600 35.434 7.409 1.00 39.50 688 SER A C 1
ATOM 5347 O O . SER A 1 688 ? 14.688 35.170 7.928 1.00 39.50 688 SER A O 1
ATOM 5349 N N . LEU A 1 689 ? 12.899 34.509 6.745 1.00 42.22 689 LEU A N 1
ATOM 5350 C CA . LEU A 1 689 ? 13.326 33.118 6.576 1.00 42.22 689 LEU A CA 1
ATOM 5351 C C . LEU A 1 689 ? 14.653 33.037 5.812 1.00 42.22 689 LEU A C 1
ATOM 5353 O O . LEU A 1 689 ? 15.604 32.444 6.312 1.00 42.22 689 LEU A O 1
ATOM 5357 N N . LEU A 1 690 ? 14.785 33.730 4.676 1.00 41.47 690 LEU A N 1
ATOM 5358 C CA . LEU A 1 690 ? 16.042 33.767 3.920 1.00 41.47 690 LEU A CA 1
ATOM 5359 C C . LEU A 1 690 ? 17.206 34.369 4.727 1.00 41.47 690 LEU A C 1
ATOM 5361 O O . LEU A 1 690 ? 18.318 33.858 4.628 1.00 41.47 690 LEU A O 1
ATOM 5365 N N . LYS A 1 691 ? 16.972 35.387 5.571 1.00 43.09 691 LYS A N 1
ATOM 5366 C CA . LYS A 1 691 ? 17.998 35.924 6.488 1.00 43.09 691 LYS A CA 1
ATOM 5367 C C . LYS A 1 691 ? 18.376 34.920 7.590 1.00 43.09 691 LYS A C 1
ATOM 5369 O O . LYS A 1 691 ? 19.559 34.788 7.890 1.00 43.09 691 LYS A O 1
ATOM 5374 N N . SER A 1 692 ? 17.421 34.162 8.139 1.00 47.75 692 SER A N 1
ATOM 5375 C CA . SER A 1 692 ? 17.698 33.140 9.172 1.00 47.75 692 SER A CA 1
ATOM 5376 C C . SER A 1 692 ? 18.344 31.845 8.643 1.00 47.75 692 SER A C 1
ATOM 5378 O O . SER A 1 692 ? 19.001 31.142 9.412 1.00 47.75 692 SER A O 1
ATOM 5380 N N . TYR A 1 693 ? 18.223 31.557 7.340 1.00 47.16 693 TYR A N 1
ATOM 5381 C CA . TYR A 1 693 ? 18.942 30.469 6.653 1.00 47.16 693 TYR A CA 1
ATOM 5382 C C . TYR A 1 693 ? 20.297 30.882 6.052 1.00 47.16 693 TYR A C 1
ATOM 5384 O O . TYR A 1 693 ? 21.126 30.023 5.763 1.00 47.16 693 TYR A O 1
ATOM 5392 N N . ALA A 1 694 ? 20.523 32.172 5.787 1.00 44.94 694 ALA A N 1
ATOM 5393 C CA . ALA A 1 694 ? 21.779 32.636 5.194 1.00 44.94 694 ALA A CA 1
ATOM 5394 C C . ALA A 1 694 ? 22.912 32.753 6.226 1.00 44.94 694 ALA A C 1
ATOM 5396 O O . ALA A 1 694 ? 24.052 32.395 5.924 1.00 44.94 694 ALA A O 1
ATOM 5397 N N . GLY A 1 695 ? 22.591 33.271 7.419 1.00 44.19 695 GLY A N 1
ATOM 5398 C CA . GLY A 1 695 ? 23.582 33.791 8.363 1.00 44.19 695 GLY A CA 1
ATOM 5399 C C . GLY A 1 695 ? 24.266 35.066 7.845 1.00 44.19 695 GLY A C 1
ATOM 5400 O O . GLY A 1 695 ? 24.274 35.347 6.644 1.00 44.19 695 GLY A O 1
ATOM 5401 N N . ASP A 1 696 ? 24.842 35.868 8.744 1.00 38.75 696 ASP A N 1
ATOM 5402 C CA . ASP A 1 696 ? 25.610 37.049 8.330 1.00 38.75 696 ASP A CA 1
ATOM 5403 C C . ASP A 1 696 ? 27.064 36.667 8.017 1.00 38.75 696 ASP A C 1
ATOM 5405 O O . ASP A 1 696 ? 27.975 36.781 8.838 1.00 38.75 696 ASP A O 1
ATOM 5409 N N . LEU A 1 697 ? 27.273 36.198 6.786 1.00 38.44 697 LEU A N 1
ATOM 5410 C CA . LEU A 1 697 ? 28.588 35.809 6.273 1.00 38.44 697 LEU A CA 1
ATOM 5411 C C . LEU A 1 697 ? 29.585 36.982 6.167 1.00 38.44 697 LEU A C 1
ATOM 5413 O O . LEU A 1 697 ? 30.770 36.730 5.949 1.00 38.44 697 LEU A O 1
ATOM 5417 N N . SER A 1 698 ? 29.161 38.244 6.337 1.00 37.84 698 SER A N 1
ATOM 5418 C CA . SER A 1 698 ? 30.049 39.410 6.179 1.00 37.84 698 SER A CA 1
ATOM 5419 C C . SER A 1 698 ? 31.173 39.482 7.224 1.00 37.84 698 SER A C 1
ATOM 5421 O O . SER A 1 698 ? 32.218 40.081 6.961 1.00 37.84 698 SER A O 1
ATOM 5423 N N . GLY A 1 699 ? 31.000 38.833 8.382 1.00 34.66 699 GLY A N 1
ATOM 5424 C CA . GLY A 1 699 ? 32.014 38.772 9.439 1.00 34.66 699 GLY A CA 1
ATOM 5425 C C . GLY A 1 699 ? 33.152 37.773 9.190 1.00 34.66 699 GLY A C 1
ATOM 5426 O O . GLY A 1 699 ? 34.256 37.983 9.684 1.00 34.66 699 GLY A O 1
ATOM 5427 N N . LEU A 1 700 ? 32.921 36.703 8.417 1.00 35.66 700 LEU A N 1
ATOM 5428 C CA . LEU A 1 700 ? 33.864 35.575 8.300 1.00 35.66 700 LEU A CA 1
ATOM 5429 C C . LEU A 1 700 ? 34.997 35.786 7.281 1.00 35.66 700 LEU A C 1
ATOM 5431 O O . LEU A 1 700 ? 35.951 35.014 7.270 1.00 35.66 700 LEU A O 1
ATOM 5435 N N . THR A 1 701 ? 34.927 36.825 6.443 1.00 34.69 701 THR A N 1
ATOM 5436 C CA . THR A 1 701 ? 35.951 37.124 5.420 1.00 34.69 701 THR A CA 1
ATOM 5437 C C . THR A 1 701 ? 36.606 38.499 5.586 1.00 34.69 701 THR A C 1
ATOM 5439 O O . THR A 1 701 ? 37.240 38.982 4.649 1.00 34.69 701 THR A O 1
ATOM 5442 N N . ASN A 1 702 ? 36.435 39.166 6.734 1.00 31.17 702 ASN A N 1
ATOM 5443 C CA . ASN A 1 702 ? 36.928 40.528 6.952 1.00 31.17 702 ASN A CA 1
ATOM 5444 C C . ASN A 1 702 ? 38.194 40.554 7.846 1.00 31.17 702 ASN A C 1
ATOM 5446 O O . ASN A 1 702 ? 38.090 40.231 9.032 1.00 31.17 702 ASN A O 1
ATOM 5450 N N . PRO A 1 703 ? 39.376 40.971 7.340 1.00 35.25 703 PRO A N 1
ATOM 5451 C CA . PRO A 1 703 ? 40.631 40.962 8.106 1.00 35.25 703 PRO A CA 1
ATOM 5452 C C . PRO A 1 703 ? 40.673 41.870 9.347 1.00 35.25 703 PRO A C 1
ATOM 5454 O O . PRO A 1 703 ? 41.583 41.742 10.162 1.00 35.25 703 PRO A O 1
ATOM 5457 N N . GLU A 1 704 ? 39.736 42.809 9.501 1.00 33.09 704 GLU A N 1
ATOM 5458 C CA . GLU A 1 704 ? 39.814 43.852 10.537 1.00 33.09 704 GLU A CA 1
ATOM 5459 C C . GLU A 1 704 ? 39.289 43.423 11.926 1.00 33.09 704 GLU A C 1
ATOM 5461 O O . GLU A 1 704 ? 39.404 44.182 12.887 1.00 33.09 704 GLU A O 1
ATOM 5466 N N . TYR A 1 705 ? 38.774 42.195 12.082 1.00 32.38 705 TYR A N 1
ATOM 5467 C CA . TYR A 1 705 ? 38.177 41.704 13.340 1.00 32.38 705 TYR A CA 1
ATOM 5468 C C . TYR A 1 705 ? 39.172 41.114 14.375 1.00 32.38 705 TYR A C 1
ATOM 5470 O O . TYR A 1 705 ? 38.765 40.478 15.350 1.00 32.38 705 TYR A O 1
ATOM 5478 N N . GLU A 1 706 ? 40.485 41.314 14.206 1.00 32.19 706 GLU A N 1
ATOM 5479 C CA . GLU A 1 706 ? 41.522 40.738 15.090 1.00 32.19 706 GLU A CA 1
ATOM 5480 C C . GLU A 1 706 ? 41.816 41.521 16.390 1.00 32.19 706 GLU A C 1
ATOM 5482 O O . GLU A 1 706 ? 42.500 41.000 17.279 1.00 32.19 706 GLU A O 1
ATOM 5487 N N . SER A 1 707 ? 41.353 42.766 16.529 1.00 32.50 707 SER A N 1
ATOM 5488 C CA . SER A 1 707 ? 41.898 43.714 17.518 1.00 32.50 707 SER A CA 1
ATOM 5489 C C . SER A 1 707 ? 41.447 43.513 18.976 1.00 32.50 707 SER A C 1
ATOM 5491 O O . SER A 1 707 ? 42.253 43.752 19.876 1.00 32.50 707 SER A O 1
ATOM 5493 N N . GLU A 1 708 ? 40.212 43.064 19.243 1.00 35.22 708 GLU A N 1
ATOM 5494 C CA . GLU A 1 708 ? 39.595 43.199 20.585 1.00 35.22 708 GLU A CA 1
ATOM 5495 C C . GLU A 1 708 ? 39.311 41.895 21.365 1.00 35.22 708 GLU A C 1
ATOM 5497 O O . GLU A 1 708 ? 38.816 41.951 22.490 1.00 35.22 708 GLU A O 1
ATOM 5502 N N . ARG A 1 709 ? 39.672 40.704 20.856 1.00 33.12 709 ARG A N 1
ATOM 5503 C CA . ARG A 1 709 ? 39.588 39.440 21.636 1.00 33.12 709 ARG A CA 1
ATOM 5504 C C . ARG A 1 709 ? 40.906 38.667 21.693 1.00 33.12 709 ARG A C 1
ATOM 5506 O O . ARG A 1 709 ? 41.060 37.610 21.075 1.00 33.12 709 ARG A O 1
ATOM 5513 N N . ARG A 1 710 ? 41.838 39.186 22.502 1.00 36.16 710 ARG A N 1
ATOM 5514 C CA . ARG A 1 710 ? 43.081 38.517 22.933 1.00 36.16 710 ARG A CA 1
ATOM 5515 C C . ARG A 1 710 ? 43.076 38.172 24.429 1.00 36.16 710 ARG A C 1
ATOM 5517 O O . ARG A 1 710 ? 43.898 38.690 25.179 1.00 36.16 710 ARG A O 1
ATOM 5524 N N . GLN A 1 711 ? 42.196 37.268 24.854 1.00 35.84 711 GLN A N 1
ATOM 5525 C CA . GLN A 1 711 ? 42.403 36.457 26.060 1.00 35.84 711 GLN A CA 1
ATOM 5526 C C . GLN A 1 711 ? 41.485 35.227 26.062 1.00 35.84 711 GLN A C 1
ATOM 5528 O O . GLN A 1 711 ? 40.469 35.212 25.372 1.00 35.84 711 GLN A O 1
ATOM 5533 N N . GLU A 1 712 ? 41.906 34.219 26.830 1.00 33.62 712 GLU A N 1
ATOM 5534 C CA . GLU A 1 712 ? 41.283 32.897 27.003 1.00 33.62 712 GLU A CA 1
ATOM 5535 C C . GLU A 1 712 ? 41.265 31.987 25.753 1.00 33.62 712 GLU A C 1
ATOM 5537 O O . GLU A 1 712 ? 41.495 32.407 24.617 1.00 33.62 712 GLU A O 1
ATOM 5542 N N . GLY A 1 713 ? 41.181 30.675 25.999 1.00 43.38 713 GLY A N 1
ATOM 5543 C CA . GLY A 1 713 ? 41.584 29.644 25.039 1.00 43.38 713 GLY A CA 1
ATOM 5544 C C . GLY A 1 713 ? 40.565 29.420 23.924 1.00 43.38 713 GLY A C 1
ATOM 5545 O O . GLY A 1 713 ? 39.522 28.821 24.162 1.00 43.38 713 GLY A O 1
ATOM 5546 N N . ARG A 1 714 ? 40.887 29.845 22.696 1.00 48.78 714 ARG A N 1
ATOM 5547 C CA . ARG A 1 714 ? 40.064 29.546 21.514 1.00 48.78 714 ARG A CA 1
ATOM 5548 C C . ARG A 1 714 ? 40.139 28.059 21.161 1.00 48.78 714 ARG A C 1
ATOM 5550 O O . ARG A 1 714 ? 41.231 27.534 20.935 1.00 48.78 714 ARG A O 1
ATOM 5557 N N . ASP A 1 715 ? 38.981 27.420 21.034 1.00 65.00 715 ASP A N 1
ATOM 5558 C CA . ASP A 1 715 ? 38.858 26.140 20.338 1.00 65.00 715 ASP A CA 1
ATOM 5559 C C . ASP A 1 715 ? 39.256 26.333 18.862 1.00 65.00 715 ASP A C 1
ATOM 5561 O O . ASP A 1 715 ? 38.741 27.217 18.173 1.00 65.00 715 ASP A O 1
ATOM 5565 N N . LYS A 1 716 ? 40.213 25.527 18.388 1.00 66.19 716 LYS A N 1
ATOM 5566 C CA . LYS A 1 716 ? 40.780 25.634 17.036 1.00 66.19 716 LYS A CA 1
ATOM 5567 C C . LYS A 1 716 ? 39.835 25.140 15.937 1.00 66.19 716 LYS A C 1
ATOM 5569 O O . LYS A 1 716 ? 40.039 25.507 14.783 1.00 66.19 716 LYS A O 1
ATOM 5574 N N . LEU A 1 717 ? 38.835 24.320 16.265 1.00 74.56 717 LEU A N 1
ATOM 5575 C CA . LEU A 1 717 ? 37.857 23.809 15.299 1.00 74.56 717 LEU A CA 1
ATOM 5576 C C . LEU A 1 717 ? 36.685 24.776 15.088 1.00 74.56 717 LEU A C 1
ATOM 5578 O O . LEU A 1 717 ? 35.960 24.640 14.105 1.00 74.56 717 LEU A O 1
ATOM 5582 N N . GLN A 1 718 ? 36.511 25.772 15.962 1.00 73.88 718 GLN A N 1
ATOM 5583 C CA . GLN A 1 718 ? 35.338 26.648 15.965 1.00 73.88 718 GLN A CA 1
ATOM 5584 C C . GLN A 1 718 ? 35.043 27.338 14.611 1.00 73.88 718 GLN A C 1
ATOM 5586 O O . GLN A 1 718 ? 33.904 27.225 14.156 1.00 73.88 718 GLN A O 1
ATOM 5591 N N . PRO A 1 719 ? 36.011 27.948 13.891 1.00 75.50 719 PRO A N 1
ATOM 5592 C CA . PRO A 1 719 ? 35.727 28.581 12.595 1.00 75.50 719 PRO A CA 1
ATOM 5593 C C . PRO A 1 719 ? 35.321 27.574 11.505 1.00 75.50 719 PRO A C 1
ATOM 5595 O O . PRO A 1 719 ? 34.515 27.880 10.627 1.00 75.50 719 PRO A O 1
ATOM 5598 N N . LEU A 1 720 ? 35.858 26.350 11.573 1.00 80.81 720 LEU A N 1
ATOM 5599 C CA . LEU A 1 720 ? 35.541 25.272 10.637 1.00 80.81 720 LEU A CA 1
ATOM 5600 C C . LEU A 1 720 ? 34.142 24.701 10.914 1.00 80.81 720 LEU A C 1
ATOM 5602 O O . LEU A 1 720 ? 33.366 24.519 9.978 1.00 80.81 720 LEU A O 1
ATOM 5606 N N . ARG A 1 721 ? 33.771 24.511 12.190 1.00 83.50 721 ARG A N 1
ATOM 5607 C CA . ARG A 1 721 ? 32.391 24.183 12.594 1.00 83.50 721 ARG A CA 1
ATOM 5608 C C . ARG A 1 721 ? 31.401 25.231 12.101 1.00 83.50 721 ARG A C 1
ATOM 5610 O O . ARG A 1 721 ? 30.363 24.868 11.555 1.00 83.50 721 ARG A O 1
ATOM 5617 N N . GLU A 1 722 ? 31.712 26.514 12.271 1.00 80.44 722 GLU A N 1
ATOM 5618 C CA . GLU A 1 722 ? 30.851 27.621 11.841 1.00 80.44 722 GLU A CA 1
ATOM 5619 C C . GLU A 1 722 ? 30.652 27.620 10.318 1.00 80.44 722 GLU A C 1
ATOM 5621 O O . GLU A 1 722 ? 29.515 27.727 9.854 1.00 80.44 722 GLU A O 1
ATOM 5626 N N . ALA A 1 723 ? 31.711 27.413 9.528 1.00 79.81 723 ALA A N 1
ATOM 5627 C CA . ALA A 1 723 ? 31.615 27.318 8.069 1.00 79.81 723 ALA A CA 1
ATOM 5628 C C . ALA A 1 723 ? 30.841 26.076 7.585 1.00 79.81 723 ALA A C 1
ATOM 5630 O O . ALA A 1 723 ? 30.012 26.177 6.672 1.00 79.81 723 ALA A O 1
ATOM 5631 N N . LEU A 1 724 ? 31.053 24.915 8.216 1.00 85.75 724 LEU A N 1
ATOM 5632 C CA . LEU A 1 724 ? 30.278 23.702 7.940 1.00 85.75 724 LEU A CA 1
ATOM 5633 C C . LEU A 1 724 ? 28.795 23.904 8.297 1.00 85.75 724 LEU A C 1
ATOM 5635 O O . LEU A 1 724 ? 27.927 23.596 7.484 1.00 85.75 724 LEU A O 1
ATOM 5639 N N . THR A 1 725 ? 28.502 24.508 9.451 1.00 84.38 725 THR A N 1
ATOM 5640 C CA . THR A 1 725 ? 27.137 24.815 9.918 1.00 84.38 725 THR A CA 1
ATOM 5641 C C . THR A 1 725 ? 26.402 25.751 8.956 1.00 84.38 725 THR A C 1
ATOM 5643 O O . THR A 1 725 ? 25.269 25.468 8.571 1.00 84.38 725 THR A O 1
ATOM 5646 N N . HIS A 1 726 ? 27.048 26.824 8.485 1.00 79.38 726 HIS A N 1
ATOM 5647 C CA . HIS A 1 726 ? 26.466 27.709 7.467 1.00 79.38 726 HIS A CA 1
ATOM 5648 C C . HIS A 1 726 ? 26.261 27.004 6.118 1.00 79.38 726 HIS A C 1
ATOM 5650 O O . HIS A 1 726 ? 25.325 27.331 5.389 1.00 79.38 726 HIS A O 1
ATOM 5656 N N . THR A 1 727 ? 27.099 26.023 5.777 1.00 80.56 727 THR A N 1
ATOM 5657 C CA . THR A 1 727 ? 26.935 25.228 4.550 1.00 80.56 727 THR A CA 1
ATOM 5658 C C . THR A 1 727 ? 25.753 24.260 4.673 1.00 80.56 727 THR A C 1
ATOM 5660 O O . THR A 1 727 ? 24.916 24.229 3.775 1.00 80.56 727 THR A O 1
ATOM 5663 N N . VAL A 1 728 ? 25.591 23.575 5.812 1.00 82.88 728 VAL A N 1
ATOM 5664 C CA . VAL A 1 728 ? 24.394 22.764 6.120 1.00 82.88 728 VAL A CA 1
ATOM 5665 C C . VAL A 1 728 ? 23.122 23.616 6.120 1.00 82.88 728 VAL A C 1
ATOM 5667 O O . VAL A 1 728 ? 22.141 23.248 5.475 1.00 82.88 728 VAL A O 1
ATOM 5670 N N . SER A 1 729 ? 23.143 24.780 6.778 1.00 79.50 729 SER A N 1
ATOM 5671 C CA . SER A 1 729 ? 22.014 25.720 6.817 1.00 79.50 729 SER A CA 1
ATOM 5672 C C . SER A 1 729 ? 21.595 26.164 5.410 1.00 79.50 729 SER A C 1
ATOM 5674 O O . SER A 1 729 ? 20.419 26.072 5.043 1.00 79.50 729 SER A O 1
ATOM 5676 N N . ARG A 1 730 ? 22.570 26.537 4.567 1.00 77.06 730 ARG A N 1
ATOM 5677 C CA . ARG A 1 730 ? 22.340 26.918 3.167 1.00 77.06 730 ARG A CA 1
ATOM 5678 C C . ARG A 1 730 ? 21.793 25.763 2.329 1.00 77.06 730 ARG A C 1
ATOM 5680 O O . ARG A 1 730 ? 20.930 26.013 1.487 1.00 77.06 730 ARG A O 1
ATOM 5687 N N . LEU A 1 731 ? 22.290 24.543 2.529 1.00 76.62 731 LEU A N 1
ATOM 5688 C CA . LEU A 1 731 ? 21.936 23.365 1.736 1.00 76.62 731 LEU A CA 1
ATOM 5689 C C . LEU A 1 731 ? 20.532 22.847 2.086 1.00 76.62 731 LEU A C 1
ATOM 5691 O O . LEU A 1 731 ? 19.682 22.754 1.206 1.00 76.62 731 LEU A O 1
ATOM 5695 N N . LEU A 1 732 ? 20.261 22.595 3.370 1.00 76.69 732 LEU A N 1
ATOM 5696 C CA . LEU A 1 732 ? 19.021 21.964 3.843 1.00 76.69 732 LEU A CA 1
ATOM 5697 C C . LEU A 1 732 ? 17.885 22.935 4.198 1.00 76.69 732 LEU A C 1
ATOM 5699 O O . LEU A 1 732 ? 16.755 22.496 4.420 1.00 76.69 732 LEU A O 1
ATOM 5703 N N . LYS A 1 733 ? 18.168 24.243 4.266 1.00 72.50 733 LYS A N 1
ATOM 5704 C CA . LYS A 1 733 ? 17.256 25.286 4.783 1.00 72.50 733 LYS A CA 1
ATOM 5705 C C . LYS A 1 733 ? 16.825 25.039 6.238 1.00 72.50 733 LYS A C 1
ATOM 5707 O O . LYS A 1 733 ? 15.699 25.328 6.625 1.00 72.50 733 LYS A O 1
ATOM 5712 N N . VAL A 1 734 ? 17.736 24.515 7.057 1.00 76.94 734 VAL A N 1
ATOM 5713 C CA . VAL A 1 734 ? 17.615 24.505 8.526 1.00 76.94 734 VAL A CA 1
ATOM 5714 C C . VAL A 1 734 ? 18.174 25.831 9.057 1.00 76.94 734 VAL A C 1
ATOM 5716 O O . VAL A 1 734 ? 19.170 26.327 8.525 1.00 76.94 734 VAL A O 1
ATOM 5719 N N . ARG A 1 735 ? 17.557 26.446 10.076 1.00 73.94 735 ARG A N 1
ATOM 5720 C CA . ARG A 1 735 ? 18.077 27.695 10.671 1.00 73.94 735 ARG A CA 1
ATOM 5721 C C . ARG A 1 735 ? 19.401 27.421 11.381 1.00 73.94 735 ARG A C 1
ATOM 5723 O O . ARG A 1 735 ? 19.524 26.406 12.056 1.00 73.94 735 ARG A O 1
ATOM 5730 N N . VAL A 1 736 ? 20.360 28.347 11.300 1.00 73.12 736 VAL A N 1
ATOM 5731 C CA . VAL A 1 736 ? 21.693 28.190 11.927 1.00 73.12 736 VAL A CA 1
ATOM 5732 C C . VAL A 1 736 ? 21.600 27.837 13.422 1.00 73.12 736 VAL A C 1
ATOM 5734 O O . VAL A 1 736 ? 22.357 26.999 13.895 1.00 73.12 736 VAL A O 1
ATOM 5737 N N . GLY A 1 737 ? 20.641 28.421 14.152 1.00 69.38 737 GLY A N 1
ATOM 5738 C CA . GLY A 1 737 ? 20.427 28.155 15.582 1.00 69.38 737 GLY A CA 1
ATOM 5739 C C . GLY A 1 737 ? 19.806 26.793 15.929 1.00 69.38 737 GLY A C 1
ATOM 5740 O O . GLY A 1 737 ? 19.848 26.410 17.094 1.00 69.38 737 GLY A O 1
ATOM 5741 N N . ASP A 1 738 ? 19.266 26.059 14.949 1.00 69.25 738 ASP A N 1
ATOM 5742 C CA . ASP A 1 738 ? 18.703 24.714 15.150 1.00 69.25 738 ASP A CA 1
ATOM 5743 C C . ASP A 1 738 ? 19.752 23.601 14.897 1.00 69.25 738 ASP A C 1
ATOM 5745 O O . ASP A 1 738 ? 19.490 22.420 15.149 1.00 69.25 738 ASP A O 1
ATOM 5749 N N . ILE A 1 739 ? 20.945 23.957 14.394 1.00 77.06 739 ILE A N 1
ATOM 5750 C CA . ILE A 1 739 ? 22.017 23.017 14.038 1.00 77.06 739 ILE A CA 1
ATOM 5751 C C . ILE A 1 739 ? 22.991 22.856 15.215 1.00 77.06 739 ILE A C 1
ATOM 5753 O O . ILE A 1 739 ? 23.750 23.760 15.555 1.00 77.06 739 ILE A O 1
ATOM 5757 N N . ASP A 1 740 ? 22.997 21.666 15.808 1.00 77.50 740 ASP A N 1
ATOM 5758 C CA . ASP A 1 740 ? 23.943 21.216 16.824 1.00 77.50 740 ASP A CA 1
ATOM 5759 C C . ASP A 1 740 ? 25.023 20.353 16.162 1.00 77.50 740 ASP A C 1
ATOM 5761 O O . ASP A 1 740 ? 24.726 19.362 15.492 1.00 77.50 740 ASP A O 1
ATOM 5765 N N . VAL A 1 741 ? 26.287 20.717 16.374 1.00 82.38 741 VAL A N 1
ATOM 5766 C CA . VAL A 1 741 ? 27.441 20.072 15.735 1.00 82.38 741 VAL A CA 1
ATOM 5767 C C . VAL A 1 741 ? 27.679 18.627 16.184 1.00 82.38 741 VAL A C 1
ATOM 5769 O O . VAL A 1 741 ? 28.334 17.877 15.459 1.00 82.38 741 VAL A O 1
ATOM 5772 N N . GLU A 1 742 ? 27.134 18.226 17.336 1.00 77.31 742 GLU A N 1
ATOM 5773 C CA . GLU A 1 742 ? 27.211 16.855 17.867 1.00 77.31 742 GLU A CA 1
ATOM 5774 C C . GLU A 1 742 ? 26.003 15.985 17.483 1.00 77.31 742 GLU A C 1
ATOM 5776 O O . GLU A 1 742 ? 25.961 14.799 17.814 1.00 77.31 742 GLU A O 1
ATOM 5781 N N . THR A 1 743 ? 25.006 16.546 16.792 1.00 76.19 743 THR A N 1
ATOM 5782 C CA . THR A 1 743 ? 23.856 15.775 16.301 1.00 76.19 743 THR A CA 1
ATOM 5783 C C . THR A 1 743 ? 24.209 15.073 14.986 1.00 76.19 743 THR A C 1
ATOM 5785 O O . THR A 1 743 ? 24.903 15.619 14.127 1.00 76.19 743 THR A O 1
ATOM 5788 N N . GLU A 1 744 ? 23.749 13.829 14.841 1.00 81.94 744 GLU A N 1
ATOM 5789 C CA . GLU A 1 744 ? 23.954 13.012 13.642 1.00 81.94 744 GLU A CA 1
ATOM 5790 C C . GLU A 1 744 ? 23.282 13.691 12.435 1.00 81.94 744 GLU A C 1
ATOM 5792 O O . GLU A 1 744 ? 22.088 13.987 12.469 1.00 81.94 744 GLU A O 1
ATOM 5797 N N . LEU A 1 745 ? 24.028 13.919 11.349 1.00 81.25 745 LEU A N 1
ATOM 5798 C CA . LEU A 1 745 ? 23.595 14.715 10.188 1.00 81.25 745 LEU A CA 1
ATOM 5799 C C . LEU A 1 745 ? 22.267 14.229 9.584 1.00 81.25 745 LEU A C 1
ATOM 5801 O O . LEU A 1 745 ? 21.466 15.028 9.097 1.00 81.25 745 LEU A O 1
ATOM 5805 N N . SER A 1 746 ? 22.004 12.924 9.668 1.00 78.88 746 SER A N 1
ATOM 5806 C CA . SER A 1 746 ? 20.746 12.315 9.223 1.00 78.88 746 SER A CA 1
ATOM 5807 C C . SER A 1 746 ? 19.499 12.785 9.992 1.00 78.88 746 SER A C 1
ATOM 5809 O O . SER A 1 746 ? 18.422 12.763 9.407 1.00 78.88 746 SER A O 1
ATOM 5811 N N . GLU A 1 747 ? 19.595 13.278 11.237 1.00 77.62 747 GLU A N 1
ATOM 5812 C CA . GLU A 1 747 ? 18.439 13.874 11.942 1.00 77.62 747 GLU A CA 1
ATOM 5813 C C . GLU A 1 747 ? 18.000 15.220 11.337 1.00 77.62 747 GLU A C 1
ATOM 5815 O O . GLU A 1 747 ? 16.836 15.594 11.467 1.00 77.62 747 GLU A O 1
ATOM 5820 N N . TYR A 1 748 ? 18.882 15.909 10.604 1.00 78.94 748 TYR A N 1
ATOM 5821 C CA . TYR A 1 748 ? 18.540 17.117 9.841 1.00 78.94 748 TYR A CA 1
ATOM 5822 C C . TYR A 1 748 ? 17.955 16.825 8.450 1.00 78.94 748 TYR A C 1
ATOM 5824 O O . TYR A 1 748 ? 17.579 17.756 7.737 1.00 78.94 748 TYR A O 1
ATOM 5832 N N . GLY A 1 749 ? 17.874 15.550 8.054 1.00 74.25 749 GLY A N 1
ATOM 5833 C CA . GLY A 1 749 ? 17.449 15.137 6.717 1.00 74.25 749 GLY A CA 1
ATOM 5834 C C . GLY A 1 749 ? 18.576 15.064 5.685 1.00 74.25 749 GLY A C 1
ATOM 5835 O O . GLY A 1 749 ? 18.311 15.221 4.497 1.00 74.25 749 GLY A O 1
ATOM 5836 N N . PHE A 1 750 ? 19.826 14.822 6.104 1.00 79.06 750 PHE A N 1
ATOM 5837 C CA . PHE A 1 750 ? 20.862 14.384 5.163 1.00 79.06 750 PHE A CA 1
ATOM 5838 C C . PHE A 1 750 ? 20.561 12.980 4.622 1.00 79.06 750 PHE A C 1
ATOM 5840 O O . PHE A 1 750 ? 20.440 12.015 5.379 1.00 79.06 750 PHE A O 1
ATOM 5847 N N . ASP A 1 751 ? 20.533 12.872 3.299 1.00 71.31 751 ASP A N 1
ATOM 5848 C CA . ASP A 1 751 ? 20.391 11.635 2.537 1.00 71.31 751 ASP A CA 1
ATOM 5849 C C . ASP A 1 751 ? 21.531 11.489 1.503 1.00 71.31 751 ASP A C 1
ATOM 5851 O O . ASP A 1 751 ? 22.446 12.312 1.437 1.00 71.31 751 ASP A O 1
ATOM 5855 N N . SER A 1 752 ? 21.490 10.456 0.655 1.00 64.75 752 SER A N 1
ATOM 5856 C CA . SER A 1 752 ? 22.514 10.231 -0.380 1.00 64.75 752 SER A CA 1
ATOM 5857 C C . SER A 1 752 ? 22.619 11.370 -1.407 1.00 64.75 752 SER A C 1
ATOM 5859 O O . SER A 1 752 ? 23.718 11.634 -1.902 1.00 64.75 752 SER A O 1
ATOM 5861 N N . ILE A 1 753 ? 21.515 12.060 -1.716 1.00 66.81 753 ILE A N 1
ATOM 5862 C CA . ILE A 1 753 ? 21.508 13.223 -2.615 1.00 66.81 753 ILE A CA 1
ATOM 5863 C C . ILE A 1 753 ? 22.202 14.403 -1.925 1.00 66.81 753 ILE A C 1
ATOM 5865 O O . ILE A 1 753 ? 23.142 14.981 -2.475 1.00 66.81 753 ILE A O 1
ATOM 5869 N N . THR A 1 754 ? 21.805 14.704 -0.688 1.00 72.81 754 THR A N 1
ATOM 5870 C CA . THR A 1 754 ? 22.356 15.801 0.115 1.00 72.81 754 THR A CA 1
ATOM 5871 C C . THR A 1 754 ? 23.840 15.597 0.418 1.00 72.81 754 THR A C 1
ATOM 5873 O O . THR A 1 754 ? 24.624 16.526 0.250 1.00 72.81 754 THR A O 1
ATOM 5876 N N . PHE A 1 755 ? 24.269 14.388 0.797 1.00 79.00 755 PHE A N 1
ATOM 5877 C CA . PHE A 1 755 ? 25.689 14.075 0.994 1.00 79.00 755 PHE A CA 1
ATOM 5878 C C . PHE A 1 755 ? 26.504 14.253 -0.297 1.00 79.00 755 PHE A C 1
ATOM 5880 O O . PHE A 1 755 ? 27.647 14.702 -0.240 1.00 79.00 755 PHE A O 1
ATOM 5887 N N . THR A 1 756 ? 25.921 13.971 -1.467 1.00 70.62 756 THR A N 1
ATOM 5888 C CA . THR A 1 756 ? 26.581 14.217 -2.760 1.00 70.62 756 THR A CA 1
ATOM 5889 C C . THR A 1 756 ? 26.696 15.712 -3.061 1.00 70.62 756 THR A C 1
ATOM 5891 O O . THR A 1 756 ? 27.767 16.179 -3.444 1.00 70.62 756 THR A O 1
ATOM 5894 N N . ALA A 1 757 ? 25.637 16.490 -2.821 1.00 69.81 757 ALA A N 1
ATOM 5895 C CA . ALA A 1 757 ? 25.680 17.946 -2.945 1.00 69.81 757 ALA A CA 1
ATOM 5896 C C . ALA A 1 757 ? 26.684 18.583 -1.964 1.00 69.81 757 ALA A C 1
ATOM 5898 O O . ALA A 1 757 ? 27.454 19.450 -2.358 1.00 69.81 757 ALA A O 1
ATOM 5899 N N . PHE A 1 758 ? 26.742 18.107 -0.718 1.00 82.44 758 PHE A N 1
ATOM 5900 C CA . PHE A 1 758 ? 27.650 18.606 0.316 1.00 82.44 758 PHE A CA 1
ATOM 5901 C C . PHE A 1 758 ? 29.120 18.278 0.026 1.00 82.44 758 PHE A C 1
ATOM 5903 O O . PHE A 1 758 ? 29.974 19.144 0.201 1.00 82.44 758 PHE A O 1
ATOM 5910 N N . ALA A 1 759 ? 29.424 17.077 -0.487 1.00 76.88 759 ALA A N 1
ATOM 5911 C CA . ALA A 1 759 ? 30.756 16.767 -1.012 1.00 76.88 759 ALA A CA 1
ATOM 5912 C C . ALA A 1 759 ? 31.144 17.745 -2.132 1.00 76.88 759 ALA A C 1
ATOM 5914 O O . ALA A 1 759 ? 32.212 18.346 -2.073 1.00 76.88 759 ALA A O 1
ATOM 5915 N N . ASN A 1 760 ? 30.259 17.960 -3.111 1.00 72.62 760 ASN A N 1
ATOM 5916 C CA . ASN A 1 760 ? 30.517 18.864 -4.233 1.00 72.62 760 ASN A CA 1
ATOM 5917 C C . ASN A 1 760 ? 30.734 20.320 -3.779 1.00 72.62 760 ASN A C 1
ATOM 5919 O O . ASN A 1 760 ? 31.709 20.937 -4.206 1.00 72.62 760 ASN A O 1
ATOM 5923 N N . ASP A 1 761 ? 29.892 20.846 -2.883 1.00 73.62 761 ASP A N 1
ATOM 5924 C CA . ASP A 1 761 ? 30.020 22.195 -2.310 1.00 73.62 761 ASP A CA 1
ATOM 5925 C C . ASP A 1 761 ? 31.365 22.374 -1.581 1.00 73.62 761 ASP A C 1
ATOM 5927 O O . ASP A 1 761 ? 32.060 23.369 -1.799 1.00 73.62 761 ASP A O 1
ATOM 5931 N N . LEU A 1 762 ? 31.768 21.409 -0.743 1.00 80.00 762 LEU A N 1
ATOM 5932 C CA . LEU A 1 762 ? 33.036 21.462 -0.005 1.00 80.00 762 LEU A CA 1
ATOM 5933 C C . LEU A 1 762 ? 34.254 21.308 -0.929 1.00 80.00 762 LEU A C 1
ATOM 5935 O O . LEU A 1 762 ? 35.224 22.058 -0.795 1.00 80.00 762 LEU A O 1
ATOM 5939 N N . ASN A 1 763 ? 34.193 20.390 -1.897 1.00 77.25 763 ASN A N 1
ATOM 5940 C CA . ASN A 1 763 ? 35.245 20.183 -2.893 1.00 77.25 763 ASN A CA 1
ATOM 5941 C C . ASN A 1 763 ? 35.435 21.438 -3.760 1.00 77.25 763 ASN A C 1
ATOM 5943 O O . ASN A 1 763 ? 36.566 21.867 -3.987 1.00 77.25 763 ASN A O 1
ATOM 5947 N N . GLN A 1 764 ? 34.341 22.082 -4.182 1.00 73.00 764 GLN A N 1
ATOM 5948 C CA . GLN A 1 764 ? 34.378 23.311 -4.975 1.00 73.00 764 GLN A CA 1
ATOM 5949 C C . GLN A 1 764 ? 34.843 24.533 -4.164 1.00 73.00 764 GLN A C 1
ATOM 5951 O O . GLN A 1 764 ? 35.588 25.360 -4.693 1.00 73.00 764 GLN A O 1
ATOM 5956 N N . ALA A 1 765 ? 34.427 24.669 -2.901 1.00 74.69 765 ALA A N 1
ATOM 5957 C CA . ALA A 1 765 ? 34.788 25.812 -2.059 1.00 74.69 765 ALA A CA 1
ATOM 5958 C C . ALA A 1 765 ? 36.247 25.770 -1.565 1.00 74.69 765 ALA A C 1
ATOM 5960 O O . ALA A 1 765 ? 36.907 26.812 -1.507 1.00 74.69 765 ALA A O 1
ATOM 5961 N N . TYR A 1 766 ? 36.746 24.576 -1.226 1.00 79.88 766 TYR A N 1
ATOM 5962 C CA . TYR A 1 766 ? 38.015 24.388 -0.512 1.00 79.88 766 TYR A CA 1
ATOM 5963 C C . TYR A 1 766 ? 39.054 23.538 -1.267 1.00 79.88 766 TYR A C 1
ATOM 5965 O O . TYR A 1 766 ? 40.114 23.263 -0.716 1.00 79.88 766 TYR A O 1
ATOM 5973 N N . GLN A 1 767 ? 38.785 23.146 -2.521 1.00 75.00 767 GLN A N 1
ATOM 5974 C CA . GLN A 1 767 ? 39.684 22.339 -3.371 1.00 75.00 767 GLN A CA 1
ATOM 5975 C C . GLN A 1 767 ? 40.049 20.977 -2.748 1.00 75.00 767 GLN A C 1
ATOM 5977 O O . GLN A 1 767 ? 41.207 20.560 -2.734 1.00 75.00 767 GLN A O 1
ATOM 5982 N N . LEU A 1 768 ? 39.031 20.295 -2.218 1.00 80.94 768 LEU A N 1
ATOM 5983 C CA . LEU A 1 768 ? 39.124 18.973 -1.589 1.00 80.94 768 LEU A CA 1
ATOM 5984 C C . LEU A 1 768 ? 38.697 17.856 -2.562 1.00 80.94 768 LEU A C 1
ATOM 5986 O O . LEU A 1 768 ? 38.070 18.126 -3.585 1.00 80.94 768 LEU A O 1
ATOM 5990 N N . ASP A 1 769 ? 39.005 16.606 -2.207 1.00 73.00 769 ASP A N 1
ATOM 5991 C CA . ASP A 1 769 ? 38.579 15.388 -2.920 1.00 73.00 769 ASP A CA 1
ATOM 5992 C C . ASP A 1 769 ? 37.765 14.474 -1.979 1.00 73.00 769 ASP A C 1
ATOM 5994 O O . ASP A 1 769 ? 38.096 13.318 -1.714 1.00 73.00 769 ASP A O 1
ATOM 5998 N N . LEU A 1 770 ? 36.721 15.041 -1.365 1.00 77.06 770 LEU A N 1
ATOM 5999 C CA . LEU A 1 770 ? 35.818 14.309 -0.478 1.00 77.06 770 LEU A CA 1
ATOM 6000 C C . LEU A 1 770 ? 34.851 13.457 -1.304 1.00 77.06 770 LEU A C 1
ATOM 6002 O O . LEU A 1 770 ? 34.186 13.962 -2.211 1.00 77.06 770 LEU A O 1
ATOM 6006 N N . THR A 1 771 ? 34.696 12.186 -0.931 1.00 73.25 771 THR A N 1
ATOM 6007 C CA . THR A 1 771 ? 33.626 11.325 -1.458 1.00 73.25 771 THR A CA 1
ATOM 6008 C C . THR A 1 771 ? 32.450 11.271 -0.473 1.00 73.25 771 THR A C 1
ATOM 6010 O O . THR A 1 771 ? 32.678 11.308 0.739 1.00 73.25 771 THR A O 1
ATOM 6013 N N . PRO A 1 772 ? 31.190 11.116 -0.931 1.00 70.94 772 PRO A N 1
ATOM 6014 C CA . PRO A 1 772 ? 30.026 11.085 -0.034 1.00 70.94 772 PRO A CA 1
ATOM 6015 C C . PRO A 1 772 ? 30.047 9.951 1.003 1.00 70.94 772 PRO A C 1
ATOM 6017 O O . PRO A 1 772 ? 29.381 10.049 2.030 1.00 70.94 772 PRO A O 1
ATOM 6020 N N . ALA A 1 773 ? 30.825 8.889 0.760 1.00 66.56 773 ALA A N 1
ATOM 6021 C CA . ALA A 1 773 ? 30.995 7.775 1.693 1.00 66.56 773 ALA A CA 1
ATOM 6022 C C . ALA A 1 773 ? 31.600 8.212 3.042 1.00 66.56 773 ALA A C 1
ATOM 6024 O O . ALA A 1 773 ? 31.235 7.669 4.083 1.00 66.56 773 ALA A O 1
ATOM 6025 N N . LEU A 1 774 ? 32.465 9.233 3.028 1.00 79.25 774 LEU A N 1
ATOM 6026 C CA . LEU A 1 774 ? 33.155 9.763 4.206 1.00 79.25 774 LEU A CA 1
ATOM 6027 C C . LEU A 1 774 ? 32.193 10.213 5.317 1.00 79.25 774 LEU A C 1
ATOM 6029 O O . LEU A 1 774 ? 32.513 10.091 6.500 1.00 79.25 774 LEU A O 1
ATOM 6033 N N . PHE A 1 775 ? 31.015 10.727 4.956 1.00 80.25 775 PHE A N 1
ATOM 6034 C CA . PHE A 1 775 ? 30.044 11.251 5.918 1.00 80.25 775 PHE A CA 1
ATOM 6035 C C . PHE A 1 775 ? 29.292 10.157 6.691 1.00 80.25 775 PHE A C 1
ATOM 6037 O O . PHE A 1 775 ? 28.666 10.460 7.702 1.00 80.25 775 PHE A O 1
ATOM 6044 N N . PHE A 1 776 ? 29.372 8.886 6.279 1.00 68.62 776 PHE A N 1
ATOM 6045 C CA . PHE A 1 776 ? 28.868 7.773 7.095 1.00 68.62 776 PHE A CA 1
ATOM 6046 C C . PHE A 1 776 ? 29.827 7.407 8.238 1.00 68.62 776 PHE A C 1
ATOM 6048 O O . PHE A 1 776 ? 29.386 6.886 9.259 1.00 68.62 776 PHE A O 1
ATOM 6055 N N . GLU A 1 777 ? 31.118 7.713 8.092 1.00 67.38 777 GLU A N 1
ATOM 6056 C CA . GLU A 1 777 ? 32.132 7.569 9.146 1.00 67.38 777 GLU A CA 1
ATOM 6057 C C . GLU A 1 777 ? 32.226 8.852 9.994 1.00 67.38 777 GLU A C 1
ATOM 6059 O O . GLU A 1 777 ? 32.326 8.806 11.221 1.00 67.38 777 GLU A O 1
ATOM 6064 N N . ASN A 1 778 ? 32.111 10.015 9.345 1.00 81.19 778 ASN A N 1
ATOM 6065 C CA . ASN A 1 778 ? 32.169 11.347 9.949 1.00 81.19 778 ASN A CA 1
ATOM 6066 C C . ASN A 1 778 ? 30.777 11.984 10.013 1.00 81.19 778 ASN A C 1
ATOM 6068 O O . ASN A 1 778 ? 30.499 13.010 9.393 1.00 81.19 778 ASN A O 1
ATOM 6072 N N . SER A 1 779 ? 29.893 11.324 10.755 1.00 83.44 779 SER A N 1
ATOM 6073 C CA . SER A 1 779 ? 28.443 11.526 10.698 1.00 83.44 779 SER A CA 1
ATOM 6074 C C . SER A 1 779 ? 27.884 12.695 11.523 1.00 83.44 779 SER A C 1
ATOM 6076 O O . SER A 1 779 ? 26.691 12.978 11.438 1.00 83.44 779 SER A O 1
ATOM 6078 N N . THR A 1 780 ? 28.728 13.417 12.267 1.00 84.94 780 THR A N 1
ATOM 6079 C CA . THR A 1 780 ? 28.395 14.689 12.942 1.00 84.94 780 THR A CA 1
ATOM 6080 C C . THR A 1 780 ? 29.315 15.801 12.433 1.00 84.94 780 THR A C 1
ATOM 6082 O O . THR A 1 780 ? 30.415 15.520 11.942 1.00 84.94 780 THR A O 1
ATOM 6085 N N . LEU A 1 781 ? 28.914 17.072 12.561 1.00 85.75 781 LEU A N 1
ATOM 6086 C CA . LEU A 1 781 ? 29.780 18.187 12.152 1.00 85.75 781 LEU A CA 1
ATOM 6087 C C . LEU A 1 781 ? 31.053 18.287 12.997 1.00 85.75 781 LEU A C 1
ATOM 6089 O O . LEU A 1 781 ? 32.076 18.711 12.469 1.00 85.75 781 LEU A O 1
ATOM 6093 N N . GLU A 1 782 ? 31.029 17.856 14.261 1.00 85.31 782 GLU A N 1
ATOM 6094 C CA . GLU A 1 782 ? 32.242 17.755 15.079 1.00 85.31 782 GLU A CA 1
ATOM 6095 C C . GLU A 1 782 ? 33.224 16.715 14.520 1.00 85.31 782 GLU A C 1
ATOM 6097 O O . GLU A 1 782 ? 34.409 17.015 14.353 1.00 85.31 782 GLU A O 1
ATOM 6102 N N . ARG A 1 783 ? 32.745 15.506 14.182 1.00 84.25 783 ARG A N 1
ATOM 6103 C CA . ARG A 1 783 ? 33.588 14.458 13.576 1.00 84.25 783 ARG A CA 1
ATOM 6104 C C . ARG A 1 783 ? 34.167 14.936 12.245 1.00 84.25 783 ARG A C 1
ATOM 6106 O O . ARG A 1 783 ? 35.372 14.834 12.037 1.00 84.25 783 ARG A O 1
ATOM 6113 N N . LEU A 1 784 ? 33.334 15.533 11.391 1.00 86.44 784 LEU A N 1
ATOM 6114 C CA . LEU A 1 784 ? 33.762 16.063 10.098 1.00 86.44 784 LEU A CA 1
ATOM 6115 C C . LEU A 1 784 ? 34.765 17.219 10.237 1.00 86.44 784 LEU A C 1
ATOM 6117 O O . LEU A 1 784 ? 35.783 17.211 9.551 1.00 86.44 784 LEU A O 1
ATOM 6121 N N . ALA A 1 785 ? 34.532 18.183 11.135 1.00 86.06 785 ALA A N 1
ATOM 6122 C CA . ALA A 1 785 ? 35.475 19.273 11.393 1.00 86.06 785 ALA A CA 1
ATOM 6123 C C . ALA A 1 785 ? 36.836 18.736 11.859 1.00 86.06 785 ALA A C 1
ATOM 6125 O O . ALA A 1 785 ? 37.875 19.199 11.389 1.00 86.06 785 ALA A O 1
ATOM 6126 N N . ARG A 1 786 ? 36.834 17.726 12.736 1.00 84.00 786 ARG A N 1
ATOM 6127 C CA . ARG A 1 786 ? 38.050 17.077 13.232 1.00 84.00 786 ARG A CA 1
ATOM 6128 C C . ARG A 1 786 ? 38.790 16.312 12.132 1.00 84.00 786 ARG A C 1
ATOM 6130 O O . ARG A 1 786 ? 39.968 16.575 11.919 1.00 84.00 786 ARG A O 1
ATOM 6137 N N . TYR A 1 787 ? 38.101 15.469 11.364 1.00 84.00 787 TYR A N 1
ATOM 6138 C CA . TYR A 1 787 ? 38.695 14.738 10.238 1.00 84.00 787 TYR A CA 1
ATOM 6139 C C . TYR A 1 787 ? 39.269 15.673 9.163 1.00 84.00 787 TYR A C 1
ATOM 6141 O O . TYR A 1 787 ? 40.367 15.439 8.656 1.00 84.00 787 TYR A O 1
ATOM 6149 N N . LEU A 1 788 ? 38.557 16.755 8.826 1.00 84.44 788 LEU A N 1
ATOM 6150 C CA . LEU A 1 788 ? 39.032 17.762 7.875 1.00 84.44 788 LEU A CA 1
ATOM 6151 C C . LEU A 1 788 ? 40.254 18.519 8.414 1.00 84.44 788 LEU A C 1
ATOM 6153 O O . LEU A 1 788 ? 41.206 18.745 7.670 1.00 84.44 788 LEU A O 1
ATOM 6157 N N . HIS A 1 789 ? 40.264 18.859 9.705 1.00 80.69 789 HIS A N 1
ATOM 6158 C CA . HIS A 1 789 ? 41.417 19.458 10.378 1.00 80.69 789 HIS A CA 1
ATOM 6159 C C . HIS A 1 789 ? 42.639 18.527 10.389 1.00 80.69 789 HIS A C 1
ATOM 6161 O O . HIS A 1 789 ? 43.743 18.988 10.121 1.00 80.69 789 HIS A O 1
ATOM 6167 N N . GLU A 1 790 ? 42.453 17.236 10.667 1.00 79.81 790 GLU A N 1
ATOM 6168 C CA . GLU A 1 790 ? 43.531 16.241 10.743 1.00 79.81 790 GLU A CA 1
ATOM 6169 C C . GLU A 1 790 ? 44.075 15.862 9.353 1.00 79.81 790 GLU A C 1
ATOM 6171 O O . GLU A 1 790 ? 45.288 15.779 9.166 1.00 79.81 790 GLU A O 1
ATOM 6176 N N . THR A 1 791 ? 43.197 15.691 8.359 1.00 80.12 791 THR A N 1
ATOM 6177 C CA . THR A 1 791 ? 43.556 15.175 7.022 1.00 80.12 791 THR A CA 1
ATOM 6178 C C . THR A 1 791 ? 43.930 16.280 6.028 1.00 80.12 791 THR A C 1
ATOM 6180 O O . THR A 1 791 ? 44.844 16.105 5.224 1.00 80.12 791 THR A O 1
ATOM 6183 N N . TYR A 1 792 ? 43.255 17.434 6.077 1.00 80.25 792 TYR A N 1
ATOM 6184 C CA . TYR A 1 792 ? 43.372 18.510 5.079 1.00 80.25 792 TYR A CA 1
ATOM 6185 C C . TYR A 1 792 ? 43.944 19.819 5.654 1.00 80.25 792 TYR A C 1
ATOM 6187 O O . TYR A 1 792 ? 43.802 20.881 5.041 1.00 80.25 792 TYR A O 1
ATOM 6195 N N . ALA A 1 793 ? 44.638 19.755 6.800 1.00 73.06 793 ALA A N 1
ATOM 6196 C CA . ALA A 1 793 ? 45.224 20.900 7.512 1.00 73.06 793 ALA A CA 1
ATOM 6197 C C . ALA A 1 793 ? 45.905 21.936 6.597 1.00 73.06 793 ALA A C 1
ATOM 6199 O O . ALA A 1 793 ? 45.672 23.134 6.727 1.00 73.06 793 ALA A O 1
ATOM 6200 N N . SER A 1 794 ? 46.742 21.477 5.662 1.00 68.50 794 SER A N 1
ATOM 6201 C CA . SER A 1 794 ? 47.526 22.320 4.749 1.00 68.50 794 SER A CA 1
ATOM 6202 C C . SER A 1 794 ? 46.697 22.988 3.648 1.00 68.50 794 SER A C 1
ATOM 6204 O O . SER A 1 794 ? 47.047 24.085 3.216 1.00 68.50 794 SER A O 1
ATOM 6206 N N . VAL A 1 795 ? 45.601 22.358 3.217 1.00 77.00 795 VAL A N 1
ATOM 6207 C CA . VAL A 1 795 ? 44.673 22.884 2.199 1.00 77.00 795 VAL A CA 1
ATOM 6208 C C . VAL A 1 795 ? 43.687 23.874 2.827 1.00 77.00 795 VAL A C 1
ATOM 6210 O O . VAL A 1 795 ? 43.322 24.869 2.208 1.00 77.00 795 VAL A O 1
ATOM 6213 N N . LEU A 1 796 ? 43.308 23.646 4.089 1.00 77.31 796 LEU A N 1
ATOM 6214 C CA . LEU A 1 796 ? 42.374 24.484 4.848 1.00 77.31 796 LEU A CA 1
ATOM 6215 C C . LEU A 1 796 ? 43.048 25.651 5.595 1.00 77.31 796 LEU A C 1
ATOM 6217 O O . LEU A 1 796 ? 42.379 26.631 5.926 1.00 77.31 796 LEU A O 1
ATOM 6221 N N . ALA A 1 797 ? 44.365 25.602 5.826 1.00 68.56 797 ALA A N 1
ATOM 6222 C CA . ALA A 1 797 ? 45.116 26.674 6.486 1.00 68.56 797 ALA A CA 1
ATOM 6223 C C . ALA A 1 797 ? 44.923 28.085 5.873 1.00 68.56 797 ALA A C 1
ATOM 6225 O O . ALA A 1 797 ? 44.759 29.019 6.660 1.00 68.56 797 ALA A O 1
ATOM 6226 N N . PRO A 1 798 ? 44.864 28.282 4.534 1.00 68.25 798 PRO A N 1
ATOM 6227 C CA . PRO A 1 798 ? 44.598 29.593 3.924 1.00 68.25 798 PRO A CA 1
ATOM 6228 C C . PRO A 1 798 ? 43.199 30.159 4.209 1.00 68.25 798 PRO A C 1
ATOM 6230 O O . PRO A 1 798 ? 42.996 31.361 4.069 1.00 68.25 798 PRO A O 1
ATOM 6233 N N . TYR A 1 799 ? 42.244 29.303 4.586 1.00 68.81 799 TYR A N 1
ATOM 6234 C CA . TYR A 1 799 ? 40.844 29.668 4.821 1.00 68.81 799 TYR A CA 1
ATOM 6235 C C . TYR A 1 799 ? 40.518 29.851 6.312 1.00 68.81 799 TYR A C 1
ATOM 6237 O O . TYR A 1 799 ? 39.614 30.611 6.646 1.00 68.81 799 TYR A O 1
ATOM 6245 N N . PHE A 1 800 ? 41.239 29.160 7.205 1.00 68.81 800 PHE A N 1
ATOM 6246 C CA . PHE A 1 800 ? 40.876 29.046 8.627 1.00 68.81 800 PHE A CA 1
ATOM 6247 C C . PHE A 1 800 ? 42.030 29.290 9.622 1.00 68.81 800 PHE A C 1
ATOM 6249 O O . PHE A 1 800 ? 41.848 29.091 10.822 1.00 68.81 800 PHE A O 1
ATOM 6256 N N . SER A 1 801 ? 43.215 29.716 9.162 1.00 53.88 801 SER A N 1
ATOM 6257 C CA . SER A 1 801 ? 44.385 30.023 10.015 1.00 53.88 801 SER A CA 1
ATOM 6258 C C . SER A 1 801 ? 44.823 28.864 10.930 1.00 53.88 801 SER A C 1
ATOM 6260 O O . SER A 1 801 ? 45.236 29.053 12.077 1.00 53.88 801 SER A O 1
ATOM 6262 N N . ILE A 1 802 ? 44.730 27.637 10.412 1.00 47.25 802 ILE A N 1
ATOM 6263 C CA . ILE A 1 802 ? 45.026 26.395 11.135 1.00 47.25 802 ILE A CA 1
ATOM 6264 C C . ILE A 1 802 ? 46.531 26.085 11.089 1.00 47.25 802 ILE A C 1
ATOM 6266 O O . ILE A 1 802 ? 47.130 26.019 10.019 1.00 47.25 802 ILE A O 1
ATOM 6270 N N . VAL A 1 803 ? 47.133 25.827 12.257 1.00 34.28 803 VAL A N 1
ATOM 6271 C CA . VAL A 1 803 ? 48.526 25.359 12.392 1.00 34.28 803 VAL A CA 1
ATOM 6272 C C . VAL A 1 803 ? 48.547 23.974 13.042 1.00 34.28 803 VAL A C 1
ATOM 6274 O O . VAL A 1 803 ? 48.048 23.800 14.159 1.00 34.28 803 VAL A O 1
ATOM 6277 N N . SER A 1 804 ? 49.137 23.015 12.324 1.00 31.86 804 SER A N 1
ATOM 6278 C CA . SER A 1 804 ? 49.296 21.615 12.736 1.00 31.86 804 SER A CA 1
ATOM 6279 C C . SER A 1 804 ? 50.277 21.447 13.908 1.00 31.86 804 SER A C 1
ATOM 6281 O O . SER A 1 804 ? 51.190 22.254 14.098 1.00 31.86 804 SER A O 1
ATOM 6283 N N . LEU A 1 805 ? 50.087 20.380 14.686 1.00 30.62 805 LEU A N 1
ATOM 6284 C CA . LEU A 1 805 ? 51.014 19.888 15.704 1.00 30.62 805 LEU A CA 1
ATOM 6285 C C . LEU A 1 805 ? 51.347 18.427 15.387 1.00 30.62 805 LEU A C 1
ATOM 6287 O O . LEU A 1 805 ? 50.443 17.627 15.169 1.00 30.62 805 LEU A O 1
ATOM 6291 N N . ALA A 1 806 ? 52.635 18.091 15.384 1.00 31.11 806 ALA A N 1
ATOM 6292 C CA . ALA A 1 806 ? 53.108 16.718 15.238 1.00 31.11 806 ALA A CA 1
ATOM 6293 C C . ALA A 1 806 ? 53.317 16.062 16.613 1.00 31.11 806 ALA A C 1
ATOM 6295 O O . ALA A 1 806 ? 53.767 16.726 17.549 1.00 31.11 806 ALA A O 1
ATOM 6296 N N . THR A 1 807 ? 53.043 14.761 16.699 1.00 26.05 807 THR A N 1
ATOM 6297 C CA . THR A 1 807 ? 53.385 13.871 17.824 1.00 26.05 807 THR A CA 1
ATOM 6298 C C . THR A 1 807 ? 53.764 12.486 17.291 1.00 26.05 807 THR A C 1
ATOM 6300 O O . THR A 1 807 ? 53.387 12.133 16.174 1.00 26.05 807 THR A O 1
ATOM 6303 N N . ASP A 1 808 ? 54.544 11.742 18.072 1.00 24.52 808 ASP A N 1
ATOM 6304 C CA . ASP A 1 808 ? 55.443 10.681 17.598 1.00 24.52 808 ASP A CA 1
ATOM 6305 C C . ASP A 1 808 ? 54.819 9.291 17.321 1.00 24.52 808 ASP A C 1
ATOM 6307 O O . ASP A 1 808 ? 53.696 8.976 17.714 1.00 24.52 808 ASP A O 1
ATOM 6311 N N . GLU A 1 809 ? 55.608 8.439 16.654 1.00 25.91 809 GLU A N 1
ATOM 6312 C CA . GLU A 1 809 ? 55.378 6.997 16.439 1.00 25.91 809 GLU A CA 1
ATOM 6313 C C . GLU A 1 809 ? 55.452 6.186 17.754 1.00 25.91 809 GLU A C 1
ATOM 6315 O O . GLU A 1 809 ? 56.160 6.613 18.659 1.00 25.91 809 GLU A O 1
ATOM 6320 N N . VAL A 1 810 ? 54.835 4.985 17.822 1.00 25.20 810 VAL A N 1
ATOM 6321 C CA . VAL A 1 810 ? 55.518 3.653 17.903 1.00 25.20 810 VAL A CA 1
ATOM 6322 C C . VAL A 1 810 ? 54.532 2.533 17.379 1.00 25.20 810 VAL A C 1
ATOM 6324 O O . VAL A 1 810 ? 53.605 2.915 16.666 1.00 25.20 810 VAL A O 1
ATOM 6327 N N . PRO A 1 811 ? 54.696 1.183 17.534 1.00 31.75 811 PRO A N 1
ATOM 6328 C CA . PRO A 1 811 ? 54.671 0.242 16.396 1.00 31.75 811 PRO A CA 1
ATOM 6329 C C . PRO A 1 811 ? 53.432 -0.704 16.314 1.00 31.75 811 PRO A C 1
ATOM 6331 O O . PRO A 1 811 ? 52.602 -0.718 17.223 1.00 31.75 811 PRO A O 1
ATOM 6334 N N . PRO A 1 812 ? 53.312 -1.552 15.266 1.00 44.31 812 PRO A N 1
ATOM 6335 C CA . PRO A 1 812 ? 52.210 -2.519 15.109 1.00 44.31 812 PRO A CA 1
ATOM 6336 C C . PRO A 1 812 ? 52.532 -3.946 15.610 1.00 44.31 812 PRO A C 1
ATOM 6338 O O . PRO A 1 812 ? 53.673 -4.372 15.468 1.00 44.31 812 PRO A O 1
ATOM 6341 N N . GLU A 1 813 ? 51.522 -4.725 16.056 1.00 25.14 813 GLU A N 1
ATOM 6342 C CA . GLU A 1 813 ? 51.351 -6.155 15.678 1.00 25.14 813 GLU A CA 1
ATOM 6343 C C . GLU A 1 813 ? 50.054 -6.865 16.175 1.00 25.14 813 GLU A C 1
ATOM 6345 O O . GLU A 1 813 ? 49.525 -6.583 17.241 1.00 25.14 813 GLU A O 1
ATOM 6350 N N . SER A 1 814 ? 49.613 -7.847 15.371 1.00 26.47 814 SER A N 1
ATOM 6351 C CA . SER A 1 814 ? 48.872 -9.111 15.642 1.00 26.47 814 SER A CA 1
ATOM 6352 C C . SER A 1 814 ? 47.665 -9.257 16.621 1.00 26.47 814 SER A C 1
ATOM 6354 O O . SER A 1 814 ? 47.766 -9.251 17.841 1.00 26.47 814 SER A O 1
ATOM 6356 N N . SER A 1 815 ? 46.518 -9.599 16.013 1.00 27.81 815 SER A N 1
ATOM 6357 C CA . SER A 1 815 ? 45.493 -10.623 16.364 1.00 27.81 815 SER A CA 1
ATOM 6358 C C . SER A 1 815 ? 45.559 -11.480 17.658 1.00 27.81 815 SER A C 1
ATOM 6360 O O . SER A 1 815 ? 46.567 -12.148 17.879 1.00 27.81 815 SER A O 1
ATOM 6362 N N . LEU A 1 816 ? 44.394 -11.720 18.309 1.00 26.45 816 LEU A N 1
ATOM 6363 C CA . LEU A 1 816 ? 43.669 -13.033 18.363 1.00 26.45 816 LEU A CA 1
ATOM 6364 C C . LEU A 1 816 ? 42.457 -13.077 19.343 1.00 26.45 816 LEU A C 1
ATOM 6366 O O . LEU A 1 816 ? 42.496 -12.438 20.384 1.00 26.45 816 LEU A O 1
ATOM 6370 N N . SER A 1 817 ? 41.467 -13.956 19.058 1.00 26.45 817 SER A N 1
ATOM 6371 C CA . SER A 1 817 ? 40.395 -14.525 19.946 1.00 26.45 817 SER A CA 1
ATOM 6372 C C . SER A 1 817 ? 39.430 -13.565 20.695 1.00 26.45 817 SER A C 1
ATOM 6374 O O . SER A 1 817 ? 39.869 -12.589 21.275 1.00 26.45 817 SER A O 1
ATOM 6376 N N . GLN A 1 818 ? 38.088 -13.689 20.712 1.00 28.88 818 GLN A N 1
ATOM 6377 C CA . GLN A 1 818 ? 37.078 -14.781 20.831 1.00 28.88 818 GLN A CA 1
ATOM 6378 C C . GLN A 1 818 ? 36.462 -14.942 22.244 1.00 28.88 818 GLN A C 1
ATOM 6380 O O . GLN A 1 818 ? 37.162 -14.848 23.243 1.00 28.88 818 GLN A O 1
ATOM 6385 N N . GLN A 1 819 ? 35.168 -15.327 22.272 1.00 24.91 819 GLN A N 1
ATOM 6386 C CA . GLN A 1 819 ? 34.291 -15.566 23.448 1.00 24.91 819 GLN A CA 1
ATOM 6387 C C . GLN A 1 819 ? 33.831 -14.255 24.137 1.00 24.91 819 GLN A C 1
ATOM 6389 O O . GLN A 1 819 ? 34.551 -13.268 24.138 1.00 24.91 819 GLN A O 1
ATOM 6394 N N . HIS A 1 820 ? 32.602 -14.105 24.651 1.00 29.34 820 HIS A N 1
ATOM 6395 C CA . HIS A 1 820 ? 31.694 -15.080 25.279 1.00 29.34 820 HIS A CA 1
ATOM 6396 C C . HIS A 1 820 ? 30.431 -15.486 24.493 1.00 29.34 820 HIS A C 1
ATOM 6398 O O . HIS A 1 820 ? 30.121 -14.970 23.423 1.00 29.34 820 HIS A O 1
ATOM 6404 N N . SER A 1 821 ? 29.717 -16.474 25.044 1.00 26.23 821 SER A N 1
ATOM 6405 C CA . SER A 1 821 ? 28.672 -17.259 24.389 1.00 26.23 821 SER A CA 1
ATOM 6406 C C . SER A 1 821 ? 27.307 -17.236 25.099 1.00 26.23 821 SER A C 1
ATOM 6408 O O . SER A 1 821 ? 27.207 -17.143 26.316 1.00 26.23 821 SER A O 1
ATOM 6410 N N . HIS A 1 822 ? 26.268 -17.433 24.280 1.00 26.80 822 HIS A N 1
ATOM 6411 C CA . HIS A 1 822 ? 24.974 -18.068 24.576 1.00 26.80 822 HIS A CA 1
ATOM 6412 C C . HIS A 1 822 ? 24.051 -17.546 25.697 1.00 26.80 822 HIS A C 1
ATOM 6414 O O . HIS A 1 822 ? 24.244 -17.805 26.880 1.00 26.80 822 HIS A O 1
ATOM 6420 N N . MET A 1 823 ? 22.836 -17.179 25.272 1.00 24.47 823 MET A N 1
ATOM 6421 C CA . MET A 1 823 ? 21.631 -17.802 25.834 1.00 24.47 823 MET A CA 1
ATOM 6422 C C . MET A 1 823 ? 20.610 -18.077 24.717 1.00 24.47 823 MET A C 1
ATOM 6424 O O . MET A 1 823 ? 20.252 -17.178 23.963 1.00 24.47 823 MET A O 1
ATOM 6428 N N . ARG A 1 824 ? 20.168 -19.334 24.564 1.00 26.20 824 ARG A N 1
ATOM 6429 C CA . ARG A 1 824 ? 19.125 -19.730 23.596 1.00 26.20 824 ARG A CA 1
ATOM 6430 C C . ARG A 1 824 ? 17.762 -19.772 24.288 1.00 26.20 824 ARG A C 1
ATOM 6432 O O . ARG A 1 824 ? 17.646 -20.358 25.359 1.00 26.20 824 ARG A O 1
ATOM 6439 N N . ARG A 1 825 ? 16.716 -19.285 23.614 1.00 25.17 825 ARG A N 1
ATOM 6440 C CA . ARG A 1 825 ? 15.335 -19.753 23.817 1.00 25.17 825 ARG A CA 1
ATOM 6441 C C . ARG A 1 825 ? 14.891 -20.511 22.571 1.00 25.17 825 ARG A C 1
ATOM 6443 O O . ARG A 1 825 ? 15.084 -20.035 21.458 1.00 25.17 825 ARG A O 1
ATOM 6450 N N . SER A 1 826 ? 14.332 -21.700 22.763 1.00 25.41 826 SER A N 1
ATOM 6451 C CA . SER A 1 826 ? 13.790 -22.536 21.694 1.00 25.41 826 SER A CA 1
ATOM 6452 C C . SER A 1 826 ? 12.304 -22.248 21.502 1.00 25.41 826 SER A C 1
ATOM 6454 O O . SER A 1 826 ? 11.496 -22.634 22.345 1.00 25.41 826 SER A O 1
ATOM 6456 N N . ALA A 1 827 ? 11.938 -21.618 20.387 1.00 27.62 827 ALA A N 1
ATOM 6457 C CA . ALA A 1 827 ? 10.583 -21.742 19.863 1.00 27.62 827 ALA A CA 1
ATOM 6458 C C . ALA A 1 827 ? 10.434 -23.141 19.242 1.00 27.62 827 ALA A C 1
ATOM 6460 O O . ALA A 1 827 ? 11.312 -23.579 18.493 1.00 27.62 827 ALA A O 1
ATOM 6461 N N . GLY A 1 828 ? 9.361 -23.858 19.576 1.00 25.30 828 GLY A N 1
ATOM 6462 C CA . GLY A 1 828 ? 9.054 -25.142 18.950 1.00 25.30 828 GLY A CA 1
ATOM 6463 C C . GLY A 1 828 ? 8.550 -24.921 17.527 1.00 25.30 828 GLY A C 1
ATOM 6464 O O . GLY A 1 828 ? 7.590 -24.181 17.332 1.00 25.30 828 GLY A O 1
ATOM 6465 N N . SER A 1 829 ? 9.182 -25.551 16.535 1.00 27.33 829 SER A N 1
ATOM 6466 C CA . SER A 1 829 ? 8.656 -25.540 15.170 1.00 27.33 829 SER A CA 1
ATOM 6467 C C . SER A 1 829 ? 7.630 -26.656 15.025 1.00 27.33 829 SER A C 1
ATOM 6469 O O . SER A 1 829 ? 7.996 -27.821 14.880 1.00 27.33 829 SER A O 1
ATOM 6471 N N . LEU A 1 830 ? 6.351 -26.287 15.001 1.00 29.09 830 LEU A N 1
ATOM 6472 C CA . LEU A 1 830 ? 5.381 -27.048 14.217 1.00 29.09 830 LEU A CA 1
ATOM 6473 C C . LEU A 1 830 ? 5.849 -27.018 12.750 1.00 29.09 830 LEU A C 1
ATOM 6475 O O . LEU A 1 830 ? 6.460 -26.037 12.312 1.00 29.09 830 LEU A O 1
ATOM 6479 N N . ILE A 1 831 ? 5.636 -28.107 12.014 1.00 29.34 831 ILE A N 1
ATOM 6480 C CA . ILE A 1 831 ? 5.982 -28.190 10.590 1.00 29.34 831 ILE A CA 1
ATOM 6481 C C . ILE A 1 831 ? 4.770 -27.669 9.807 1.00 29.34 831 ILE A C 1
ATOM 6483 O O . ILE A 1 831 ? 3.701 -28.262 9.944 1.00 29.34 831 ILE A O 1
ATOM 6487 N N . PRO A 1 832 ? 4.888 -26.579 9.024 1.00 34.75 832 PRO A N 1
ATOM 6488 C CA . PRO A 1 832 ? 3.782 -26.107 8.203 1.00 34.75 832 PRO A CA 1
ATOM 6489 C C . PRO A 1 832 ? 3.462 -27.103 7.087 1.00 34.75 832 PRO A C 1
ATOM 6491 O O . PRO A 1 832 ? 4.366 -27.666 6.468 1.00 34.75 832 PRO A O 1
ATOM 6494 N N . GLU A 1 833 ? 2.177 -27.267 6.802 1.00 42.72 833 GLU A N 1
ATOM 6495 C CA . GLU A 1 833 ? 1.701 -27.919 5.585 1.00 42.72 833 GLU A CA 1
ATOM 6496 C C . GLU A 1 833 ? 2.101 -27.045 4.379 1.00 42.72 833 GLU A C 1
ATOM 6498 O O . GLU A 1 833 ? 1.895 -25.829 4.392 1.00 42.72 833 GLU A O 1
ATOM 6503 N N . TYR A 1 834 ? 2.775 -27.625 3.381 1.00 58.06 834 TYR A N 1
ATOM 6504 C CA . TYR A 1 834 ? 3.366 -26.849 2.283 1.00 58.06 834 TYR A CA 1
ATOM 6505 C C . TYR A 1 834 ? 2.295 -26.325 1.317 1.00 58.06 834 TYR A C 1
ATOM 6507 O O . TYR A 1 834 ? 1.388 -27.060 0.932 1.00 58.06 834 TYR A O 1
ATOM 6515 N N . ALA A 1 835 ? 2.441 -25.069 0.885 1.00 69.69 835 ALA A N 1
ATOM 6516 C CA . ALA A 1 835 ? 1.538 -24.447 -0.079 1.00 69.69 835 ALA A CA 1
ATOM 6517 C C . ALA A 1 835 ? 1.578 -25.145 -1.453 1.00 69.69 835 ALA A C 1
ATOM 6519 O O . ALA A 1 835 ? 2.622 -25.634 -1.897 1.00 69.69 835 ALA A O 1
ATOM 6520 N N . GLU A 1 836 ? 0.432 -25.162 -2.134 1.00 85.94 836 GLU A N 1
ATOM 6521 C CA . GLU A 1 836 ? 0.302 -25.700 -3.489 1.00 85.94 836 GLU A CA 1
ATOM 6522 C C . GLU A 1 836 ? 1.110 -24.844 -4.489 1.00 85.94 836 GLU A C 1
ATOM 6524 O O . GLU A 1 836 ? 0.932 -23.624 -4.519 1.00 85.94 836 GLU A O 1
ATOM 6529 N N . PRO A 1 837 ? 1.992 -25.432 -5.321 1.00 94.38 837 PRO A N 1
ATOM 6530 C CA . PRO A 1 837 ? 2.750 -24.665 -6.305 1.00 94.38 837 PRO A CA 1
ATOM 6531 C C . PRO A 1 837 ? 1.864 -24.038 -7.393 1.00 94.38 837 PRO A C 1
ATOM 6533 O O . PRO A 1 837 ? 0.845 -24.603 -7.790 1.00 94.38 837 PRO A O 1
ATOM 6536 N N . ILE A 1 838 ? 2.298 -22.897 -7.934 1.00 98.12 838 ILE A N 1
ATOM 6537 C CA . ILE A 1 838 ? 1.574 -22.158 -8.980 1.00 98.12 838 ILE A CA 1
ATOM 6538 C C . ILE A 1 838 ? 2.285 -22.334 -10.327 1.00 98.12 838 ILE A C 1
ATOM 6540 O O . ILE A 1 838 ? 3.470 -22.025 -10.453 1.00 98.12 838 ILE A O 1
ATOM 6544 N N . ALA A 1 839 ? 1.575 -22.828 -11.337 1.00 98.62 839 ALA A N 1
ATOM 6545 C CA . ALA A 1 839 ? 2.070 -22.971 -12.701 1.00 98.62 839 ALA A CA 1
ATOM 6546 C C . ALA A 1 839 ? 2.030 -21.632 -13.457 1.00 98.62 839 ALA A C 1
ATOM 6548 O O . ALA A 1 839 ? 1.090 -20.848 -13.308 1.00 98.62 839 ALA A O 1
ATOM 6549 N N . ILE A 1 840 ? 3.040 -21.396 -14.298 1.00 98.88 840 ILE A N 1
ATOM 6550 C CA . ILE A 1 840 ? 3.056 -20.331 -15.307 1.00 98.88 840 ILE A CA 1
ATOM 6551 C C . ILE A 1 840 ? 2.697 -20.980 -16.643 1.00 98.88 840 ILE A C 1
ATOM 6553 O O . ILE A 1 840 ? 3.511 -21.726 -17.198 1.00 98.88 840 ILE A O 1
ATOM 6557 N N . ILE A 1 841 ? 1.479 -20.719 -17.123 1.00 98.75 841 ILE A N 1
ATOM 6558 C CA . ILE A 1 841 ? 0.883 -21.450 -18.254 1.00 98.75 841 ILE A CA 1
ATOM 6559 C C . ILE A 1 841 ? 0.952 -20.710 -19.596 1.00 98.75 841 ILE A C 1
ATOM 6561 O O . ILE A 1 841 ? 0.955 -21.343 -20.644 1.00 98.75 841 ILE A O 1
ATOM 6565 N N . GLY A 1 842 ? 1.086 -19.383 -19.567 1.00 98.69 842 GLY A N 1
ATOM 6566 C CA . GLY A 1 842 ? 1.307 -18.545 -20.749 1.00 98.69 842 GLY A CA 1
ATOM 6567 C C . GLY A 1 842 ? 2.213 -17.365 -20.424 1.00 98.69 842 GLY A C 1
ATOM 6568 O O . GLY A 1 842 ? 2.221 -16.890 -19.282 1.00 98.69 842 GLY A O 1
ATOM 6569 N N . MET A 1 843 ? 2.967 -16.876 -21.407 1.00 98.56 843 MET A N 1
ATOM 6570 C CA . MET A 1 843 ? 3.787 -15.673 -21.281 1.00 98.56 843 MET A CA 1
ATOM 6571 C C . MET A 1 843 ? 3.805 -14.824 -22.555 1.00 98.56 843 MET A C 1
ATOM 6573 O O . MET A 1 843 ? 3.791 -15.316 -23.677 1.00 98.56 843 MET A O 1
ATOM 6577 N N . SER A 1 844 ? 3.902 -13.509 -22.391 1.00 98.69 844 SER A N 1
ATOM 6578 C CA . SER A 1 844 ? 4.123 -12.581 -23.496 1.00 98.69 844 SER A CA 1
ATOM 6579 C C . SER A 1 844 ? 4.978 -11.396 -23.048 1.00 98.69 844 SER A C 1
ATOM 6581 O O . SER A 1 844 ? 5.140 -11.131 -21.855 1.00 98.69 844 SER A O 1
ATOM 6583 N N . GLY A 1 845 ? 5.531 -10.659 -24.006 1.00 97.81 845 GLY A N 1
ATOM 6584 C CA . GLY A 1 845 ? 6.218 -9.407 -23.723 1.00 97.81 845 GLY A CA 1
ATOM 6585 C C . GLY A 1 845 ? 6.887 -8.801 -24.946 1.00 97.81 845 GLY A C 1
ATOM 6586 O O . GLY A 1 845 ? 7.007 -9.461 -25.977 1.00 97.81 845 GLY A O 1
ATOM 6587 N N . ALA A 1 846 ? 7.322 -7.553 -24.810 1.00 98.06 846 ALA A N 1
ATOM 6588 C CA . ALA A 1 846 ? 8.162 -6.854 -25.772 1.00 98.06 846 ALA A CA 1
ATOM 6589 C C . ALA A 1 846 ? 9.215 -6.021 -25.039 1.00 98.06 846 ALA A C 1
ATOM 6591 O O . ALA A 1 846 ? 8.954 -5.428 -23.989 1.00 98.06 846 ALA A O 1
ATOM 6592 N N . PHE A 1 847 ? 10.411 -6.000 -25.614 1.00 98.19 847 PHE A N 1
ATOM 6593 C CA . PHE A 1 847 ? 11.642 -5.515 -25.004 1.00 98.19 847 PHE A CA 1
ATOM 6594 C C . PHE A 1 847 ? 12.492 -4.798 -26.072 1.00 98.19 847 PHE A C 1
ATOM 6596 O O . PHE A 1 847 ? 12.206 -4.909 -27.270 1.00 98.19 847 PHE A O 1
ATOM 6603 N N . PRO A 1 848 ? 13.541 -4.056 -25.688 1.00 98.06 848 PRO A N 1
ATOM 6604 C CA . PRO A 1 848 ? 14.410 -3.366 -26.634 1.00 98.06 848 PRO A CA 1
ATOM 6605 C C . PRO A 1 848 ? 14.996 -4.315 -27.687 1.00 98.06 848 PRO A C 1
ATOM 6607 O O . PRO A 1 848 ? 15.559 -5.358 -27.357 1.00 98.06 848 PRO A O 1
ATOM 6610 N N . GLN A 1 849 ? 14.820 -3.962 -28.965 1.00 97.19 849 GLN A N 1
ATOM 6611 C CA . GLN A 1 849 ? 15.156 -4.789 -30.139 1.00 97.19 849 GLN A CA 1
ATOM 6612 C C . GLN A 1 849 ? 14.519 -6.205 -30.155 1.00 97.19 849 GLN A C 1
ATOM 6614 O O . GLN A 1 849 ? 15.023 -7.102 -30.834 1.00 97.19 849 GLN A O 1
ATOM 6619 N N . ALA A 1 850 ? 13.426 -6.436 -29.415 1.00 97.81 850 ALA A N 1
ATOM 6620 C CA . ALA A 1 850 ? 12.750 -7.730 -29.302 1.00 97.81 850 ALA A CA 1
ATOM 6621 C C . ALA A 1 850 ? 11.212 -7.571 -29.184 1.00 97.81 850 ALA A C 1
ATOM 6623 O O . ALA A 1 850 ? 10.698 -7.397 -28.078 1.00 97.81 850 ALA A O 1
ATOM 6624 N N . PRO A 1 851 ? 10.447 -7.666 -30.291 1.00 96.31 851 PRO A N 1
ATOM 6625 C CA . PRO A 1 851 ? 8.986 -7.484 -30.285 1.00 96.31 851 PRO A CA 1
ATOM 6626 C C . PRO A 1 851 ? 8.196 -8.643 -29.640 1.00 96.31 851 PRO A C 1
ATOM 6628 O O . PRO A 1 851 ? 6.974 -8.556 -29.505 1.00 96.31 851 PRO A O 1
ATOM 6631 N N . ASP A 1 852 ? 8.881 -9.726 -29.269 1.00 97.25 852 ASP A N 1
ATOM 6632 C CA . ASP A 1 852 ? 8.333 -10.928 -28.642 1.00 97.25 852 ASP A CA 1
ATOM 6633 C C . ASP A 1 852 ? 9.398 -11.642 -27.777 1.00 97.25 852 ASP A C 1
ATOM 6635 O O . ASP A 1 852 ? 10.602 -11.370 -27.869 1.00 97.25 852 ASP A O 1
ATOM 6639 N N . VAL A 1 853 ? 8.957 -12.586 -26.936 1.00 97.75 853 VAL A N 1
ATOM 6640 C CA . VAL A 1 853 ? 9.826 -13.358 -26.020 1.00 97.75 853 VAL A CA 1
ATOM 6641 C C . VAL A 1 853 ? 10.843 -14.249 -26.750 1.00 97.75 853 VAL A C 1
ATOM 6643 O O . VAL A 1 853 ? 11.934 -14.492 -26.235 1.00 97.75 853 VAL A O 1
ATOM 6646 N N . GLN A 1 854 ? 10.538 -14.692 -27.974 1.00 97.69 854 GLN A N 1
ATOM 6647 C CA . GLN A 1 854 ? 11.437 -15.520 -28.789 1.00 97.69 854 GLN A CA 1
ATOM 6648 C C . GLN A 1 854 ? 12.582 -14.685 -29.381 1.00 97.69 854 GLN A C 1
ATOM 6650 O O . GLN A 1 854 ? 13.719 -15.139 -29.507 1.00 97.69 854 GLN A O 1
ATOM 6655 N N . SER A 1 855 ? 12.311 -13.424 -29.700 1.00 98.25 855 SER A N 1
ATOM 6656 C CA . SER A 1 855 ? 13.294 -12.429 -30.114 1.00 98.25 855 SER A CA 1
ATOM 6657 C C . SER A 1 855 ? 14.162 -11.981 -28.940 1.00 98.25 855 SER A C 1
ATOM 6659 O O . SER A 1 855 ? 15.370 -11.835 -29.119 1.00 98.25 855 SER A O 1
ATOM 6661 N N . LEU A 1 856 ? 13.600 -11.877 -27.728 1.00 98.38 856 LEU A N 1
ATOM 6662 C CA . LEU A 1 856 ? 14.399 -11.702 -26.511 1.00 98.38 856 LEU A CA 1
ATOM 6663 C C . LEU A 1 856 ? 15.360 -12.884 -26.320 1.00 98.38 856 LEU A C 1
ATOM 6665 O O . LEU A 1 856 ? 16.548 -12.658 -26.104 1.00 98.38 856 LEU A O 1
ATOM 6669 N N . TRP A 1 857 ? 14.892 -14.131 -26.463 1.00 98.56 857 TRP A N 1
ATOM 6670 C CA . TRP A 1 857 ? 15.767 -15.305 -26.358 1.00 98.56 857 TRP A CA 1
ATOM 6671 C C . TRP A 1 857 ? 16.917 -15.284 -27.373 1.00 98.56 857 TRP A C 1
ATOM 6673 O O . TRP A 1 857 ? 18.068 -15.513 -26.998 1.00 98.56 857 TRP A O 1
ATOM 6683 N N . ARG A 1 858 ? 16.639 -14.946 -28.641 1.00 98.44 858 ARG A N 1
ATOM 6684 C CA . ARG A 1 858 ? 17.685 -14.789 -29.668 1.00 98.44 858 ARG A CA 1
ATOM 6685 C C . ARG A 1 858 ? 18.696 -13.707 -29.287 1.00 98.44 858 ARG A C 1
ATOM 6687 O O . ARG A 1 858 ? 19.891 -13.975 -29.328 1.00 98.44 858 ARG A O 1
ATOM 6694 N N . ASN A 1 859 ? 18.237 -12.535 -28.846 1.00 98.31 859 ASN A N 1
ATOM 6695 C CA . ASN A 1 859 ? 19.117 -11.442 -28.423 1.00 98.31 859 ASN A CA 1
ATOM 6696 C C . ASN A 1 859 ? 20.000 -11.845 -27.226 1.00 98.31 859 ASN A C 1
ATOM 6698 O O . ASN A 1 859 ? 21.194 -11.551 -27.220 1.00 98.31 859 ASN A O 1
ATOM 6702 N N . LEU A 1 860 ? 19.445 -12.563 -26.246 1.00 98.31 860 LEU A N 1
ATOM 6703 C CA . LEU A 1 860 ? 20.191 -13.096 -25.102 1.00 98.31 860 LEU A CA 1
ATOM 6704 C C . LEU A 1 860 ? 21.257 -14.115 -25.535 1.00 98.31 860 LEU A C 1
ATOM 6706 O O . LEU A 1 860 ? 22.420 -13.991 -25.154 1.00 98.31 860 LEU A O 1
ATOM 6710 N N . LEU A 1 861 ? 20.883 -15.091 -26.367 1.00 98.00 861 LEU A N 1
ATOM 6711 C CA . LEU A 1 861 ? 21.789 -16.135 -26.849 1.00 98.00 861 LEU A CA 1
ATOM 6712 C C . LEU A 1 861 ? 22.911 -15.563 -27.735 1.00 98.00 861 LEU A C 1
ATOM 6714 O O . LEU A 1 861 ? 24.066 -15.962 -27.600 1.00 98.00 861 LEU A O 1
ATOM 6718 N N . GLU A 1 862 ? 22.604 -14.576 -28.579 1.00 97.94 862 GLU A N 1
ATOM 6719 C CA . GLU A 1 862 ? 23.577 -13.830 -29.393 1.00 97.94 862 GLU A CA 1
ATOM 6720 C C . GLU A 1 862 ? 24.484 -12.892 -28.567 1.00 97.94 862 GLU A C 1
ATOM 6722 O O . GLU A 1 862 ? 25.380 -12.267 -29.131 1.00 97.94 862 GLU A O 1
ATOM 6727 N N . SER A 1 863 ? 24.288 -12.781 -27.242 1.00 96.44 863 SER A N 1
ATOM 6728 C CA . SER A 1 863 ? 24.966 -11.795 -26.378 1.00 96.44 863 SER A CA 1
ATOM 6729 C C . SER A 1 863 ? 24.774 -10.346 -26.857 1.00 96.44 863 SER A C 1
ATOM 6731 O O . SER A 1 863 ? 25.674 -9.511 -26.744 1.00 96.44 863 SER A O 1
ATOM 6733 N N . ARG A 1 864 ? 23.595 -10.045 -27.416 1.00 97.31 864 ARG A N 1
ATOM 6734 C CA . ARG A 1 864 ? 23.256 -8.739 -27.978 1.00 97.31 864 ARG A CA 1
ATOM 6735 C C . ARG A 1 864 ? 23.029 -7.712 -26.872 1.00 97.31 864 ARG A C 1
ATOM 6737 O O . ARG A 1 864 ? 22.270 -7.940 -25.928 1.00 97.31 864 ARG A O 1
ATOM 6744 N N . ASP A 1 865 ? 23.664 -6.563 -27.048 1.00 96.75 865 ASP A N 1
ATOM 6745 C CA . ASP A 1 865 ? 23.366 -5.326 -26.336 1.00 96.75 865 ASP A CA 1
ATOM 6746 C C . ASP A 1 865 ? 22.311 -4.552 -27.134 1.00 96.75 865 ASP A C 1
ATOM 6748 O O . ASP A 1 865 ? 22.478 -4.319 -28.336 1.00 96.75 865 ASP A O 1
ATOM 6752 N N . CYS A 1 866 ? 21.203 -4.215 -26.480 1.00 97.62 866 CYS A N 1
ATOM 6753 C CA . CYS A 1 866 ? 20.032 -3.613 -27.104 1.00 97.62 866 CYS A CA 1
ATOM 6754 C C . CYS A 1 866 ? 19.899 -2.103 -26.816 1.00 97.62 866 CYS A C 1
ATOM 6756 O O . CYS A 1 866 ? 18.898 -1.502 -27.212 1.00 97.62 866 CYS A O 1
ATOM 6758 N N . ILE A 1 867 ? 20.884 -1.483 -26.151 1.00 97.69 867 ILE A N 1
ATOM 6759 C CA . ILE A 1 867 ? 20.893 -0.048 -25.835 1.00 97.69 867 ILE A CA 1
ATOM 6760 C C . ILE A 1 867 ? 21.261 0.798 -27.064 1.00 97.69 867 ILE A C 1
ATOM 6762 O O . ILE A 1 867 ? 22.190 0.483 -27.810 1.00 97.69 867 ILE A O 1
ATOM 6766 N N . GLY A 1 868 ? 20.558 1.919 -27.249 1.00 95.94 868 GLY A N 1
ATOM 6767 C CA . GLY A 1 868 ? 20.841 2.918 -28.282 1.00 95.94 868 GLY A CA 1
ATOM 6768 C C . GLY A 1 868 ? 20.759 4.352 -27.757 1.00 95.94 868 GLY A C 1
ATOM 6769 O O . GLY A 1 868 ? 20.543 4.586 -26.566 1.00 95.94 868 GLY A O 1
ATOM 6770 N N . GLU A 1 869 ? 20.934 5.331 -28.647 1.00 96.06 869 GLU A N 1
ATOM 6771 C CA . GLU A 1 869 ? 20.536 6.711 -28.343 1.00 96.06 869 GLU A CA 1
ATOM 6772 C C . GLU A 1 869 ? 19.007 6.816 -28.253 1.00 96.06 869 GLU A C 1
ATOM 6774 O O . GLU A 1 869 ? 18.286 6.128 -28.978 1.00 96.06 869 GLU A O 1
ATOM 6779 N N . ILE A 1 870 ? 18.510 7.706 -27.393 1.00 95.44 870 ILE A N 1
ATOM 6780 C CA . ILE A 1 870 ? 17.075 7.995 -27.277 1.00 95.44 870 ILE A CA 1
ATOM 6781 C C . ILE A 1 870 ? 16.546 8.501 -28.635 1.00 95.44 870 ILE A C 1
ATOM 6783 O O . ILE A 1 870 ? 17.054 9.500 -29.149 1.00 95.44 870 ILE A O 1
ATOM 6787 N N . PRO A 1 871 ? 15.527 7.869 -29.244 1.00 92.31 871 PRO A N 1
ATOM 6788 C CA . PRO A 1 871 ? 15.018 8.306 -30.536 1.00 92.31 871 PRO A CA 1
ATOM 6789 C C . PRO A 1 871 ? 14.139 9.552 -30.384 1.00 92.31 871 PRO A C 1
ATOM 6791 O O . PRO A 1 871 ? 13.334 9.658 -29.456 1.00 92.31 871 PRO A O 1
ATOM 6794 N N . ALA A 1 872 ? 14.211 10.454 -31.367 1.00 88.56 872 ALA A N 1
ATOM 6795 C CA . ALA A 1 872 ? 13.460 11.714 -31.385 1.00 88.56 872 ALA A CA 1
ATOM 6796 C C . ALA A 1 872 ? 11.922 11.553 -31.320 1.00 88.56 872 ALA A C 1
ATOM 6798 O O . ALA A 1 872 ? 11.217 12.516 -31.025 1.00 88.56 872 ALA A O 1
ATOM 6799 N N . SER A 1 873 ? 11.388 10.347 -31.558 1.00 86.56 873 SER A N 1
ATOM 6800 C CA . SER A 1 873 ? 9.972 10.014 -31.345 1.00 86.56 873 SER A CA 1
ATOM 6801 C C . SER A 1 873 ? 9.566 10.020 -29.863 1.00 86.56 873 SER A C 1
ATOM 6803 O O . SER A 1 873 ? 8.421 10.357 -29.546 1.00 86.56 873 SER A O 1
ATOM 6805 N N . ARG A 1 874 ? 10.494 9.711 -28.942 1.00 89.69 874 ARG A N 1
ATOM 6806 C CA . ARG A 1 874 ? 10.316 9.935 -27.499 1.00 89.69 874 ARG A CA 1
ATOM 6807 C C . ARG A 1 874 ? 10.545 11.410 -27.189 1.00 89.69 874 ARG A C 1
ATOM 6809 O O . ARG A 1 874 ? 9.577 12.128 -26.955 1.00 89.69 874 ARG A O 1
ATOM 6816 N N . TRP A 1 875 ? 11.785 11.878 -27.276 1.00 88.75 875 TRP A N 1
ATOM 6817 C CA . TRP A 1 875 ? 12.147 13.295 -27.229 1.00 88.75 875 TRP A CA 1
ATOM 6818 C C . TRP A 1 875 ? 13.478 13.519 -27.950 1.00 88.75 875 TRP A C 1
ATOM 6820 O O . TRP A 1 875 ? 14.287 12.602 -28.078 1.00 88.75 875 TRP A O 1
ATOM 6830 N N . ASP A 1 876 ? 13.733 14.747 -28.401 1.00 89.69 876 ASP A N 1
ATOM 6831 C CA . ASP A 1 876 ? 15.066 15.123 -28.870 1.00 89.69 876 ASP A CA 1
ATOM 6832 C C . ASP A 1 876 ? 16.034 15.226 -27.681 1.00 89.69 876 ASP A C 1
ATOM 6834 O O . ASP A 1 876 ? 15.959 16.167 -26.889 1.00 89.69 876 ASP A O 1
ATOM 6838 N N . TRP A 1 877 ? 16.962 14.273 -27.547 1.00 90.75 877 TRP A N 1
ATOM 6839 C CA . TRP A 1 877 ? 17.971 14.305 -26.486 1.00 90.75 877 TRP A CA 1
ATOM 6840 C C . TRP A 1 877 ? 18.938 15.489 -26.620 1.00 90.75 877 TRP A C 1
ATOM 6842 O O . TRP A 1 877 ? 19.486 15.937 -25.614 1.00 90.75 877 TRP A O 1
ATOM 6852 N N . GLN A 1 878 ? 19.127 16.038 -27.822 1.00 92.12 878 GLN A N 1
ATOM 6853 C CA . GLN A 1 878 ? 20.113 17.084 -28.110 1.00 92.12 878 GLN A CA 1
ATOM 6854 C C . GLN A 1 878 ? 19.672 18.417 -27.483 1.00 92.12 878 GLN A C 1
ATOM 6856 O O . GLN A 1 878 ? 20.476 19.105 -26.849 1.00 92.12 878 GLN A O 1
ATOM 6861 N N . THR A 1 879 ? 18.368 18.714 -27.515 1.00 87.25 879 THR A N 1
ATOM 6862 C CA . THR A 1 879 ? 17.732 19.803 -26.753 1.00 87.25 879 THR A CA 1
ATOM 6863 C C . THR A 1 879 ? 18.015 19.722 -25.246 1.00 87.25 879 THR A C 1
ATOM 6865 O O . THR A 1 879 ? 18.230 20.761 -24.614 1.00 87.25 879 THR A O 1
ATOM 6868 N N . TYR A 1 880 ? 18.111 18.524 -24.658 1.00 86.19 880 TYR A N 1
ATOM 6869 C CA . TYR A 1 880 ? 18.358 18.328 -23.218 1.00 86.19 880 TYR A CA 1
ATOM 6870 C C . TYR A 1 880 ? 19.817 18.009 -22.858 1.00 86.19 880 TYR A C 1
ATOM 6872 O O . TYR A 1 880 ? 20.148 17.961 -21.674 1.00 86.19 880 TYR A O 1
ATOM 6880 N N . PHE A 1 881 ? 20.716 17.874 -23.838 1.00 88.06 881 PHE A N 1
ATOM 6881 C CA . PHE A 1 881 ? 22.113 17.530 -23.575 1.00 88.06 881 PHE A CA 1
ATOM 6882 C C . PHE A 1 881 ? 22.885 18.683 -22.914 1.00 88.06 881 PHE A C 1
ATOM 6884 O O . PHE A 1 881 ? 22.775 19.839 -23.343 1.00 88.06 881 PHE A O 1
ATOM 6891 N N . GLY A 1 882 ? 23.659 18.384 -21.870 1.00 83.00 882 GLY A N 1
ATOM 6892 C CA . GLY A 1 882 ? 24.508 19.339 -21.148 1.00 83.00 882 GLY A CA 1
ATOM 6893 C C . GLY A 1 882 ? 24.877 18.860 -19.740 1.00 83.00 882 GLY A C 1
ATOM 6894 O O . GLY A 1 882 ? 24.258 17.943 -19.213 1.00 83.00 882 GLY A O 1
ATOM 6895 N N . ASN A 1 883 ? 25.877 19.483 -19.112 1.00 72.38 883 ASN A N 1
ATOM 6896 C CA . ASN A 1 883 ? 26.277 19.128 -17.747 1.00 72.38 883 ASN A CA 1
ATOM 6897 C C . ASN A 1 883 ? 25.222 19.618 -16.718 1.00 72.38 883 ASN A C 1
ATOM 6899 O O . ASN A 1 883 ? 25.020 20.836 -16.631 1.00 72.38 883 ASN A O 1
ATOM 6903 N N . PRO A 1 884 ? 24.591 18.726 -15.921 1.00 63.06 884 PRO A N 1
ATOM 6904 C CA . PRO A 1 884 ? 23.572 19.091 -14.930 1.00 63.06 884 PRO A CA 1
ATOM 6905 C C . PRO A 1 884 ? 24.062 20.004 -13.792 1.00 63.06 884 PRO A C 1
ATOM 6907 O O . PRO A 1 884 ? 23.222 20.614 -13.138 1.00 63.06 884 PRO A O 1
ATOM 6910 N N . THR A 1 885 ? 25.376 20.133 -13.552 1.00 60.12 885 THR A N 1
ATOM 6911 C CA . THR A 1 885 ? 25.934 21.040 -12.521 1.00 60.12 885 THR A CA 1
ATOM 6912 C C . THR A 1 885 ? 26.234 22.456 -13.029 1.00 60.12 885 THR A C 1
ATOM 6914 O O . THR A 1 885 ? 26.767 23.285 -12.295 1.00 60.12 885 THR A O 1
ATOM 6917 N N . THR A 1 886 ? 25.904 22.767 -14.288 1.00 56.94 886 THR A N 1
ATOM 6918 C CA . THR A 1 886 ? 26.078 24.116 -14.861 1.00 56.94 886 THR A CA 1
ATOM 6919 C C . THR A 1 886 ? 24.820 24.977 -14.708 1.00 56.94 886 THR A C 1
ATOM 6921 O O . THR A 1 886 ? 23.758 24.495 -14.325 1.00 56.94 886 THR A O 1
ATOM 6924 N N . SER A 1 887 ? 24.910 26.268 -15.049 1.00 52.81 887 SER A N 1
ATOM 6925 C CA . SER A 1 887 ? 23.849 27.285 -14.901 1.00 52.81 887 SER A CA 1
ATOM 6926 C C . SER A 1 887 ? 22.590 27.093 -15.774 1.00 52.81 887 SER A C 1
ATOM 6928 O O . SER A 1 887 ? 21.823 28.033 -15.983 1.00 52.81 887 SER A O 1
ATOM 6930 N N . ASN A 1 888 ? 22.354 25.886 -16.287 1.00 61.56 888 ASN A N 1
ATOM 6931 C CA . ASN A 1 888 ? 21.132 25.484 -16.973 1.00 61.56 888 ASN A CA 1
ATOM 6932 C C . ASN A 1 888 ? 20.599 24.197 -16.311 1.00 61.56 888 ASN A C 1
ATOM 6934 O O . ASN A 1 888 ? 20.974 23.101 -16.732 1.00 61.56 888 ASN A O 1
ATOM 6938 N N . PRO A 1 889 ? 19.757 24.307 -15.264 1.00 64.50 889 PRO A N 1
ATOM 6939 C CA . PRO A 1 889 ? 19.505 23.210 -14.330 1.00 64.50 889 PRO A CA 1
ATOM 6940 C C . PRO A 1 889 ? 18.713 22.037 -14.915 1.00 64.50 889 PRO A C 1
ATOM 6942 O O . PRO A 1 889 ? 18.612 21.010 -14.258 1.00 64.50 889 PRO A O 1
ATOM 6945 N N . ASN A 1 890 ? 18.141 22.142 -16.117 1.00 75.81 890 ASN A N 1
ATOM 6946 C CA . ASN A 1 890 ? 17.292 21.097 -16.703 1.00 75.81 890 ASN A CA 1
ATOM 6947 C C . ASN A 1 890 ? 17.960 20.470 -17.932 1.00 75.81 890 ASN A C 1
ATOM 6949 O O . ASN A 1 890 ? 17.440 20.476 -19.050 1.00 75.81 890 ASN A O 1
ATOM 6953 N N . LYS A 1 891 ? 19.169 19.962 -17.681 1.00 82.88 891 LYS A N 1
ATOM 6954 C CA . LYS A 1 891 ? 20.078 19.322 -18.630 1.00 82.88 891 LYS A CA 1
ATOM 6955 C C . LYS A 1 891 ? 20.561 17.977 -18.090 1.00 82.88 891 LYS A C 1
ATOM 6957 O O . LYS A 1 891 ? 20.556 17.753 -16.884 1.00 82.88 891 LYS A O 1
ATOM 6962 N N . THR A 1 892 ? 20.988 17.097 -18.989 1.00 86.06 892 THR A N 1
ATOM 6963 C CA . THR A 1 892 ? 21.583 15.793 -18.670 1.00 86.06 892 THR A CA 1
ATOM 6964 C C . THR A 1 892 ? 22.707 15.463 -19.651 1.00 86.06 892 THR A C 1
ATOM 6966 O O . THR A 1 892 ? 22.656 15.836 -20.823 1.00 86.06 892 THR A O 1
ATOM 6969 N N . ASN A 1 893 ? 23.726 14.744 -19.190 1.00 87.88 893 ASN A N 1
ATOM 6970 C CA . ASN A 1 893 ? 24.778 14.167 -20.027 1.00 87.88 893 ASN A CA 1
ATOM 6971 C C . ASN A 1 893 ? 24.447 12.734 -20.499 1.00 87.88 893 ASN A C 1
ATOM 6973 O O . ASN A 1 893 ? 25.230 12.131 -21.231 1.00 87.88 893 ASN A O 1
ATOM 6977 N N . ILE A 1 894 ? 23.282 12.192 -20.127 1.00 91.81 894 ILE A N 1
ATOM 6978 C CA . ILE A 1 894 ? 22.855 10.828 -20.450 1.00 91.81 894 ILE A CA 1
ATOM 6979 C C . ILE A 1 894 ? 21.929 10.851 -21.670 1.00 91.81 894 ILE A C 1
ATOM 6981 O O . ILE A 1 894 ? 20.797 11.323 -21.591 1.00 91.81 894 ILE A O 1
ATOM 6985 N N . LYS A 1 895 ? 22.377 10.288 -22.797 1.00 94.75 895 LYS A N 1
ATOM 6986 C CA . LYS A 1 895 ? 21.598 10.213 -24.053 1.00 94.75 895 LYS A CA 1
ATOM 6987 C C . LYS A 1 895 ? 21.122 8.803 -24.438 1.00 94.75 895 LYS A C 1
ATOM 6989 O O . LYS A 1 895 ? 20.611 8.609 -25.538 1.00 94.75 895 LYS A O 1
ATOM 6994 N N . TRP A 1 896 ? 21.327 7.826 -23.558 1.00 96.44 896 TRP A N 1
ATOM 6995 C CA . TRP A 1 896 ? 21.156 6.399 -23.840 1.00 96.44 896 TRP A CA 1
ATOM 6996 C C . TRP A 1 896 ? 19.872 5.833 -23.229 1.00 96.44 896 TRP A C 1
ATOM 6998 O O . TRP A 1 896 ? 19.517 6.196 -22.107 1.00 96.44 896 TRP A O 1
ATOM 7008 N N . ALA A 1 897 ? 19.215 4.919 -23.945 1.00 96.75 897 ALA A N 1
ATOM 7009 C CA . ALA A 1 897 ? 18.053 4.172 -23.467 1.00 96.75 897 ALA A CA 1
ATOM 7010 C C . ALA A 1 897 ? 17.924 2.810 -24.173 1.00 96.75 897 ALA A C 1
ATOM 7012 O O . ALA A 1 897 ? 18.319 2.655 -25.331 1.00 96.75 897 ALA A O 1
ATOM 7013 N N . GLY A 1 898 ? 17.326 1.831 -23.492 1.00 97.25 898 GLY A N 1
ATOM 7014 C CA . GLY A 1 898 ? 16.779 0.635 -24.137 1.00 97.25 898 GLY A CA 1
ATOM 7015 C C . GLY A 1 898 ? 15.320 0.889 -24.508 1.00 97.25 898 GLY A C 1
ATOM 7016 O O . GLY A 1 898 ? 14.472 0.899 -23.626 1.00 97.25 898 GLY A O 1
ATOM 7017 N N . VAL A 1 899 ? 15.005 1.117 -25.783 1.00 96.75 899 VAL A N 1
ATOM 7018 C CA . VAL A 1 899 ? 13.642 1.483 -26.225 1.00 96.75 899 VAL A CA 1
ATOM 7019 C C . VAL A 1 899 ? 12.958 0.364 -27.002 1.00 96.75 899 VAL A C 1
ATOM 7021 O O . VAL A 1 899 ? 13.606 -0.346 -27.771 1.00 96.75 899 VAL A O 1
ATOM 7024 N N . ILE A 1 900 ? 11.640 0.232 -26.836 1.00 95.88 900 I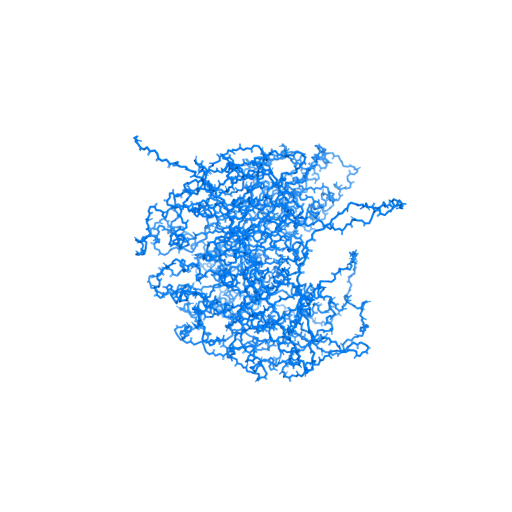LE A N 1
ATOM 7025 C CA . ILE A 1 900 ? 10.824 -0.652 -27.677 1.00 95.88 900 ILE A CA 1
ATOM 7026 C C . ILE A 1 900 ? 10.487 0.031 -29.004 1.00 95.88 900 ILE A C 1
ATOM 7028 O O . ILE A 1 900 ? 10.301 1.249 -29.089 1.00 95.88 900 ILE A O 1
ATOM 7032 N N . GLU A 1 901 ? 10.373 -0.757 -30.064 1.00 87.44 901 GLU A N 1
ATOM 7033 C CA . GLU A 1 901 ? 9.853 -0.256 -31.333 1.00 87.44 901 GLU A CA 1
ATOM 7034 C C . GLU A 1 901 ? 8.340 -0.003 -31.219 1.00 87.44 901 GLU A C 1
ATOM 7036 O O . GLU A 1 901 ? 7.622 -0.756 -30.563 1.00 87.44 901 GLU A O 1
ATOM 7041 N N . SER A 1 902 ? 7.852 1.049 -31.883 1.00 83.12 902 SER A N 1
ATOM 7042 C CA . SER A 1 902 ? 6.418 1.291 -32.109 1.00 83.12 902 SER A CA 1
ATOM 7043 C C . SER A 1 902 ? 5.508 1.392 -30.864 1.00 83.12 902 SER A C 1
ATOM 7045 O O . SER A 1 902 ? 4.382 0.893 -30.876 1.00 83.12 902 SER A O 1
ATOM 7047 N N . VAL A 1 903 ? 5.950 2.081 -29.800 1.00 91.12 903 VAL A N 1
ATOM 7048 C CA . VAL A 1 903 ? 5.145 2.355 -28.579 1.00 91.12 903 VAL A CA 1
ATOM 7049 C C . VAL A 1 903 ? 3.816 3.074 -28.868 1.00 91.12 903 VAL A C 1
ATOM 7051 O O . VAL A 1 903 ? 2.868 3.002 -28.092 1.00 91.12 903 VAL A O 1
ATOM 7054 N N . GLU A 1 904 ? 3.755 3.794 -29.986 1.00 88.88 904 GLU A N 1
ATOM 7055 C CA . GLU A 1 904 ? 2.594 4.538 -30.455 1.00 88.88 904 GLU A CA 1
ATOM 7056 C C . GLU A 1 904 ? 1.497 3.665 -31.089 1.00 88.88 904 GLU A C 1
ATOM 7058 O O . GLU A 1 904 ? 0.357 4.126 -31.200 1.00 88.88 904 GLU A O 1
ATOM 7063 N N . LEU A 1 905 ? 1.810 2.425 -31.494 1.00 91.19 905 LEU A N 1
ATOM 7064 C CA . LEU A 1 905 ? 0.872 1.544 -32.192 1.00 91.19 905 LEU A CA 1
ATOM 7065 C C . LEU A 1 905 ? -0.097 0.832 -31.240 1.00 91.19 905 LEU A C 1
ATOM 7067 O O . LEU A 1 905 ? 0.271 0.323 -30.183 1.00 91.19 905 LEU A O 1
ATOM 7071 N N . PHE A 1 906 ? -1.356 0.768 -31.666 1.00 96.00 906 PHE A N 1
ATOM 7072 C CA . PHE A 1 906 ? -2.465 0.113 -30.980 1.00 96.00 906 PHE A CA 1
ATOM 7073 C C . PHE A 1 906 ? -3.576 -0.162 -32.004 1.00 96.00 906 PHE A C 1
ATOM 7075 O O . PHE A 1 906 ? -3.757 0.645 -32.919 1.00 96.00 906 PHE A O 1
ATOM 7082 N N . ASP A 1 907 ? -4.338 -1.249 -31.853 1.00 95.44 907 ASP A N 1
ATOM 7083 C CA . ASP A 1 907 ? -5.605 -1.437 -32.579 1.00 95.44 907 ASP A CA 1
ATOM 7084 C C . ASP A 1 907 ? -6.773 -1.075 -31.648 1.00 95.44 907 ASP A C 1
ATOM 7086 O O . ASP A 1 907 ? -7.232 -1.916 -30.871 1.00 95.44 907 ASP A O 1
ATOM 7090 N N . PRO A 1 908 ? -7.265 0.176 -31.675 1.00 95.81 908 PRO A N 1
ATOM 7091 C CA . PRO A 1 908 ? -8.321 0.588 -30.764 1.00 95.81 908 PRO A CA 1
ATOM 7092 C C . PRO A 1 908 ? -9.662 -0.070 -31.101 1.00 95.81 908 PRO A C 1
ATOM 7094 O O . PRO A 1 908 ? -10.445 -0.340 -30.194 1.00 95.81 908 PRO A O 1
ATOM 7097 N N . LEU A 1 909 ? -9.928 -0.373 -32.377 1.00 96.00 909 LEU A N 1
ATOM 7098 C CA . LEU A 1 909 ? -11.217 -0.916 -32.804 1.00 96.00 909 LEU A CA 1
ATOM 7099 C C . LEU A 1 909 ? -11.380 -2.373 -32.364 1.00 96.00 909 LEU A C 1
ATOM 7101 O O . LEU A 1 909 ? -12.474 -2.747 -31.943 1.00 96.00 909 LEU A O 1
ATOM 7105 N N . PHE A 1 910 ? -10.295 -3.153 -32.364 1.00 96.50 910 PHE A N 1
ATOM 7106 C CA . PHE A 1 910 ? -10.254 -4.490 -31.768 1.00 96.50 910 PHE A CA 1
ATOM 7107 C C . PHE A 1 910 ? -10.679 -4.478 -30.289 1.00 96.50 910 PHE A C 1
ATOM 7109 O O . PHE A 1 910 ? -11.507 -5.286 -29.867 1.00 96.50 910 PHE A O 1
ATOM 7116 N N . PHE A 1 911 ? -10.191 -3.504 -29.514 1.00 95.12 911 PHE A N 1
ATOM 7117 C CA . PHE A 1 911 ? -10.549 -3.339 -28.101 1.00 95.12 911 PHE A CA 1
ATOM 7118 C C . PHE A 1 911 ? -11.877 -2.588 -27.861 1.00 95.12 911 PHE A C 1
ATOM 7120 O O . PHE A 1 911 ? -12.272 -2.377 -26.713 1.00 95.12 911 PHE A O 1
ATOM 7127 N N . GLY A 1 912 ? -12.606 -2.210 -28.918 1.00 90.38 912 GLY A N 1
ATOM 7128 C CA . GLY A 1 912 ? -13.875 -1.474 -28.824 1.00 90.38 912 GLY A CA 1
ATOM 7129 C C . GLY A 1 912 ? -13.730 -0.007 -28.393 1.00 90.38 912 GLY A C 1
ATOM 7130 O O . GLY A 1 912 ? -14.681 0.579 -27.880 1.00 90.38 912 GLY A O 1
ATOM 7131 N N . ILE A 1 913 ? -12.544 0.569 -28.584 1.00 92.62 913 ILE A N 1
ATOM 7132 C CA . ILE A 1 913 ? -12.136 1.922 -28.195 1.00 92.62 913 ILE A CA 1
ATOM 7133 C C . ILE A 1 913 ? -12.147 2.826 -29.438 1.00 92.62 913 ILE A C 1
ATOM 7135 O O . ILE A 1 913 ? -11.843 2.394 -30.552 1.00 92.62 913 ILE A O 1
ATOM 7139 N N . SER A 1 914 ? -12.501 4.104 -29.280 1.00 90.44 914 SER A N 1
ATOM 7140 C CA . SER A 1 914 ? -12.451 5.050 -30.406 1.00 90.44 914 SER A CA 1
ATOM 7141 C C . SER A 1 914 ? -11.014 5.538 -30.664 1.00 90.44 914 SER A C 1
ATOM 7143 O O . SER A 1 914 ? -10.278 5.751 -29.702 1.00 90.44 914 SER A O 1
ATOM 7145 N N . PRO A 1 915 ? -10.599 5.817 -31.917 1.00 91.19 915 PRO A N 1
ATOM 7146 C CA . PRO A 1 915 ? -9.269 6.376 -32.188 1.00 91.19 915 PRO A CA 1
ATOM 7147 C C . PRO A 1 915 ? -8.958 7.679 -31.425 1.00 91.19 915 PRO A C 1
ATOM 7149 O O . PRO A 1 915 ? -7.817 7.884 -31.030 1.00 91.19 915 PRO A O 1
ATOM 7152 N N . ARG A 1 916 ? -9.972 8.519 -31.149 1.00 86.81 916 ARG A N 1
ATOM 7153 C CA . ARG A 1 916 ? -9.844 9.757 -30.348 1.00 86.81 916 ARG A CA 1
ATOM 7154 C C . ARG A 1 916 ? -9.587 9.484 -28.863 1.00 86.81 916 ARG A C 1
ATOM 7156 O O . ARG A 1 916 ? -8.830 10.208 -28.227 1.00 86.81 916 ARG A O 1
ATOM 7163 N N . GLU A 1 917 ? -10.230 8.460 -28.301 1.00 87.75 917 GLU A N 1
ATOM 7164 C CA . GLU A 1 917 ? -9.954 8.026 -26.927 1.00 87.75 917 GLU A CA 1
ATOM 7165 C C . GLU A 1 917 ? -8.557 7.406 -26.847 1.00 87.75 917 GLU A C 1
ATOM 7167 O O . GLU A 1 917 ? -7.770 7.769 -25.977 1.00 87.75 917 GLU A O 1
ATOM 7172 N N . ALA A 1 918 ? -8.226 6.530 -27.798 1.00 91.75 918 ALA A N 1
ATOM 7173 C CA . ALA A 1 918 ? -6.932 5.866 -27.871 1.00 91.75 918 ALA A CA 1
ATOM 7174 C C . ALA A 1 918 ? -5.762 6.848 -28.002 1.00 91.75 918 ALA A C 1
ATOM 7176 O O . ALA A 1 918 ? -4.731 6.627 -27.376 1.00 91.75 918 ALA A O 1
ATOM 7177 N N . GLU A 1 919 ? -5.925 7.948 -28.743 1.00 89.25 919 GLU A N 1
ATOM 7178 C CA . GLU A 1 919 ? -4.938 9.032 -28.826 1.00 89.25 919 GLU A CA 1
ATOM 7179 C C . GLU A 1 919 ? -4.606 9.636 -27.448 1.00 89.25 919 GLU A C 1
ATOM 7181 O O . GLU A 1 919 ? -3.456 9.988 -27.207 1.00 89.25 919 GLU A O 1
ATOM 7186 N N . GLN A 1 920 ? -5.567 9.685 -26.518 1.00 87.81 920 GLN A N 1
ATOM 7187 C CA . GLN A 1 920 ? -5.396 10.233 -25.162 1.00 87.81 920 GLN A CA 1
ATOM 7188 C C . GLN A 1 920 ? -5.077 9.176 -24.087 1.00 87.81 920 GLN A C 1
ATOM 7190 O O . GLN A 1 920 ? -4.771 9.538 -22.952 1.00 87.81 920 GLN A O 1
ATOM 7195 N N . MET A 1 921 ? -5.131 7.879 -24.408 1.00 91.81 921 MET A N 1
ATOM 7196 C CA . MET A 1 921 ? -4.734 6.814 -23.477 1.00 91.81 921 MET A CA 1
ATOM 7197 C C . MET A 1 921 ? -3.219 6.793 -23.274 1.00 91.81 921 MET A C 1
ATOM 7199 O O . MET A 1 921 ? -2.473 6.809 -24.254 1.00 91.81 921 MET A O 1
ATOM 7203 N N . ASP A 1 922 ? -2.761 6.653 -22.030 1.00 93.06 922 ASP A N 1
ATOM 7204 C CA . ASP A 1 922 ? -1.359 6.373 -21.710 1.00 93.06 922 ASP A CA 1
ATOM 7205 C C . ASP A 1 922 ? -0.875 5.133 -22.506 1.00 93.06 922 ASP A C 1
ATOM 7207 O O . ASP A 1 922 ? -1.568 4.105 -22.509 1.00 93.06 922 ASP A O 1
ATOM 7211 N N . PRO A 1 923 ? 0.274 5.194 -23.213 1.00 94.69 923 PRO A N 1
ATOM 7212 C CA . PRO A 1 923 ? 0.783 4.068 -23.998 1.00 94.69 923 PRO A CA 1
ATOM 7213 C C . PRO A 1 923 ? 0.951 2.769 -23.198 1.00 94.69 923 PRO A C 1
ATOM 7215 O O . PRO A 1 923 ? 0.791 1.686 -23.760 1.00 94.69 923 PRO A O 1
ATOM 7218 N N . GLN A 1 924 ? 1.179 2.845 -21.885 1.00 95.75 924 GLN A N 1
ATOM 7219 C CA . GLN A 1 924 ? 1.234 1.674 -21.013 1.00 95.75 924 GLN A CA 1
ATOM 7220 C C . GLN A 1 924 ? -0.112 0.943 -20.938 1.00 95.75 924 GLN A C 1
ATOM 7222 O O . GLN A 1 924 ? -0.116 -0.285 -20.965 1.00 95.75 924 GLN A O 1
ATOM 7227 N N . GLN A 1 925 ? -1.255 1.650 -20.932 1.00 95.75 925 GLN A N 1
ATOM 7228 C CA . GLN A 1 925 ? -2.572 0.997 -21.018 1.00 95.75 925 GLN A CA 1
ATOM 7229 C C . GLN A 1 925 ? -2.732 0.262 -22.358 1.00 95.75 925 GLN A C 1
ATOM 7231 O O . GLN A 1 925 ? -3.226 -0.865 -22.393 1.00 95.75 925 GLN A O 1
ATOM 7236 N N . ARG A 1 926 ? -2.283 0.879 -23.462 1.00 96.56 926 ARG A N 1
ATOM 7237 C CA . ARG A 1 926 ? -2.352 0.298 -24.817 1.00 96.56 926 ARG A CA 1
ATOM 7238 C C . ARG A 1 926 ? -1.532 -0.995 -24.903 1.00 96.56 926 ARG A C 1
ATOM 7240 O O . ARG A 1 926 ? -2.033 -2.024 -25.357 1.00 96.56 926 ARG A O 1
ATOM 7247 N N . LEU A 1 927 ? -0.291 -0.955 -24.411 1.00 96.94 927 LEU A N 1
ATOM 7248 C CA . LEU A 1 927 ? 0.602 -2.113 -24.315 1.00 96.94 927 LEU A CA 1
ATOM 7249 C C . LEU A 1 927 ? 0.024 -3.201 -23.403 1.00 96.94 927 LEU A C 1
ATOM 7251 O O . LEU A 1 927 ? -0.012 -4.361 -23.803 1.00 96.94 927 LEU A O 1
ATOM 7255 N N . LEU A 1 928 ? -0.468 -2.839 -22.213 1.00 96.88 928 LEU A N 1
ATOM 7256 C CA . LEU A 1 928 ? -1.081 -3.766 -21.259 1.00 96.88 928 LEU A CA 1
ATOM 7257 C C . LEU A 1 928 ? -2.189 -4.582 -21.933 1.00 96.88 928 LEU A C 1
ATOM 7259 O O . LEU A 1 928 ? -2.133 -5.808 -21.904 1.00 96.88 928 LEU A O 1
ATOM 7263 N N . MET A 1 929 ? -3.139 -3.929 -22.611 1.00 97.56 929 MET A N 1
ATOM 7264 C CA . MET A 1 929 ? -4.240 -4.624 -23.291 1.00 97.56 929 MET A CA 1
ATOM 7265 C C . MET A 1 929 ? -3.746 -5.581 -24.391 1.00 97.56 929 MET A C 1
ATOM 7267 O O . MET A 1 929 ? -4.203 -6.722 -24.462 1.00 97.56 929 MET A O 1
ATOM 7271 N N . MET A 1 930 ? -2.770 -5.164 -25.208 1.00 97.69 930 MET A N 1
ATOM 7272 C CA . MET A 1 930 ? -2.197 -6.021 -26.258 1.00 97.69 930 MET A CA 1
ATOM 7273 C C . MET A 1 930 ? -1.443 -7.236 -25.703 1.00 97.69 930 MET A C 1
ATOM 7275 O O . MET A 1 930 ? -1.589 -8.339 -26.226 1.00 97.69 930 MET A O 1
ATOM 7279 N N . TYR A 1 931 ? -0.631 -7.061 -24.659 1.00 98.12 931 TYR A N 1
ATOM 7280 C CA . TYR A 1 931 ? 0.209 -8.142 -24.136 1.00 98.12 931 TYR A CA 1
ATOM 7281 C C . TYR A 1 931 ? -0.536 -9.058 -23.156 1.00 98.12 931 TYR A C 1
ATOM 7283 O O . TYR A 1 931 ? -0.246 -10.254 -23.124 1.00 98.12 931 TYR A O 1
ATOM 7291 N N . VAL A 1 932 ? -1.572 -8.572 -22.463 1.00 98.56 932 VAL A N 1
ATOM 7292 C CA . VAL A 1 932 ? -2.528 -9.445 -21.762 1.00 98.56 932 VAL A CA 1
ATOM 7293 C C . VAL A 1 932 ? -3.256 -10.355 -22.756 1.00 98.56 932 VAL A C 1
ATOM 7295 O O . VAL A 1 932 ? -3.312 -11.559 -22.525 1.00 98.56 932 VAL A O 1
ATOM 7298 N N . TRP A 1 933 ? -3.733 -9.828 -23.894 1.00 98.38 933 TRP A N 1
ATOM 7299 C CA . TRP A 1 933 ? -4.356 -10.659 -24.935 1.00 98.38 933 TRP A CA 1
ATOM 7300 C C . TRP A 1 933 ? -3.394 -11.741 -25.454 1.00 98.38 933 TRP A C 1
ATOM 7302 O O . TRP A 1 933 ? -3.719 -12.925 -25.402 1.00 98.38 933 TRP A O 1
ATOM 7312 N N . LYS A 1 934 ? -2.171 -11.356 -25.849 1.00 98.19 934 LYS A N 1
ATOM 7313 C CA . LYS A 1 934 ? -1.138 -12.305 -26.307 1.00 98.19 934 LYS A CA 1
ATOM 7314 C C . LYS A 1 934 ? -0.795 -13.383 -25.269 1.00 98.19 934 LYS A C 1
ATOM 7316 O O . LYS A 1 934 ? -0.509 -14.509 -25.652 1.00 98.19 934 LYS A O 1
ATOM 7321 N N . ALA A 1 935 ? -0.798 -13.060 -23.972 1.00 98.69 935 ALA A N 1
ATOM 7322 C CA . ALA A 1 935 ? -0.494 -14.033 -22.917 1.00 98.69 935 ALA A CA 1
ATOM 7323 C C . ALA A 1 935 ? -1.631 -15.053 -22.709 1.00 98.69 935 ALA A C 1
ATOM 7325 O O . ALA A 1 935 ? -1.361 -16.201 -22.369 1.00 98.69 935 ALA A O 1
ATOM 7326 N N . 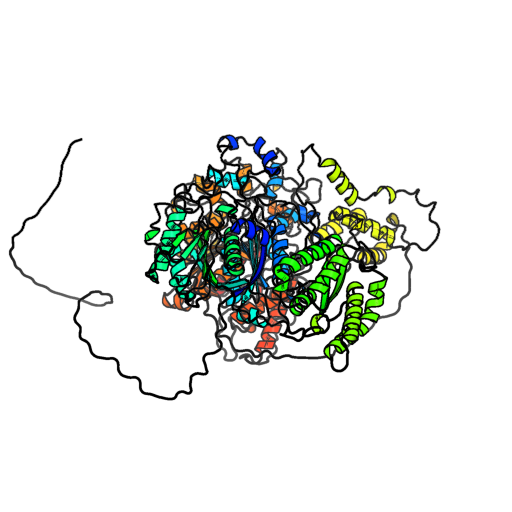ILE A 1 936 ? -2.886 -14.654 -22.949 1.00 98.56 936 ILE A N 1
ATOM 7327 C CA . ILE A 1 936 ? -4.051 -15.556 -22.947 1.00 98.56 936 ILE A CA 1
ATOM 7328 C C . ILE A 1 936 ? -3.999 -16.511 -24.152 1.00 98.56 936 ILE A C 1
ATOM 7330 O O . ILE A 1 936 ? -4.239 -17.707 -23.990 1.00 98.56 936 ILE A O 1
ATOM 7334 N N . GLU A 1 937 ? -3.631 -16.005 -25.335 1.00 98.12 937 GLU A N 1
ATOM 7335 C CA . GLU A 1 937 ? -3.425 -16.829 -26.536 1.00 98.12 937 GLU A CA 1
ATOM 7336 C C . GLU A 1 937 ? -2.257 -17.816 -26.371 1.00 98.12 937 GLU A C 1
ATOM 7338 O O . GLU A 1 937 ? -2.392 -18.982 -26.736 1.00 98.12 937 GLU A O 1
ATOM 7343 N N . ASP A 1 938 ? -1.138 -17.380 -25.781 1.00 98.56 938 ASP A N 1
ATOM 7344 C CA . ASP A 1 938 ? 0.028 -18.230 -25.487 1.00 98.56 938 ASP A CA 1
ATOM 7345 C C . ASP A 1 938 ? -0.280 -19.313 -24.434 1.00 98.56 938 ASP A C 1
ATOM 7347 O O . ASP A 1 938 ? 0.191 -20.441 -24.555 1.00 98.56 938 ASP A O 1
ATOM 7351 N N . ALA A 1 939 ? -1.159 -19.018 -23.467 1.00 98.31 939 ALA A N 1
ATOM 7352 C CA . ALA A 1 939 ? -1.710 -20.013 -22.541 1.00 98.31 939 ALA A CA 1
ATOM 7353 C C . ALA A 1 939 ? -2.670 -21.023 -23.208 1.00 98.31 939 ALA A C 1
ATOM 7355 O O . ALA A 1 939 ? -3.105 -21.968 -22.555 1.00 98.31 939 ALA A O 1
ATOM 7356 N N . GLY A 1 940 ? -3.046 -20.826 -24.478 1.00 97.75 940 GLY A N 1
ATOM 7357 C CA . GLY A 1 940 ? -3.981 -21.687 -25.210 1.00 97.75 940 GLY A CA 1
ATOM 7358 C C . GLY A 1 940 ? -5.468 -21.414 -24.947 1.00 97.75 940 GLY A C 1
ATOM 7359 O O . GLY A 1 940 ? -6.318 -22.154 -25.446 1.00 97.75 940 GLY A O 1
ATOM 7360 N N . TYR A 1 941 ? -5.813 -20.358 -24.202 1.00 97.75 941 TYR A N 1
ATOM 7361 C CA . TYR A 1 941 ? -7.200 -20.036 -23.856 1.00 97.75 941 TYR A CA 1
ATOM 7362 C C . TYR A 1 941 ? -7.847 -19.134 -24.908 1.00 97.75 941 TYR A C 1
ATOM 7364 O O . TYR A 1 941 ? -7.264 -18.162 -25.388 1.00 97.75 941 TYR A O 1
ATOM 7372 N N . ALA A 1 942 ? -9.119 -19.390 -25.214 1.00 95.94 942 ALA A N 1
ATOM 7373 C CA . ALA A 1 942 ? -9.933 -18.408 -25.913 1.00 95.94 942 ALA A CA 1
ATOM 7374 C C . ALA A 1 942 ? -10.290 -17.279 -24.935 1.00 95.94 942 ALA A C 1
ATOM 7376 O O . ALA A 1 942 ? -10.871 -17.532 -23.883 1.00 95.94 942 ALA A O 1
ATOM 7377 N N . ALA A 1 943 ? -10.035 -16.017 -25.284 1.00 91.88 943 ALA A N 1
ATOM 7378 C CA . ALA A 1 943 ? -10.388 -14.882 -24.420 1.00 91.88 943 ALA A CA 1
ATOM 7379 C C . ALA A 1 943 ? -11.881 -14.855 -24.014 1.00 91.88 943 ALA A C 1
ATOM 7381 O O . ALA A 1 943 ? -12.235 -14.356 -22.949 1.00 91.88 943 ALA A O 1
ATOM 7382 N N . SER A 1 944 ? -12.763 -15.441 -24.832 1.00 93.31 944 SER A N 1
ATOM 7383 C CA . SER A 1 944 ? -14.188 -15.611 -24.533 1.00 93.31 944 SER A CA 1
ATOM 7384 C C . SER A 1 944 ? -14.497 -16.636 -23.433 1.00 93.31 944 SER A C 1
ATOM 7386 O O . SER A 1 944 ? -15.541 -16.497 -22.801 1.00 93.31 944 SER A O 1
ATOM 7388 N N . SER A 1 945 ? -13.632 -17.623 -23.160 1.00 95.81 945 SER A N 1
ATOM 7389 C CA . SER A 1 945 ? -13.833 -18.584 -22.059 1.00 95.81 945 SER A CA 1
ATOM 7390 C C . SER A 1 945 ? -13.432 -18.030 -20.688 1.00 95.81 945 SER A C 1
ATOM 7392 O O . SER A 1 945 ? -13.758 -18.642 -19.677 1.00 95.81 945 SER A O 1
ATOM 7394 N N . LEU A 1 946 ? -12.766 -16.870 -20.644 1.00 95.94 946 LEU A N 1
ATOM 7395 C CA . LEU A 1 946 ? -12.501 -16.114 -19.412 1.00 95.94 946 LEU A CA 1
ATOM 7396 C C . LEU A 1 946 ? -13.638 -15.127 -19.067 1.00 95.94 946 LEU A C 1
ATOM 7398 O O . LEU A 1 946 ? -13.656 -14.532 -17.993 1.00 95.94 946 LEU A O 1
ATOM 7402 N N . SER A 1 947 ? -14.622 -14.951 -19.955 1.00 96.81 947 SER A N 1
ATOM 7403 C CA . SER A 1 947 ? -15.761 -14.065 -19.699 1.00 96.81 947 SER A CA 1
ATOM 7404 C C . SER A 1 947 ? -16.644 -14.610 -18.577 1.00 96.81 947 SER A C 1
ATOM 7406 O O . SER A 1 947 ? -17.231 -15.684 -18.691 1.00 96.81 947 SER A O 1
ATOM 7408 N N . GLY A 1 948 ? -16.776 -13.834 -17.503 1.00 94.06 948 GLY A N 1
ATOM 7409 C CA . GLY A 1 948 ? -17.531 -14.185 -16.305 1.00 94.06 948 GLY A CA 1
ATOM 7410 C C . GLY A 1 948 ? -16.747 -15.014 -15.283 1.00 94.06 948 GLY A C 1
ATOM 7411 O O . GLY A 1 948 ? -17.321 -15.386 -14.259 1.00 94.06 948 GLY A O 1
ATOM 7412 N N . THR A 1 949 ? -15.462 -15.312 -15.516 1.00 96.12 949 THR A N 1
ATOM 7413 C CA . THR A 1 949 ? -14.653 -16.102 -14.576 1.00 96.12 949 THR A CA 1
ATOM 7414 C C . THR A 1 949 ? -14.104 -15.258 -13.427 1.00 96.12 949 THR A C 1
ATOM 7416 O O . THR A 1 949 ? -13.905 -14.042 -13.522 1.00 96.12 949 THR A O 1
ATOM 7419 N N . ASN A 1 950 ? -13.781 -15.936 -12.323 1.00 95.56 950 ASN A N 1
ATOM 7420 C CA . ASN A 1 950 ? -13.056 -15.356 -11.197 1.00 95.56 950 ASN A CA 1
ATOM 7421 C C . ASN A 1 950 ? -11.535 -15.312 -11.468 1.00 95.56 950 ASN A C 1
ATOM 7423 O O . ASN A 1 950 ? -10.733 -15.873 -10.716 1.00 95.56 950 ASN A O 1
ATOM 7427 N N . THR A 1 951 ? -11.156 -14.697 -12.592 1.00 98.19 951 THR A N 1
ATOM 7428 C CA . THR A 1 951 ? -9.761 -14.460 -12.992 1.00 98.19 951 THR A CA 1
ATOM 7429 C C . THR A 1 951 ? -9.327 -13.070 -12.531 1.00 98.19 951 THR A C 1
ATOM 7431 O O . THR A 1 951 ? -10.066 -12.104 -12.722 1.00 98.19 951 THR A O 1
ATOM 7434 N N . ALA A 1 952 ? -8.148 -12.967 -11.917 1.00 98.06 952 ALA A N 1
ATOM 7435 C CA . ALA A 1 952 ? -7.570 -11.711 -11.433 1.00 98.06 952 ALA A CA 1
ATOM 7436 C C . ALA A 1 952 ? -6.594 -11.074 -12.439 1.00 98.06 952 ALA A C 1
ATOM 7438 O O . ALA A 1 952 ? -6.091 -11.754 -13.338 1.00 98.06 952 ALA A O 1
ATOM 7439 N N . LEU A 1 953 ? -6.289 -9.785 -12.260 1.00 98.00 953 LEU A N 1
ATOM 7440 C CA . LEU A 1 953 ? -5.333 -9.035 -13.081 1.00 98.00 953 LEU A CA 1
ATOM 7441 C C . LEU A 1 953 ? -4.504 -8.049 -12.234 1.00 98.00 953 LEU A C 1
ATOM 7443 O O . LEU A 1 953 ? -5.001 -7.002 -11.822 1.00 98.00 953 LEU A O 1
ATOM 7447 N N . PHE A 1 954 ? -3.224 -8.361 -12.013 1.00 98.06 954 PHE A N 1
ATOM 7448 C CA . PHE A 1 954 ? -2.293 -7.530 -11.236 1.00 98.06 954 PHE A CA 1
ATOM 7449 C C . PHE A 1 954 ? -1.159 -7.026 -12.133 1.00 98.06 954 PHE A C 1
ATOM 7451 O O . PHE A 1 954 ? -0.415 -7.829 -12.697 1.00 98.06 954 PHE A O 1
ATOM 7458 N N . VAL A 1 955 ? -0.986 -5.709 -12.274 1.00 97.88 955 VAL A N 1
ATOM 7459 C CA . VAL A 1 955 ? 0.030 -5.156 -13.192 1.00 97.88 955 VAL A CA 1
ATOM 7460 C C . VAL A 1 955 ? 0.881 -4.086 -12.522 1.00 97.88 955 VAL A C 1
ATOM 7462 O O . VAL A 1 955 ? 0.359 -3.092 -12.024 1.00 97.88 955 VAL A O 1
ATOM 7465 N N . GLY A 1 956 ? 2.204 -4.259 -12.578 1.00 97.06 956 GLY A N 1
ATOM 7466 C CA . GLY A 1 956 ? 3.172 -3.217 -12.248 1.00 97.06 956 GLY A CA 1
ATOM 7467 C C . GLY A 1 956 ? 3.105 -2.065 -13.253 1.00 97.06 956 GLY A C 1
ATOM 7468 O O . GLY A 1 956 ? 3.543 -2.238 -14.392 1.00 97.06 956 GLY A O 1
ATOM 7469 N N . THR A 1 957 ? 2.536 -0.923 -12.862 1.00 94.50 957 THR A N 1
ATOM 7470 C CA . THR A 1 957 ? 2.320 0.247 -13.734 1.00 94.50 957 THR A CA 1
ATOM 7471 C C . THR A 1 957 ? 2.171 1.530 -12.906 1.00 94.50 957 THR A C 1
ATOM 7473 O O . THR A 1 957 ? 1.584 1.500 -11.830 1.00 94.50 957 THR A O 1
ATOM 7476 N N . ALA A 1 958 ? 2.644 2.659 -13.438 1.00 89.88 958 ALA A N 1
ATOM 7477 C CA . ALA A 1 958 ? 2.530 4.000 -12.846 1.00 89.88 958 ALA A CA 1
ATOM 7478 C C . ALA A 1 958 ? 2.158 5.031 -13.936 1.00 89.88 958 ALA A C 1
ATOM 7480 O O . ALA A 1 958 ? 1.755 4.638 -15.032 1.00 89.88 958 ALA A O 1
ATOM 7481 N N . SER A 1 959 ? 2.295 6.337 -13.681 1.00 83.75 959 SER A N 1
ATOM 7482 C CA . SER A 1 959 ? 2.199 7.369 -14.736 1.00 83.75 959 SER A CA 1
ATOM 7483 C C . SER A 1 959 ? 3.435 7.350 -15.650 1.00 83.75 959 SER A C 1
ATOM 7485 O O . SER A 1 959 ? 4.558 7.346 -15.152 1.00 83.75 959 SER A O 1
ATOM 7487 N N . SER A 1 960 ? 3.260 7.391 -16.979 1.00 84.75 960 SER A N 1
ATOM 7488 C CA . SER A 1 960 ? 4.390 7.438 -17.937 1.00 84.75 960 SER A CA 1
ATOM 7489 C C . SER A 1 960 ? 4.962 8.839 -18.209 1.00 84.75 960 SER A C 1
ATOM 7491 O O . SER A 1 960 ? 5.920 8.970 -18.977 1.00 84.75 960 SER A O 1
ATOM 7493 N N . GLY A 1 961 ? 4.342 9.894 -17.668 1.00 80.06 961 GLY A N 1
ATOM 7494 C CA . GLY A 1 961 ? 4.570 11.278 -18.108 1.00 80.06 961 GLY A CA 1
ATOM 7495 C C . GLY A 1 961 ? 3.773 11.677 -19.367 1.00 80.06 961 GLY A C 1
ATOM 7496 O O . GLY A 1 961 ? 4.130 12.629 -20.069 1.00 80.06 961 GLY A O 1
ATOM 7497 N N . TYR A 1 962 ? 2.716 10.928 -19.727 1.00 86.62 962 TYR A N 1
ATOM 7498 C CA . TYR A 1 962 ? 1.894 11.249 -20.905 1.00 86.62 962 TYR A CA 1
ATOM 7499 C C . TYR A 1 962 ? 0.967 12.453 -20.697 1.00 86.62 962 TYR A C 1
ATOM 7501 O O . TYR A 1 962 ? 0.696 13.166 -21.665 1.00 86.62 962 TYR A O 1
ATOM 7509 N N . ASN A 1 963 ? 0.536 12.740 -19.461 1.00 78.75 963 ASN A N 1
ATOM 7510 C CA . ASN A 1 963 ? -0.302 13.908 -19.156 1.00 78.75 963 ASN A CA 1
ATOM 7511 C C . ASN A 1 963 ? 0.404 15.208 -19.581 1.00 78.75 963 ASN A C 1
ATOM 7513 O O . ASN A 1 963 ? -0.136 16.033 -20.315 1.00 78.75 963 ASN A O 1
ATOM 7517 N N . GLU A 1 964 ? 1.679 15.325 -19.226 1.00 74.50 964 GLU A N 1
ATOM 7518 C CA . GLU A 1 964 ? 2.572 16.430 -19.551 1.00 74.50 964 GLU A CA 1
ATOM 7519 C C . GLU A 1 964 ? 2.786 16.567 -21.065 1.00 74.50 964 GLU A C 1
ATOM 7521 O O . GLU A 1 964 ? 2.950 17.678 -21.576 1.00 74.50 964 GLU A O 1
ATOM 7526 N N . ARG A 1 965 ? 2.745 15.455 -21.811 1.00 78.56 965 ARG A N 1
ATOM 7527 C CA . ARG A 1 965 ? 2.833 15.444 -23.279 1.00 78.56 965 ARG A CA 1
ATOM 7528 C C . ARG A 1 965 ? 1.543 15.950 -23.932 1.00 78.56 965 ARG A C 1
ATOM 7530 O O . ARG A 1 965 ? 1.631 16.766 -24.849 1.00 78.56 965 ARG A O 1
ATOM 7537 N N . LEU A 1 966 ? 0.373 15.540 -23.434 1.00 78.06 966 LEU A N 1
ATOM 7538 C CA . LEU A 1 966 ? -0.936 16.051 -23.873 1.00 78.06 966 LEU A CA 1
ATOM 7539 C C . LEU A 1 966 ? -1.090 17.550 -23.543 1.00 78.06 966 LEU A C 1
ATOM 7541 O O . LEU A 1 966 ? -1.487 18.341 -24.401 1.00 78.06 966 LEU A O 1
ATOM 7545 N N . PHE A 1 967 ? -0.671 17.963 -22.342 1.00 70.75 967 PHE A N 1
ATOM 7546 C CA . PHE A 1 967 ? -0.651 19.362 -21.905 1.00 70.75 967 PHE A CA 1
ATOM 7547 C C . PHE A 1 967 ? 0.268 20.225 -22.787 1.00 70.75 967 PHE A C 1
ATOM 7549 O O . PHE A 1 967 ? -0.141 21.271 -23.290 1.00 70.75 967 PHE A O 1
ATOM 7556 N N . ARG A 1 968 ? 1.493 19.760 -23.081 1.00 71.19 968 ARG A N 1
ATOM 7557 C CA . ARG A 1 968 ? 2.429 20.441 -24.004 1.00 71.19 968 ARG A CA 1
ATOM 7558 C C . ARG A 1 968 ? 1.902 20.549 -25.438 1.00 71.19 968 ARG A C 1
ATOM 7560 O O . ARG A 1 968 ? 2.271 21.493 -26.143 1.00 71.19 968 ARG A O 1
ATOM 7567 N N . ALA A 1 969 ? 1.045 19.621 -25.860 1.00 76.06 969 ALA A N 1
ATOM 7568 C CA . ALA A 1 969 ? 0.357 19.657 -27.147 1.00 76.06 969 ALA A CA 1
ATOM 7569 C C . ALA A 1 969 ? -0.857 20.615 -27.180 1.00 76.06 969 ALA A C 1
ATOM 7571 O O . ALA A 1 969 ? -1.431 20.806 -28.250 1.00 76.06 969 ALA A O 1
ATOM 7572 N N . ASN A 1 970 ? -1.226 21.252 -26.057 1.00 67.94 970 ASN A N 1
ATOM 7573 C CA . ASN A 1 970 ? -2.476 22.008 -25.878 1.00 67.94 970 ASN A CA 1
ATOM 7574 C C . ASN A 1 970 ? -3.735 21.176 -26.207 1.00 67.94 970 ASN A C 1
ATOM 7576 O O . ASN A 1 970 ? -4.699 21.703 -26.769 1.00 67.94 970 ASN A O 1
ATOM 7580 N N . MET A 1 971 ? -3.743 19.878 -25.890 1.00 69.94 971 MET A N 1
ATOM 7581 C CA . MET A 1 971 ? -4.957 19.071 -26.036 1.00 69.94 971 MET A CA 1
ATOM 7582 C C . MET A 1 971 ? -5.962 19.430 -24.937 1.00 69.94 971 MET A C 1
ATOM 7584 O O . MET A 1 971 ? -5.603 19.548 -23.767 1.00 69.94 971 MET A O 1
ATOM 7588 N N . ALA A 1 972 ? -7.224 19.627 -25.320 1.00 63.44 972 ALA A N 1
ATOM 7589 C CA . ALA A 1 972 ? -8.288 19.949 -24.377 1.00 63.44 972 ALA A CA 1
ATOM 7590 C C . ALA A 1 972 ? -8.573 18.757 -23.451 1.00 63.44 972 ALA A C 1
ATOM 7592 O O . ALA A 1 972 ? -8.603 17.612 -23.901 1.00 63.44 972 ALA A O 1
ATOM 7593 N N . ILE A 1 973 ? -8.837 19.028 -22.170 1.00 65.31 973 ILE A N 1
ATOM 7594 C CA . ILE A 1 973 ? -9.298 17.995 -21.231 1.00 65.31 973 ILE A CA 1
ATOM 7595 C C . ILE A 1 973 ? -10.715 17.576 -21.643 1.00 65.31 973 ILE A C 1
ATOM 7597 O O . ILE A 1 973 ? -11.630 18.406 -21.643 1.00 65.31 973 ILE A O 1
ATOM 7601 N N . GLU A 1 974 ? -10.892 16.298 -21.967 1.00 68.31 974 GLU A N 1
ATOM 7602 C CA . GLU A 1 974 ? -12.145 15.657 -22.379 1.00 68.31 974 GLU A CA 1
ATOM 7603 C C . GLU A 1 974 ? -12.598 14.635 -21.317 1.00 68.31 974 GLU A C 1
ATOM 7605 O O . GLU A 1 974 ? -11.848 14.283 -20.405 1.00 68.31 974 GLU A O 1
ATOM 7610 N N . GLY A 1 975 ? -13.843 14.150 -21.393 1.00 59.28 975 GLY A N 1
ATOM 7611 C CA . GLY A 1 975 ? -14.398 13.258 -20.360 1.00 59.28 975 GLY A CA 1
ATOM 7612 C C . GLY A 1 975 ? -13.570 11.980 -20.148 1.00 59.28 975 GLY A C 1
ATOM 7613 O O . GLY A 1 975 ? -13.299 11.586 -19.011 1.00 59.28 975 GLY A O 1
ATOM 7614 N N . HIS A 1 976 ? -13.097 11.374 -21.241 1.00 72.81 976 HIS A N 1
ATOM 7615 C CA . HIS A 1 976 ? -12.252 10.176 -21.228 1.00 72.81 976 HIS A CA 1
ATOM 7616 C C . HIS A 1 976 ? -10.770 10.443 -20.930 1.00 72.81 976 HIS A C 1
ATOM 7618 O O . HIS A 1 976 ? -10.036 9.483 -20.723 1.00 72.81 976 HIS A O 1
ATOM 7624 N N . SER A 1 977 ? -10.298 11.692 -20.829 1.00 71.81 977 SER A N 1
ATOM 7625 C CA . SER A 1 977 ? -8.903 11.950 -20.418 1.00 71.81 977 SER A CA 1
ATOM 7626 C C . SER A 1 977 ? -8.638 11.408 -19.000 1.00 71.81 977 SER A C 1
ATOM 7628 O O . SER A 1 977 ? -7.558 10.898 -18.708 1.00 71.81 977 SER A O 1
ATOM 7630 N N . SER A 1 978 ? -9.665 11.409 -18.140 1.00 72.75 978 SER A N 1
ATOM 7631 C CA . SER A 1 978 ? -9.634 10.792 -16.803 1.00 72.75 978 SER A CA 1
ATOM 7632 C C . SER A 1 978 ? -9.386 9.272 -16.829 1.00 72.75 978 SER A C 1
ATOM 7634 O O . SER A 1 978 ? -8.580 8.760 -16.045 1.00 72.75 978 SER A O 1
ATOM 7636 N N . THR A 1 979 ? -10.029 8.556 -17.757 1.00 82.88 979 THR A N 1
ATOM 7637 C CA . THR A 1 979 ? -9.908 7.100 -17.952 1.00 82.88 979 THR A CA 1
ATOM 7638 C C . THR A 1 979 ? -8.771 6.707 -18.900 1.00 82.88 979 THR A C 1
ATOM 7640 O O . THR A 1 979 ? -8.423 5.529 -18.979 1.00 82.88 979 THR A O 1
ATOM 7643 N N . GLY A 1 980 ? -8.173 7.663 -19.613 1.00 84.56 980 GLY A N 1
ATOM 7644 C CA . GLY A 1 980 ? -6.978 7.459 -20.430 1.00 84.56 980 GLY A CA 1
ATOM 7645 C C . GLY A 1 980 ? -5.674 7.483 -19.630 1.00 84.56 980 GLY A C 1
ATOM 7646 O O . GLY A 1 980 ? -4.742 6.769 -19.988 1.00 84.56 980 GLY A O 1
ATOM 7647 N N . LEU A 1 981 ? -5.611 8.267 -18.546 1.00 83.56 981 LEU A N 1
ATOM 7648 C CA . LEU A 1 981 ? -4.356 8.577 -17.838 1.00 83.56 981 LEU A CA 1
ATOM 7649 C C . LEU A 1 981 ? -4.216 7.956 -16.439 1.00 83.56 981 LEU A C 1
ATOM 7651 O O . LEU A 1 981 ? -3.102 7.820 -15.945 1.00 83.56 981 LEU A O 1
ATOM 7655 N N . THR A 1 982 ? -5.312 7.583 -15.770 1.00 85.50 982 THR A N 1
ATOM 7656 C CA . THR A 1 982 ? -5.233 7.041 -14.397 1.00 85.50 982 THR A CA 1
ATOM 7657 C C . THR A 1 982 ? -4.671 5.602 -14.408 1.00 85.50 982 THR A C 1
ATOM 7659 O O . THR A 1 982 ? -5.262 4.758 -15.089 1.00 85.50 982 THR A O 1
ATOM 7662 N N . PRO A 1 983 ? -3.590 5.270 -13.662 1.00 88.00 983 PRO A N 1
ATOM 7663 C CA . PRO A 1 983 ? -2.938 3.954 -13.737 1.00 88.00 983 PRO A CA 1
ATOM 7664 C C . PRO A 1 983 ? -3.858 2.769 -13.418 1.00 88.00 983 PRO A C 1
ATOM 7666 O O . PRO A 1 983 ? -3.869 1.791 -14.165 1.00 88.00 983 PRO A O 1
ATOM 7669 N N . SER A 1 984 ? -4.708 2.881 -12.389 1.00 89.62 984 SER A N 1
ATOM 7670 C CA . SER A 1 984 ? -5.694 1.849 -12.016 1.00 89.62 984 SER A CA 1
ATOM 7671 C C . SER A 1 984 ? -6.720 1.522 -13.104 1.00 89.62 984 SER A C 1
ATOM 7673 O O . SER A 1 984 ? -7.330 0.453 -13.086 1.00 89.62 984 SER A O 1
ATOM 7675 N N . VAL A 1 985 ? -6.901 2.400 -14.097 1.00 90.81 985 VAL A N 1
ATOM 7676 C CA . VAL A 1 985 ? -7.782 2.134 -15.240 1.00 90.81 985 VAL A CA 1
ATOM 7677 C C . VAL A 1 985 ? -7.121 1.195 -16.255 1.00 90.81 985 VAL A C 1
ATOM 7679 O O . VAL A 1 985 ? -7.842 0.508 -16.963 1.00 90.81 985 VAL A O 1
ATOM 7682 N N . GLY A 1 986 ? -5.790 1.068 -16.286 1.00 92.50 986 GLY A N 1
ATOM 7683 C CA . GLY A 1 986 ? -5.078 0.135 -17.170 1.00 92.50 986 GLY A CA 1
ATOM 7684 C C . GLY A 1 986 ? -5.538 -1.325 -17.039 1.00 92.50 986 GLY A C 1
ATOM 7685 O O . GLY A 1 986 ? -6.100 -1.858 -18.001 1.00 92.50 986 GLY A O 1
ATOM 7686 N N . PRO A 1 987 ? -5.358 -1.980 -15.874 1.00 94.81 987 PRO A N 1
ATOM 7687 C CA . PRO A 1 987 ? -5.857 -3.336 -15.664 1.00 94.81 987 PRO A CA 1
ATOM 7688 C C . PRO A 1 987 ? -7.390 -3.374 -15.715 1.00 94.81 987 PRO A C 1
ATOM 7690 O O . PRO A 1 987 ? -7.965 -4.195 -16.427 1.00 94.81 987 PRO A O 1
ATOM 7693 N N . ASN A 1 988 ? -8.077 -2.428 -15.069 1.00 94.88 988 ASN A N 1
ATOM 7694 C CA . ASN A 1 988 ? -9.540 -2.442 -14.986 1.00 94.88 988 ASN A CA 1
ATOM 7695 C C . ASN A 1 988 ? -10.240 -2.306 -16.353 1.00 94.88 988 ASN A C 1
ATOM 7697 O O . ASN A 1 988 ? -11.294 -2.904 -16.561 1.00 94.88 988 ASN A O 1
ATOM 7701 N N . ARG A 1 989 ? -9.641 -1.603 -17.323 1.00 94.81 989 ARG A N 1
ATOM 7702 C CA . ARG A 1 989 ? -10.108 -1.529 -18.718 1.00 94.81 989 ARG A CA 1
ATOM 7703 C C . ARG A 1 989 ? -10.005 -2.878 -19.428 1.00 94.81 989 ARG A C 1
ATOM 7705 O O . ARG A 1 989 ? -10.892 -3.208 -20.215 1.00 94.81 989 ARG A O 1
ATOM 7712 N N . MET A 1 990 ? -8.977 -3.673 -19.131 1.00 96.25 990 MET A N 1
ATOM 7713 C CA . MET A 1 990 ? -8.835 -5.024 -19.678 1.00 96.25 990 MET A CA 1
ATOM 7714 C C . MET A 1 990 ? -9.773 -6.022 -18.982 1.00 96.25 990 MET A C 1
ATOM 7716 O O . MET A 1 990 ? -10.417 -6.815 -19.666 1.00 96.25 990 MET A O 1
ATOM 7720 N N . SER A 1 991 ? -9.960 -5.914 -17.662 1.00 96.88 991 SER A N 1
ATOM 7721 C CA . SER A 1 991 ? -10.973 -6.673 -16.907 1.00 96.88 991 SER A CA 1
ATOM 7722 C C . SER A 1 991 ? -12.400 -6.372 -17.393 1.00 96.88 991 SER A C 1
ATOM 7724 O O . SER A 1 991 ? -13.188 -7.293 -17.599 1.00 96.88 991 SER A O 1
ATOM 7726 N N . TYR A 1 992 ? -12.718 -5.107 -17.695 1.00 96.25 992 TYR A N 1
ATOM 7727 C CA . TYR A 1 992 ? -13.967 -4.704 -18.355 1.00 96.25 992 TYR A CA 1
ATOM 7728 C C . TYR A 1 992 ? -14.089 -5.263 -19.783 1.00 96.25 992 TYR A C 1
ATOM 7730 O O . TYR A 1 992 ? -15.163 -5.710 -20.187 1.00 96.25 992 TYR A O 1
ATOM 7738 N N . PHE A 1 993 ? -13.007 -5.259 -20.567 1.00 96.38 993 PHE A N 1
ATOM 7739 C CA . PHE A 1 993 ? -13.028 -5.773 -21.937 1.00 96.38 993 PHE A CA 1
ATOM 7740 C C . PHE A 1 993 ? -13.271 -7.291 -21.975 1.00 96.38 993 PHE A C 1
ATOM 7742 O O . PHE A 1 993 ? -14.178 -7.747 -22.674 1.00 96.38 993 PHE A O 1
ATOM 7749 N N . LEU A 1 994 ? -12.513 -8.050 -21.181 1.00 96.75 994 LEU A N 1
ATOM 7750 C CA . LEU A 1 994 ? -12.589 -9.510 -21.074 1.00 96.75 994 LEU A CA 1
ATOM 7751 C C . LEU A 1 994 ? -13.767 -10.019 -20.224 1.00 96.75 994 LEU A C 1
ATOM 7753 O O . LEU A 1 994 ? -14.057 -11.209 -20.267 1.00 96.75 994 LEU A O 1
ATOM 7757 N N . ASN A 1 995 ? -14.452 -9.142 -19.478 1.00 96.75 995 ASN A N 1
ATOM 7758 C CA . ASN A 1 995 ? -15.477 -9.492 -18.487 1.00 96.75 995 ASN A CA 1
ATOM 7759 C C . ASN A 1 995 ? -14.945 -10.365 -17.326 1.00 96.75 995 ASN A C 1
ATOM 7761 O O . ASN A 1 995 ? -15.557 -11.368 -16.970 1.00 96.75 995 ASN A O 1
ATOM 7765 N N . LEU A 1 996 ? -13.804 -9.995 -16.739 1.00 97.12 996 LEU A N 1
ATOM 7766 C CA . LEU A 1 996 ? -13.240 -10.685 -15.570 1.00 97.12 996 LEU A CA 1
ATOM 7767 C C . LEU A 1 996 ? -13.862 -10.164 -14.267 1.00 97.12 996 LEU A C 1
ATOM 7769 O O . LEU A 1 996 ? -14.146 -8.970 -14.154 1.00 97.12 996 LEU A O 1
ATOM 7773 N N . HIS A 1 997 ? -14.020 -11.040 -13.270 1.00 96.44 997 HIS A N 1
ATOM 7774 C CA . HIS A 1 997 ? -14.602 -10.686 -11.967 1.00 96.44 997 HIS A CA 1
ATOM 7775 C C . HIS A 1 997 ? -13.658 -10.833 -10.763 1.00 96.44 997 HIS A C 1
ATOM 7777 O O . HIS A 1 997 ? -14.050 -10.440 -9.664 1.00 96.44 997 HIS A O 1
ATOM 7783 N N . GLY A 1 998 ? -12.434 -11.345 -10.931 1.00 96.12 998 GLY A N 1
ATOM 7784 C CA . GLY A 1 998 ? -11.449 -11.398 -9.843 1.00 96.12 998 GLY A CA 1
ATOM 7785 C C . GLY A 1 998 ? -10.862 -10.021 -9.486 1.00 96.12 998 GLY A C 1
ATOM 7786 O O . GLY A 1 998 ? -11.158 -9.026 -10.153 1.00 96.12 998 GLY A O 1
ATOM 7787 N N . PRO A 1 999 ? -10.022 -9.927 -8.438 1.00 95.56 999 PRO A N 1
ATOM 7788 C CA . PRO A 1 999 ? -9.311 -8.694 -8.098 1.00 95.56 999 PRO A CA 1
ATOM 7789 C C . PRO A 1 999 ? -8.526 -8.121 -9.288 1.00 95.56 999 PRO A C 1
ATOM 7791 O O . PRO A 1 999 ? -7.918 -8.859 -10.063 1.00 95.56 999 PRO A O 1
ATOM 7794 N N . SER A 1 1000 ? -8.554 -6.799 -9.444 1.00 95.62 1000 SER A N 1
ATOM 7795 C CA . SER A 1 1000 ? -7.955 -6.090 -10.578 1.00 95.62 1000 SER A CA 1
ATOM 7796 C C . SER A 1 1000 ? -7.342 -4.789 -10.064 1.00 95.62 1000 SER A C 1
ATOM 7798 O O . SER A 1 1000 ? -8.061 -3.926 -9.549 1.00 95.62 1000 SER A O 1
ATOM 7800 N N . GLU A 1 1001 ? -6.011 -4.710 -10.111 1.00 93.94 1001 GLU A N 1
ATOM 7801 C CA . GLU A 1 1001 ? -5.201 -3.765 -9.329 1.00 93.94 1001 GLU A CA 1
ATOM 7802 C C . GLU A 1 1001 ? -3.960 -3.302 -10.119 1.00 93.94 1001 GLU A C 1
ATOM 7804 O O . GLU A 1 1001 ? -3.267 -4.102 -10.759 1.00 93.94 1001 GLU A O 1
ATOM 7809 N N . ALA A 1 1002 ? -3.660 -2.001 -10.046 1.00 93.62 1002 ALA A N 1
ATOM 7810 C CA . ALA A 1 1002 ? -2.365 -1.453 -10.446 1.00 93.62 1002 ALA A CA 1
ATOM 7811 C C . ALA A 1 1002 ? -1.414 -1.470 -9.241 1.00 93.62 1002 ALA A C 1
ATOM 7813 O O . ALA A 1 1002 ? -1.810 -1.109 -8.133 1.00 93.62 1002 ALA A O 1
ATOM 7814 N N . ILE A 1 1003 ? -0.172 -1.898 -9.463 1.00 93.38 1003 ILE A N 1
ATOM 7815 C CA . ILE A 1 1003 ? 0.846 -2.089 -8.427 1.00 93.38 1003 ILE A CA 1
ATOM 7816 C C . ILE A 1 1003 ? 2.004 -1.120 -8.671 1.00 93.38 1003 ILE A C 1
ATOM 7818 O O . ILE A 1 1003 ? 2.602 -1.128 -9.748 1.00 93.38 1003 ILE A O 1
ATOM 7822 N N . GLU A 1 1004 ? 2.350 -0.321 -7.662 1.00 91.56 1004 GLU A N 1
ATOM 7823 C CA . GLU A 1 1004 ? 3.437 0.659 -7.731 1.00 91.56 1004 GLU A CA 1
ATOM 7824 C C . GLU A 1 1004 ? 4.355 0.542 -6.503 1.00 91.56 1004 GLU A C 1
ATOM 7826 O O . GLU A 1 1004 ? 4.064 1.023 -5.410 1.00 91.56 1004 GLU A O 1
ATOM 7831 N N . THR A 1 1005 ? 5.491 -0.128 -6.699 1.00 92.00 1005 THR A N 1
ATOM 7832 C CA . THR A 1 1005 ? 6.582 -0.294 -5.720 1.00 92.00 1005 THR A CA 1
ATOM 7833 C C . THR A 1 1005 ? 7.938 0.018 -6.366 1.00 92.00 1005 THR A C 1
ATOM 7835 O O . THR A 1 1005 ? 8.950 -0.641 -6.112 1.00 92.00 1005 THR A O 1
ATOM 7838 N N . ALA A 1 1006 ? 7.950 0.994 -7.282 1.00 90.81 1006 ALA A N 1
ATOM 7839 C CA . ALA A 1 1006 ? 9.072 1.309 -8.165 1.00 90.81 1006 ALA A CA 1
ATOM 7840 C C . ALA A 1 1006 ? 9.629 0.044 -8.864 1.00 90.81 1006 ALA A C 1
ATOM 7842 O O . ALA A 1 1006 ? 8.881 -0.719 -9.484 1.00 90.81 1006 ALA A O 1
ATOM 7843 N N . CYS A 1 1007 ? 10.934 -0.213 -8.775 1.00 93.94 1007 CYS A N 1
ATOM 7844 C CA . CYS A 1 1007 ? 11.623 -1.255 -9.543 1.00 93.94 1007 CYS A CA 1
ATOM 7845 C C . CYS A 1 1007 ? 11.250 -2.715 -9.206 1.00 93.94 1007 CYS A C 1
ATOM 7847 O O . CYS A 1 1007 ? 11.708 -3.620 -9.907 1.00 93.94 1007 CYS A O 1
ATOM 7849 N N . SER A 1 1008 ? 10.452 -2.974 -8.162 1.00 95.31 1008 SER A N 1
ATOM 7850 C CA . SER A 1 1008 ? 9.948 -4.318 -7.827 1.00 95.31 1008 SER A CA 1
ATOM 7851 C C . SER A 1 1008 ? 8.511 -4.588 -8.300 1.00 95.31 1008 SER A C 1
ATOM 7853 O O . SER A 1 1008 ? 8.054 -5.725 -8.180 1.00 95.31 1008 SER A O 1
ATOM 7855 N N . SER A 1 1009 ? 7.819 -3.595 -8.880 1.00 96.75 1009 SER A N 1
ATOM 7856 C CA . SER A 1 1009 ? 6.358 -3.612 -9.105 1.00 96.75 1009 SER A CA 1
ATOM 7857 C C . SER A 1 1009 ? 5.829 -4.867 -9.805 1.00 96.75 1009 SER A C 1
ATOM 7859 O O . SER A 1 1009 ? 4.810 -5.413 -9.396 1.00 96.75 1009 SER A O 1
ATOM 7861 N N . SER A 1 1010 ? 6.526 -5.379 -10.824 1.00 98.12 1010 SER A N 1
ATOM 7862 C CA . SER A 1 1010 ? 6.115 -6.610 -11.520 1.00 98.12 1010 SER A CA 1
ATOM 7863 C C . SER A 1 1010 ? 6.336 -7.901 -10.720 1.00 98.12 1010 SER A C 1
ATOM 7865 O O . SER A 1 1010 ? 5.547 -8.831 -10.866 1.00 98.12 1010 SER A O 1
ATOM 7867 N N . LEU A 1 1011 ? 7.349 -7.978 -9.847 1.00 97.88 1011 LEU A N 1
ATOM 7868 C CA . LEU A 1 1011 ? 7.513 -9.119 -8.930 1.00 97.88 1011 LEU A CA 1
ATOM 7869 C C . LEU A 1 1011 ? 6.483 -9.074 -7.797 1.00 97.88 1011 LEU A C 1
ATOM 7871 O O . LEU A 1 1011 ? 5.938 -10.115 -7.434 1.00 97.88 1011 LEU A O 1
ATOM 7875 N N . VAL A 1 1012 ? 6.161 -7.876 -7.299 1.00 97.50 1012 VAL A N 1
ATOM 7876 C CA . VAL A 1 1012 ? 5.051 -7.678 -6.356 1.00 97.50 1012 VAL A CA 1
ATOM 7877 C C . VAL A 1 1012 ? 3.731 -8.078 -7.016 1.00 97.50 1012 VAL A C 1
ATOM 7879 O O . VAL A 1 1012 ? 2.999 -8.872 -6.442 1.00 97.50 1012 VAL A O 1
ATOM 7882 N N . ALA A 1 1013 ? 3.454 -7.663 -8.255 1.00 98.19 1013 ALA A N 1
ATOM 7883 C CA . ALA A 1 1013 ? 2.260 -8.085 -8.994 1.00 98.19 1013 ALA A CA 1
ATOM 7884 C C . ALA A 1 1013 ? 2.163 -9.617 -9.178 1.00 98.19 1013 ALA A C 1
ATOM 7886 O O . ALA A 1 1013 ? 1.088 -10.191 -8.997 1.00 98.19 1013 ALA A O 1
ATOM 7887 N N . ILE A 1 1014 ? 3.283 -10.300 -9.453 1.00 98.56 1014 ILE A N 1
ATOM 7888 C CA . ILE A 1 1014 ? 3.348 -11.773 -9.464 1.00 98.56 1014 ILE A CA 1
ATOM 7889 C C . ILE A 1 1014 ? 3.016 -12.352 -8.073 1.00 98.56 1014 ILE A C 1
ATOM 7891 O O . ILE A 1 1014 ? 2.220 -13.284 -7.973 1.00 98.56 1014 ILE A O 1
ATOM 7895 N N . HIS A 1 1015 ? 3.568 -11.790 -6.994 1.00 97.56 1015 HIS A N 1
ATOM 7896 C CA . HIS A 1 1015 ? 3.298 -12.213 -5.614 1.00 97.56 1015 HIS A CA 1
ATOM 7897 C C . HIS A 1 1015 ? 1.839 -11.952 -5.176 1.00 97.56 1015 HIS A C 1
ATOM 7899 O O . HIS A 1 1015 ? 1.231 -12.809 -4.529 1.00 97.56 1015 HIS A O 1
ATOM 7905 N N . ARG A 1 1016 ? 1.228 -10.834 -5.597 1.00 96.44 1016 ARG A N 1
ATOM 7906 C CA . ARG A 1 1016 ? -0.212 -10.557 -5.437 1.00 96.44 1016 ARG A CA 1
ATOM 7907 C C . ARG A 1 1016 ? -1.062 -11.616 -6.150 1.00 96.44 1016 ARG A C 1
ATOM 7909 O O . ARG A 1 1016 ? -1.999 -12.134 -5.552 1.00 96.44 1016 ARG A O 1
ATOM 7916 N N . GLY A 1 1017 ? -0.695 -12.006 -7.375 1.00 97.69 1017 GLY A N 1
ATOM 7917 C CA . GLY A 1 1017 ? -1.359 -13.092 -8.105 1.00 97.69 1017 GLY A CA 1
ATOM 7918 C C . GLY A 1 1017 ? -1.244 -14.453 -7.416 1.00 97.69 1017 GLY A C 1
ATOM 7919 O O . GLY A 1 1017 ? -2.248 -15.140 -7.256 1.00 97.69 1017 GLY A O 1
ATOM 7920 N N . VAL A 1 1018 ? -0.048 -14.820 -6.945 1.00 97.38 1018 VAL A N 1
ATOM 7921 C CA . VAL A 1 1018 ? 0.174 -16.058 -6.174 1.00 97.38 1018 VAL A CA 1
ATOM 7922 C C . VAL A 1 1018 ? -0.674 -16.068 -4.900 1.00 97.38 1018 VAL A C 1
ATOM 7924 O O . VAL A 1 1018 ? -1.440 -17.004 -4.693 1.00 97.38 1018 VAL A O 1
ATOM 7927 N N . THR A 1 1019 ? -0.607 -15.014 -4.080 1.00 94.38 1019 THR A N 1
ATOM 7928 C CA . THR A 1 1019 ? -1.359 -14.945 -2.812 1.00 94.38 1019 THR A CA 1
ATOM 7929 C C . THR A 1 1019 ? -2.877 -14.910 -3.018 1.00 94.38 1019 THR A C 1
ATOM 7931 O O . THR A 1 1019 ? -3.607 -15.524 -2.245 1.00 94.38 1019 THR A O 1
ATOM 7934 N N . ALA A 1 1020 ? -3.371 -14.282 -4.092 1.00 94.88 1020 ALA A N 1
ATOM 7935 C CA . ALA A 1 1020 ? -4.793 -14.285 -4.444 1.00 94.88 1020 ALA A CA 1
ATOM 7936 C C . ALA A 1 1020 ? -5.309 -15.658 -4.926 1.00 94.88 1020 ALA A C 1
ATOM 7938 O O . ALA A 1 1020 ? -6.498 -15.948 -4.768 1.00 94.88 1020 ALA A O 1
ATOM 7939 N N . ILE A 1 1021 ? -4.447 -16.504 -5.501 1.00 96.00 1021 ILE A N 1
ATOM 7940 C CA . ILE A 1 1021 ? -4.772 -17.906 -5.812 1.00 96.00 1021 ILE A CA 1
ATOM 7941 C C . ILE A 1 1021 ? -4.685 -18.769 -4.538 1.00 96.00 1021 ILE A C 1
ATOM 7943 O O . ILE A 1 1021 ? -5.569 -19.589 -4.289 1.00 96.00 1021 ILE A O 1
ATOM 7947 N N . GLU A 1 1022 ? -3.672 -18.552 -3.690 1.00 91.31 1022 GLU A N 1
ATOM 7948 C CA . GLU A 1 1022 ? -3.504 -19.246 -2.400 1.00 91.31 1022 GLU A CA 1
ATOM 7949 C C . GLU A 1 1022 ? -4.699 -19.016 -1.449 1.00 91.31 1022 GLU A C 1
ATOM 7951 O O . GLU A 1 1022 ? -5.195 -19.979 -0.863 1.00 91.31 1022 GLU A O 1
ATOM 7956 N N . SER A 1 1023 ? -5.212 -17.781 -1.318 1.00 87.12 1023 SER A N 1
ATOM 7957 C CA . SER A 1 1023 ? -6.373 -17.472 -0.456 1.00 87.12 1023 SER A CA 1
ATOM 7958 C C . SER A 1 1023 ? -7.742 -17.734 -1.111 1.00 87.12 1023 SER A C 1
ATOM 7960 O O . SER A 1 1023 ? -8.797 -17.515 -0.500 1.00 87.12 1023 SER A O 1
ATOM 7962 N N . GLY A 1 1024 ? -7.758 -18.228 -2.356 1.00 89.12 1024 GLY A N 1
ATOM 7963 C CA . GLY A 1 1024 ? -8.987 -18.475 -3.112 1.00 89.12 1024 GLY A CA 1
ATOM 7964 C C . GLY A 1 1024 ? -9.795 -17.198 -3.367 1.00 89.12 1024 GLY A C 1
ATOM 7965 O O . GLY A 1 1024 ? -11.031 -17.223 -3.331 1.00 89.12 1024 GLY A O 1
ATOM 7966 N N . ALA A 1 1025 ? -9.114 -16.065 -3.558 1.00 89.94 1025 ALA A N 1
ATOM 7967 C CA . ALA A 1 1025 ? -9.706 -14.838 -4.084 1.00 89.94 1025 ALA A CA 1
ATOM 7968 C C . ALA A 1 1025 ? -9.914 -14.935 -5.608 1.00 89.94 1025 ALA A C 1
ATOM 7970 O O . ALA A 1 1025 ? -10.895 -14.400 -6.117 1.00 89.94 1025 ALA A O 1
ATOM 7971 N N . CYS A 1 1026 ? -9.058 -15.684 -6.311 1.00 95.44 1026 CYS A N 1
ATOM 7972 C CA . CYS A 1 1026 ? -9.185 -16.051 -7.727 1.00 95.44 1026 CYS A CA 1
ATOM 7973 C C . CYS A 1 1026 ? -8.732 -17.504 -7.974 1.00 95.44 1026 CYS A C 1
ATOM 7975 O O . CYS A 1 1026 ? -8.119 -18.115 -7.100 1.00 95.44 1026 CYS A O 1
ATOM 7977 N N . ASN A 1 1027 ? -9.039 -18.059 -9.151 1.00 95.12 1027 ASN A N 1
ATOM 7978 C CA . ASN A 1 1027 ? -8.538 -19.378 -9.592 1.00 95.12 1027 ASN A CA 1
ATOM 7979 C C . ASN A 1 1027 ? -7.363 -19.252 -10.576 1.00 95.12 1027 ASN A C 1
ATOM 7981 O O . ASN A 1 1027 ? -6.415 -20.033 -10.551 1.00 95.12 1027 ASN A O 1
ATOM 7985 N N . MET A 1 1028 ? -7.418 -18.223 -11.421 1.00 97.81 1028 MET A N 1
ATOM 7986 C CA . MET A 1 1028 ? -6.394 -17.862 -12.395 1.00 97.81 1028 MET A CA 1
ATOM 7987 C C . MET A 1 1028 ? -6.033 -16.390 -12.182 1.00 97.81 1028 MET A C 1
ATOM 7989 O O . MET A 1 1028 ? -6.908 -15.581 -11.864 1.00 97.81 1028 MET A O 1
ATOM 7993 N N . ALA A 1 1029 ? -4.771 -16.020 -12.375 1.00 98.69 1029 ALA A N 1
ATOM 7994 C CA . ALA A 1 1029 ? -4.322 -14.634 -12.278 1.00 98.69 1029 ALA A CA 1
ATOM 7995 C C . ALA A 1 1029 ? -3.432 -14.273 -13.465 1.00 98.69 1029 ALA A C 1
ATOM 7997 O O . ALA A 1 1029 ? -2.452 -14.954 -13.751 1.00 98.69 1029 ALA A O 1
ATOM 7998 N N . ILE A 1 1030 ? -3.752 -13.176 -14.139 1.00 98.81 1030 ILE A N 1
ATOM 7999 C CA . ILE A 1 1030 ? -2.884 -12.570 -15.144 1.00 98.81 1030 ILE A CA 1
ATOM 8000 C C . ILE A 1 1030 ? -2.008 -11.552 -14.410 1.00 98.81 1030 ILE A C 1
ATOM 8002 O O . ILE A 1 1030 ? -2.517 -10.704 -13.675 1.00 98.81 1030 ILE A O 1
ATOM 8006 N N . VAL A 1 1031 ? -0.689 -11.654 -14.556 1.00 98.88 1031 VAL A N 1
ATOM 8007 C CA . VAL A 1 1031 ? 0.272 -10.847 -13.789 1.00 98.88 1031 VAL A CA 1
ATOM 8008 C C . VAL A 1 1031 ? 1.376 -10.292 -14.673 1.00 98.88 1031 VAL A C 1
ATOM 8010 O O . VAL A 1 1031 ? 1.763 -10.925 -15.652 1.00 98.88 1031 VAL A O 1
ATOM 8013 N N . GLY A 1 1032 ? 1.942 -9.139 -14.326 1.00 98.44 1032 GLY A N 1
ATOM 8014 C CA . GLY A 1 1032 ? 3.065 -8.609 -15.094 1.00 98.44 1032 GLY A CA 1
ATOM 8015 C C . GLY A 1 1032 ? 3.457 -7.183 -14.753 1.00 98.44 1032 GLY A C 1
ATOM 8016 O O . GLY A 1 1032 ? 3.273 -6.712 -13.632 1.00 98.44 1032 GLY A O 1
ATOM 8017 N N . GLY A 1 1033 ? 4.009 -6.484 -15.739 1.00 98.19 1033 GLY A N 1
ATOM 8018 C CA . GLY A 1 1033 ? 4.322 -5.063 -15.643 1.00 98.19 1033 GLY A CA 1
ATOM 8019 C C . GLY A 1 1033 ? 4.657 -4.436 -16.988 1.00 98.19 1033 GLY A C 1
ATOM 8020 O O . GLY A 1 1033 ? 4.956 -5.131 -17.962 1.00 98.19 1033 GLY A O 1
ATOM 8021 N N . VAL A 1 1034 ? 4.600 -3.110 -17.028 1.00 98.06 1034 VAL A N 1
ATOM 8022 C CA . VAL A 1 1034 ? 4.836 -2.283 -18.214 1.00 98.06 1034 VAL A CA 1
ATOM 8023 C C . VAL A 1 1034 ? 5.591 -1.011 -17.819 1.00 98.06 1034 VAL A C 1
ATOM 8025 O O . VAL A 1 1034 ? 5.375 -0.487 -16.733 1.00 98.06 1034 VAL A O 1
ATOM 8028 N N . ASN A 1 1035 ? 6.502 -0.544 -18.676 1.00 96.88 1035 ASN A N 1
ATOM 8029 C CA . ASN A 1 1035 ? 7.247 0.703 -18.503 1.00 96.88 1035 ASN A CA 1
ATOM 8030 C C . ASN A 1 1035 ? 7.525 1.365 -19.861 1.00 96.88 1035 ASN A C 1
ATOM 8032 O O . ASN A 1 1035 ? 7.930 0.686 -20.809 1.00 96.88 1035 ASN A O 1
ATOM 8036 N N . THR A 1 1036 ? 7.367 2.687 -19.956 1.00 95.31 1036 THR A N 1
ATOM 8037 C CA . THR A 1 1036 ? 7.606 3.457 -21.194 1.00 95.31 1036 THR A CA 1
ATOM 8038 C C . THR A 1 1036 ? 8.290 4.794 -20.917 1.00 95.31 1036 THR A C 1
ATOM 8040 O O . THR A 1 1036 ? 7.942 5.481 -19.960 1.00 95.31 1036 THR A O 1
ATOM 8043 N N . LEU A 1 1037 ? 9.207 5.211 -21.791 1.00 92.75 1037 LEU A N 1
ATOM 8044 C CA . LEU A 1 1037 ? 10.021 6.418 -21.646 1.00 92.75 1037 LEU A CA 1
ATOM 8045 C C . LEU A 1 1037 ? 9.451 7.525 -22.540 1.00 92.75 1037 LEU A C 1
ATOM 8047 O O . LEU A 1 1037 ? 9.968 7.810 -23.619 1.00 92.75 1037 LEU A O 1
ATOM 8051 N N . ILE A 1 1038 ? 8.347 8.137 -22.106 1.00 89.62 1038 ILE A N 1
ATOM 8052 C CA . ILE A 1 1038 ? 7.560 9.063 -22.939 1.00 89.62 1038 ILE A CA 1
ATOM 8053 C C . ILE A 1 1038 ? 7.976 10.538 -22.774 1.00 89.62 1038 ILE A C 1
ATOM 8055 O O . ILE A 1 1038 ? 7.692 11.354 -23.662 1.00 89.62 1038 ILE A O 1
ATOM 8059 N N . SER A 1 1039 ? 8.680 10.882 -21.687 1.00 84.88 1039 SER A N 1
ATOM 8060 C CA . SER A 1 1039 ? 9.113 12.249 -21.372 1.00 84.88 1039 SER A CA 1
ATOM 8061 C C . SER A 1 1039 ? 10.511 12.314 -20.700 1.00 84.88 1039 SER A C 1
ATOM 8063 O O . SER A 1 1039 ? 10.931 11.354 -20.045 1.00 84.88 1039 SER A O 1
ATOM 8065 N N . PRO A 1 1040 ? 11.265 13.425 -20.866 1.00 85.75 1040 PRO A N 1
ATOM 8066 C CA . PRO A 1 1040 ? 12.650 13.544 -20.392 1.00 85.75 1040 PRO A CA 1
ATOM 8067 C C . PRO A 1 1040 ? 12.804 13.822 -18.887 1.00 85.75 1040 PRO A C 1
ATOM 8069 O O . PRO A 1 1040 ? 13.914 13.710 -18.370 1.00 85.75 1040 PRO A O 1
ATOM 8072 N N . GLU A 1 1041 ? 11.745 14.204 -18.171 1.00 80.44 1041 GLU A N 1
ATOM 8073 C CA . GLU A 1 1041 ? 11.836 14.752 -16.807 1.00 80.44 1041 GLU A CA 1
ATOM 8074 C C . GLU A 1 1041 ? 12.436 13.751 -15.811 1.00 80.44 1041 GLU A C 1
ATOM 8076 O O . GLU A 1 1041 ? 13.460 14.040 -15.196 1.00 80.44 1041 GLU A O 1
ATOM 8081 N N . LEU A 1 1042 ? 11.874 12.540 -15.719 1.00 82.06 1042 LEU A N 1
ATOM 8082 C CA . LEU A 1 1042 ? 12.406 11.473 -14.858 1.00 82.06 1042 LEU A CA 1
ATOM 8083 C C . LEU A 1 1042 ? 13.838 11.068 -15.250 1.00 82.06 1042 LEU A C 1
ATOM 8085 O O . LEU A 1 1042 ? 14.646 10.716 -14.396 1.00 82.06 1042 LEU A O 1
ATOM 8089 N N . HIS A 1 1043 ? 14.186 11.162 -16.537 1.00 88.06 1043 HIS A N 1
ATOM 8090 C CA . HIS A 1 1043 ? 15.533 10.855 -17.028 1.00 88.06 1043 HIS A CA 1
ATOM 8091 C C . HIS A 1 1043 ? 16.560 11.907 -16.576 1.00 88.06 1043 HIS A C 1
ATOM 8093 O O . HIS A 1 1043 ? 17.662 11.552 -16.158 1.00 88.06 1043 HIS A O 1
ATOM 8099 N N . ILE A 1 1044 ? 16.181 13.190 -16.574 1.00 85.31 1044 ILE A N 1
ATOM 8100 C CA . ILE A 1 1044 ? 16.981 14.281 -15.996 1.00 85.31 1044 ILE A CA 1
ATOM 8101 C C . ILE A 1 1044 ? 17.099 14.108 -14.472 1.00 85.31 1044 ILE A C 1
ATOM 8103 O O . ILE A 1 1044 ? 18.205 14.205 -13.942 1.00 85.31 1044 ILE A O 1
ATOM 8107 N N . SER A 1 1045 ? 16.007 13.783 -13.770 1.00 80.81 1045 SER A N 1
ATOM 8108 C CA . SER A 1 1045 ? 16.024 13.541 -12.317 1.00 80.81 1045 SER A CA 1
ATOM 8109 C C . SER A 1 1045 ? 16.951 12.389 -11.919 1.00 80.81 1045 SER A C 1
ATOM 8111 O O . SER A 1 1045 ? 17.755 12.541 -11.002 1.00 80.81 1045 SER A O 1
ATOM 8113 N N . TYR A 1 1046 ? 16.904 11.254 -12.624 1.00 84.69 1046 TYR A N 1
ATOM 8114 C CA . TYR A 1 1046 ? 17.752 10.092 -12.320 1.00 84.69 1046 TYR A CA 1
ATOM 8115 C C . TYR A 1 1046 ? 19.224 10.344 -12.686 1.00 84.69 1046 TYR A C 1
ATOM 8117 O O . TYR A 1 1046 ? 20.126 9.885 -11.983 1.00 84.69 1046 TYR A O 1
ATOM 8125 N N . SER A 1 1047 ? 19.479 11.125 -13.744 1.00 84.69 1047 SER A N 1
ATOM 8126 C CA . SER A 1 1047 ? 20.815 11.629 -14.085 1.00 84.69 1047 SER A CA 1
ATOM 8127 C C . SER A 1 1047 ? 21.376 12.529 -12.975 1.00 84.69 1047 SER A C 1
ATOM 8129 O O . SER A 1 1047 ? 22.511 12.324 -12.553 1.00 84.69 1047 SER A O 1
ATOM 8131 N N . LYS A 1 1048 ? 20.577 13.461 -12.435 1.00 78.06 1048 LYS A N 1
ATOM 8132 C CA . LYS A 1 1048 ? 20.963 14.305 -11.288 1.00 78.06 1048 LYS A CA 1
ATOM 8133 C C . LYS A 1 1048 ? 21.190 13.521 -9.999 1.00 78.06 1048 LYS A C 1
ATOM 8135 O O . LYS A 1 1048 ? 22.087 13.860 -9.238 1.00 78.06 1048 LYS A O 1
ATOM 8140 N N . ALA A 1 1049 ? 20.399 12.478 -9.759 1.00 75.94 1049 ALA A N 1
ATOM 8141 C CA . ALA A 1 1049 ? 20.541 11.600 -8.601 1.00 75.94 1049 ALA A CA 1
ATOM 8142 C C . ALA A 1 1049 ? 21.719 10.604 -8.717 1.00 75.94 1049 ALA A C 1
ATOM 8144 O O . ALA A 1 1049 ? 21.852 9.723 -7.871 1.00 75.94 1049 ALA A O 1
ATOM 8145 N N . GLY A 1 1050 ? 22.553 10.701 -9.763 1.00 79.75 1050 GLY A N 1
ATOM 8146 C CA . GLY A 1 1050 ? 23.725 9.839 -9.959 1.00 79.75 1050 GLY A CA 1
ATOM 8147 C C . GLY A 1 1050 ? 23.395 8.374 -10.267 1.00 79.75 1050 GLY A C 1
ATOM 8148 O O . GLY A 1 1050 ? 24.255 7.509 -10.123 1.00 79.75 1050 GLY A O 1
ATOM 8149 N N . MET A 1 1051 ? 22.156 8.069 -10.667 1.00 87.06 1051 MET A N 1
ATOM 8150 C CA . MET A 1 1051 ? 21.690 6.691 -10.870 1.00 87.06 1051 MET A CA 1
ATOM 8151 C C . MET A 1 1051 ? 22.062 6.112 -12.244 1.00 87.06 1051 MET A C 1
ATOM 8153 O O . MET A 1 1051 ? 22.068 4.890 -12.418 1.00 87.06 1051 MET A O 1
ATOM 8157 N N . LEU A 1 1052 ? 22.334 6.976 -13.228 1.00 91.38 1052 LEU A N 1
ATOM 8158 C CA . LEU A 1 1052 ? 22.470 6.598 -14.636 1.00 91.38 1052 LEU A CA 1
ATOM 8159 C C . LEU A 1 1052 ? 23.926 6.600 -15.121 1.00 91.38 1052 LEU A C 1
ATOM 8161 O O . LEU A 1 1052 ? 24.670 7.545 -14.870 1.00 91.38 1052 LEU A O 1
ATOM 8165 N N . CYS A 1 1053 ? 24.313 5.576 -15.885 1.00 91.31 1053 CYS A N 1
ATOM 8166 C CA . CYS A 1 1053 ? 25.671 5.438 -16.421 1.00 91.31 1053 CYS A CA 1
ATOM 8167 C C . CYS A 1 1053 ? 25.901 6.254 -17.716 1.00 91.31 1053 CYS A C 1
ATOM 8169 O O . CYS A 1 1053 ? 25.199 6.078 -18.717 1.00 91.31 1053 CYS A O 1
ATOM 8171 N N . GLU A 1 1054 ? 26.940 7.096 -17.735 1.00 89.50 1054 GLU A N 1
ATOM 8172 C CA . GLU A 1 1054 ? 27.268 7.992 -18.864 1.00 89.50 1054 GLU A CA 1
ATOM 8173 C C . GLU A 1 1054 ? 27.647 7.270 -20.167 1.00 89.50 1054 GLU A C 1
ATOM 8175 O O . GLU A 1 1054 ? 27.330 7.735 -21.263 1.00 89.50 1054 GLU A O 1
ATOM 8180 N N . ASP A 1 1055 ? 28.299 6.110 -20.063 1.00 92.00 1055 ASP A N 1
ATOM 8181 C CA . ASP A 1 1055 ? 28.707 5.271 -21.193 1.00 92.00 1055 ASP A CA 1
ATOM 8182 C C . ASP A 1 1055 ? 27.575 4.384 -21.736 1.00 92.00 1055 ASP A C 1
ATOM 8184 O O . ASP A 1 1055 ? 27.771 3.673 -22.722 1.00 92.00 1055 ASP A O 1
ATOM 8188 N N . GLY A 1 1056 ? 26.381 4.446 -21.134 1.00 92.94 1056 GLY A N 1
ATOM 8189 C CA . GLY A 1 1056 ? 25.190 3.773 -21.649 1.00 92.94 1056 GLY A CA 1
ATOM 8190 C C . GLY A 1 1056 ? 25.243 2.251 -21.542 1.00 92.94 1056 GLY A C 1
ATOM 8191 O O . GLY A 1 1056 ? 24.735 1.577 -22.432 1.00 92.94 1056 GLY A O 1
ATOM 8192 N N . ARG A 1 1057 ? 25.875 1.698 -20.495 1.00 94.94 1057 ARG A N 1
ATOM 8193 C CA . ARG A 1 1057 ? 26.020 0.246 -20.281 1.00 94.94 1057 ARG A CA 1
ATOM 8194 C C . ARG A 1 1057 ? 25.756 -0.148 -18.829 1.00 94.94 1057 ARG A C 1
ATOM 8196 O O . ARG A 1 1057 ? 26.515 0.228 -17.938 1.00 94.94 1057 ARG A O 1
ATOM 8203 N N . CYS A 1 1058 ? 24.755 -1.000 -18.601 1.00 94.56 1058 CYS A N 1
ATOM 8204 C CA . CYS A 1 1058 ? 24.540 -1.667 -17.313 1.00 94.56 1058 CYS A CA 1
ATOM 8205 C C . CYS A 1 1058 ? 25.673 -2.675 -17.052 1.00 94.56 1058 CYS A C 1
ATOM 8207 O O . CYS A 1 1058 ? 25.613 -3.827 -17.484 1.00 94.56 1058 CYS A O 1
ATOM 8209 N N . LYS A 1 1059 ? 26.731 -2.238 -16.366 1.00 96.25 1059 LYS A N 1
ATOM 8210 C CA . LYS A 1 1059 ? 27.939 -3.037 -16.093 1.00 96.25 1059 LYS A CA 1
ATOM 8211 C C . LYS A 1 1059 ? 27.780 -3.872 -14.820 1.00 96.25 1059 LYS A C 1
ATOM 8213 O O . LYS A 1 1059 ? 28.549 -3.728 -13.870 1.00 96.25 1059 LYS A O 1
ATOM 8218 N N . THR A 1 1060 ? 26.749 -4.712 -14.795 1.00 94.25 1060 THR A N 1
ATOM 8219 C CA . THR A 1 1060 ? 26.386 -5.531 -13.633 1.00 94.25 1060 THR A CA 1
ATOM 8220 C C . THR A 1 1060 ? 27.553 -6.412 -13.168 1.00 94.25 1060 THR A C 1
ATOM 8222 O O . THR A 1 1060 ? 28.228 -7.043 -13.980 1.00 94.25 1060 THR A O 1
ATOM 8225 N N . PHE A 1 1061 ? 27.801 -6.424 -11.857 1.00 96.50 1061 PHE A N 1
ATOM 8226 C CA . PHE A 1 1061 ? 28.910 -7.089 -11.152 1.00 96.50 1061 PHE A CA 1
ATOM 8227 C C . PHE A 1 1061 ? 30.331 -6.659 -11.557 1.00 96.50 1061 PHE A C 1
ATOM 8229 O O . PHE A 1 1061 ? 31.302 -7.205 -11.032 1.00 96.50 1061 PHE A O 1
ATOM 8236 N N . SER A 1 1062 ? 30.481 -5.682 -12.452 1.00 96.12 1062 SER A N 1
ATOM 8237 C CA . SER A 1 1062 ? 31.768 -5.262 -13.012 1.00 96.12 1062 SER A CA 1
ATOM 8238 C C . SER A 1 1062 ? 32.544 -4.341 -12.066 1.00 96.12 1062 SER A C 1
ATOM 8240 O O . SER A 1 1062 ? 31.953 -3.521 -11.364 1.00 96.12 1062 SER A O 1
ATOM 8242 N N . SER A 1 1063 ? 33.878 -4.360 -12.124 1.00 93.56 1063 SER A N 1
ATOM 8243 C CA . SER A 1 1063 ? 34.722 -3.328 -11.490 1.00 93.56 1063 SER A CA 1
ATOM 8244 C C . SER A 1 1063 ? 34.497 -1.920 -12.064 1.00 93.56 1063 SER A C 1
ATOM 8246 O O . SER A 1 1063 ? 34.927 -0.937 -11.468 1.00 93.56 1063 SER A O 1
ATOM 8248 N N . ARG A 1 1064 ? 33.792 -1.813 -13.200 1.00 94.44 1064 ARG A N 1
ATOM 8249 C CA . ARG A 1 1064 ? 33.422 -0.559 -13.883 1.00 94.44 1064 ARG A CA 1
ATOM 8250 C C . ARG A 1 1064 ? 31.945 -0.163 -13.692 1.00 94.44 1064 ARG A C 1
ATOM 8252 O O . ARG A 1 1064 ? 31.430 0.651 -14.464 1.00 94.44 1064 ARG A O 1
ATOM 8259 N N . ALA A 1 1065 ? 31.265 -0.765 -12.714 1.00 91.81 1065 ALA A N 1
ATOM 8260 C CA . ALA A 1 1065 ? 29.889 -0.466 -12.309 1.00 91.81 1065 ALA A CA 1
ATOM 8261 C C . ALA A 1 1065 ? 29.731 1.002 -11.852 1.00 91.81 1065 ALA A C 1
ATOM 8263 O O . ALA A 1 1065 ? 30.402 1.434 -10.918 1.00 91.81 1065 ALA A O 1
ATOM 8264 N N . ASN A 1 1066 ? 28.852 1.772 -12.503 1.00 90.94 1066 ASN A N 1
ATOM 8265 C CA . ASN A 1 1066 ? 28.632 3.206 -12.246 1.00 90.94 1066 ASN A CA 1
ATOM 8266 C C . ASN A 1 1066 ? 27.168 3.666 -12.438 1.00 90.94 1066 ASN A C 1
ATOM 8268 O O . ASN A 1 1066 ? 26.936 4.848 -12.671 1.00 90.94 1066 ASN A O 1
ATOM 8272 N N . GLY A 1 1067 ? 26.193 2.754 -12.385 1.00 91.31 1067 GLY A N 1
ATOM 8273 C CA . GLY A 1 1067 ? 24.776 3.045 -12.628 1.00 91.31 1067 GLY A CA 1
ATOM 8274 C C . GLY A 1 1067 ? 24.165 2.183 -13.733 1.00 91.31 1067 GLY A C 1
ATOM 8275 O O . GLY A 1 1067 ? 24.819 1.296 -14.285 1.00 91.31 1067 GLY A O 1
ATOM 8276 N N . TYR A 1 1068 ? 22.900 2.462 -14.056 1.00 94.75 1068 TYR A N 1
ATOM 8277 C CA . TYR A 1 1068 ? 22.120 1.725 -15.055 1.00 94.75 1068 TYR A CA 1
ATOM 8278 C C . TYR A 1 1068 ? 21.683 2.599 -16.241 1.00 94.75 1068 TYR A C 1
ATOM 8280 O O . TYR A 1 1068 ? 21.779 3.825 -16.218 1.00 94.75 1068 TYR A O 1
ATOM 8288 N N . VAL A 1 1069 ? 21.168 1.960 -17.292 1.00 96.44 1069 VAL A N 1
ATOM 8289 C CA . VAL A 1 1069 ? 20.469 2.619 -18.405 1.00 96.44 1069 VAL A CA 1
ATOM 8290 C C . VAL A 1 1069 ? 18.967 2.431 -18.218 1.00 96.44 1069 VAL A C 1
ATOM 8292 O O . VAL A 1 1069 ? 18.537 1.306 -17.958 1.00 96.44 1069 VAL A O 1
ATOM 8295 N N . ARG A 1 1070 ? 18.157 3.487 -18.363 1.00 96.69 1070 ARG A N 1
ATOM 8296 C CA . ARG A 1 1070 ? 16.686 3.364 -18.345 1.00 96.69 1070 ARG A CA 1
ATOM 8297 C C . ARG A 1 1070 ? 16.196 2.544 -19.544 1.00 96.69 1070 ARG A C 1
ATOM 8299 O O . ARG A 1 1070 ? 16.773 2.635 -20.632 1.00 96.69 1070 ARG A O 1
ATOM 8306 N N . GLY A 1 1071 ? 15.125 1.774 -19.365 1.00 96.31 1071 GLY A N 1
ATOM 8307 C CA . GLY A 1 1071 ? 14.561 0.946 -20.429 1.00 96.31 1071 GLY A CA 1
ATOM 8308 C C . GLY A 1 1071 ? 13.034 0.894 -20.464 1.00 96.31 1071 GLY A C 1
ATOM 8309 O O . GLY A 1 1071 ? 12.352 1.078 -19.457 1.00 96.31 1071 GLY A O 1
ATOM 8310 N N . GLU A 1 1072 ? 12.503 0.611 -21.646 1.00 97.56 1072 GLU A N 1
ATOM 8311 C CA . GLU A 1 1072 ? 11.088 0.359 -21.913 1.00 97.56 1072 GLU A CA 1
ATOM 8312 C C . GLU A 1 1072 ? 10.814 -1.133 -22.063 1.00 97.56 1072 GLU A C 1
ATOM 8314 O O . GLU A 1 1072 ? 11.651 -1.885 -22.563 1.00 97.56 1072 GLU A O 1
ATOM 8319 N N . GLY A 1 1073 ? 9.605 -1.558 -21.721 1.00 97.81 1073 GLY A N 1
ATOM 8320 C CA . GLY A 1 1073 ? 9.144 -2.895 -22.056 1.00 97.81 1073 GLY A CA 1
ATOM 8321 C C . GLY A 1 1073 ? 7.853 -3.272 -21.360 1.00 97.81 1073 GLY A C 1
ATOM 8322 O O . GLY A 1 1073 ? 7.322 -2.543 -20.525 1.00 97.81 1073 GLY A O 1
ATOM 8323 N N . VAL A 1 1074 ? 7.351 -4.442 -21.720 1.00 98.50 1074 VAL A N 1
ATOM 8324 C CA . VAL A 1 1074 ? 6.140 -5.034 -21.161 1.00 98.50 1074 VAL A CA 1
ATOM 8325 C C . VAL A 1 1074 ? 6.337 -6.537 -21.058 1.00 98.50 1074 VAL A C 1
ATOM 8327 O O . VAL A 1 1074 ? 6.905 -7.147 -21.961 1.00 98.50 1074 VAL A O 1
ATOM 8330 N N . GLY A 1 1075 ? 5.876 -7.133 -19.965 1.00 98.56 1075 GLY A N 1
ATOM 8331 C CA . GLY A 1 1075 ? 5.849 -8.580 -19.778 1.00 98.56 1075 GLY A CA 1
ATOM 8332 C C . GLY A 1 1075 ? 4.590 -8.983 -19.026 1.00 98.56 1075 GLY A C 1
ATOM 8333 O O . GLY A 1 1075 ? 4.234 -8.331 -18.045 1.00 98.56 1075 GLY A O 1
ATOM 8334 N N . MET A 1 1076 ? 3.921 -10.035 -19.492 1.00 98.81 1076 MET A N 1
ATOM 8335 C CA . MET A 1 1076 ? 2.691 -10.581 -18.915 1.00 98.81 1076 MET A CA 1
ATOM 8336 C C . MET A 1 1076 ? 2.803 -12.102 -18.816 1.00 98.81 1076 MET A C 1
ATOM 8338 O O . MET A 1 1076 ? 3.357 -12.743 -19.706 1.00 98.81 1076 MET A O 1
ATOM 8342 N N . LEU A 1 1077 ? 2.265 -12.670 -17.743 1.00 98.88 1077 LEU A N 1
ATOM 8343 C CA . LEU A 1 1077 ? 2.227 -14.097 -17.444 1.00 98.88 1077 LEU A CA 1
ATOM 8344 C C . LEU A 1 1077 ? 0.793 -14.492 -17.071 1.00 98.88 1077 LEU A C 1
ATOM 8346 O O . LEU A 1 1077 ? 0.077 -13.703 -16.451 1.00 98.88 1077 LEU A O 1
ATOM 8350 N N . VAL A 1 1078 ? 0.397 -15.723 -17.382 1.00 98.88 1078 VAL A N 1
ATOM 8351 C CA . VAL A 1 1078 ? -0.844 -16.330 -16.881 1.00 98.88 1078 VAL A CA 1
ATOM 8352 C C . VAL A 1 1078 ? -0.488 -17.366 -15.816 1.00 98.88 1078 VAL A C 1
ATOM 8354 O O . VAL A 1 1078 ? 0.295 -18.282 -16.073 1.00 98.88 1078 VAL A O 1
ATOM 8357 N N . LEU A 1 1079 ? -1.043 -17.198 -14.615 1.00 98.81 1079 LEU A N 1
ATOM 8358 C CA . LEU A 1 1079 ? -0.851 -18.062 -13.451 1.00 98.81 1079 LEU A CA 1
ATOM 8359 C C . LEU A 1 1079 ? -2.099 -18.894 -13.163 1.00 98.81 1079 LEU A C 1
ATOM 8361 O O . LEU A 1 1079 ? -3.218 -18.380 -13.219 1.00 98.81 1079 LEU A O 1
ATOM 8365 N N . LYS A 1 1080 ? -1.888 -20.144 -12.755 1.00 98.00 1080 LYS A N 1
ATOM 8366 C CA . LYS A 1 1080 ? -2.933 -21.083 -12.325 1.00 98.00 1080 LYS A CA 1
ATOM 8367 C C . LYS A 1 1080 ? -2.364 -22.042 -11.276 1.00 98.00 1080 LYS A C 1
ATOM 8369 O O . LYS A 1 1080 ? -1.150 -22.230 -11.203 1.00 98.00 1080 LYS A O 1
ATOM 8374 N N . LYS A 1 1081 ? -3.211 -22.660 -10.455 1.00 97.75 1081 LYS A N 1
ATOM 8375 C CA . LYS A 1 1081 ? -2.794 -23.760 -9.567 1.00 97.75 1081 LYS A CA 1
ATOM 8376 C C . LYS A 1 1081 ? -2.169 -24.901 -10.368 1.00 97.75 1081 LYS A C 1
ATOM 8378 O O . LYS A 1 1081 ? -2.683 -25.233 -11.432 1.00 97.75 1081 LYS A O 1
ATOM 8383 N N . LEU A 1 1082 ? -1.091 -25.514 -9.869 1.00 97.94 1082 LEU A N 1
ATOM 8384 C CA . LEU A 1 1082 ? -0.418 -26.596 -10.597 1.00 97.94 1082 LEU A CA 1
ATOM 8385 C C . LEU A 1 1082 ? -1.354 -27.786 -10.851 1.00 97.94 1082 LEU A C 1
ATOM 8387 O O . LEU A 1 1082 ? -1.391 -28.271 -11.976 1.00 97.94 1082 LEU A O 1
ATOM 8391 N N . ALA A 1 1083 ? -2.157 -28.206 -9.866 1.00 96.94 1083 ALA A N 1
ATOM 8392 C CA . ALA A 1 1083 ? -3.071 -29.333 -10.057 1.00 96.94 1083 ALA A CA 1
ATOM 8393 C C . ALA A 1 1083 ? -4.192 -29.018 -11.067 1.00 96.94 1083 ALA A C 1
ATOM 8395 O O . ALA A 1 1083 ? -4.523 -29.860 -11.895 1.00 96.94 1083 ALA A O 1
ATOM 8396 N N . GLU A 1 1084 ? -4.741 -27.796 -11.048 1.00 96.81 1084 GLU A N 1
ATOM 8397 C CA . GLU A 1 1084 ? -5.739 -27.354 -12.037 1.00 96.81 1084 GLU A CA 1
ATOM 8398 C C . GLU A 1 1084 ? -5.124 -27.222 -13.448 1.00 96.81 1084 GLU A C 1
ATOM 8400 O O . GLU A 1 1084 ? -5.799 -27.477 -14.443 1.00 96.81 1084 GLU A O 1
ATOM 8405 N N . ALA A 1 1085 ? -3.843 -26.848 -13.554 1.00 98.06 1085 ALA A N 1
ATOM 8406 C CA . ALA A 1 1085 ? -3.127 -26.760 -14.828 1.00 98.06 1085 ALA A CA 1
ATOM 8407 C C . ALA A 1 1085 ? -2.810 -28.141 -15.429 1.00 98.06 1085 ALA A C 1
ATOM 8409 O O . ALA A 1 1085 ? -3.041 -28.375 -16.615 1.00 98.06 1085 ALA A O 1
ATOM 8410 N N . GLU A 1 1086 ? -2.337 -29.078 -14.602 1.00 98.00 1086 GLU A N 1
ATOM 8411 C CA . GLU A 1 1086 ? -2.096 -30.471 -14.999 1.00 98.00 1086 GLU A CA 1
ATOM 8412 C C . GLU A 1 1086 ? -3.402 -31.203 -15.359 1.00 98.00 1086 GLU A C 1
ATOM 8414 O O . GLU A 1 1086 ? -3.406 -32.018 -16.282 1.00 98.00 1086 GLU A O 1
ATOM 8419 N N . GLN A 1 1087 ? -4.512 -30.899 -14.673 1.00 97.44 1087 GLN A N 1
ATOM 8420 C CA . GLN A 1 1087 ? -5.833 -31.471 -14.957 1.00 97.44 1087 GLN A CA 1
ATOM 8421 C C . GLN A 1 1087 ? -6.375 -31.043 -16.326 1.00 97.44 1087 GLN A C 1
ATOM 8423 O O . GLN A 1 1087 ? -6.851 -31.887 -17.085 1.00 97.44 1087 GLN A O 1
ATOM 8428 N N . ASP A 1 1088 ? -6.319 -29.746 -16.634 1.00 97.19 1088 ASP A N 1
ATOM 8429 C CA . ASP A 1 1088 ? -6.915 -29.202 -17.859 1.00 97.19 1088 ASP A CA 1
ATOM 8430 C C . ASP A 1 1088 ? -5.983 -29.341 -19.083 1.00 97.19 1088 ASP A C 1
ATOM 8432 O O . ASP A 1 1088 ? -6.395 -29.085 -20.215 1.00 97.19 1088 ASP A O 1
ATOM 8436 N N . GLY A 1 1089 ? -4.747 -29.814 -18.873 1.00 97.38 1089 GLY A N 1
ATOM 8437 C CA . GLY A 1 1089 ? -3.772 -30.092 -19.931 1.00 97.38 1089 GLY A CA 1
ATOM 8438 C C . GLY A 1 1089 ? -3.019 -28.858 -20.432 1.00 97.38 1089 GLY A C 1
ATOM 8439 O O . GLY A 1 1089 ? -2.558 -28.853 -21.576 1.00 97.38 1089 GLY A O 1
ATOM 8440 N N . ASP A 1 1090 ? -2.903 -27.824 -19.595 1.00 98.31 1090 ASP A N 1
ATOM 8441 C CA . ASP A 1 1090 ? -2.232 -26.569 -19.936 1.00 98.31 1090 ASP A CA 1
ATOM 8442 C C . ASP A 1 1090 ? -0.744 -26.788 -20.271 1.00 98.31 1090 ASP A C 1
ATOM 8444 O O . ASP A 1 1090 ? -0.076 -27.681 -19.735 1.00 98.31 1090 ASP A O 1
ATOM 8448 N N . HIS A 1 1091 ? -0.176 -25.927 -21.123 1.00 96.44 1091 HIS A N 1
ATOM 8449 C CA . HIS A 1 1091 ? 1.281 -25.837 -21.212 1.00 96.44 1091 HIS A CA 1
ATOM 8450 C C . HIS A 1 1091 ? 1.840 -25.265 -19.901 1.00 96.44 1091 HIS A C 1
ATOM 8452 O O . HIS A 1 1091 ? 1.200 -24.437 -19.266 1.00 96.44 1091 HIS A O 1
ATOM 8458 N N . ILE A 1 1092 ? 3.035 -25.691 -19.480 1.00 98.38 1092 ILE A N 1
ATOM 8459 C CA . ILE A 1 1092 ? 3.673 -25.207 -18.248 1.00 98.38 1092 ILE A CA 1
ATOM 8460 C C . ILE A 1 1092 ? 5.123 -24.836 -18.564 1.00 98.38 1092 ILE A C 1
ATOM 8462 O O . ILE A 1 1092 ? 5.982 -25.706 -18.713 1.00 98.38 1092 ILE A O 1
ATOM 8466 N N . TYR A 1 1093 ? 5.405 -23.532 -18.624 1.00 98.06 1093 TYR A N 1
ATOM 8467 C CA . TYR A 1 1093 ? 6.762 -23.002 -18.811 1.00 98.06 1093 TYR A CA 1
ATOM 8468 C C . TYR A 1 1093 ? 7.636 -23.184 -17.564 1.00 98.06 1093 TYR A C 1
ATOM 8470 O O . TYR A 1 1093 ? 8.856 -23.331 -17.649 1.00 98.06 1093 TYR A O 1
ATOM 8478 N N . GLY A 1 1094 ? 7.010 -23.146 -16.389 1.00 97.69 1094 GLY A N 1
ATOM 8479 C CA . GLY A 1 1094 ? 7.670 -23.260 -15.098 1.00 97.69 1094 GLY A CA 1
ATOM 8480 C C . GLY A 1 1094 ? 6.674 -23.179 -13.948 1.00 97.69 1094 GLY A C 1
ATOM 8481 O O . GLY A 1 1094 ? 5.485 -22.934 -14.148 1.00 97.69 1094 GLY A O 1
ATOM 8482 N N . VAL A 1 1095 ? 7.170 -23.393 -12.731 1.00 98.00 1095 VAL A N 1
ATOM 8483 C CA . VAL A 1 1095 ? 6.348 -23.445 -11.518 1.00 98.00 1095 VAL A CA 1
ATOM 8484 C C . VAL A 1 1095 ? 6.943 -22.523 -10.460 1.00 98.00 1095 VAL A C 1
ATOM 8486 O O . VAL A 1 1095 ? 8.078 -22.719 -10.019 1.00 98.00 1095 VAL A O 1
ATOM 8489 N N . ILE A 1 1096 ? 6.162 -21.537 -10.021 1.00 98.12 1096 ILE A N 1
ATOM 8490 C CA . ILE A 1 1096 ? 6.485 -20.697 -8.871 1.00 98.12 1096 ILE A CA 1
ATOM 8491 C C . ILE A 1 1096 ? 6.362 -21.572 -7.626 1.00 98.12 1096 ILE A C 1
ATOM 8493 O O . ILE A 1 1096 ? 5.279 -22.021 -7.249 1.00 98.12 1096 ILE A O 1
ATOM 8497 N N . ARG A 1 1097 ? 7.507 -21.835 -6.995 1.00 95.75 1097 ARG A N 1
ATOM 8498 C CA . ARG A 1 1097 ? 7.590 -22.655 -5.783 1.00 95.75 1097 ARG A CA 1
ATOM 8499 C C . ARG A 1 1097 ? 7.289 -21.875 -4.511 1.00 95.75 1097 ARG A C 1
ATOM 8501 O O . ARG A 1 1097 ? 6.822 -22.477 -3.559 1.00 95.75 1097 ARG A O 1
ATOM 8508 N N . GLY A 1 1098 ? 7.555 -20.574 -4.495 1.00 94.19 1098 GLY A N 1
ATOM 8509 C CA . GLY A 1 1098 ? 7.243 -19.670 -3.393 1.00 94.19 1098 GLY A CA 1
ATOM 8510 C C . GLY A 1 1098 ? 7.631 -18.239 -3.751 1.00 94.19 1098 GLY A C 1
ATOM 8511 O O . GLY A 1 1098 ? 8.472 -18.014 -4.620 1.00 94.19 1098 GLY A O 1
ATOM 8512 N N . SER A 1 1099 ? 6.999 -17.276 -3.090 1.00 95.81 1099 SER A N 1
ATOM 8513 C CA . SER A 1 1099 ? 7.265 -15.841 -3.219 1.00 95.81 1099 SER A CA 1
ATOM 8514 C C . SER A 1 1099 ? 7.088 -15.168 -1.855 1.00 95.81 1099 SER A C 1
ATOM 8516 O O . SER A 1 1099 ? 6.453 -15.734 -0.964 1.00 95.81 1099 SER A O 1
ATOM 8518 N N . ALA A 1 1100 ? 7.687 -13.993 -1.676 1.00 94.88 1100 ALA A N 1
ATOM 8519 C CA . ALA A 1 1100 ? 7.553 -13.164 -0.483 1.00 94.88 1100 ALA A CA 1
ATOM 8520 C C . ALA A 1 1100 ? 7.874 -11.705 -0.839 1.00 94.88 1100 ALA A C 1
ATOM 8522 O O . ALA A 1 1100 ? 8.572 -11.454 -1.823 1.00 94.88 1100 ALA A O 1
ATOM 8523 N N . GLU A 1 1101 ? 7.441 -10.770 0.003 1.00 94.69 1101 GLU A N 1
ATOM 8524 C CA . GLU A 1 1101 ? 7.814 -9.354 -0.056 1.00 94.69 1101 GLU A CA 1
ATOM 8525 C C . GLU A 1 1101 ? 8.238 -8.831 1.327 1.00 94.69 1101 GLU A C 1
ATOM 8527 O O . GLU A 1 1101 ? 7.817 -9.358 2.360 1.00 94.69 1101 GLU A O 1
ATOM 8532 N N . ASN A 1 1102 ? 9.106 -7.816 1.358 1.00 94.81 1102 ASN A N 1
ATOM 8533 C CA . ASN A 1 1102 ? 9.436 -7.049 2.560 1.00 94.81 1102 ASN A CA 1
ATOM 8534 C C . ASN A 1 1102 ? 10.007 -5.663 2.212 1.00 94.81 1102 ASN A C 1
ATOM 8536 O O . ASN A 1 1102 ? 10.332 -5.377 1.060 1.00 94.81 1102 ASN A O 1
ATOM 8540 N N . HIS A 1 1103 ? 10.160 -4.813 3.228 1.00 94.12 1103 HIS A N 1
ATOM 8541 C CA . HIS A 1 1103 ? 10.863 -3.536 3.135 1.00 94.12 1103 HIS A CA 1
ATOM 8542 C C . HIS A 1 1103 ? 12.259 -3.593 3.778 1.00 94.12 1103 HIS A C 1
ATOM 8544 O O . HIS A 1 1103 ? 12.491 -4.302 4.762 1.00 94.12 1103 HIS A O 1
ATOM 8550 N N . GLY A 1 1104 ? 13.191 -2.773 3.275 1.00 87.50 1104 GLY A N 1
ATOM 8551 C CA . GLY A 1 1104 ? 14.542 -2.631 3.836 1.00 87.50 1104 GLY A CA 1
ATOM 8552 C C . GLY A 1 1104 ? 14.577 -2.070 5.266 1.00 87.50 1104 GLY A C 1
ATOM 8553 O O . GLY A 1 1104 ? 15.562 -2.242 5.989 1.00 87.50 1104 GLY A O 1
ATOM 8554 N N . GLY A 1 1105 ? 13.488 -1.438 5.703 1.00 88.69 1105 GLY A N 1
ATOM 8555 C CA . GLY A 1 1105 ? 13.400 -0.623 6.915 1.00 88.69 1105 GLY A CA 1
ATOM 8556 C C . GLY A 1 1105 ? 14.343 0.578 6.860 1.00 88.69 1105 GLY A C 1
ATOM 8557 O O . GLY A 1 1105 ? 14.582 1.130 5.788 1.00 88.69 1105 GLY A O 1
ATOM 8558 N N . ARG A 1 1106 ? 14.913 0.967 8.004 1.00 83.75 1106 ARG A N 1
ATOM 8559 C CA . ARG A 1 1106 ? 15.940 2.010 8.065 1.00 83.75 1106 ARG A CA 1
ATOM 8560 C C . ARG A 1 1106 ? 17.266 1.485 7.502 1.00 83.75 1106 ARG A C 1
ATOM 8562 O O . ARG A 1 1106 ? 17.671 0.352 7.780 1.00 83.75 1106 ARG A O 1
ATOM 8569 N N . ALA A 1 1107 ? 17.924 2.331 6.720 1.00 78.69 1107 ALA A N 1
ATOM 8570 C CA . ALA A 1 1107 ? 19.217 2.110 6.077 1.00 78.69 1107 ALA A CA 1
ATOM 8571 C C . ALA A 1 1107 ? 20.034 3.420 6.118 1.00 78.69 1107 ALA A C 1
ATOM 8573 O O . ALA A 1 1107 ? 19.681 4.333 6.861 1.00 78.69 1107 ALA A O 1
ATOM 8574 N N . ALA A 1 1108 ? 21.120 3.516 5.343 1.00 64.88 1108 ALA A N 1
ATOM 8575 C CA . ALA A 1 1108 ? 21.964 4.717 5.270 1.00 64.88 1108 ALA A CA 1
ATOM 8576 C C . ALA A 1 1108 ? 21.272 5.927 4.597 1.00 64.88 1108 ALA A C 1
ATOM 8578 O O . ALA A 1 1108 ? 21.663 7.069 4.817 1.00 64.88 1108 ALA A O 1
ATOM 8579 N N . SER A 1 1109 ? 20.244 5.672 3.785 1.00 74.06 1109 SER A N 1
ATOM 8580 C CA . SER A 1 1109 ? 19.299 6.646 3.228 1.00 74.06 1109 SER A CA 1
ATOM 8581 C C . SER A 1 1109 ? 18.018 5.913 2.805 1.00 74.06 1109 SER A C 1
ATOM 8583 O O . SER A 1 1109 ? 17.986 4.679 2.821 1.00 74.06 1109 SER A O 1
ATOM 8585 N N . LEU A 1 1110 ? 16.970 6.645 2.408 1.00 77.56 1110 LEU A N 1
ATOM 8586 C CA . LEU A 1 1110 ? 15.681 6.073 1.980 1.00 77.56 1110 LEU A CA 1
ATOM 8587 C C . LEU A 1 1110 ? 15.811 5.073 0.812 1.00 77.56 1110 LEU A C 1
ATOM 8589 O O . LEU A 1 1110 ? 15.038 4.124 0.728 1.00 77.56 1110 LEU A O 1
ATOM 8593 N N . THR A 1 1111 ? 16.794 5.268 -0.070 1.00 81.06 1111 THR A N 1
ATOM 8594 C CA . THR A 1 1111 ? 17.023 4.452 -1.277 1.00 81.06 1111 THR A CA 1
ATOM 8595 C C . THR A 1 1111 ? 18.194 3.467 -1.146 1.00 81.06 1111 THR A C 1
ATOM 8597 O O . THR A 1 1111 ? 18.482 2.727 -2.089 1.00 81.06 1111 THR A O 1
ATOM 8600 N N . ALA A 1 1112 ? 18.875 3.418 0.005 1.00 78.31 1112 ALA A N 1
ATOM 8601 C CA . ALA A 1 1112 ? 20.017 2.529 0.220 1.00 78.31 1112 ALA A CA 1
ATOM 8602 C C . ALA A 1 1112 ? 19.578 1.062 0.454 1.00 78.31 1112 ALA A C 1
ATOM 8604 O O . ALA A 1 1112 ? 18.763 0.801 1.345 1.00 78.31 1112 ALA A O 1
ATOM 8605 N N . PRO A 1 1113 ? 20.133 0.072 -0.275 1.00 83.12 1113 PRO A N 1
ATOM 8606 C CA . PRO A 1 1113 ? 19.775 -1.334 -0.093 1.00 83.12 1113 PRO A CA 1
ATOM 8607 C C . PRO A 1 1113 ? 20.281 -1.895 1.247 1.00 83.12 1113 PRO A C 1
ATOM 8609 O O . PRO A 1 1113 ? 21.351 -1.529 1.735 1.00 83.12 1113 PRO A O 1
ATOM 8612 N N . ASN A 1 1114 ? 19.526 -2.830 1.833 1.00 86.00 1114 ASN A N 1
ATOM 8613 C CA . ASN A 1 1114 ? 19.832 -3.443 3.130 1.00 86.00 1114 ASN A CA 1
ATOM 8614 C C . ASN A 1 1114 ? 20.067 -4.967 2.980 1.00 86.00 1114 ASN A C 1
ATOM 8616 O O . ASN A 1 1114 ? 19.099 -5.702 2.755 1.00 86.00 1114 ASN A O 1
ATOM 8620 N N . PRO A 1 1115 ? 21.306 -5.477 3.156 1.00 87.38 1115 PRO A N 1
ATOM 8621 C CA . PRO A 1 1115 ? 21.628 -6.887 2.910 1.00 87.38 1115 PRO A CA 1
ATOM 8622 C C . PRO A 1 1115 ? 20.992 -7.840 3.929 1.00 87.38 1115 PRO A C 1
ATOM 8624 O O . PRO A 1 1115 ? 20.711 -8.991 3.599 1.00 87.38 1115 PRO A O 1
ATOM 8627 N N . LYS A 1 1116 ? 20.717 -7.382 5.160 1.00 89.19 1116 LYS A N 1
ATOM 8628 C CA . LYS A 1 1116 ? 19.997 -8.177 6.169 1.00 89.19 1116 LYS A CA 1
ATOM 8629 C C . LYS A 1 1116 ? 18.542 -8.379 5.742 1.00 89.19 1116 LYS A C 1
ATOM 8631 O O . LYS A 1 1116 ? 18.067 -9.510 5.742 1.00 89.19 1116 LYS A O 1
ATOM 8636 N N . ALA A 1 1117 ? 17.870 -7.309 5.314 1.00 90.56 1117 ALA A N 1
ATOM 8637 C CA . ALA A 1 1117 ? 16.488 -7.382 4.839 1.00 90.56 1117 ALA A CA 1
ATOM 8638 C C . ALA A 1 1117 ? 16.358 -8.221 3.554 1.00 90.56 1117 ALA A C 1
ATOM 8640 O O . ALA A 1 1117 ? 15.465 -9.061 3.476 1.00 90.56 1117 ALA A O 1
ATOM 8641 N N . GLN A 1 1118 ? 17.285 -8.068 2.597 1.00 94.38 1118 GLN A N 1
ATOM 8642 C CA . GLN A 1 1118 ? 17.372 -8.927 1.406 1.00 94.38 1118 GLN A CA 1
ATOM 8643 C C . GLN A 1 1118 ? 17.578 -10.404 1.778 1.00 94.38 1118 GLN A C 1
ATOM 8645 O O . GLN A 1 1118 ? 16.923 -11.284 1.222 1.00 94.38 1118 GLN A O 1
ATOM 8650 N N . ALA A 1 1119 ? 18.440 -10.698 2.756 1.00 94.19 1119 ALA A N 1
ATOM 8651 C CA . ALA A 1 1119 ? 18.642 -12.069 3.207 1.00 94.19 1119 ALA A CA 1
ATOM 8652 C C . ALA A 1 1119 ? 17.385 -12.659 3.869 1.00 94.19 1119 ALA A C 1
ATOM 8654 O O . ALA A 1 1119 ? 17.009 -13.796 3.587 1.00 94.19 1119 ALA A O 1
ATOM 8655 N N . ASP A 1 1120 ? 16.715 -11.894 4.733 1.00 92.75 1120 ASP A N 1
ATOM 8656 C CA . ASP A 1 1120 ? 15.526 -12.351 5.459 1.00 92.75 1120 ASP A CA 1
ATOM 8657 C C . ASP A 1 1120 ? 14.275 -12.452 4.542 1.00 92.75 1120 ASP A C 1
ATOM 8659 O O . ASP A 1 1120 ? 13.392 -13.282 4.793 1.00 92.75 1120 ASP A O 1
ATOM 8663 N N . LEU A 1 1121 ? 14.246 -11.712 3.421 1.00 95.19 1121 LEU A N 1
ATOM 8664 C CA . LEU A 1 1121 ? 13.310 -11.893 2.299 1.00 95.19 1121 LEU A CA 1
ATOM 8665 C C . LEU A 1 1121 ? 13.493 -13.263 1.636 1.00 95.19 1121 LEU A C 1
ATOM 8667 O O . LEU A 1 1121 ? 12.563 -14.072 1.603 1.00 95.19 1121 LEU A O 1
ATOM 8671 N N . LEU A 1 1122 ? 14.714 -13.546 1.166 1.00 95.19 1122 LEU A N 1
ATOM 8672 C CA . LEU A 1 1122 ? 15.078 -14.812 0.522 1.00 95.19 1122 LEU A CA 1
ATOM 8673 C C . LEU A 1 1122 ? 14.794 -16.005 1.444 1.00 95.19 1122 LEU A C 1
ATOM 8675 O O . LEU A 1 1122 ? 14.199 -16.994 1.024 1.00 95.19 1122 LEU A O 1
ATOM 8679 N N . ILE A 1 1123 ? 15.133 -15.891 2.730 1.00 93.50 1123 ILE A N 1
ATOM 8680 C CA . ILE A 1 1123 ? 14.829 -16.914 3.741 1.00 93.50 1123 ILE A CA 1
ATOM 8681 C C . ILE A 1 1123 ? 13.322 -17.149 3.881 1.00 93.50 1123 ILE A C 1
ATOM 8683 O O . ILE A 1 1123 ? 12.908 -18.295 4.055 1.00 93.50 1123 ILE A O 1
ATOM 8687 N N . THR A 1 1124 ? 12.500 -16.099 3.804 1.00 91.81 1124 THR A N 1
ATOM 8688 C CA . THR A 1 1124 ? 11.036 -16.233 3.856 1.00 91.81 1124 THR A CA 1
ATOM 8689 C C . THR A 1 1124 ? 10.520 -16.970 2.613 1.00 91.81 1124 THR A C 1
ATOM 8691 O O . THR A 1 1124 ? 9.817 -17.972 2.756 1.00 91.81 1124 THR A O 1
ATOM 8694 N N . ALA A 1 1125 ? 10.938 -16.560 1.409 1.00 93.69 1125 ALA A N 1
ATOM 8695 C CA . ALA A 1 1125 ? 10.526 -17.190 0.152 1.00 93.69 1125 ALA A CA 1
ATOM 8696 C C . ALA A 1 1125 ? 10.950 -18.671 0.054 1.00 93.69 1125 ALA A C 1
ATOM 8698 O O . ALA A 1 1125 ? 10.128 -19.532 -0.261 1.00 93.69 1125 ALA A O 1
ATOM 8699 N N . TYR A 1 1126 ? 12.204 -18.996 0.390 1.00 93.00 1126 TYR A N 1
ATOM 8700 C CA . TYR A 1 1126 ? 12.729 -20.369 0.327 1.00 93.00 1126 TYR A CA 1
ATOM 8701 C C . TYR A 1 1126 ? 12.078 -21.291 1.370 1.00 93.00 1126 TYR A C 1
ATOM 8703 O O . TYR A 1 1126 ? 11.855 -22.471 1.090 1.00 93.00 1126 TYR A O 1
ATOM 8711 N N . ARG A 1 1127 ? 11.716 -20.762 2.550 1.00 89.69 1127 ARG A N 1
ATOM 8712 C CA . ARG A 1 1127 ? 10.947 -21.506 3.562 1.00 89.69 1127 ARG A CA 1
ATOM 8713 C C . ARG A 1 1127 ? 9.516 -21.781 3.104 1.00 89.69 1127 ARG A C 1
ATOM 8715 O O . ARG A 1 1127 ? 9.098 -22.930 3.205 1.00 89.69 1127 ARG A O 1
ATOM 8722 N N . LYS A 1 1128 ? 8.807 -20.785 2.547 1.00 87.69 1128 LYS A N 1
ATOM 8723 C CA . LYS A 1 1128 ? 7.467 -20.977 1.946 1.00 87.69 1128 LYS A CA 1
ATOM 8724 C C . LYS A 1 1128 ? 7.515 -22.025 0.824 1.00 87.69 1128 LYS A C 1
ATOM 8726 O O . LYS A 1 1128 ? 6.643 -22.880 0.745 1.00 87.69 1128 LYS A O 1
ATOM 8731 N N . ALA A 1 1129 ? 8.588 -22.020 0.030 1.00 91.56 1129 ALA A N 1
ATOM 8732 C CA . ALA A 1 1129 ? 8.792 -22.947 -1.081 1.00 91.56 1129 ALA A CA 1
ATOM 8733 C C . ALA A 1 1129 ? 9.144 -24.398 -0.702 1.00 91.56 1129 ALA A C 1
ATOM 8735 O O . ALA A 1 1129 ? 9.054 -25.287 -1.560 1.00 91.56 1129 ALA A O 1
ATOM 8736 N N . GLY A 1 1130 ? 9.590 -24.647 0.535 1.00 88.06 1130 GLY A N 1
ATOM 8737 C CA . GLY A 1 1130 ? 10.032 -25.970 0.985 1.00 88.06 1130 GLY A CA 1
ATOM 8738 C C . GLY A 1 1130 ? 11.215 -26.540 0.189 1.00 88.06 1130 GLY A C 1
ATOM 8739 O O . GLY A 1 1130 ? 11.284 -27.752 -0.006 1.00 88.06 1130 GLY A O 1
ATOM 8740 N N . ILE A 1 1131 ? 12.114 -25.689 -0.327 1.00 86.44 1131 ILE A N 1
ATOM 8741 C CA . ILE A 1 1131 ? 13.263 -26.116 -1.148 1.00 86.44 1131 ILE A CA 1
ATOM 8742 C C . ILE A 1 1131 ? 14.596 -25.997 -0.402 1.00 86.44 1131 ILE A C 1
ATOM 8744 O O . ILE A 1 1131 ? 14.859 -25.028 0.306 1.00 86.44 1131 ILE A O 1
ATOM 8748 N N . ASP A 1 1132 ? 15.474 -26.975 -0.620 1.00 85.69 1132 ASP A N 1
ATOM 8749 C CA . ASP A 1 1132 ? 16.877 -26.905 -0.213 1.00 85.69 1132 ASP A CA 1
ATOM 8750 C C . ASP A 1 1132 ? 17.628 -25.944 -1.159 1.00 85.69 1132 ASP A C 1
ATOM 8752 O O . ASP A 1 1132 ? 17.628 -26.184 -2.375 1.00 85.69 1132 ASP A O 1
ATOM 8756 N N . PRO A 1 1133 ? 18.281 -24.875 -0.658 1.00 88.44 1133 PRO A N 1
ATOM 8757 C CA . PRO A 1 1133 ? 18.973 -23.892 -1.498 1.00 88.44 1133 PRO A CA 1
ATOM 8758 C C . PRO A 1 1133 ? 20.107 -24.499 -2.337 1.00 88.44 1133 PRO A C 1
ATOM 8760 O O . PRO A 1 1133 ? 20.443 -23.966 -3.391 1.00 88.44 1133 PRO A O 1
ATOM 8763 N N . ARG A 1 1134 ? 20.663 -25.652 -1.938 1.00 86.88 1134 ARG A N 1
ATOM 8764 C CA . ARG A 1 1134 ? 21.689 -26.375 -2.714 1.00 86.88 1134 ARG A CA 1
ATOM 8765 C C . ARG A 1 1134 ? 21.145 -26.980 -4.007 1.00 86.88 1134 ARG A C 1
ATOM 8767 O O . ARG A 1 1134 ? 21.919 -27.403 -4.853 1.00 86.88 1134 ARG A O 1
ATOM 8774 N N . THR A 1 1135 ? 19.822 -26.995 -4.178 1.00 89.25 1135 THR A N 1
ATOM 8775 C CA . THR A 1 1135 ? 19.150 -27.444 -5.407 1.00 89.25 1135 THR A CA 1
ATOM 8776 C C . THR A 1 1135 ? 18.808 -26.306 -6.374 1.00 89.25 1135 THR A C 1
ATOM 8778 O O . THR A 1 1135 ? 18.223 -26.561 -7.430 1.00 89.25 1135 THR A O 1
ATOM 8781 N N . VAL A 1 1136 ? 19.172 -25.063 -6.033 1.00 93.56 1136 VAL A N 1
ATOM 8782 C CA . VAL A 1 1136 ? 19.102 -23.892 -6.918 1.00 93.56 1136 VAL A CA 1
ATOM 8783 C C . VAL A 1 1136 ? 20.428 -23.749 -7.658 1.00 93.56 1136 VAL A C 1
ATOM 8785 O O . VAL A 1 1136 ? 21.493 -23.766 -7.043 1.00 93.56 1136 VAL A O 1
ATOM 8788 N N . GLY A 1 1137 ? 20.348 -23.655 -8.988 1.00 95.00 1137 GLY A N 1
ATOM 8789 C CA . GLY A 1 1137 ? 21.510 -23.577 -9.883 1.00 95.00 1137 GLY A CA 1
ATOM 8790 C C . GLY A 1 1137 ? 21.647 -22.239 -10.614 1.00 95.00 1137 GLY A C 1
ATOM 8791 O O . GLY A 1 1137 ? 22.632 -22.041 -11.322 1.00 95.00 1137 GLY A O 1
ATOM 8792 N N . TYR A 1 1138 ? 20.677 -21.335 -10.458 1.00 97.94 1138 TYR A N 1
ATOM 8793 C CA . TYR A 1 1138 ? 20.715 -19.996 -11.036 1.00 97.94 1138 TYR A CA 1
ATOM 8794 C C . TYR A 1 1138 ? 20.013 -18.964 -10.138 1.00 97.94 1138 TYR A C 1
ATOM 8796 O O . TYR A 1 1138 ? 19.037 -19.310 -9.475 1.00 97.94 1138 TYR A O 1
ATOM 8804 N N . ILE A 1 1139 ? 20.467 -17.710 -10.157 1.00 98.00 1139 ILE A N 1
ATOM 8805 C CA . ILE A 1 1139 ? 19.776 -16.541 -9.595 1.00 98.00 1139 ILE A CA 1
ATOM 8806 C C . ILE A 1 1139 ? 19.681 -15.452 -10.669 1.00 98.00 1139 ILE A C 1
ATOM 8808 O O . ILE A 1 1139 ? 20.703 -15.052 -11.239 1.00 98.00 1139 ILE A O 1
ATOM 8812 N N . GLU A 1 1140 ? 18.472 -14.939 -10.912 1.00 98.31 1140 GLU A N 1
ATOM 8813 C CA . GLU A 1 1140 ? 18.271 -13.730 -11.720 1.00 98.31 1140 GLU A CA 1
ATOM 8814 C C . GLU A 1 1140 ? 18.294 -12.500 -10.808 1.00 98.31 1140 GLU A C 1
ATOM 8816 O O . GLU A 1 1140 ? 17.279 -12.074 -10.260 1.00 98.31 1140 GLU A O 1
ATOM 8821 N N . ALA A 1 1141 ? 19.483 -11.934 -10.631 1.00 97.44 1141 ALA A N 1
ATOM 8822 C CA . ALA A 1 1141 ? 19.700 -10.824 -9.716 1.00 97.44 1141 ALA A CA 1
ATOM 8823 C C . ALA A 1 1141 ? 19.020 -9.527 -10.182 1.00 97.44 1141 ALA A C 1
ATOM 8825 O O . ALA A 1 1141 ? 18.853 -9.259 -11.379 1.00 97.44 1141 ALA A O 1
ATOM 8826 N N . HIS A 1 1142 ? 18.729 -8.647 -9.226 1.00 96.06 1142 HIS A N 1
ATOM 8827 C CA . HIS A 1 1142 ? 18.353 -7.275 -9.515 1.00 96.06 1142 HIS A CA 1
ATOM 8828 C C . HIS A 1 1142 ? 19.496 -6.551 -10.245 1.00 96.06 1142 HIS A C 1
ATOM 8830 O O . HIS A 1 1142 ? 19.242 -5.960 -11.295 1.00 96.06 1142 HIS A O 1
ATOM 8836 N N . GLY A 1 1143 ? 20.738 -6.670 -9.762 1.00 92.81 1143 GLY A N 1
ATOM 8837 C CA . GLY A 1 1143 ? 21.986 -6.427 -10.491 1.00 92.81 1143 GLY A CA 1
ATOM 8838 C C . GLY A 1 1143 ? 21.977 -5.181 -11.375 1.00 92.81 1143 GLY A C 1
ATOM 8839 O O . GLY A 1 1143 ? 21.915 -5.292 -12.607 1.00 92.81 1143 GLY A O 1
ATOM 8840 N N . THR A 1 1144 ? 22.014 -4.000 -10.759 1.00 88.88 1144 THR A N 1
ATOM 8841 C CA . THR A 1 1144 ? 21.852 -2.709 -11.447 1.00 88.88 1144 THR A CA 1
ATOM 8842 C C . THR A 1 1144 ? 23.132 -2.179 -12.082 1.00 88.88 1144 THR A C 1
ATOM 8844 O O . THR A 1 1144 ? 23.054 -1.232 -12.857 1.00 88.88 1144 THR A O 1
ATOM 8847 N N . GLY A 1 1145 ? 24.300 -2.762 -11.801 1.00 88.75 1145 GLY A N 1
ATOM 8848 C CA . GLY A 1 1145 ? 25.573 -2.186 -12.236 1.00 88.75 1145 GLY A CA 1
ATOM 8849 C C . GLY A 1 1145 ? 25.963 -0.970 -11.405 1.00 88.75 1145 GLY A C 1
ATOM 8850 O O . GLY A 1 1145 ? 26.638 -0.070 -11.905 1.00 88.75 1145 GLY A O 1
ATOM 8851 N N . THR A 1 1146 ? 25.551 -0.929 -10.135 1.00 87.69 1146 THR A N 1
ATOM 8852 C CA . THR A 1 1146 ? 25.959 0.113 -9.180 1.00 87.69 1146 THR A CA 1
ATOM 8853 C C . THR A 1 1146 ? 27.144 -0.363 -8.341 1.00 87.69 1146 THR A C 1
ATOM 8855 O O . THR A 1 1146 ? 27.185 -1.510 -7.897 1.00 87.69 1146 THR A O 1
ATOM 8858 N N . ALA A 1 1147 ? 28.117 0.524 -8.096 1.00 83.56 1147 ALA A N 1
ATOM 8859 C CA . ALA A 1 1147 ? 29.390 0.170 -7.455 1.00 83.56 1147 ALA A CA 1
ATOM 8860 C C . ALA A 1 1147 ? 29.246 -0.484 -6.065 1.00 83.56 1147 ALA A C 1
ATOM 8862 O O . ALA A 1 1147 ? 30.087 -1.303 -5.697 1.00 83.56 1147 ALA A O 1
ATOM 8863 N N . LEU A 1 1148 ? 28.187 -0.138 -5.318 1.00 82.56 1148 LEU A N 1
ATOM 8864 C CA . LEU A 1 1148 ? 27.892 -0.652 -3.973 1.00 82.56 1148 LEU A CA 1
ATOM 8865 C C . LEU A 1 1148 ? 26.647 -1.553 -3.909 1.00 82.56 1148 LEU A C 1
ATOM 8867 O O . LEU A 1 1148 ? 26.621 -2.483 -3.106 1.00 82.56 1148 LEU A O 1
ATOM 8871 N N . GLY A 1 1149 ? 25.626 -1.315 -4.743 1.00 86.69 1149 GLY A N 1
ATOM 8872 C CA . GLY A 1 1149 ? 24.379 -2.087 -4.707 1.00 86.69 1149 GLY A CA 1
ATOM 8873 C C . GLY A 1 1149 ? 24.575 -3.543 -5.126 1.00 86.69 1149 GLY A C 1
ATOM 8874 O O . GLY A 1 1149 ? 24.093 -4.441 -4.439 1.00 86.69 1149 GLY A O 1
ATOM 8875 N N . ASP A 1 1150 ? 25.360 -3.778 -6.180 1.00 92.56 1150 ASP A N 1
ATOM 8876 C CA . ASP A 1 1150 ? 25.692 -5.123 -6.655 1.00 92.56 1150 ASP A CA 1
ATOM 8877 C C . ASP A 1 1150 ? 26.453 -5.942 -5.568 1.00 92.56 1150 ASP A C 1
ATOM 8879 O O . ASP A 1 1150 ? 26.012 -7.045 -5.241 1.00 92.56 1150 ASP A O 1
ATOM 8883 N N . PRO A 1 1151 ? 27.521 -5.429 -4.905 1.00 89.06 1151 PRO A N 1
ATOM 8884 C CA . PRO A 1 1151 ? 28.105 -6.067 -3.715 1.00 89.06 1151 PRO A CA 1
ATOM 8885 C C . PRO A 1 1151 ? 27.137 -6.322 -2.554 1.00 89.06 1151 PRO A C 1
ATOM 8887 O O . PRO A 1 1151 ? 27.247 -7.350 -1.880 1.00 89.06 1151 PRO A O 1
ATOM 8890 N N . ILE A 1 1152 ? 26.207 -5.402 -2.282 1.00 87.88 1152 ILE A N 1
ATOM 8891 C CA . ILE A 1 1152 ? 25.232 -5.553 -1.192 1.00 87.88 1152 ILE A CA 1
ATOM 8892 C C . ILE A 1 1152 ? 24.272 -6.714 -1.487 1.00 87.88 1152 ILE A C 1
ATOM 8894 O O . ILE A 1 1152 ? 24.069 -7.559 -0.615 1.00 87.88 1152 ILE A O 1
ATOM 8898 N N . GLU A 1 1153 ? 23.777 -6.824 -2.722 1.00 94.50 1153 GLU A N 1
ATOM 8899 C CA . GLU A 1 1153 ? 22.912 -7.924 -3.162 1.00 94.50 1153 GLU A CA 1
ATOM 8900 C C . GLU A 1 1153 ? 23.602 -9.295 -3.057 1.00 94.50 1153 GLU A C 1
ATOM 8902 O O . GLU A 1 1153 ? 23.043 -10.225 -2.468 1.00 94.50 1153 GLU A O 1
ATOM 8907 N N . ILE A 1 1154 ? 24.847 -9.419 -3.539 1.00 93.75 1154 ILE A N 1
ATOM 8908 C CA . ILE A 1 1154 ? 25.615 -10.672 -3.426 1.00 93.75 1154 ILE A CA 1
ATOM 8909 C C . ILE A 1 1154 ? 25.836 -11.062 -1.956 1.00 93.75 1154 ILE A C 1
ATOM 8911 O O . ILE A 1 1154 ? 25.758 -12.241 -1.601 1.00 93.75 1154 ILE A O 1
ATOM 8915 N N . ASN A 1 1155 ? 26.071 -10.093 -1.067 1.00 90.81 1155 ASN A N 1
ATOM 8916 C CA . ASN A 1 1155 ? 26.204 -10.380 0.360 1.00 90.81 1155 ASN A CA 1
ATOM 8917 C C . ASN A 1 1155 ? 24.859 -10.756 1.014 1.00 90.81 1155 ASN A C 1
ATOM 8919 O O . ASN A 1 1155 ? 24.843 -11.661 1.849 1.00 90.81 1155 ASN A O 1
ATOM 8923 N N . GLY A 1 1156 ? 23.732 -10.172 0.593 1.00 92.44 1156 GLY A N 1
ATOM 8924 C CA . GLY A 1 1156 ? 22.389 -10.619 0.992 1.00 92.44 1156 GLY A CA 1
ATOM 8925 C C . GLY A 1 1156 ? 22.114 -12.079 0.601 1.00 92.44 1156 GLY A C 1
ATOM 8926 O O . GLY A 1 1156 ? 21.715 -12.886 1.446 1.00 92.44 1156 GLY A O 1
ATOM 8927 N N . LEU A 1 1157 ? 22.431 -12.452 -0.645 1.00 95.00 1157 LEU A N 1
ATOM 8928 C CA . LEU A 1 1157 ? 22.359 -13.831 -1.149 1.00 95.00 1157 LEU A CA 1
ATOM 8929 C C . LEU A 1 1157 ? 23.229 -14.798 -0.325 1.00 95.00 1157 LEU A C 1
ATOM 8931 O O . LEU A 1 1157 ? 22.750 -15.853 0.101 1.00 95.00 1157 LEU A O 1
ATOM 8935 N N . LYS A 1 1158 ? 24.484 -14.429 -0.032 1.00 92.06 1158 LYS A N 1
ATOM 8936 C CA . LYS A 1 1158 ? 25.404 -15.225 0.808 1.00 92.06 1158 LYS A CA 1
ATOM 8937 C C . LYS A 1 1158 ? 24.861 -15.437 2.226 1.00 92.06 1158 LYS A C 1
ATOM 8939 O O . LYS A 1 1158 ? 24.864 -16.568 2.711 1.00 92.06 1158 LYS A O 1
ATOM 8944 N N . ILE A 1 1159 ? 24.347 -14.387 2.875 1.00 91.50 1159 ILE A N 1
ATOM 8945 C CA . ILE A 1 1159 ? 23.762 -14.475 4.226 1.00 91.50 1159 ILE A CA 1
ATOM 8946 C C . ILE A 1 1159 ? 22.527 -15.391 4.229 1.00 91.50 1159 ILE A C 1
ATOM 8948 O O . ILE A 1 1159 ? 22.368 -16.195 5.151 1.00 91.50 1159 ILE A O 1
ATOM 8952 N N . ALA A 1 1160 ? 21.670 -15.311 3.204 1.00 93.12 1160 ALA A N 1
ATOM 8953 C CA . ALA A 1 1160 ? 20.506 -16.186 3.070 1.00 93.12 1160 ALA A CA 1
ATOM 8954 C C . ALA A 1 1160 ? 20.901 -17.661 2.912 1.00 93.12 1160 ALA A C 1
ATOM 8956 O O . ALA A 1 1160 ? 20.435 -18.512 3.671 1.00 93.12 1160 ALA A O 1
ATOM 8957 N N . PHE A 1 1161 ? 21.787 -17.965 1.960 1.00 90.75 1161 PHE A N 1
ATOM 8958 C CA . PHE A 1 1161 ? 22.182 -19.340 1.649 1.00 90.75 1161 PHE A CA 1
ATOM 8959 C C . PHE A 1 1161 ? 22.961 -19.999 2.799 1.00 90.75 1161 PHE A C 1
ATOM 8961 O O . PHE A 1 1161 ? 22.742 -21.184 3.060 1.00 90.75 1161 PHE A O 1
ATOM 8968 N N . SER A 1 1162 ? 23.777 -19.249 3.553 1.00 87.62 1162 SER A N 1
ATOM 8969 C CA . SER A 1 1162 ? 24.428 -19.761 4.773 1.00 87.62 1162 SER A CA 1
ATOM 8970 C C . SER A 1 1162 ? 23.380 -20.152 5.823 1.00 87.62 1162 SER A C 1
ATOM 8972 O O . SER A 1 1162 ? 23.230 -21.333 6.137 1.00 87.62 1162 SER A O 1
ATOM 8974 N N . LYS A 1 1163 ? 22.524 -19.206 6.248 1.00 87.19 1163 LYS A N 1
ATOM 8975 C CA . LYS A 1 1163 ? 21.450 -19.451 7.234 1.00 87.19 1163 LYS A CA 1
ATOM 8976 C C . LYS A 1 1163 ? 20.530 -20.623 6.836 1.00 87.19 1163 LYS A C 1
ATOM 8978 O O . LYS A 1 1163 ? 20.098 -21.391 7.700 1.00 87.19 1163 LYS A O 1
ATOM 8983 N N . LEU A 1 1164 ? 20.200 -20.766 5.547 1.00 85.38 1164 LEU A N 1
ATOM 8984 C CA . LEU A 1 1164 ? 19.343 -21.848 5.041 1.00 85.38 1164 LEU A CA 1
ATOM 8985 C C . LEU A 1 1164 ? 20.049 -23.215 5.022 1.00 85.38 1164 LEU A C 1
ATOM 8987 O O . LEU A 1 1164 ? 19.436 -24.212 5.399 1.00 85.38 1164 LEU A O 1
ATOM 8991 N N . THR A 1 1165 ? 21.327 -23.286 4.640 1.00 78.81 1165 THR A N 1
ATOM 8992 C CA . THR A 1 1165 ? 22.084 -24.554 4.647 1.00 78.81 1165 THR A CA 1
ATOM 8993 C C . THR A 1 1165 ? 22.443 -25.011 6.064 1.00 78.81 1165 THR A C 1
ATOM 8995 O O . THR A 1 1165 ? 22.243 -26.183 6.387 1.00 78.81 1165 THR A O 1
ATOM 8998 N N . GLU A 1 1166 ? 22.852 -24.091 6.944 1.00 71.31 1166 GLU A N 1
ATOM 8999 C CA . GLU A 1 1166 ? 23.095 -24.344 8.375 1.00 71.31 1166 GLU A CA 1
ATOM 9000 C C . GLU A 1 1166 ? 21.867 -24.937 9.083 1.00 71.31 1166 GLU A C 1
ATOM 9002 O O . GLU A 1 1166 ? 21.988 -25.851 9.900 1.00 71.31 1166 GLU A O 1
ATOM 9007 N N . THR A 1 1167 ? 20.667 -24.433 8.770 1.00 56.75 1167 THR A N 1
ATOM 9008 C CA . THR A 1 1167 ? 19.419 -24.928 9.377 1.00 56.75 1167 THR A CA 1
ATOM 9009 C C . THR A 1 1167 ? 18.870 -26.183 8.693 1.00 56.75 1167 THR A C 1
ATOM 9011 O O . THR A 1 1167 ? 18.276 -27.025 9.369 1.00 56.75 1167 THR A O 1
ATOM 9014 N N . GLY A 1 1168 ? 19.120 -26.367 7.392 1.00 53.09 1168 GLY A N 1
ATOM 9015 C CA . GLY A 1 1168 ? 18.718 -27.555 6.629 1.00 53.09 1168 GLY A CA 1
ATOM 9016 C C . GLY A 1 1168 ? 19.545 -28.821 6.900 1.00 53.09 1168 GLY A C 1
ATOM 9017 O O . GLY A 1 1168 ? 19.055 -29.926 6.666 1.00 53.09 1168 GLY A O 1
ATOM 9018 N N . ALA A 1 1169 ? 20.767 -28.694 7.436 1.00 49.44 1169 ALA A N 1
ATOM 9019 C CA . ALA A 1 1169 ? 21.721 -29.798 7.610 1.00 49.44 1169 ALA A CA 1
ATOM 9020 C C . ALA A 1 1169 ? 21.136 -31.064 8.277 1.00 49.44 1169 ALA A C 1
ATOM 9022 O O . ALA A 1 1169 ? 21.433 -32.179 7.854 1.00 49.44 1169 ALA A O 1
ATOM 9023 N N . ARG A 1 1170 ? 20.242 -30.911 9.266 1.00 44.53 1170 ARG A N 1
ATOM 9024 C CA . ARG A 1 1170 ? 19.674 -32.032 10.049 1.00 44.53 1170 ARG A CA 1
ATOM 9025 C C . ARG A 1 1170 ? 18.677 -32.926 9.303 1.00 44.53 1170 ARG A C 1
ATOM 9027 O O . ARG A 1 1170 ? 18.399 -34.017 9.784 1.00 44.53 1170 ARG A O 1
ATOM 9034 N N . HIS A 1 1171 ? 18.153 -32.480 8.163 1.00 44.28 1171 HIS A N 1
ATOM 9035 C CA . HIS A 1 1171 ? 17.256 -33.263 7.298 1.00 44.28 1171 HIS A CA 1
ATOM 9036 C C . HIS A 1 1171 ? 17.762 -33.283 5.841 1.00 44.28 1171 HIS A C 1
ATOM 9038 O O . HIS A 1 1171 ? 17.000 -33.467 4.898 1.00 44.28 1171 HIS A O 1
ATOM 9044 N N . SER A 1 1172 ? 19.070 -33.071 5.667 1.00 49.97 1172 SER A N 1
ATOM 9045 C CA . SER A 1 1172 ? 19.780 -33.008 4.390 1.00 49.97 1172 SER A CA 1
ATOM 9046 C C . SER A 1 1172 ? 19.919 -34.396 3.743 1.00 49.97 1172 SER A C 1
ATOM 9048 O O . SER A 1 1172 ? 20.711 -35.198 4.245 1.00 49.97 1172 SER A O 1
ATOM 9050 N N . PRO A 1 1173 ? 19.288 -34.690 2.585 1.00 44.25 1173 PRO A N 1
ATOM 9051 C CA . PRO A 1 1173 ? 19.591 -35.917 1.839 1.00 44.25 1173 PRO A CA 1
ATOM 9052 C C . PRO A 1 1173 ? 21.010 -35.902 1.233 1.00 44.25 1173 PRO A C 1
ATOM 9054 O O . PRO A 1 1173 ? 21.495 -36.934 0.780 1.00 44.25 1173 PRO A O 1
ATOM 9057 N N . TYR A 1 1174 ? 21.699 -34.755 1.261 1.00 51.06 1174 TYR A N 1
ATOM 9058 C CA . TYR A 1 1174 ? 23.078 -34.562 0.790 1.00 51.06 1174 TYR A CA 1
ATOM 9059 C C . TYR A 1 1174 ? 24.138 -34.758 1.896 1.00 51.06 1174 TYR A C 1
ATOM 9061 O O . TYR A 1 1174 ? 25.328 -34.587 1.643 1.00 51.06 1174 TYR A O 1
ATOM 9069 N N . GLY A 1 1175 ? 23.727 -35.086 3.129 1.00 49.78 1175 GLY A N 1
ATOM 9070 C CA . GLY A 1 1175 ? 24.624 -35.215 4.285 1.00 49.78 1175 GLY A CA 1
ATOM 9071 C C . GLY A 1 1175 ? 25.244 -33.889 4.754 1.00 49.78 1175 GLY A C 1
ATOM 9072 O O . GLY A 1 1175 ? 24.773 -32.807 4.385 1.00 49.78 1175 GLY A O 1
ATOM 9073 N N . GLU A 1 1176 ? 26.296 -33.995 5.575 1.00 45.91 1176 GLU A N 1
ATOM 9074 C CA . GLU A 1 1176 ? 27.089 -32.884 6.145 1.00 45.91 1176 GLU A CA 1
ATOM 9075 C C . GLU A 1 1176 ? 28.356 -32.563 5.313 1.00 45.91 1176 GLU A C 1
ATOM 9077 O O . GLU A 1 1176 ? 29.349 -32.052 5.827 1.00 45.91 1176 GLU A O 1
ATOM 9082 N N . GLY A 1 1177 ? 28.357 -32.894 4.016 1.00 47.78 1177 GLY A N 1
ATOM 9083 C CA . GLY A 1 1177 ? 29.505 -32.664 3.135 1.00 47.78 1177 GLY A CA 1
ATOM 9084 C C . GLY A 1 1177 ? 29.777 -31.175 2.891 1.00 47.78 1177 GLY A C 1
ATOM 9085 O O . GLY A 1 1177 ? 28.904 -30.451 2.413 1.00 47.78 1177 GLY A O 1
ATOM 9086 N N . ALA A 1 1178 ? 31.004 -30.726 3.173 1.00 46.38 1178 ALA A N 1
ATOM 9087 C CA . ALA A 1 1178 ? 31.462 -29.386 2.813 1.00 46.38 1178 ALA A CA 1
ATOM 9088 C C . ALA A 1 1178 ? 31.530 -29.242 1.282 1.00 46.38 1178 ALA A C 1
ATOM 9090 O O . ALA A 1 1178 ? 32.199 -30.025 0.607 1.00 46.38 1178 ALA A O 1
ATOM 9091 N N . ILE A 1 1179 ? 30.833 -28.245 0.733 1.00 51.56 1179 ILE A N 1
ATOM 9092 C CA . ILE A 1 1179 ? 30.710 -28.064 -0.717 1.00 51.56 1179 ILE A CA 1
ATOM 9093 C C . ILE A 1 1179 ? 31.952 -27.333 -1.232 1.00 51.56 1179 ILE A C 1
ATOM 9095 O O . ILE A 1 1179 ? 32.177 -26.169 -0.911 1.00 51.56 1179 ILE A O 1
ATOM 9099 N N . SER A 1 1180 ? 32.777 -28.030 -2.012 1.00 47.72 1180 SER A N 1
ATOM 9100 C CA . SER A 1 1180 ? 34.118 -27.584 -2.416 1.00 47.72 1180 SER A CA 1
ATOM 9101 C C . SER A 1 1180 ? 34.171 -26.729 -3.690 1.00 47.72 1180 SER A C 1
ATOM 9103 O O . SER A 1 1180 ? 35.259 -26.325 -4.099 1.00 47.72 1180 SER A O 1
ATOM 9105 N N . GLN A 1 1181 ? 33.032 -26.459 -4.332 1.00 67.75 1181 GLN A N 1
ATOM 9106 C CA . GLN A 1 1181 ? 32.947 -25.746 -5.609 1.00 67.75 1181 GLN A CA 1
ATOM 9107 C C . GLN A 1 1181 ? 31.631 -24.957 -5.705 1.00 67.75 1181 GLN A C 1
ATOM 9109 O O . GLN A 1 1181 ? 30.587 -25.447 -5.278 1.00 67.75 1181 GLN A O 1
ATOM 9114 N N . ALA A 1 1182 ? 31.672 -23.756 -6.290 1.00 83.69 1182 ALA A N 1
ATOM 9115 C CA . ALA A 1 1182 ? 30.476 -22.966 -6.589 1.00 83.69 1182 ALA A CA 1
ATOM 9116 C C . ALA A 1 1182 ? 29.612 -23.651 -7.667 1.00 83.69 1182 ALA A C 1
ATOM 9118 O O . ALA A 1 1182 ? 30.138 -24.157 -8.659 1.00 83.69 1182 ALA A O 1
ATOM 9119 N N . TRP A 1 1183 ? 28.290 -23.651 -7.479 1.00 88.69 1183 TRP A N 1
ATOM 9120 C CA . TRP A 1 1183 ? 27.329 -24.387 -8.316 1.00 88.69 1183 TRP A CA 1
ATOM 9121 C C . TRP A 1 1183 ? 26.170 -23.529 -8.840 1.00 88.69 1183 TRP A C 1
ATOM 9123 O O . TRP A 1 1183 ? 25.479 -23.940 -9.770 1.00 88.69 1183 TRP A O 1
ATOM 9133 N N . CYS A 1 1184 ? 25.947 -22.345 -8.264 1.00 94.00 1184 CYS A N 1
ATOM 9134 C CA . CYS A 1 1184 ? 24.818 -21.480 -8.583 1.00 94.00 1184 CYS A CA 1
ATOM 9135 C C . CYS A 1 1184 ? 25.278 -20.266 -9.404 1.00 94.00 1184 CYS A C 1
ATOM 9137 O O . CYS A 1 1184 ? 26.046 -19.430 -8.922 1.00 94.00 1184 CYS A O 1
ATOM 9139 N N . GLY A 1 1185 ? 24.836 -20.181 -10.659 1.00 96.44 1185 GLY A N 1
ATOM 9140 C CA . GLY A 1 1185 ? 25.177 -19.068 -11.545 1.00 96.44 1185 GLY A CA 1
ATOM 9141 C C . GLY A 1 1185 ? 24.359 -17.816 -11.228 1.00 96.44 1185 GLY A C 1
ATOM 9142 O O . GLY A 1 1185 ? 23.164 -17.911 -10.980 1.00 96.44 1185 GLY A O 1
ATOM 9143 N N . ILE A 1 1186 ? 24.969 -16.636 -11.278 1.00 97.69 1186 ILE A N 1
ATOM 9144 C CA . ILE A 1 1186 ? 24.276 -15.349 -11.142 1.00 97.69 1186 ILE A CA 1
ATOM 9145 C C . ILE A 1 1186 ? 24.387 -14.566 -12.453 1.00 97.69 1186 ILE A C 1
ATOM 9147 O O . ILE A 1 1186 ? 25.470 -14.469 -13.041 1.00 97.69 1186 ILE A O 1
ATOM 9151 N N . GLY A 1 1187 ? 23.275 -13.977 -12.893 1.00 97.62 1187 GLY A N 1
ATOM 9152 C CA . GLY A 1 1187 ? 23.220 -13.054 -14.026 1.00 97.62 1187 GLY A CA 1
ATOM 9153 C C . GLY A 1 1187 ? 22.125 -11.993 -13.868 1.00 97.62 1187 GLY A C 1
ATOM 9154 O O . GLY A 1 1187 ? 21.335 -12.040 -12.932 1.00 97.62 1187 GLY A O 1
ATOM 9155 N N . SER A 1 1188 ? 22.088 -11.026 -14.792 1.00 97.62 1188 SER A N 1
ATOM 9156 C CA . SER A 1 1188 ? 21.052 -9.981 -14.863 1.00 97.62 1188 SER A CA 1
ATOM 9157 C C . SER A 1 1188 ? 20.759 -9.607 -16.317 1.00 97.62 1188 SER A C 1
ATOM 9159 O O . SER A 1 1188 ? 21.666 -9.274 -17.087 1.00 97.62 1188 SER A O 1
ATOM 9161 N N . VAL A 1 1189 ? 19.481 -9.650 -16.697 1.00 97.81 1189 VAL A N 1
ATOM 9162 C CA . VAL A 1 1189 ? 18.952 -9.251 -18.012 1.00 97.81 1189 VAL A CA 1
ATOM 9163 C C . VAL A 1 1189 ? 19.242 -7.779 -18.333 1.00 97.81 1189 VAL A C 1
ATOM 9165 O O . VAL A 1 1189 ? 19.335 -7.402 -19.501 1.00 97.81 1189 VAL A O 1
ATOM 9168 N N . LYS A 1 1190 ? 19.455 -6.938 -17.308 1.00 97.44 1190 LYS A N 1
ATOM 9169 C CA . LYS A 1 1190 ? 19.687 -5.493 -17.472 1.00 97.44 1190 LYS A CA 1
ATOM 9170 C C . LYS A 1 1190 ? 20.954 -5.181 -18.266 1.00 97.44 1190 LYS A C 1
ATOM 9172 O O . LYS A 1 1190 ? 21.009 -4.131 -18.899 1.00 97.44 1190 LYS A O 1
ATOM 9177 N N . SER A 1 1191 ? 21.925 -6.099 -18.280 1.00 96.06 1191 SER A N 1
ATOM 9178 C CA . SER A 1 1191 ? 23.132 -5.995 -19.110 1.00 96.06 1191 SER A CA 1
ATOM 9179 C C . SER A 1 1191 ? 22.847 -6.072 -20.619 1.00 96.06 1191 SER A C 1
ATOM 9181 O O . SER A 1 1191 ? 23.623 -5.532 -21.395 1.00 96.06 1191 SER A O 1
ATOM 9183 N N . ASN A 1 1192 ? 21.719 -6.661 -21.039 1.00 97.81 1192 ASN A N 1
ATOM 9184 C CA . ASN A 1 1192 ? 21.292 -6.725 -22.442 1.00 97.81 1192 ASN A CA 1
ATOM 9185 C C . ASN A 1 1192 ? 20.301 -5.616 -22.825 1.00 97.81 1192 ASN A C 1
ATOM 9187 O O . ASN A 1 1192 ? 20.378 -5.098 -23.934 1.00 97.81 1192 ASN A O 1
ATOM 9191 N N . ILE A 1 1193 ? 19.340 -5.290 -21.949 1.00 97.75 1193 ILE A N 1
ATOM 9192 C CA . ILE A 1 1193 ? 18.162 -4.467 -22.304 1.00 97.75 1193 ILE A CA 1
ATOM 9193 C C . ILE A 1 1193 ? 17.950 -3.214 -21.443 1.00 97.75 1193 ILE A C 1
ATOM 9195 O O . ILE A 1 1193 ? 16.976 -2.490 -21.641 1.00 97.75 1193 ILE A O 1
ATOM 9199 N N . GLY A 1 1194 ? 18.841 -2.931 -20.494 1.00 97.12 1194 GLY A N 1
ATOM 9200 C CA . GLY A 1 1194 ? 18.656 -1.837 -19.540 1.00 97.12 1194 GLY A CA 1
ATOM 9201 C C . GLY A 1 1194 ? 17.701 -2.191 -18.396 1.00 97.12 1194 GLY A C 1
ATOM 9202 O O . GLY A 1 1194 ? 17.195 -3.308 -18.279 1.00 97.12 1194 GLY A O 1
ATOM 9203 N N . HIS A 1 1195 ? 17.466 -1.230 -17.508 1.00 97.44 1195 HIS A N 1
ATOM 9204 C CA . HIS A 1 1195 ? 16.539 -1.371 -16.396 1.00 97.44 1195 HIS A CA 1
ATOM 9205 C C . HIS A 1 1195 ? 15.129 -0.955 -16.824 1.00 97.44 1195 HIS A C 1
ATOM 9207 O O . HIS A 1 1195 ? 14.820 0.231 -16.905 1.00 97.44 1195 HIS A O 1
ATOM 9213 N N . LEU A 1 1196 ? 14.237 -1.930 -17.014 1.00 97.31 1196 LEU A N 1
ATOM 9214 C CA . LEU A 1 1196 ? 12.848 -1.685 -17.440 1.00 97.31 1196 LEU A CA 1
ATOM 9215 C C . LEU A 1 1196 ? 11.920 -1.210 -16.302 1.00 97.31 1196 LEU A C 1
ATOM 9217 O O . LEU A 1 1196 ? 10.736 -1.526 -16.304 1.00 97.31 1196 LEU A O 1
ATOM 9221 N N . GLU A 1 1197 ? 12.488 -0.547 -15.289 1.00 95.12 1197 GLU A N 1
ATOM 9222 C CA . GLU A 1 1197 ? 11.833 -0.055 -14.060 1.00 95.12 1197 GLU A CA 1
ATOM 9223 C C . GLU A 1 1197 ? 10.690 -0.958 -13.555 1.00 95.12 1197 GLU A C 1
ATOM 9225 O O . GLU A 1 1197 ? 10.965 -2.036 -13.025 1.00 95.12 1197 GLU A O 1
ATOM 9230 N N . LEU A 1 1198 ? 9.431 -0.564 -13.758 1.00 95.94 1198 LEU A N 1
ATOM 9231 C CA . LEU A 1 1198 ? 8.221 -1.276 -13.323 1.00 95.94 1198 LEU A CA 1
ATOM 9232 C C . LEU A 1 1198 ? 8.122 -2.713 -13.883 1.00 95.94 1198 LEU A C 1
ATOM 9234 O O . LEU A 1 1198 ? 7.694 -3.635 -13.183 1.00 95.94 1198 LEU A O 1
ATOM 9238 N N . ALA A 1 1199 ? 8.578 -2.928 -15.121 1.00 98.06 1199 ALA A N 1
ATOM 9239 C CA . ALA A 1 1199 ? 8.593 -4.211 -15.833 1.00 98.06 1199 ALA A CA 1
ATOM 9240 C C . ALA A 1 1199 ? 9.893 -5.024 -15.635 1.00 98.06 1199 ALA A C 1
ATOM 9242 O O . ALA A 1 1199 ? 10.024 -6.132 -16.161 1.00 98.06 1199 ALA A O 1
ATOM 9243 N N . ALA A 1 1200 ? 10.874 -4.509 -14.882 1.00 97.50 1200 ALA A N 1
ATOM 9244 C CA . ALA A 1 1200 ? 12.191 -5.142 -14.763 1.00 97.50 1200 ALA A CA 1
ATOM 9245 C C . ALA A 1 1200 ? 12.169 -6.513 -14.064 1.00 97.50 1200 ALA A C 1
ATOM 9247 O O . ALA A 1 1200 ? 13.041 -7.341 -14.324 1.00 97.50 1200 ALA A O 1
ATOM 9248 N N . GLY A 1 1201 ? 11.185 -6.753 -13.192 1.00 97.69 1201 GLY A N 1
ATOM 9249 C CA . GLY A 1 1201 ? 10.989 -8.026 -12.502 1.00 97.69 1201 GLY A CA 1
ATOM 9250 C C . GLY A 1 1201 ? 10.494 -9.130 -13.438 1.00 97.69 1201 GLY A C 1
ATOM 9251 O O . GLY A 1 1201 ? 11.137 -10.170 -13.567 1.00 97.69 1201 GLY A O 1
ATOM 9252 N N . VAL A 1 1202 ? 9.393 -8.883 -14.157 1.00 98.62 1202 VAL A N 1
ATOM 9253 C CA . VAL A 1 1202 ? 8.829 -9.858 -15.111 1.00 98.62 1202 VAL A CA 1
ATOM 9254 C C . VAL A 1 1202 ? 9.783 -10.160 -16.276 1.00 98.62 1202 VAL A C 1
ATOM 9256 O O . VAL A 1 1202 ? 9.857 -11.306 -16.709 1.00 98.62 1202 VAL A O 1
ATOM 9259 N N . ALA A 1 1203 ? 10.594 -9.193 -16.723 1.00 98.56 1203 ALA A N 1
ATOM 9260 C CA . ALA A 1 1203 ? 11.645 -9.441 -17.717 1.00 98.56 1203 ALA A CA 1
ATOM 9261 C C . ALA A 1 1203 ? 12.708 -10.449 -17.226 1.00 98.56 1203 ALA A C 1
ATOM 9263 O O . ALA A 1 1203 ? 13.158 -11.301 -17.995 1.00 98.56 1203 ALA A O 1
ATOM 9264 N N . GLY A 1 1204 ? 13.071 -10.394 -15.938 1.00 98.25 1204 GLY A N 1
ATOM 9265 C CA . GLY A 1 1204 ? 13.949 -11.381 -15.305 1.00 98.25 1204 GLY A CA 1
ATOM 9266 C C . GLY A 1 1204 ? 13.307 -12.770 -15.218 1.00 98.25 1204 GLY A C 1
ATOM 9267 O O . GLY A 1 1204 ? 13.933 -13.764 -15.586 1.00 98.25 1204 GLY A O 1
ATOM 9268 N N . VAL A 1 1205 ? 12.030 -12.843 -14.825 1.00 98.62 1205 VAL A N 1
ATOM 9269 C CA . VAL A 1 1205 ? 11.267 -14.106 -14.780 1.00 98.62 1205 VAL A CA 1
ATOM 9270 C C . VAL A 1 1205 ? 11.160 -14.744 -16.169 1.00 98.62 1205 VAL A C 1
ATOM 9272 O O . VAL A 1 1205 ? 11.442 -15.931 -16.312 1.00 98.62 1205 VAL A O 1
ATOM 9275 N N . ILE A 1 1206 ? 10.837 -13.968 -17.208 1.00 98.75 1206 ILE A N 1
ATOM 9276 C CA . ILE A 1 1206 ? 10.764 -14.455 -18.596 1.00 98.75 1206 ILE A CA 1
ATOM 9277 C C . ILE A 1 1206 ? 12.128 -14.987 -19.061 1.00 98.75 1206 ILE A C 1
ATOM 9279 O O . ILE A 1 1206 ? 12.194 -16.084 -19.615 1.00 98.75 1206 ILE A O 1
ATOM 9283 N N . LYS A 1 1207 ? 13.238 -14.293 -18.768 1.00 98.50 1207 LYS A N 1
ATOM 9284 C CA . LYS A 1 1207 ? 14.586 -14.829 -19.025 1.00 98.50 1207 LYS A CA 1
ATOM 9285 C C . LYS A 1 1207 ? 14.820 -16.154 -18.288 1.00 98.50 1207 LYS A C 1
ATOM 9287 O O . LYS A 1 1207 ? 15.312 -17.097 -18.902 1.00 98.50 1207 LYS A O 1
ATOM 9292 N N . ALA A 1 1208 ? 14.468 -16.257 -17.006 1.00 98.44 1208 ALA A N 1
ATOM 9293 C CA . ALA A 1 1208 ? 14.649 -17.487 -16.235 1.00 98.44 1208 ALA A CA 1
ATOM 9294 C C . ALA A 1 1208 ? 13.841 -18.668 -16.814 1.00 98.44 1208 ALA A C 1
ATOM 9296 O O . ALA A 1 1208 ? 14.373 -19.775 -16.909 1.00 98.44 1208 ALA A O 1
ATOM 9297 N N . LEU A 1 1209 ? 12.606 -18.429 -17.272 1.00 98.56 1209 LEU A N 1
ATOM 9298 C CA . LEU A 1 1209 ? 11.771 -19.422 -17.961 1.00 98.56 1209 LEU A CA 1
ATOM 9299 C C . LEU A 1 1209 ? 12.380 -19.864 -19.299 1.00 98.56 1209 LEU A C 1
ATOM 9301 O O . LEU A 1 1209 ? 12.483 -21.062 -19.557 1.00 98.56 1209 LEU A O 1
ATOM 9305 N N . LEU A 1 1210 ? 12.875 -18.927 -20.111 1.00 98.50 1210 LEU A N 1
ATOM 9306 C CA . LEU A 1 1210 ? 13.565 -19.244 -21.366 1.00 98.50 1210 LEU A CA 1
ATOM 9307 C C . LEU A 1 1210 ? 14.846 -20.068 -21.119 1.00 98.50 1210 LEU A C 1
ATOM 9309 O O . LEU A 1 1210 ? 15.091 -21.053 -21.818 1.00 98.50 1210 LEU A O 1
ATOM 9313 N N . GLN A 1 1211 ? 15.625 -19.752 -20.076 1.00 98.38 1211 GLN A N 1
ATOM 9314 C CA . GLN A 1 1211 ? 16.782 -20.565 -19.670 1.00 98.38 1211 GLN A CA 1
ATOM 9315 C C . GLN A 1 1211 ? 16.382 -21.976 -19.198 1.00 98.38 1211 GLN A C 1
ATOM 9317 O O . GLN A 1 1211 ? 17.114 -22.930 -19.469 1.00 98.38 1211 GLN A O 1
ATOM 9322 N N . LEU A 1 1212 ? 15.236 -22.142 -18.521 1.00 97.19 1212 LEU A N 1
ATOM 9323 C CA . LEU A 1 1212 ? 14.695 -23.458 -18.142 1.00 97.19 1212 LEU A CA 1
ATOM 9324 C C . LEU A 1 1212 ? 14.281 -24.267 -19.383 1.00 97.19 1212 LEU A C 1
ATOM 9326 O O . LEU A 1 1212 ? 14.691 -25.422 -19.525 1.00 97.19 1212 LEU A O 1
ATOM 9330 N N . GLN A 1 1213 ? 13.527 -23.645 -20.294 1.00 96.94 1213 GLN A N 1
ATOM 9331 C CA . GLN A 1 1213 ? 13.040 -24.225 -21.550 1.00 96.94 1213 GLN A CA 1
ATOM 9332 C C . GLN A 1 1213 ? 14.198 -24.696 -22.446 1.00 96.94 1213 GLN A C 1
ATOM 9334 O O . GLN A 1 1213 ? 14.230 -25.850 -22.881 1.00 96.94 1213 GLN A O 1
ATOM 9339 N N . HIS A 1 1214 ? 15.185 -23.826 -22.670 1.00 97.75 1214 HIS A N 1
ATOM 9340 C CA . HIS A 1 1214 ? 16.358 -24.097 -23.506 1.00 97.75 1214 HIS A CA 1
ATOM 9341 C C . HIS A 1 1214 ? 17.535 -24.736 -22.755 1.00 97.75 1214 HIS A C 1
ATOM 9343 O O . HIS A 1 1214 ? 18.569 -25.007 -23.366 1.00 97.75 1214 HIS A O 1
ATOM 9349 N N . LYS A 1 1215 ? 17.394 -24.999 -21.447 1.00 97.62 1215 LYS A N 1
ATOM 9350 C CA . LYS A 1 1215 ? 18.396 -25.657 -20.584 1.00 97.62 1215 LYS A CA 1
ATOM 9351 C C . LYS A 1 1215 ? 19.787 -25.022 -20.701 1.00 97.62 1215 LYS A C 1
ATOM 9353 O O . LYS A 1 1215 ? 20.792 -25.721 -20.687 1.00 97.62 1215 LYS A O 1
ATOM 9358 N N . THR A 1 1216 ? 19.845 -23.703 -20.841 1.00 98.19 1216 THR A N 1
ATOM 9359 C CA . THR A 1 1216 ? 21.062 -22.946 -21.171 1.00 98.19 1216 THR A CA 1
ATOM 9360 C C . THR A 1 1216 ? 21.123 -21.709 -20.286 1.00 98.19 1216 THR A C 1
ATOM 9362 O O . THR A 1 1216 ? 20.144 -20.969 -20.225 1.00 98.19 1216 THR A O 1
ATOM 9365 N N . LEU A 1 1217 ? 22.253 -21.470 -19.618 1.00 98.38 1217 LEU A N 1
ATOM 9366 C CA . LEU A 1 1217 ? 22.518 -20.202 -18.935 1.00 98.38 1217 LEU A CA 1
ATOM 9367 C C . LEU A 1 1217 ? 23.174 -19.235 -19.924 1.00 98.38 1217 LEU A C 1
ATOM 9369 O O . LEU A 1 1217 ? 24.140 -19.609 -20.593 1.00 98.38 1217 LEU A O 1
ATOM 9373 N N . VAL A 1 1218 ? 22.649 -18.012 -20.028 1.00 97.94 1218 VAL A N 1
ATOM 9374 C CA . VAL A 1 1218 ? 23.138 -16.999 -20.979 1.00 97.94 1218 VAL A CA 1
ATOM 9375 C C . VAL A 1 1218 ? 24.115 -16.022 -20.332 1.00 97.94 1218 VAL A C 1
ATOM 9377 O O . VAL A 1 1218 ? 23.992 -15.654 -19.162 1.00 97.94 1218 VAL A O 1
ATOM 9380 N N . LYS A 1 1219 ? 25.081 -15.575 -21.131 1.00 96.12 1219 LYS A N 1
ATOM 9381 C CA . LYS A 1 1219 ? 26.129 -14.627 -20.760 1.00 96.12 1219 LYS A CA 1
ATOM 9382 C C . LYS A 1 1219 ? 25.574 -13.273 -20.298 1.00 96.12 1219 LYS A C 1
ATOM 9384 O O . LYS A 1 1219 ? 24.863 -12.605 -21.044 1.00 96.12 1219 LYS A O 1
ATOM 9389 N N . GLY A 1 1220 ? 26.010 -12.810 -19.125 1.00 94.38 1220 GLY A N 1
ATOM 9390 C CA . GLY A 1 1220 ? 25.923 -11.398 -18.740 1.00 94.38 1220 GLY A CA 1
ATOM 9391 C C . GLY A 1 1220 ? 26.966 -10.542 -19.470 1.00 94.38 1220 GLY A C 1
ATOM 9392 O O . GLY A 1 1220 ? 28.111 -10.968 -19.660 1.00 94.38 1220 GLY A O 1
ATOM 9393 N N . LEU A 1 1221 ? 26.585 -9.332 -19.889 1.00 95.56 1221 LEU A N 1
ATOM 9394 C CA . LEU A 1 1221 ? 27.464 -8.431 -20.644 1.00 95.56 1221 LEU A CA 1
ATOM 9395 C C . LEU A 1 1221 ? 28.304 -7.512 -19.729 1.00 95.56 1221 LEU A C 1
ATOM 9397 O O . LEU A 1 1221 ? 27.975 -7.274 -18.571 1.00 95.56 1221 LEU A O 1
ATOM 9401 N N . HIS A 1 1222 ? 29.403 -6.981 -20.276 1.00 95.50 1222 HIS A N 1
ATOM 9402 C CA . HIS A 1 1222 ? 30.245 -5.908 -19.703 1.00 95.50 1222 HIS A CA 1
ATOM 9403 C C . HIS A 1 1222 ? 30.921 -6.181 -18.336 1.00 95.50 1222 HIS A C 1
ATOM 9405 O O . HIS A 1 1222 ? 31.352 -5.252 -17.641 1.00 95.50 1222 HIS A O 1
ATOM 9411 N N . CYS A 1 1223 ? 31.039 -7.455 -17.955 1.00 94.94 1223 CYS A N 1
ATOM 9412 C CA . CYS A 1 1223 ? 31.688 -7.916 -16.726 1.00 94.94 1223 CYS A CA 1
ATOM 9413 C C . CYS A 1 1223 ? 33.011 -8.651 -17.031 1.00 94.94 1223 CYS A C 1
ATOM 9415 O O . CYS A 1 1223 ? 33.163 -9.846 -16.759 1.00 94.94 1223 CYS A O 1
ATOM 9417 N N . GLU A 1 1224 ? 33.983 -7.948 -17.628 1.00 91.50 1224 GLU A N 1
ATOM 9418 C CA . GLU A 1 1224 ? 35.313 -8.516 -17.922 1.00 91.50 1224 GLU A CA 1
ATOM 9419 C C . GLU A 1 1224 ? 36.113 -8.782 -16.634 1.00 91.50 1224 GLU A C 1
ATOM 9421 O O . GLU A 1 1224 ? 36.757 -9.823 -16.489 1.00 91.50 1224 GLU A O 1
ATOM 9426 N N . GLN A 1 1225 ? 36.025 -7.849 -15.683 1.00 93.88 1225 GLN A N 1
ATOM 9427 C CA . GLN A 1 1225 ? 36.582 -7.931 -14.335 1.00 93.88 1225 GLN A CA 1
ATOM 9428 C C . GLN A 1 1225 ? 35.449 -7.761 -13.322 1.00 93.88 1225 GLN A C 1
ATOM 9430 O O . GLN A 1 1225 ? 34.625 -6.862 -13.471 1.00 93.88 1225 GLN A O 1
ATOM 9435 N N . ILE A 1 1226 ? 35.419 -8.610 -12.295 1.00 95.00 1226 ILE A N 1
ATOM 9436 C CA . ILE A 1 1226 ? 34.420 -8.547 -11.221 1.00 95.00 1226 ILE A CA 1
ATOM 9437 C C . ILE A 1 1226 ? 34.768 -7.391 -10.265 1.00 95.00 1226 ILE A C 1
ATOM 9439 O O . ILE A 1 1226 ? 35.940 -7.071 -10.061 1.00 95.00 1226 ILE A O 1
ATOM 9443 N N . ASN A 1 1227 ? 33.748 -6.749 -9.698 1.00 92.44 1227 ASN A N 1
ATOM 9444 C CA . ASN A 1 1227 ? 33.872 -5.704 -8.684 1.00 92.44 1227 ASN A CA 1
ATOM 9445 C C . ASN A 1 1227 ? 34.661 -6.225 -7.458 1.00 92.44 1227 ASN A C 1
ATOM 9447 O O . ASN A 1 1227 ? 34.279 -7.257 -6.910 1.00 92.44 1227 ASN A O 1
ATOM 9451 N N . PRO A 1 1228 ? 35.720 -5.536 -6.983 1.00 89.06 1228 PRO A N 1
ATOM 9452 C CA . PRO A 1 1228 ? 36.563 -6.024 -5.883 1.00 89.06 1228 PRO A CA 1
ATOM 9453 C C . PRO A 1 1228 ? 35.838 -6.160 -4.532 1.00 89.06 1228 PRO A C 1
ATOM 9455 O O . PRO A 1 1228 ? 36.338 -6.843 -3.641 1.00 89.06 1228 PRO A O 1
ATOM 9458 N N . TYR A 1 1229 ? 34.657 -5.553 -4.368 1.00 88.06 1229 TYR A N 1
ATOM 9459 C CA . TYR A 1 1229 ? 33.803 -5.741 -3.190 1.00 88.06 1229 TYR A CA 1
ATOM 9460 C C . TYR A 1 1229 ? 32.901 -6.995 -3.284 1.00 88.06 1229 TYR A C 1
ATOM 9462 O O . TYR A 1 1229 ? 32.270 -7.379 -2.297 1.00 88.06 1229 TYR A O 1
ATOM 9470 N N . ILE A 1 1230 ? 32.843 -7.662 -4.446 1.00 89.94 1230 ILE A N 1
ATOM 9471 C CA . ILE A 1 1230 ? 32.142 -8.938 -4.655 1.00 89.94 1230 ILE A CA 1
ATOM 9472 C C . ILE A 1 1230 ? 33.114 -10.094 -4.382 1.00 89.94 1230 ILE A C 1
ATOM 9474 O O . ILE A 1 1230 ? 33.880 -10.508 -5.246 1.00 89.94 1230 ILE A O 1
ATOM 9478 N N . GLN A 1 1231 ? 33.053 -10.632 -3.163 1.00 86.56 1231 GLN A N 1
ATOM 9479 C CA . GLN A 1 1231 ? 33.803 -11.825 -2.749 1.00 86.56 1231 GLN A CA 1
ATOM 9480 C C . GLN A 1 1231 ? 32.948 -13.080 -2.968 1.00 86.56 1231 GLN A C 1
ATOM 9482 O O . GLN A 1 1231 ? 31.900 -13.226 -2.324 1.00 86.56 1231 GLN A O 1
ATOM 9487 N N . LEU A 1 1232 ? 33.384 -13.975 -3.856 1.00 88.25 1232 LEU A N 1
ATOM 9488 C CA . LEU A 1 1232 ? 32.681 -15.217 -4.230 1.00 88.25 1232 LEU A CA 1
ATOM 9489 C C . LEU A 1 1232 ? 33.372 -16.476 -3.686 1.00 88.25 1232 LEU A C 1
ATOM 9491 O O . LEU A 1 1232 ? 32.793 -17.564 -3.698 1.00 88.25 1232 LEU A O 1
ATOM 9495 N N . GLU A 1 1233 ? 34.590 -16.320 -3.179 1.00 83.31 1233 GLU A N 1
ATOM 9496 C CA . GLU A 1 1233 ? 35.401 -17.340 -2.533 1.00 83.31 1233 GLU A CA 1
ATOM 9497 C C . GLU A 1 1233 ? 34.618 -17.999 -1.388 1.00 83.31 1233 GLU A C 1
ATOM 9499 O O . GLU A 1 1233 ? 33.974 -17.324 -0.580 1.00 83.31 1233 GLU A O 1
ATOM 9504 N N . SER A 1 1234 ? 34.658 -19.333 -1.324 1.00 77.88 1234 SER A N 1
ATOM 9505 C CA . SER A 1 1234 ? 33.916 -20.139 -0.340 1.00 77.88 1234 SER A CA 1
ATOM 9506 C C . SER A 1 1234 ? 32.392 -19.904 -0.325 1.00 77.88 1234 SER A C 1
ATOM 9508 O O . SER A 1 1234 ? 31.741 -20.166 0.686 1.00 77.88 1234 SER A O 1
ATOM 9510 N N . SER A 1 1235 ? 31.807 -19.424 -1.430 1.00 87.38 1235 SER A N 1
ATOM 9511 C CA . SER A 1 1235 ? 30.360 -19.218 -1.580 1.00 87.38 1235 SER A CA 1
ATOM 9512 C C . SER A 1 1235 ? 29.728 -20.175 -2.610 1.00 87.38 1235 SER A C 1
ATOM 9514 O O . SER A 1 1235 ? 30.443 -20.765 -3.422 1.00 87.38 1235 SER A O 1
ATOM 9516 N N . PRO A 1 1236 ? 28.385 -20.307 -2.641 1.00 89.12 1236 PRO A N 1
ATOM 9517 C CA . PRO A 1 1236 ? 27.674 -21.059 -3.681 1.00 89.12 1236 PRO A CA 1
ATOM 9518 C C . PRO A 1 1236 ? 27.870 -20.546 -5.112 1.00 89.12 1236 PRO A C 1
ATOM 9520 O O . PRO A 1 1236 ? 27.507 -21.247 -6.059 1.00 89.12 1236 PRO A O 1
ATOM 9523 N N . PHE A 1 1237 ? 28.335 -19.305 -5.270 1.00 94.94 1237 PHE A N 1
ATOM 9524 C CA . PHE A 1 1237 ? 27.968 -18.458 -6.398 1.00 94.94 1237 PHE A CA 1
ATOM 9525 C C . PHE A 1 1237 ? 29.114 -18.176 -7.370 1.00 94.94 1237 PHE A C 1
ATOM 9527 O O . PHE A 1 1237 ? 30.261 -17.986 -6.971 1.00 94.94 1237 PHE A O 1
ATOM 9534 N N . TYR A 1 1238 ? 28.780 -18.064 -8.655 1.00 95.38 1238 TYR A N 1
ATOM 9535 C CA . TYR A 1 1238 ? 29.681 -17.576 -9.701 1.00 95.38 1238 TYR A CA 1
ATOM 9536 C C . TYR A 1 1238 ? 28.921 -16.700 -10.708 1.00 95.38 1238 TYR A C 1
ATOM 9538 O O . TYR A 1 1238 ? 27.724 -16.878 -10.912 1.00 95.38 1238 TYR A O 1
ATOM 9546 N N . ILE A 1 1239 ? 29.599 -15.756 -11.368 1.00 96.50 1239 ILE A N 1
ATOM 9547 C CA . ILE A 1 1239 ? 28.969 -14.904 -12.395 1.00 96.50 1239 ILE A CA 1
ATOM 9548 C C . ILE A 1 1239 ? 28.958 -15.626 -13.750 1.00 96.50 1239 ILE A C 1
ATOM 9550 O O . ILE A 1 1239 ? 30.005 -16.098 -14.207 1.00 96.50 1239 ILE A O 1
ATOM 9554 N N . VAL A 1 1240 ? 27.803 -15.680 -14.422 1.00 96.62 1240 VAL A N 1
ATOM 9555 C CA . VAL A 1 1240 ? 27.658 -16.305 -15.752 1.00 96.62 1240 VAL A CA 1
ATOM 9556 C C . VAL A 1 1240 ? 28.240 -15.384 -16.834 1.00 96.62 1240 VAL A C 1
ATOM 9558 O O . VAL A 1 1240 ? 27.595 -14.443 -17.295 1.00 96.62 1240 VAL A O 1
ATOM 9561 N N . ARG A 1 1241 ? 29.493 -15.642 -17.234 1.00 94.31 1241 ARG A N 1
ATOM 9562 C CA . ARG A 1 1241 ? 30.261 -14.812 -18.193 1.00 94.31 1241 ARG A CA 1
ATOM 9563 C C . ARG A 1 1241 ? 30.337 -15.372 -19.620 1.00 94.31 1241 ARG A C 1
ATOM 9565 O O . ARG A 1 1241 ? 30.846 -14.688 -20.512 1.00 94.31 1241 ARG A O 1
ATOM 9572 N N . GLU A 1 1242 ? 29.825 -16.578 -19.845 1.00 95.44 1242 GLU A N 1
ATOM 9573 C CA . GLU A 1 1242 ? 29.711 -17.239 -21.151 1.00 95.44 1242 GLU A CA 1
ATOM 9574 C C . GLU A 1 1242 ? 28.410 -18.050 -21.222 1.00 95.44 1242 GLU A C 1
ATOM 9576 O O . GLU A 1 1242 ? 27.836 -18.389 -20.186 1.00 95.44 1242 GLU A O 1
ATOM 9581 N N . ASN A 1 1243 ? 27.939 -18.336 -22.440 1.00 97.44 1243 ASN A N 1
ATOM 9582 C CA . ASN A 1 1243 ? 26.793 -19.218 -22.652 1.00 97.44 1243 ASN A CA 1
ATOM 9583 C C . ASN A 1 1243 ? 27.213 -20.665 -22.366 1.00 97.44 1243 ASN A C 1
ATOM 9585 O O . ASN A 1 1243 ? 28.204 -21.135 -22.922 1.00 97.44 1243 ASN A O 1
ATOM 9589 N N . GLN A 1 1244 ? 26.447 -21.378 -21.546 1.00 96.44 1244 GLN A N 1
ATOM 9590 C CA . GLN A 1 1244 ? 26.772 -22.741 -21.113 1.00 96.44 1244 GLN A CA 1
ATOM 9591 C C . GLN A 1 1244 ? 25.503 -23.580 -20.935 1.00 96.44 1244 GLN A C 1
ATOM 9593 O O . GLN A 1 1244 ? 24.433 -23.032 -20.654 1.00 96.44 1244 GLN A O 1
ATOM 9598 N N . GLU A 1 1245 ? 25.603 -24.908 -21.065 1.00 96.81 1245 GLU A N 1
ATOM 9599 C CA . GLU A 1 1245 ? 24.481 -25.779 -20.701 1.00 96.81 1245 GLU A CA 1
ATOM 9600 C C . GLU A 1 1245 ? 24.179 -25.602 -19.207 1.00 96.81 1245 GLU A C 1
ATOM 9602 O O . GLU A 1 1245 ? 25.058 -25.674 -18.348 1.00 96.81 1245 GLU A O 1
ATOM 9607 N N . TRP A 1 1246 ? 22.910 -25.368 -18.890 1.00 95.31 1246 TRP A N 1
ATOM 9608 C CA . TRP A 1 1246 ? 22.434 -25.442 -17.523 1.00 95.31 1246 TRP A CA 1
ATOM 9609 C C . TRP A 1 1246 ? 22.289 -26.919 -17.176 1.00 95.31 1246 TRP A C 1
ATOM 9611 O O . TRP A 1 1246 ? 21.236 -27.504 -17.428 1.00 95.31 1246 TRP A O 1
ATOM 9621 N N . GLU A 1 1247 ? 23.315 -27.558 -16.624 1.00 89.88 1247 GLU A N 1
ATOM 9622 C CA . GLU A 1 1247 ? 23.183 -28.949 -16.181 1.00 89.88 1247 GLU A CA 1
ATOM 9623 C C . GLU A 1 1247 ? 22.134 -29.088 -15.061 1.00 89.88 1247 GLU A C 1
ATOM 9625 O O . GLU A 1 1247 ? 21.909 -28.184 -14.253 1.00 89.88 1247 GLU A O 1
ATOM 9630 N N . ALA A 1 1248 ? 21.453 -30.236 -15.022 1.00 88.25 1248 ALA A N 1
ATOM 9631 C CA . ALA A 1 1248 ? 20.525 -30.560 -13.945 1.00 88.25 1248 ALA A CA 1
ATOM 9632 C C . ALA A 1 1248 ? 21.271 -31.286 -12.819 1.00 88.25 1248 ALA A C 1
ATOM 9634 O O . ALA A 1 1248 ? 21.833 -32.361 -13.035 1.00 88.25 1248 ALA A O 1
ATOM 9635 N N . LEU A 1 1249 ? 21.243 -30.699 -11.619 1.00 86.50 1249 LEU A N 1
ATOM 9636 C CA . LEU A 1 1249 ? 21.841 -31.267 -10.408 1.00 86.50 1249 LEU A CA 1
ATOM 9637 C C . LEU A 1 1249 ? 21.286 -32.671 -10.110 1.00 86.50 1249 LEU A C 1
ATOM 9639 O O . LEU A 1 1249 ? 20.181 -33.022 -10.532 1.00 86.50 1249 LEU A O 1
ATOM 9643 N N . ARG A 1 1250 ? 22.035 -33.469 -9.344 1.00 83.00 1250 ARG A N 1
ATOM 9644 C CA . ARG A 1 1250 ? 21.627 -34.813 -8.912 1.00 83.00 1250 ARG A CA 1
ATOM 9645 C C . ARG A 1 1250 ? 21.562 -34.922 -7.395 1.00 83.00 1250 ARG A C 1
ATOM 9647 O O . ARG A 1 1250 ? 22.312 -34.241 -6.698 1.00 83.00 1250 ARG A O 1
ATOM 9654 N N . ASP A 1 1251 ? 20.675 -35.778 -6.897 1.00 77.94 1251 ASP A N 1
ATOM 9655 C CA . ASP A 1 1251 ? 20.664 -36.158 -5.483 1.00 77.94 1251 ASP A CA 1
ATOM 9656 C C . ASP A 1 1251 ? 21.745 -37.205 -5.148 1.00 77.94 1251 ASP A C 1
ATOM 9658 O O . ASP A 1 1251 ? 22.477 -37.689 -6.015 1.00 77.94 1251 ASP A O 1
ATOM 9662 N N . SER A 1 1252 ? 21.849 -37.563 -3.867 1.00 75.44 1252 SER A N 1
ATOM 9663 C CA . SER A 1 1252 ? 22.788 -38.571 -3.357 1.00 75.44 1252 SER A CA 1
ATOM 9664 C C . SER A 1 1252 ? 22.496 -40.006 -3.820 1.00 75.44 1252 SER A C 1
ATOM 9666 O O . SER A 1 1252 ? 23.361 -40.870 -3.681 1.00 75.44 1252 SER A O 1
ATOM 9668 N N . ALA A 1 1253 ? 21.322 -40.263 -4.407 1.00 77.94 1253 ALA A N 1
ATOM 9669 C CA . ALA A 1 1253 ? 20.975 -41.512 -5.084 1.00 77.94 1253 ALA A CA 1
ATOM 9670 C C . ALA A 1 1253 ? 21.202 -41.443 -6.613 1.00 77.94 1253 ALA A C 1
ATOM 9672 O O . ALA A 1 1253 ? 20.995 -42.432 -7.315 1.00 77.94 1253 ALA A O 1
ATOM 9673 N N . GLY A 1 1254 ? 21.662 -40.300 -7.136 1.00 80.31 1254 GLY A N 1
ATOM 9674 C CA . GLY A 1 1254 ? 21.949 -40.063 -8.550 1.00 80.31 1254 GLY A CA 1
ATOM 9675 C C . GLY A 1 1254 ? 20.750 -39.601 -9.388 1.00 80.31 1254 GLY A C 1
ATOM 9676 O O . GLY A 1 1254 ? 20.916 -39.381 -10.595 1.00 80.31 1254 GLY A O 1
ATOM 9677 N N . ASN A 1 1255 ? 19.566 -39.419 -8.791 1.00 85.00 1255 ASN A N 1
ATOM 9678 C CA . ASN A 1 1255 ? 18.366 -38.978 -9.503 1.00 85.00 1255 ASN A CA 1
ATOM 9679 C C . ASN A 1 1255 ? 18.536 -37.539 -9.999 1.00 85.00 1255 ASN A C 1
ATOM 9681 O O . ASN A 1 1255 ? 19.052 -36.684 -9.282 1.00 85.00 1255 ASN A O 1
ATOM 9685 N N . THR A 1 1256 ? 18.069 -37.254 -11.214 1.00 87.50 1256 THR A N 1
ATOM 9686 C CA . THR A 1 1256 ? 18.089 -35.895 -11.771 1.00 87.50 1256 THR A CA 1
ATOM 9687 C C . THR A 1 1256 ? 17.053 -35.016 -11.070 1.00 87.50 1256 THR A C 1
ATOM 9689 O O . THR A 1 1256 ? 15.863 -35.325 -11.074 1.00 87.50 1256 THR A O 1
ATOM 9692 N N . LEU A 1 1257 ? 17.493 -33.895 -10.505 1.00 87.00 1257 LEU A N 1
ATOM 9693 C CA . LEU A 1 1257 ? 16.641 -32.913 -9.841 1.00 87.00 1257 LEU A CA 1
ATOM 9694 C C . LEU A 1 1257 ? 16.031 -31.928 -10.856 1.00 87.00 1257 LEU A C 1
ATOM 9696 O O . LEU A 1 1257 ? 16.645 -31.641 -11.889 1.00 87.00 1257 LEU A O 1
ATOM 9700 N N . PRO A 1 1258 ? 14.869 -31.319 -10.549 1.00 91.56 1258 PRO A N 1
ATOM 9701 C CA . PRO A 1 1258 ? 14.388 -30.155 -11.283 1.00 91.56 1258 PRO A CA 1
ATOM 9702 C C . PRO A 1 1258 ? 15.426 -29.025 -11.279 1.00 91.56 1258 PRO A C 1
ATOM 9704 O O . PRO A 1 1258 ? 15.999 -28.708 -10.233 1.00 91.56 1258 PRO A O 1
ATOM 9707 N N . ARG A 1 1259 ? 15.628 -28.378 -12.432 1.00 94.94 1259 ARG A N 1
ATOM 9708 C CA . ARG A 1 1259 ? 16.331 -27.088 -12.497 1.00 94.94 1259 ARG A CA 1
ATOM 9709 C C . ARG A 1 1259 ? 15.509 -26.053 -11.725 1.00 94.94 1259 ARG A C 1
ATOM 9711 O O . ARG A 1 1259 ? 14.286 -26.031 -11.843 1.00 94.94 1259 ARG A O 1
ATOM 9718 N N . ARG A 1 1260 ? 16.172 -25.215 -10.929 1.00 95.44 1260 ARG A N 1
ATOM 9719 C CA . ARG A 1 1260 ? 15.540 -24.152 -10.134 1.00 95.44 1260 ARG A CA 1
ATOM 9720 C C . ARG A 1 1260 ? 16.351 -22.868 -10.269 1.00 95.44 1260 ARG A C 1
ATOM 9722 O O . ARG A 1 1260 ? 17.563 -22.898 -10.040 1.00 95.44 1260 ARG A O 1
ATOM 9729 N N . ALA A 1 1261 ? 15.664 -21.787 -10.623 1.00 96.62 1261 ALA A N 1
ATOM 9730 C CA . ALA A 1 1261 ? 16.134 -20.420 -10.438 1.00 96.62 1261 ALA A CA 1
ATOM 9731 C C . ALA A 1 1261 ? 15.557 -19.838 -9.135 1.00 96.62 1261 ALA A C 1
ATOM 9733 O O . ALA A 1 1261 ? 14.601 -20.395 -8.583 1.00 96.62 1261 ALA A O 1
ATOM 9734 N N . GLY A 1 1262 ? 16.117 -18.716 -8.691 1.00 92.50 1262 GLY A N 1
ATOM 9735 C CA . GLY A 1 1262 ? 15.553 -17.820 -7.681 1.00 92.50 1262 GLY A CA 1
ATOM 9736 C C . GLY A 1 1262 ? 15.957 -16.374 -7.933 1.00 92.50 1262 GLY A C 1
ATOM 9737 O O . GLY A 1 1262 ? 16.536 -16.111 -9.015 1.00 92.50 1262 GLY A O 1
#

Secondary structure (DSSP, 8-state):
-------------------------------------------------PPPPPP--STTTT----PPP--EEEEEEEEEETTBSSHHHHHHHHHHT----EE---HHHHHHTTT-GGGGGS-TTTS-EEEPPS-TTEE-GGGTT--HHHHHHS-HHHHHHHHHHHHHHHHTT--GGGTTTS-EEEEEE----STTHHHHTSSSSSPPP---HHHHHHH-SHHHHHHHHHHTT--S-EEEEEBTBTHHHHHHHHHHHHHHTTS-SEEEEEEEE--SSSHHHHHHHHTT-B-TTS---TTBTT---BPEE-EEEEEEEEEHHHHHHTT---SEEEEEEEEEE--S-SSTTS--HHHHHHHHHHHHHHTT--GGGEEEEE------TTHHHHHHHHHHHHHTTT----S-EEEE-SHHHH-B-GGGHHHHHHHHHHHHHHTTEEPPP-S-SSB-TTS-TTTSSEEE--S-EE---BTTB--EEEEEEE-TTSEEEEEEEEPPP---PPP----SS-EEEEEEESSHHHHHHHHHHHHHHHHHTGGGS-HHHHHHHHHHSS---SEEEEEEESSHHHHHHHHHHHHH---TTS-----TTHHHHHHHHHHHHHHHHHHHHHH-TT--HHHHHHHHHHHHHHHHTT----GGGGS-TTT-----PPPP---PEE-----S---SSHHHHHHHHHHHHH--GGGTT-GGGGSS--SS---TTHHHHHHHHHHHHHHH---GGG--TTSBGGGGT--HHHHHHHHHHHHHHH-----TTHHHHS-BHHHHHHHHHHHSHHHHHHHH-----------------------------PPPPPPPPEEEEEEEEEBTTBSSHHHHHHHHHTT----EEPPTTT--HHHHBS-TTSS-SS-BS--EEB--TTTT---TTTTT--HHHHHHS-HHHHHHHHHHHHHHHHTT--GGGGTTS-EEEEEE----SHHHHHHHTTPPP-TTHHHHH-TTHHHHHHHHHHT--S-EEEEEBTBTHHHHHHHHHHHHHHTTS-SEEEEEEEE----SHHHHHHHHTT-B-TTS---TTBTT---B-BB-EEEEEEEEEHHHHHHHT---SEEE---------S-SSTT---HHHHHHHHHHHHHHHT--GGG--EEE------TTHHHHHHHHHHHHHHHHHHHHGGG-TTTT----S--EEEE-THHHH-B-GGGHHHHHHHHHHHHHHTTEEPPPSS-SSB-TT---TTSSEEE--S-EE-PPPB-TT-PBPPP-B-

Foldseek 3Di:
DDDDDDDDDDDDDDDDDYDDDDDDDDDDDDDDDDDDDDDDDDDDDDDDDDDDDDDDDPPPPPPPDDPAALKKFFFFKWKAWQVGPTLVSVVVCLQVVAASKDFDPDVQQVVVCVPDPCCVVFDPLQLTIASADPPLQWAQQLVLLAFLVLSLLADSFLRRQLVRLQLRLLLQLFALVNQAPAQEAEFEQEFQACFLVVQQVADVPRDRDFQALSNVLRRAQLNSQLSNLFSSNHWAHGFYFYLKQCRQQVQVQVQSLCQSVVSGQKYKGAYWDHHNYCVVSVLCSQQQQGARVNFQQFQAQQLRHWHEITMTMMTIMHRPVVCVQQQGHGLWMFLWKEKKFQFADPDQQAEHLVLLLVGLLVTCVVSVHQCLQAAEEAEQGRSHPRVNLSRQSSVQSNNVVRDQDAARHEYAYCCRHRISNISRRQVSSVSLVSVCLVVQKRGAHDNHPDGHPSHPRGRGNYDYRHHTGRNDRPPPRFHKYKYWHARSRGMTMMTIITGDPPPDDPPQPLPALKAKAKFDDQDPVQRLVQLVQQLVCLVPPVVVDHPVQNRVSRLRRYDQHQWIFMDIGSDSVSVSVVSVVVNVDPDPPGTPNAPPPPLVVCLVVCAVVLQVLLVVLLVPPDADSVRNSVSSVVNRVNSNSVHDYPSVSNDDNSPHHHHSGRGGDRDTDRRHPDHDDPPDDCPVVVVVLVPQLQDDCVPQPDPPPPDPDPDDDDDLLVSVLLVLLSLLSNQSVDGSVVADQPDFSSSNNDFLLSLQVSQVVCCVVQVDDDDSVVCVVQRGNVSVSVCCCVPVVVSCCVRRVGDDDDDDDDDDDDDDDDDDDDDDDDDDDDQDDAFFWKFFQFKWKFFQCRHTLVSLLVCLQVVAARKDFDDCQQNDLVVQDDDCPDPPNRHFLARMERETPPLVDADQVVLVHDPVLSVLAQSFLRRLLVRLVRRCVRQVHDLQVQAPAQEEEEELDGFQCVVVVCVVVVPDSHSSNVLRGGQQSSQSSNSNSSNHIAHTTHTYNKQCRQVVQVQVQVSCCRVVSHAKYKGFYWHHNRHCSVVSNCSSSQADDSVRFQQFQALQQRHWHEYGMIMMTMMGRPVVCVVVVGHGLDIQLFAHDIRLHHDSHSPDHHLCSLLVRLLVGCSSSVDQCLQEQEEADPGGSHLVPSLSNLSSVQSNNVVRCVVCQVVDLQHPDQDPDARHEYAYSCRRGIRNTSRRNNVSVSLVSSCLVVQKDGARPNHPDGRPSRDCPSGNYDYRHHIDGNAFDAGPVRDGDRHDYD

Radius of gyration: 33.8 Å; Cα contacts (8 Å, |Δi|>4): 2561; chains: 1; bounding box: 122×95×98 Å

Mean predicted aligned error: 12.34 Å

Nearest PDB structures (foldseek):
  7m7j-assembly1_B  TM=9.235E-01  e=4.506E-43  Saccharopolyspora erythraea
  7s6c-assembly1_A  TM=8.600E-01  e=1.534E-44  Saccharopolyspora erythraea
  7m7g-assembly1_B  TM=8.599E-01  e=8.102E-44  Saccharopolyspora erythraea
  7cpx-assembly1_A  TM=8.351E-01  e=2.066E-43  Aspergillus terreus
  8tjn-assembly1_A  TM=8.336E-01  e=1.862E-43  Saccharopolyspora erythraea